Protein AF-A0A7Y5WY58-F1 (afdb_monomer_lite)

pLDDT: mean 87.69, std 14.24, range [29.06, 98.75]

Radius of gyration: 40.43 Å; chains: 1; bounding box: 124×54×124 Å

Sequence (877 aa):
MIVIRSALRHGVVRAALVIGVVLAYGVGLWMTLLRHFEGGHHHGGPSLLVHWLGAATIALPFVILSVGSALALARSLTGREHHSLFARRAVAAAAAAPAASLAFAAAYPARVWLFGASEVDALPPPVRIARDTLLSLAIALPVAALGASLALREGRARHVARVRLVALAGAACLAAALGGSVHAADPGPGAPCPVGAPVKSFDVQAINVDITLNRFGDHDPTGKMYVLSNRVGDVRAEEHAPLPNRVSTGLREDPIQALVIRANEGDCVQINFTNNASGGPFGVHIDGLSFESGSSGDEVGQNFPSDVALGASRMYRYFVPNDPTLEGAHYMRPGPGNRQAVAHGLFGVLAVEPPGSSYLNVTTGAPLESGWEASIVPGNGRPAFREFVQIYHEVGDEDFLISTKDGDFVPQVDPFTTSYRPDARAMNYRSEAFMNRLAQAPEQESQGYGSYTFGDPATPMMRGYLKDPTKIRLVHGGGEMFHVFHLHGGGDRWRFNPLADPTNDYGKTGLNKQAIETSQSTRLDSQAIGPGESYNLEIEGGAGAVQQAAGDFLYHCHIAEHYISGMWSFWRVYNTKQPDLAPLPDRVPPPDAVDSSQLIGKTFNGTTISAGYLDCWIRQQLPPQGVPHSDQDSSVWNWTTAPSNPQIYLGEPEDKGPWPDLPNLSAAHPGSLITDLAPGQIVSTPSGDRPKIMFDPTNGRPAWPLMRPHIGDRPPFSGNGHTGAPWLGETGNVPIPNGPSVNPYAGRNDGLCPNSAPLRKFNVVAITLPIKNTKTLTDPTGMIYTLAQDKDGVYAGTKPAQPLAIRSNIGDCDAVTLTSEETDATQASGFAKVNMHIHHVQFDPNASDGVITGMSYEQSVRPYKAEDPTLTAAAAV

Secondary structure (DSSP, 8-state):
-----S---HHHHHHHHHHHHHHHHHHHHHHHHHHHHTT---TTPPPHHHHHHHHHHHHHHHHHHHHHHHHHHHHHHSTT----HHHHHHHHHHHHHHHHHHHHHHTHHHHHHHH-PPP-----HHHHHHHHHHHHHHHHHHHHHHHHHHHSPPSS--------SSTTHHHHHHHHHS----PPP--TT---SPTTPPEEEEEEEEEE--EE-STT--EETT-EEEEEGGGHHHHHHHHTSPTTTTS-TTS-S-SSS-EEEEEETT-EEEEEEEEE-SSS-B--EETTSEE-GGGSSS--TTSPP--B-TT-EEEEEEE--S-GGG-EEEEEES-TT-HHHHHTT--EEEEEESTT-EEE-TTT-SBPSS-SEEEEE-TTSPPPEEEEEEEEEESS-TT--PBPTTSSB--SB-TTT--BSTT-EEETTB---HHHHHTT-TT-GGGTTBHHHH---SS--EEEETT--EEEEEEE--SS--EEEEE-SSS--EESSGGG-TT--TT-BS--TT-----SSPEESEEEE-TT-EEEEE-TBSTTTTTT--EEEEEEESSHHHHHTT-EEEEEEESS--TTSPPPTTSPPPPPPEEGGGGTT-EETTEE--TTTHHHHHHTTSPPB---SSTT--S-B--EEETTEEEEEE-PPPP----TTS--S-SSSTT--TTTTSTTSEEEETTEEEEBPEE-TTT-PBPSP-----TTPPPPPPHHHH-S-TTT-SEETPPPPSSS---TTTT-TT-SEETTSPEEEEEEEEEE--EESSSS-EETT-EEEEETTTHHHHHTTSS----------TT-EEEEEEEE---GGGSTTS---B----SSS---HHHHSSS--BTPPP--B-BTTTS--S-SS----

Foldseek 3Di:
DDDDDDDPPVLLLLLLLLLLLLLLLQLLLQVLVVCVVVVVDDDPDDDSVCSSVLLSVLLSVLLSVQLSVLLVVLDVVVDPDPDDLLVNLLSSLVSSLLSNLLSSLVSVVVSCVPPVRDDPDPDDSVVSSVLSSLSSSLRSNLSSSVSSPVSRDDDDDDDDDDDDDDPPVSVVSNVVSVPPPPPDPLCAFDPQADPPQAEDEFEKEKAAAFFQAWLQRWTDNRAIAIAGPVLVVQRVVLRPDDGSSNFAFQRAPRSQFHWEAEDEARHKYKYWYAYQYDDFFFFKDWPPWDTDLLQHLADDDPGDGNTGGHGGIGMHITGRHLDPVQQAWIKMARHPPVQQNLLRPYIHTYGYAHPPKFWARFQPRHGDGTDQWTFIDHPVPAAIAIEGEKEKAFRGDPVDFIAGPVRHTDDQAQPQPRFGQFSRTAIRSHFDALSVQCVQASQVPLCSQACQARNGISHNAAEEAFFGQYKYKYFHSHADDKFKKAKFQLLWKFFQCQVQWPVDGSNQAEADPDDDDDTPTDIDRMGIDHHSDMDMGGTANHASHNLRFFDWIKIFGPPVSSVNSGGIHTYGYWQADDNRGDHRPPDDHHHHWDFQLVQAQAAALNDHDHPLQSCLAVQQLAAFDDDAPDLERQRHFPKAAAPVDNSWIWGHAQDLDPPSSQPAPDNQRRFDDPVQPPPPQWDQDPRHITGTFIARSHQGHTIPPRDTHDHNHAHHATHDVNDQASGQAQEAQADADPDDHGYSRHNHNSHQAYPPAAEDEFEKEKDFAWDDPDPPDIDRGDIEIDGPVCVVCCVVVVDPPDHDDDDDDVRHRYHYHYAYQHALVSDPSSHDKFFDADHNGRTHCQAHRRGNHYSHRDGIYGHCVVDVPDDPDRRDD

Structure (mmCIF, N/CA/C/O backbone):
data_AF-A0A7Y5WY58-F1
#
_entry.id   AF-A0A7Y5WY58-F1
#
loop_
_atom_site.group_PDB
_atom_site.id
_atom_site.type_symbol
_atom_site.label_atom_id
_atom_site.label_alt_id
_atom_site.label_comp_id
_atom_site.label_asym_id
_atom_site.label_entity_id
_atom_site.label_seq_id
_atom_site.pdbx_PDB_ins_code
_atom_site.Cartn_x
_atom_site.Cartn_y
_atom_site.Cartn_z
_atom_site.occupancy
_atom_site.B_iso_or_equiv
_atom_site.auth_seq_id
_atom_site.auth_comp_id
_atom_site.auth_asym_id
_atom_site.auth_atom_id
_atom_site.pdbx_PDB_model_num
ATOM 1 N N . MET A 1 1 ? 63.934 -8.585 -78.581 1.00 41.47 1 MET A N 1
ATOM 2 C CA . MET A 1 1 ? 65.381 -8.288 -78.729 1.00 41.47 1 MET A CA 1
ATOM 3 C C . MET A 1 1 ? 65.473 -6.904 -79.362 1.00 41.47 1 MET A C 1
ATOM 5 O O . MET A 1 1 ? 64.742 -6.743 -80.325 1.00 41.47 1 MET A O 1
ATOM 9 N N . ILE A 1 2 ? 66.295 -5.968 -78.834 1.00 29.06 2 ILE A N 1
ATOM 10 C CA . ILE A 1 2 ? 66.285 -4.477 -79.021 1.00 29.06 2 ILE A CA 1
ATOM 11 C C . ILE A 1 2 ? 65.463 -3.810 -77.885 1.00 29.06 2 ILE A C 1
ATOM 13 O O . ILE A 1 2 ? 64.274 -4.069 -77.809 1.00 29.06 2 ILE A O 1
ATOM 17 N N . VAL A 1 3 ? 65.943 -3.025 -76.903 1.00 30.14 3 VAL A N 1
ATOM 18 C CA . VAL A 1 3 ? 67.246 -2.451 -76.506 1.00 30.14 3 VAL A CA 1
ATOM 19 C C . VAL A 1 3 ? 67.375 -2.585 -74.975 1.00 30.14 3 VAL A C 1
ATOM 21 O O . VAL A 1 3 ? 66.652 -1.937 -74.225 1.00 30.14 3 VAL A O 1
ATOM 24 N N . ILE A 1 4 ? 68.320 -3.396 -74.496 1.00 40.69 4 ILE A N 1
ATOM 25 C CA . ILE A 1 4 ? 68.842 -3.328 -73.124 1.00 40.69 4 ILE A CA 1
ATOM 26 C C . ILE A 1 4 ? 70.214 -2.673 -73.237 1.00 40.69 4 ILE A C 1
ATOM 28 O O . ILE A 1 4 ? 71.140 -3.319 -73.723 1.00 40.69 4 ILE A O 1
ATOM 32 N N . ARG A 1 5 ? 70.345 -1.412 -72.803 1.00 33.75 5 ARG A N 1
ATOM 33 C CA . ARG A 1 5 ? 71.536 -0.881 -72.110 1.00 33.75 5 ARG A CA 1
ATOM 34 C C . ARG A 1 5 ? 71.372 0.594 -71.732 1.00 33.75 5 ARG A C 1
ATOM 36 O O . ARG A 1 5 ? 70.981 1.417 -72.545 1.00 33.75 5 ARG A O 1
ATOM 43 N N . SER A 1 6 ? 71.843 0.880 -70.514 1.00 37.34 6 SER A N 1
ATOM 44 C CA . SER A 1 6 ? 72.195 2.189 -69.941 1.00 37.34 6 SER A CA 1
ATOM 45 C C . SER A 1 6 ? 71.098 2.950 -69.182 1.00 37.34 6 SER A C 1
ATOM 47 O O . SER A 1 6 ? 70.424 3.807 -69.737 1.00 37.34 6 SER A O 1
ATOM 49 N N . ALA A 1 7 ? 70.991 2.680 -67.869 1.00 36.56 7 ALA A N 1
ATOM 50 C CA . ALA A 1 7 ? 71.217 3.685 -66.806 1.00 36.56 7 ALA A CA 1
ATOM 51 C C . ALA A 1 7 ? 70.665 3.287 -65.411 1.00 36.56 7 ALA A C 1
ATOM 53 O O . ALA A 1 7 ? 70.232 4.155 -64.652 1.00 36.56 7 ALA A O 1
ATOM 54 N N . LEU A 1 8 ? 70.772 2.025 -64.972 1.00 42.84 8 LEU A N 1
ATOM 55 C CA . LEU A 1 8 ? 70.823 1.747 -63.525 1.00 42.84 8 LEU A CA 1
ATOM 56 C C . LEU A 1 8 ? 72.197 2.189 -63.009 1.00 42.84 8 LEU A C 1
ATOM 58 O O . LEU A 1 8 ? 73.127 1.405 -62.850 1.00 42.84 8 LEU A O 1
ATOM 62 N N . ARG A 1 9 ? 72.348 3.503 -62.813 1.00 55.53 9 ARG A N 1
ATOM 63 C CA . ARG A 1 9 ? 73.514 4.092 -62.145 1.00 55.53 9 ARG A CA 1
ATOM 64 C C . ARG A 1 9 ? 73.680 3.379 -60.802 1.00 55.53 9 ARG A C 1
ATOM 66 O O . ARG A 1 9 ? 72.731 3.381 -60.018 1.00 55.53 9 ARG A O 1
ATOM 73 N N . HIS A 1 10 ? 74.872 2.844 -60.523 1.00 57.66 10 HIS A N 1
ATOM 74 C CA . HIS A 1 10 ? 75.218 2.081 -59.309 1.00 57.66 10 HIS A CA 1
ATOM 75 C C . HIS A 1 10 ? 74.683 2.670 -57.983 1.00 57.66 10 HIS A C 1
ATOM 77 O O . HIS A 1 10 ? 74.457 1.933 -57.029 1.00 57.66 10 HIS A O 1
ATOM 83 N N . GLY A 1 11 ? 74.417 3.980 -57.919 1.00 63.69 11 GLY A N 1
ATOM 84 C CA . GLY A 1 11 ? 73.803 4.639 -56.764 1.00 63.69 11 GLY A CA 1
ATOM 85 C C . GLY A 1 11 ? 72.327 4.305 -56.483 1.00 63.69 11 GLY A C 1
ATOM 86 O O . GLY A 1 11 ? 71.967 4.256 -55.315 1.00 63.69 11 GLY A O 1
ATOM 87 N N . VAL A 1 12 ? 71.469 4.057 -57.488 1.00 69.88 12 VAL A N 1
ATOM 88 C CA . VAL A 1 12 ? 70.032 3.755 -57.241 1.00 69.88 12 VAL A CA 1
ATOM 89 C C . VAL A 1 12 ? 69.863 2.340 -56.711 1.00 69.88 12 VAL A C 1
ATOM 91 O O . VAL A 1 12 ? 69.159 2.143 -55.733 1.00 69.88 12 VAL A O 1
ATOM 94 N N . VAL A 1 13 ? 70.573 1.374 -57.300 1.00 76.44 13 VAL A N 1
ATOM 95 C CA . VAL A 1 13 ? 70.562 -0.025 -56.846 1.00 76.44 13 VAL A CA 1
ATOM 96 C C . VAL A 1 13 ? 71.084 -0.125 -55.414 1.00 76.44 13 VAL A C 1
ATOM 98 O O . VAL A 1 13 ? 70.468 -0.764 -54.569 1.00 76.44 13 VAL A O 1
ATOM 101 N N . ARG A 1 14 ? 72.183 0.576 -55.109 1.00 79.19 14 ARG A N 1
ATOM 102 C CA . ARG A 1 14 ? 72.738 0.617 -53.753 1.00 79.19 14 ARG A CA 1
ATOM 103 C C . ARG A 1 14 ? 71.782 1.275 -52.757 1.00 79.19 14 ARG A C 1
ATOM 105 O O . ARG A 1 14 ? 71.640 0.773 -51.647 1.00 79.19 14 ARG A O 1
ATOM 112 N N . ALA A 1 15 ? 71.120 2.367 -53.142 1.00 79.38 15 ALA A N 1
ATOM 113 C CA . ALA A 1 15 ? 70.135 3.019 -52.286 1.00 79.38 15 ALA A CA 1
ATOM 114 C C . ALA A 1 15 ? 68.891 2.148 -52.067 1.00 79.38 15 ALA A C 1
ATOM 116 O O . ALA A 1 15 ? 68.442 2.032 -50.934 1.00 79.38 15 ALA A O 1
ATOM 117 N N . ALA A 1 16 ? 68.394 1.479 -53.107 1.00 84.31 16 ALA A N 1
ATOM 118 C CA . ALA A 1 16 ? 67.262 0.562 -53.021 1.00 84.31 16 ALA A CA 1
ATOM 119 C C . ALA A 1 16 ? 67.558 -0.646 -52.122 1.00 84.31 16 ALA A C 1
ATOM 121 O O . ALA A 1 16 ? 66.707 -1.030 -51.330 1.00 84.31 16 ALA A O 1
ATOM 122 N N . LEU A 1 17 ? 68.775 -1.198 -52.180 1.00 84.00 17 LEU A N 1
ATOM 123 C CA . LEU A 1 17 ? 69.202 -2.282 -51.292 1.00 84.00 17 LEU A CA 1
ATOM 124 C C . LEU A 1 17 ? 69.269 -1.827 -49.830 1.00 84.00 17 LEU A C 1
ATOM 126 O O . LEU A 1 17 ? 68.696 -2.472 -48.960 1.00 84.00 17 LEU A O 1
ATOM 130 N N . VAL A 1 18 ? 69.933 -0.702 -49.551 1.00 84.38 18 VAL A N 1
ATOM 131 C CA . VAL A 1 18 ? 70.093 -0.204 -48.173 1.00 84.38 18 VAL A CA 1
ATOM 132 C C . VAL A 1 18 ? 68.750 0.220 -47.577 1.00 84.38 18 VAL A C 1
ATOM 134 O O . VAL A 1 18 ? 68.418 -0.183 -46.466 1.00 84.38 18 VAL A O 1
ATOM 137 N N . ILE A 1 19 ? 67.962 1.005 -48.314 1.00 88.69 19 ILE A N 1
ATOM 138 C CA . ILE A 1 19 ? 66.654 1.492 -47.860 1.00 88.69 19 ILE A CA 1
ATOM 139 C C . ILE A 1 19 ? 65.656 0.329 -47.775 1.00 88.69 19 ILE A C 1
ATOM 141 O O . ILE A 1 19 ? 64.934 0.225 -46.790 1.00 88.69 19 ILE A O 1
ATOM 145 N N . GLY A 1 20 ? 65.652 -0.575 -48.759 1.00 88.62 20 GLY A N 1
ATOM 146 C CA . GLY A 1 20 ? 64.754 -1.728 -48.806 1.00 88.62 20 GLY A CA 1
ATOM 147 C C . GLY A 1 20 ? 64.994 -2.737 -47.681 1.00 88.62 20 GLY A C 1
ATOM 148 O O . GLY A 1 20 ? 64.029 -3.190 -47.076 1.00 88.62 20 GLY A O 1
ATOM 149 N N . VAL A 1 21 ? 66.254 -3.039 -47.335 1.00 89.56 21 VAL A N 1
ATOM 150 C CA . VAL A 1 21 ? 66.579 -3.911 -46.187 1.00 89.56 21 VAL A CA 1
ATOM 151 C C . VAL A 1 21 ? 66.125 -3.271 -44.877 1.00 89.56 21 VAL A C 1
ATOM 153 O O . VAL A 1 21 ? 65.437 -3.907 -44.083 1.00 89.56 21 VAL A O 1
ATOM 156 N N . VAL A 1 22 ? 66.467 -1.999 -44.663 1.00 89.19 22 VAL A N 1
ATOM 157 C CA . VAL A 1 22 ? 66.101 -1.275 -43.439 1.00 89.19 22 VAL A CA 1
ATOM 158 C C . VAL A 1 22 ? 64.578 -1.195 -43.283 1.00 89.19 22 VAL A C 1
ATOM 160 O O . VAL A 1 22 ? 64.066 -1.425 -42.190 1.00 89.19 22 VAL A O 1
ATOM 163 N N . LEU A 1 23 ? 63.844 -0.966 -44.377 1.00 91.69 23 LEU A N 1
ATOM 164 C CA . LEU A 1 23 ? 62.383 -0.938 -44.360 1.00 91.69 23 LEU A CA 1
ATOM 165 C C . LEU A 1 23 ? 61.756 -2.313 -44.148 1.00 91.69 23 LEU A C 1
ATOM 167 O O . LEU A 1 23 ? 60.859 -2.420 -43.322 1.00 91.69 23 LEU A O 1
ATOM 171 N N . ALA A 1 24 ? 62.224 -3.363 -44.823 1.00 91.19 24 ALA A N 1
ATOM 172 C CA . ALA A 1 24 ? 61.651 -4.702 -44.675 1.00 91.19 24 ALA A CA 1
ATOM 173 C C . ALA A 1 24 ? 61.750 -5.216 -43.229 1.00 91.19 24 ALA A C 1
ATOM 175 O O . ALA A 1 24 ? 60.780 -5.753 -42.694 1.00 91.19 24 ALA A O 1
ATOM 176 N N . TYR A 1 25 ? 62.896 -5.007 -42.577 1.00 90.81 25 TYR A N 1
ATOM 177 C CA . TYR A 1 25 ? 63.100 -5.437 -41.194 1.00 90.81 25 TYR A CA 1
ATOM 178 C C . TYR A 1 25 ? 62.496 -4.472 -40.171 1.00 90.81 25 TYR A C 1
ATOM 180 O O . TYR A 1 25 ? 61.948 -4.940 -39.177 1.00 90.81 25 TYR A O 1
ATOM 188 N N . GLY A 1 26 ? 62.531 -3.156 -40.411 1.00 90.56 26 GLY A N 1
ATOM 189 C CA . GLY A 1 26 ? 61.913 -2.167 -39.522 1.00 90.56 26 GLY A CA 1
ATOM 190 C C . GLY A 1 26 ? 60.386 -2.260 -39.505 1.00 90.56 26 GLY A C 1
ATOM 191 O O . GLY A 1 26 ? 59.786 -2.358 -38.437 1.00 90.56 26 GLY A O 1
ATOM 192 N N . VAL A 1 27 ? 59.761 -2.320 -40.686 1.00 92.00 27 VAL A N 1
ATOM 193 C CA . VAL A 1 27 ? 58.317 -2.570 -40.824 1.00 92.00 27 VAL A CA 1
ATOM 194 C C . VAL A 1 27 ? 57.964 -3.955 -40.295 1.00 92.00 27 VAL A C 1
ATOM 196 O O . VAL A 1 27 ? 56.966 -4.107 -39.597 1.00 92.00 27 VAL A O 1
ATOM 199 N N . GLY A 1 28 ? 58.793 -4.967 -40.567 1.00 89.75 28 GLY A N 1
ATOM 200 C CA . GLY A 1 28 ? 58.540 -6.312 -40.065 1.00 89.75 28 GLY A CA 1
ATOM 201 C C . GLY A 1 28 ? 58.557 -6.422 -38.552 1.00 89.75 28 GLY A C 1
ATOM 202 O O . GLY A 1 28 ? 57.709 -7.121 -38.002 1.00 89.75 28 GLY A O 1
ATOM 203 N N . LEU A 1 29 ? 59.462 -5.715 -37.875 1.00 90.94 29 LEU A N 1
ATOM 204 C CA . LEU A 1 29 ? 59.516 -5.710 -36.415 1.00 90.94 29 LEU A CA 1
ATOM 205 C C . LEU A 1 29 ? 58.255 -5.064 -35.848 1.00 90.94 29 LEU A C 1
ATOM 207 O O . LEU A 1 29 ? 57.592 -5.646 -34.998 1.00 90.94 29 LEU A O 1
ATOM 211 N N . TRP A 1 30 ? 57.904 -3.894 -36.380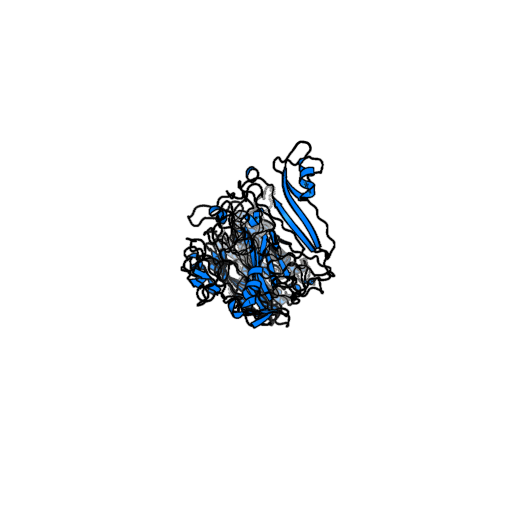 1.00 91.44 30 TRP A N 1
ATOM 212 C CA . TRP A 1 30 ? 56.723 -3.136 -35.985 1.00 91.44 30 TRP A CA 1
ATOM 213 C C . TRP A 1 30 ? 55.430 -3.934 -36.143 1.00 91.44 30 TRP A C 1
ATOM 215 O O . TRP A 1 30 ? 54.675 -4.068 -35.189 1.00 91.44 30 TRP A O 1
ATOM 225 N N . MET A 1 31 ? 55.210 -4.534 -37.315 1.00 88.81 31 MET A N 1
ATOM 226 C CA . MET A 1 31 ? 54.004 -5.326 -37.572 1.00 88.81 31 MET A CA 1
ATOM 227 C C . MET A 1 31 ? 53.952 -6.601 -36.722 1.00 88.81 31 MET A C 1
ATOM 229 O O . MET A 1 31 ? 52.868 -7.054 -36.373 1.00 88.81 31 MET A O 1
ATOM 233 N N . THR A 1 32 ? 55.105 -7.181 -36.374 1.00 85.94 32 THR A N 1
ATOM 234 C CA . THR A 1 32 ? 55.159 -8.348 -35.476 1.00 85.94 32 THR A CA 1
ATOM 235 C C . THR A 1 32 ? 54.841 -7.949 -34.034 1.00 85.94 32 THR A C 1
ATOM 237 O O . THR A 1 32 ? 54.128 -8.673 -33.349 1.00 85.94 32 THR A O 1
ATOM 240 N N . LEU A 1 33 ? 55.324 -6.788 -33.581 1.00 84.12 33 LEU A N 1
ATOM 241 C CA . LEU A 1 33 ? 55.022 -6.247 -32.254 1.00 84.12 33 LEU A CA 1
ATOM 242 C C . LEU A 1 33 ? 53.559 -5.814 -32.124 1.00 84.12 33 LEU A C 1
ATOM 244 O O . LEU A 1 33 ? 52.940 -6.135 -31.120 1.00 84.12 33 LEU A O 1
ATOM 248 N N . LEU A 1 34 ? 52.994 -5.141 -33.132 1.00 82.75 34 LEU A N 1
ATOM 249 C CA . LEU A 1 34 ? 51.573 -4.770 -33.146 1.00 82.75 34 LEU A CA 1
ATOM 250 C C . LEU A 1 34 ? 50.684 -5.999 -32.948 1.00 82.75 34 LEU A C 1
ATOM 252 O O . LEU A 1 34 ? 49.898 -6.043 -32.009 1.00 82.75 34 LEU A O 1
ATOM 256 N N . ARG A 1 35 ? 50.917 -7.049 -33.741 1.00 78.19 35 ARG A N 1
ATOM 257 C CA . ARG A 1 35 ? 50.179 -8.314 -33.618 1.00 78.19 35 ARG A CA 1
ATOM 258 C C . ARG A 1 35 ? 50.407 -9.011 -32.273 1.00 78.19 35 ARG A C 1
ATOM 260 O O . ARG A 1 35 ? 49.513 -9.700 -31.793 1.00 78.19 35 ARG A O 1
ATOM 267 N N . HIS A 1 36 ? 51.582 -8.832 -31.659 1.00 76.94 36 HIS A N 1
ATOM 268 C CA . HIS A 1 36 ? 51.858 -9.334 -30.310 1.00 76.94 36 HIS A CA 1
ATOM 269 C C . HIS A 1 36 ? 50.996 -8.649 -29.255 1.00 76.94 36 HIS A C 1
ATOM 271 O O . HIS A 1 36 ? 50.407 -9.326 -28.417 1.00 76.94 36 HIS A O 1
ATOM 277 N N . PHE A 1 37 ? 50.891 -7.322 -29.320 1.00 75.31 37 PHE A N 1
ATOM 278 C CA . PHE A 1 37 ? 50.065 -6.540 -28.402 1.00 75.31 37 PHE A CA 1
ATOM 279 C C . PHE A 1 37 ? 48.559 -6.714 -28.647 1.00 75.31 37 PHE A C 1
ATOM 281 O O . PHE A 1 37 ? 47.786 -6.614 -27.704 1.00 75.31 37 PHE A O 1
ATOM 288 N N . GLU A 1 38 ? 48.150 -7.049 -29.872 1.00 70.94 38 GLU A N 1
ATOM 289 C CA . GLU A 1 38 ? 46.762 -7.381 -30.241 1.00 70.94 38 GLU A CA 1
ATOM 290 C C . GLU A 1 38 ? 46.336 -8.808 -29.821 1.00 70.94 38 GLU A C 1
ATOM 292 O O . GLU A 1 38 ? 45.240 -9.249 -30.152 1.00 70.94 38 GLU A O 1
ATOM 297 N N . GLY A 1 39 ? 47.181 -9.557 -29.098 1.00 63.19 39 GLY A N 1
ATOM 298 C CA . GLY A 1 39 ? 46.848 -10.898 -28.598 1.00 63.19 39 GLY A CA 1
ATOM 299 C C . GLY A 1 39 ? 47.013 -12.030 -29.622 1.00 63.19 39 GLY A C 1
ATOM 300 O O . GLY A 1 39 ? 46.609 -13.160 -29.362 1.00 63.19 39 GLY A O 1
ATOM 301 N N . GLY A 1 40 ? 47.655 -11.775 -30.767 1.00 60.44 40 GLY A N 1
ATOM 302 C CA . GLY A 1 40 ? 47.831 -12.728 -31.871 1.00 60.44 40 GLY A CA 1
ATOM 303 C C . GLY A 1 40 ? 48.848 -13.859 -31.640 1.00 60.44 40 GLY A C 1
ATOM 304 O O . GLY A 1 40 ? 49.476 -14.309 -32.601 1.00 60.44 40 GLY A O 1
ATOM 305 N N . HIS A 1 41 ? 49.060 -14.320 -30.401 1.00 60.53 41 HIS A N 1
ATOM 306 C CA . HIS A 1 41 ? 49.984 -15.418 -30.094 1.00 60.53 41 HIS A CA 1
ATOM 307 C C . HIS A 1 41 ? 49.272 -16.700 -29.677 1.00 60.53 41 HIS A C 1
ATOM 309 O O . HIS A 1 41 ? 48.589 -16.754 -28.662 1.00 60.53 41 HIS A O 1
ATOM 315 N N . HIS A 1 42 ? 49.527 -17.775 -30.422 1.00 55.56 42 HIS A N 1
ATOM 316 C CA . HIS A 1 42 ? 49.127 -19.126 -30.041 1.00 55.56 42 HIS A CA 1
ATOM 317 C C . HIS A 1 42 ? 50.126 -19.729 -29.040 1.00 55.56 42 HIS A C 1
ATOM 319 O O . HIS A 1 42 ? 51.344 -19.662 -29.246 1.00 55.56 42 HIS A O 1
ATOM 325 N N . HIS A 1 43 ? 49.624 -20.372 -27.983 1.00 50.25 43 HIS A N 1
ATOM 326 C CA . HIS A 1 43 ? 50.446 -21.198 -27.098 1.00 50.25 43 HIS A CA 1
ATOM 327 C C . HIS A 1 43 ? 51.125 -22.314 -27.919 1.00 50.25 43 HIS A C 1
ATOM 329 O O . HIS A 1 43 ? 50.448 -23.141 -28.520 1.00 50.25 43 HIS A O 1
ATOM 335 N N . GLY A 1 44 ? 52.465 -22.309 -27.979 1.00 60.06 44 GLY A N 1
ATOM 336 C CA . GLY A 1 44 ? 53.266 -23.272 -28.757 1.00 60.06 44 GLY A CA 1
ATOM 337 C C . GLY A 1 44 ? 53.826 -22.769 -30.100 1.00 60.06 44 GLY A C 1
ATOM 338 O O . GLY A 1 44 ? 54.477 -23.541 -30.800 1.00 60.06 44 GLY A O 1
ATOM 339 N N . GLY A 1 45 ? 53.613 -21.498 -30.471 1.00 64.00 45 GLY A N 1
ATOM 340 C CA . GLY A 1 45 ? 54.172 -20.903 -31.697 1.00 64.00 45 GLY A CA 1
ATOM 341 C C . GLY A 1 45 ? 55.669 -20.529 -31.620 1.00 64.00 45 GLY A C 1
ATOM 342 O O . GLY A 1 45 ? 56.244 -20.468 -30.530 1.00 64.00 45 GLY A O 1
ATOM 343 N N . PRO A 1 46 ? 56.328 -20.244 -32.766 1.00 67.56 46 PRO A N 1
ATOM 344 C CA . PRO A 1 46 ? 57.727 -19.820 -32.788 1.00 67.56 46 PRO A CA 1
ATOM 345 C C . PRO A 1 46 ? 57.936 -18.486 -32.057 1.00 67.56 46 PRO A C 1
ATOM 347 O O . PRO A 1 46 ? 57.047 -17.631 -32.016 1.00 67.56 46 PRO A O 1
ATOM 350 N N . SER A 1 47 ? 59.134 -18.294 -31.491 1.00 80.69 47 SER A N 1
ATOM 351 C CA . SER A 1 47 ? 59.459 -17.093 -30.710 1.00 80.69 47 SER A CA 1
ATOM 352 C C . SER A 1 47 ? 59.263 -15.805 -31.519 1.00 80.69 47 SER A C 1
ATOM 354 O O . SER A 1 47 ? 59.359 -15.799 -32.749 1.00 80.69 47 SER A O 1
ATOM 356 N N . LEU A 1 48 ? 59.031 -14.687 -30.823 1.00 80.69 48 LEU A N 1
ATOM 357 C CA . LEU A 1 48 ? 58.838 -13.363 -31.431 1.00 80.69 48 LEU A CA 1
ATOM 358 C C . LEU A 1 48 ? 59.947 -13.012 -32.442 1.00 80.69 48 LEU A C 1
ATOM 360 O O . LEU A 1 48 ? 59.678 -12.461 -33.508 1.00 80.69 48 LEU A O 1
ATOM 364 N N . LEU A 1 49 ? 61.191 -13.395 -32.133 1.00 82.19 49 LEU A N 1
ATOM 365 C CA . LEU A 1 49 ? 62.351 -13.203 -33.003 1.00 82.19 49 LEU A CA 1
ATOM 366 C C . LEU A 1 49 ? 62.228 -13.990 -34.316 1.00 82.19 49 LEU A C 1
ATOM 368 O O . LEU A 1 49 ? 62.518 -13.455 -35.383 1.00 82.19 49 LEU A O 1
ATOM 372 N N . VAL A 1 50 ? 61.779 -15.245 -34.251 1.00 80.75 50 VAL A N 1
ATOM 373 C CA . VAL A 1 50 ? 61.597 -16.103 -35.431 1.00 80.75 50 VAL A CA 1
ATOM 374 C C . VAL A 1 50 ? 60.442 -15.593 -36.294 1.00 80.75 50 VAL A C 1
ATOM 376 O O . VAL A 1 50 ? 60.582 -15.524 -37.515 1.00 80.75 50 VAL A O 1
ATOM 379 N N . HIS A 1 51 ? 59.344 -15.151 -35.675 1.00 80.56 51 HIS A N 1
ATOM 380 C CA . HIS A 1 51 ? 58.222 -14.528 -36.382 1.00 80.56 51 HIS A CA 1
ATOM 381 C C . HIS A 1 51 ? 58.632 -13.248 -37.118 1.00 80.56 51 HIS A C 1
ATOM 383 O O . HIS A 1 51 ? 58.340 -13.095 -38.307 1.00 80.56 51 HIS A O 1
ATOM 389 N N . TRP A 1 52 ? 59.359 -12.357 -36.441 1.00 88.25 52 TRP A N 1
ATOM 390 C CA . TRP A 1 52 ? 59.845 -11.121 -37.043 1.00 88.25 52 TRP A CA 1
ATOM 391 C C . TRP A 1 52 ? 60.783 -11.390 -38.223 1.00 88.25 52 TRP A C 1
ATOM 393 O O . TRP A 1 52 ? 60.556 -10.881 -39.326 1.00 88.25 52 TRP A O 1
ATOM 403 N N . LEU A 1 53 ? 61.827 -12.199 -38.009 1.00 86.94 53 LEU A N 1
ATOM 404 C CA . LEU A 1 53 ? 62.821 -12.483 -39.042 1.00 86.94 53 LEU A CA 1
ATOM 405 C C . LEU A 1 53 ? 62.194 -13.215 -40.232 1.00 86.94 53 LEU A C 1
ATOM 407 O O . LEU A 1 53 ? 62.500 -12.876 -41.376 1.00 86.94 53 LEU A O 1
ATOM 411 N N . GLY A 1 54 ? 61.273 -14.152 -39.990 1.00 82.62 54 GLY A N 1
ATOM 412 C CA . GLY A 1 54 ? 60.531 -14.843 -41.044 1.00 82.62 54 GLY A CA 1
ATOM 413 C C . GLY A 1 54 ? 59.695 -13.878 -41.884 1.00 82.62 54 GLY A C 1
ATOM 414 O O . GLY A 1 54 ? 59.861 -13.804 -43.104 1.00 82.62 54 GLY A O 1
ATOM 415 N N . ALA A 1 55 ? 58.855 -13.063 -41.239 1.00 82.81 55 ALA A N 1
ATOM 416 C CA . ALA A 1 55 ? 58.006 -12.092 -41.923 1.00 82.81 55 ALA A CA 1
ATOM 417 C C . ALA A 1 55 ? 58.826 -11.081 -42.748 1.00 82.81 55 ALA A C 1
ATOM 419 O O . ALA A 1 55 ? 58.530 -10.845 -43.928 1.00 82.81 55 ALA A O 1
ATOM 420 N N . ALA A 1 56 ? 59.881 -10.514 -42.158 1.00 88.50 56 ALA A N 1
ATOM 421 C CA . ALA A 1 56 ? 60.757 -9.554 -42.823 1.00 88.50 56 ALA A CA 1
ATOM 422 C C . ALA A 1 56 ? 61.488 -10.164 -44.028 1.00 88.50 56 ALA A C 1
ATOM 424 O O . ALA A 1 56 ? 61.513 -9.557 -45.100 1.00 88.50 56 ALA A O 1
ATOM 425 N N . THR A 1 57 ? 62.023 -11.381 -43.887 1.00 88.38 57 THR A N 1
ATOM 426 C CA . THR A 1 57 ? 62.800 -12.051 -44.943 1.00 88.38 57 THR A CA 1
ATOM 427 C C . THR A 1 57 ? 61.946 -12.382 -46.165 1.00 88.38 57 THR A C 1
ATOM 429 O O . THR A 1 57 ? 62.394 -12.191 -47.293 1.00 88.38 57 THR A O 1
ATOM 432 N N . ILE A 1 58 ? 60.692 -12.802 -45.969 1.00 87.12 58 ILE A N 1
ATOM 433 C CA . ILE A 1 58 ? 59.778 -13.136 -47.076 1.00 87.12 58 ILE A CA 1
ATOM 434 C C . ILE A 1 58 ? 59.366 -11.886 -47.862 1.00 87.12 58 ILE A C 1
ATOM 436 O O . ILE A 1 58 ? 59.271 -11.925 -49.086 1.00 87.12 58 ILE A O 1
ATOM 440 N N . ALA A 1 59 ? 59.132 -10.761 -47.177 1.00 89.06 59 ALA A N 1
ATOM 441 C CA . ALA A 1 59 ? 58.764 -9.511 -47.847 1.00 89.06 59 ALA A CA 1
ATOM 442 C C . ALA A 1 59 ? 59.957 -8.786 -48.480 1.00 89.06 59 ALA A C 1
ATOM 444 O O . ALA A 1 59 ? 59.764 -7.963 -49.373 1.00 89.06 59 ALA A O 1
ATOM 445 N N . LEU A 1 60 ? 61.183 -9.087 -48.048 1.00 90.62 60 LEU A N 1
ATOM 446 C CA . LEU A 1 60 ? 62.406 -8.421 -48.486 1.00 90.62 60 LEU A CA 1
ATOM 447 C C . LEU A 1 60 ? 62.548 -8.263 -50.016 1.00 90.62 60 LEU A C 1
ATOM 449 O O . LEU A 1 60 ? 62.789 -7.133 -50.449 1.00 90.62 60 LEU A O 1
ATOM 453 N N . PRO A 1 61 ? 62.388 -9.305 -50.863 1.00 89.81 61 PRO A N 1
ATOM 454 C CA . PRO A 1 61 ? 62.518 -9.143 -52.313 1.00 89.81 61 PRO A CA 1
ATOM 455 C C . PRO A 1 61 ? 61.454 -8.204 -52.898 1.00 89.81 61 PRO A C 1
ATOM 457 O O . PRO A 1 61 ? 61.778 -7.350 -53.725 1.00 89.81 61 PRO A O 1
ATOM 460 N N . PHE A 1 62 ? 60.208 -8.299 -52.428 1.00 90.50 62 PHE A N 1
ATOM 461 C CA . PHE A 1 62 ? 59.102 -7.445 -52.873 1.00 90.50 62 PHE A CA 1
ATOM 462 C C . PHE A 1 62 ? 59.309 -5.987 -52.456 1.00 90.50 62 PHE A C 1
ATOM 464 O O . PHE A 1 62 ? 59.087 -5.071 -53.252 1.00 90.50 62 PHE A O 1
ATOM 471 N N . VAL A 1 63 ? 59.794 -5.767 -51.231 1.00 92.19 63 VAL A N 1
ATOM 472 C CA . VAL A 1 63 ? 60.108 -4.438 -50.698 1.00 92.19 63 VAL A CA 1
ATOM 473 C C . VAL A 1 63 ? 61.269 -3.808 -51.467 1.00 92.19 63 VAL A C 1
ATOM 475 O O . VAL A 1 63 ? 61.149 -2.665 -51.898 1.00 92.19 63 VAL A O 1
ATOM 478 N N . ILE A 1 64 ? 62.365 -4.534 -51.716 1.00 90.44 64 ILE A N 1
ATOM 479 C CA . ILE A 1 64 ? 63.515 -4.007 -52.474 1.00 90.44 64 ILE A CA 1
ATOM 480 C C . ILE A 1 64 ? 63.108 -3.626 -53.904 1.00 90.44 64 ILE A C 1
ATOM 482 O O . ILE A 1 64 ? 63.491 -2.554 -54.379 1.00 90.44 64 ILE A O 1
ATOM 486 N N . LEU A 1 65 ? 62.324 -4.467 -54.586 1.00 90.56 65 LEU A N 1
ATOM 487 C CA . LEU A 1 65 ? 61.853 -4.194 -55.948 1.00 90.56 65 LEU A CA 1
ATOM 488 C C . LEU A 1 65 ? 60.928 -2.973 -56.001 1.00 90.56 65 LEU A C 1
ATOM 490 O O . LEU A 1 65 ? 61.098 -2.101 -56.859 1.00 90.56 65 LEU A O 1
ATOM 494 N N . SER A 1 66 ? 59.987 -2.879 -55.061 1.00 90.06 66 SER A N 1
ATOM 495 C CA . SER A 1 66 ? 59.017 -1.781 -55.001 1.00 90.06 66 SER A CA 1
ATOM 496 C C . SER A 1 66 ? 59.691 -0.460 -54.638 1.00 90.06 66 SER A C 1
ATOM 498 O O . SER A 1 66 ? 59.478 0.550 -55.307 1.00 90.06 66 SER A O 1
ATOM 500 N N . VAL A 1 67 ? 60.595 -0.472 -53.654 1.00 90.69 67 VAL A N 1
ATOM 501 C CA . VAL A 1 67 ? 61.415 0.691 -53.282 1.00 90.69 67 VAL A CA 1
ATOM 502 C C . VAL A 1 67 ? 62.329 1.104 -54.435 1.00 90.69 67 VAL A C 1
ATOM 504 O O . VAL A 1 67 ? 62.434 2.288 -54.737 1.00 90.69 67 VAL A O 1
ATOM 507 N N . GLY A 1 68 ? 62.969 0.155 -55.121 1.00 87.69 68 GLY A N 1
ATOM 508 C CA . GLY A 1 68 ? 63.812 0.446 -56.281 1.00 87.69 68 GLY A CA 1
ATOM 509 C C . GLY A 1 68 ? 63.041 1.121 -57.415 1.00 87.69 68 GLY A C 1
ATOM 510 O O . GLY A 1 68 ? 63.518 2.109 -57.978 1.00 87.69 68 GLY A O 1
ATOM 511 N N . SER A 1 69 ? 61.830 0.636 -57.692 1.00 86.69 69 SER A N 1
ATOM 512 C CA . SER A 1 69 ? 60.926 1.206 -58.696 1.00 86.69 69 SER A CA 1
ATOM 513 C C . SER A 1 69 ? 60.457 2.607 -58.298 1.00 86.69 69 SER A C 1
ATOM 515 O O . SER A 1 69 ? 60.538 3.534 -59.103 1.00 86.69 69 SER A O 1
ATOM 517 N N . ALA A 1 70 ? 60.069 2.799 -57.034 1.00 86.69 70 ALA A N 1
ATOM 518 C CA . ALA A 1 70 ? 59.649 4.095 -56.508 1.00 86.69 70 ALA A CA 1
ATOM 519 C C . ALA A 1 70 ? 60.787 5.129 -56.512 1.00 86.69 70 ALA A C 1
ATOM 521 O O . ALA A 1 70 ? 60.579 6.276 -56.896 1.00 86.69 70 ALA A O 1
ATOM 522 N N . LEU A 1 71 ? 62.014 4.731 -56.161 1.00 85.94 71 LEU A N 1
ATOM 523 C CA . LEU A 1 71 ? 63.187 5.609 -56.211 1.00 85.94 71 LEU A CA 1
ATOM 524 C C . LEU A 1 71 ? 63.591 5.960 -57.648 1.00 85.94 71 LEU A C 1
ATOM 526 O O . LEU A 1 71 ? 64.041 7.080 -57.903 1.00 85.94 71 LEU A O 1
ATOM 530 N N . ALA A 1 72 ? 63.448 5.024 -58.591 1.00 83.69 72 ALA A N 1
ATOM 531 C CA . ALA A 1 72 ? 63.681 5.287 -60.008 1.00 83.69 72 ALA A CA 1
ATOM 532 C C . ALA A 1 72 ? 62.648 6.277 -60.567 1.00 83.69 72 ALA A C 1
ATOM 534 O O . ALA A 1 72 ? 63.036 7.237 -61.235 1.00 83.69 72 ALA A O 1
ATOM 535 N N . LEU A 1 73 ? 61.370 6.090 -60.222 1.00 80.12 73 LEU A N 1
ATOM 536 C CA . LEU A 1 73 ? 60.271 6.973 -60.608 1.00 80.12 73 LEU A CA 1
ATOM 537 C C . LEU A 1 73 ? 60.424 8.372 -59.999 1.00 80.12 73 LEU A C 1
ATOM 539 O O . LEU A 1 73 ? 60.381 9.369 -60.719 1.00 80.12 73 LEU A O 1
ATOM 543 N N . ALA A 1 74 ? 60.698 8.460 -58.696 1.00 79.69 74 ALA A N 1
ATOM 544 C CA . ALA A 1 74 ? 60.953 9.729 -58.020 1.00 79.69 74 ALA A CA 1
ATOM 545 C C . ALA A 1 74 ? 62.107 10.485 -58.691 1.00 79.69 74 ALA A C 1
ATOM 547 O O . ALA A 1 74 ? 61.999 11.674 -58.969 1.00 79.69 74 ALA A O 1
ATOM 548 N N . ARG A 1 75 ? 63.180 9.775 -59.060 1.00 77.69 75 ARG A N 1
ATOM 549 C CA . ARG A 1 75 ? 64.316 10.365 -59.774 1.00 77.69 75 ARG A CA 1
ATOM 550 C C . ARG A 1 75 ? 63.973 10.832 -61.191 1.00 77.69 75 ARG A C 1
ATOM 552 O O . ARG A 1 75 ? 64.570 11.808 -61.640 1.00 77.69 75 ARG A O 1
ATOM 559 N N . SER A 1 76 ? 63.083 10.143 -61.909 1.00 76.69 76 SER A N 1
ATOM 560 C CA . SER A 1 76 ? 62.625 10.608 -63.226 1.00 76.69 76 SER A CA 1
ATOM 561 C C . SER A 1 76 ? 61.733 11.843 -63.126 1.00 76.69 76 SER A C 1
ATOM 563 O O . SER A 1 76 ? 61.828 12.712 -63.985 1.00 76.69 76 SER A O 1
ATOM 565 N N . LEU A 1 77 ? 60.928 11.946 -62.063 1.00 73.69 77 LEU A N 1
ATOM 566 C CA . LEU A 1 77 ? 59.994 13.053 -61.850 1.00 73.69 77 LEU A CA 1
ATOM 567 C C . LEU A 1 77 ? 60.685 14.326 -61.342 1.00 73.69 77 LEU A C 1
ATOM 569 O O . LEU A 1 77 ? 60.285 15.420 -61.717 1.00 73.69 77 LEU A O 1
ATOM 573 N N . THR A 1 78 ? 61.744 14.209 -60.534 1.00 69.56 78 THR A N 1
ATOM 574 C CA . THR A 1 78 ? 62.454 15.379 -59.979 1.00 69.56 78 THR A CA 1
ATOM 575 C C . THR A 1 78 ? 63.567 15.937 -60.878 1.00 69.56 78 THR A C 1
ATOM 577 O O . THR A 1 78 ? 64.240 16.887 -60.498 1.00 69.56 78 THR A O 1
ATOM 580 N N . GLY A 1 79 ? 63.830 15.349 -62.050 1.00 62.38 79 GLY A N 1
ATOM 581 C CA . GLY A 1 79 ? 64.876 15.829 -62.966 1.00 62.38 79 GLY A CA 1
ATOM 582 C C . GLY A 1 79 ? 66.317 15.768 -62.412 1.00 62.38 79 GLY A C 1
ATOM 583 O O . GLY A 1 79 ? 66.603 15.180 -61.366 1.00 62.38 79 GLY A O 1
ATOM 584 N N . ARG A 1 80 ? 67.282 16.333 -63.159 1.00 57.03 80 ARG A N 1
ATOM 585 C CA . ARG A 1 80 ? 68.721 16.409 -62.798 1.00 57.03 80 ARG A CA 1
ATOM 586 C C . ARG A 1 80 ? 69.091 17.710 -62.064 1.00 57.03 80 ARG A C 1
ATOM 588 O O . ARG A 1 80 ? 70.241 18.132 -62.141 1.00 57.03 80 ARG A O 1
ATOM 595 N N . GLU A 1 81 ? 68.160 18.344 -61.362 1.00 56.59 81 GLU A N 1
ATOM 596 C CA . GLU A 1 81 ? 68.459 19.594 -60.661 1.00 56.59 81 GLU A CA 1
ATOM 597 C C . GLU A 1 81 ? 69.308 19.391 -59.394 1.00 56.59 81 GLU A C 1
ATOM 599 O O . GLU A 1 81 ? 69.308 18.327 -58.760 1.00 56.59 81 GLU A O 1
ATOM 604 N N . HIS A 1 82 ? 70.070 20.432 -59.038 1.00 54.69 82 HIS A N 1
ATOM 605 C CA . HIS A 1 82 ? 70.942 20.500 -57.863 1.00 54.69 82 HIS A CA 1
ATOM 606 C C . HIS A 1 82 ? 70.123 20.613 -56.564 1.00 54.69 82 HIS A C 1
ATOM 608 O O . HIS A 1 82 ? 70.151 21.620 -55.865 1.00 54.69 82 HIS A O 1
ATOM 614 N N . HIS A 1 83 ? 69.389 19.558 -56.214 1.00 64.06 83 HIS A N 1
ATOM 615 C CA . HIS A 1 83 ? 68.712 19.473 -54.925 1.00 64.06 83 HIS A CA 1
ATOM 616 C C . HIS A 1 83 ? 69.720 19.280 -53.785 1.00 64.06 83 HIS A C 1
ATOM 618 O O . HIS A 1 83 ? 70.646 18.466 -53.888 1.00 64.06 83 HIS A O 1
ATOM 624 N N . SER A 1 84 ? 69.494 19.981 -52.669 1.00 76.44 84 SER A N 1
ATOM 625 C CA . SER A 1 84 ? 70.243 19.780 -51.425 1.00 76.44 84 SER A CA 1
ATOM 626 C C . SER A 1 84 ? 70.186 18.311 -50.980 1.00 76.44 84 SER A C 1
ATOM 628 O O . SER A 1 84 ? 69.220 17.592 -51.259 1.00 76.44 84 SER A O 1
ATOM 630 N N . LEU A 1 85 ? 71.212 17.832 -50.264 1.00 77.25 85 LEU A N 1
ATOM 631 C CA . LEU A 1 85 ? 71.238 16.453 -49.752 1.00 77.25 85 LEU A CA 1
ATOM 632 C C . LEU A 1 85 ? 69.997 16.135 -48.902 1.00 77.25 85 LEU A C 1
ATOM 634 O O . LEU A 1 85 ? 69.473 15.022 -48.961 1.00 77.25 85 LEU A O 1
ATOM 638 N N . PHE A 1 86 ? 69.499 17.132 -48.169 1.00 76.94 86 PHE A N 1
ATOM 639 C CA . PHE A 1 86 ? 68.255 17.047 -47.413 1.00 76.94 86 PHE A CA 1
ATOM 640 C C . PHE A 1 86 ? 67.049 16.769 -48.319 1.00 76.94 86 PHE A C 1
ATOM 642 O O . PHE A 1 86 ? 66.339 15.792 -48.092 1.00 76.94 86 PHE A O 1
ATOM 649 N N . ALA A 1 87 ? 66.868 17.546 -49.391 1.00 77.19 87 ALA A N 1
ATOM 650 C CA . ALA A 1 87 ? 65.770 17.349 -50.336 1.00 77.19 87 ALA A CA 1
ATOM 651 C C . ALA A 1 87 ? 65.835 15.966 -51.009 1.00 77.19 87 ALA A C 1
ATOM 653 O O . ALA A 1 87 ? 64.821 15.288 -51.140 1.00 77.19 87 ALA A O 1
ATOM 654 N N . ARG A 1 88 ? 67.035 15.476 -51.345 1.00 79.06 88 ARG A N 1
ATOM 655 C CA . ARG A 1 88 ? 67.208 14.133 -51.933 1.00 79.06 88 ARG A CA 1
ATOM 656 C C . ARG A 1 88 ? 66.849 13.013 -50.957 1.00 79.06 88 ARG A C 1
ATOM 658 O O . ARG A 1 88 ? 66.284 12.006 -51.376 1.00 79.06 88 ARG A O 1
ATOM 665 N N . ARG A 1 89 ? 67.165 13.177 -49.668 1.00 84.62 89 ARG A N 1
ATOM 666 C CA . ARG A 1 89 ? 66.790 12.223 -48.612 1.00 84.62 89 ARG A CA 1
ATOM 667 C C . ARG A 1 89 ? 65.291 12.247 -48.333 1.00 84.62 89 ARG A C 1
ATOM 669 O O . ARG A 1 89 ? 64.701 11.180 -48.222 1.00 84.62 89 ARG A O 1
ATOM 676 N N . ALA A 1 90 ? 64.686 13.432 -48.280 1.00 82.00 90 ALA A N 1
ATOM 677 C CA . ALA A 1 90 ? 63.246 13.599 -48.108 1.00 82.00 90 ALA A CA 1
ATOM 678 C C . ALA A 1 90 ? 62.460 12.966 -49.266 1.00 82.00 90 ALA A C 1
ATOM 680 O O . ALA A 1 90 ? 61.572 12.156 -49.022 1.00 82.00 90 ALA A O 1
ATOM 681 N N . VAL A 1 91 ? 62.847 13.240 -50.518 1.00 81.56 91 VAL A N 1
ATOM 682 C CA . VAL A 1 91 ? 62.225 12.631 -51.708 1.00 81.56 91 VAL A CA 1
ATOM 683 C C . VAL A 1 91 ? 62.398 11.110 -51.709 1.00 81.56 91 VAL A C 1
ATOM 685 O O . VAL A 1 91 ? 61.448 10.381 -51.981 1.00 81.56 91 VAL A O 1
ATOM 688 N N . ALA A 1 92 ? 63.589 10.607 -51.360 1.00 83.88 92 ALA A N 1
ATOM 689 C CA . ALA A 1 92 ? 63.827 9.169 -51.274 1.00 83.88 92 ALA A CA 1
ATOM 690 C C . ALA A 1 92 ? 62.974 8.499 -50.184 1.00 83.88 92 ALA A C 1
ATOM 692 O O . ALA A 1 92 ? 62.433 7.423 -50.421 1.00 83.88 92 ALA A O 1
ATOM 693 N N . ALA A 1 93 ? 62.824 9.131 -49.018 1.00 85.06 93 ALA A N 1
ATOM 694 C CA . ALA A 1 93 ? 62.003 8.612 -47.929 1.00 85.06 93 ALA A CA 1
ATOM 695 C C . ALA A 1 93 ? 60.504 8.633 -48.271 1.00 85.06 93 ALA A C 1
ATOM 697 O O . ALA A 1 93 ? 59.824 7.627 -48.075 1.00 85.06 93 ALA A O 1
ATOM 698 N N . ALA A 1 94 ? 60.016 9.737 -48.847 1.00 82.81 94 ALA A N 1
ATOM 699 C CA . ALA A 1 94 ? 58.622 9.903 -49.256 1.00 82.81 94 ALA A CA 1
ATOM 700 C C . ALA A 1 94 ? 58.208 8.926 -50.371 1.00 82.81 94 ALA A C 1
ATOM 702 O O . ALA A 1 94 ? 57.068 8.480 -50.396 1.00 82.81 94 ALA A O 1
ATOM 703 N N . ALA A 1 95 ? 59.134 8.551 -51.261 1.00 84.44 95 ALA A N 1
ATOM 704 C CA . ALA A 1 95 ? 58.884 7.540 -52.286 1.00 84.44 95 ALA A CA 1
ATOM 705 C C . ALA A 1 95 ? 59.015 6.102 -51.749 1.00 84.44 95 ALA A C 1
ATOM 707 O O . ALA A 1 95 ? 58.223 5.229 -52.100 1.00 84.44 95 ALA A O 1
ATOM 708 N N . ALA A 1 96 ? 60.015 5.834 -50.903 1.00 88.88 96 ALA A N 1
ATOM 709 C CA . ALA A 1 96 ? 60.313 4.481 -50.437 1.00 88.88 96 ALA A CA 1
ATOM 710 C C . ALA A 1 96 ? 59.338 3.971 -49.366 1.00 88.88 96 ALA A C 1
ATOM 712 O O . ALA A 1 96 ? 59.021 2.784 -49.371 1.00 88.88 96 ALA A O 1
ATOM 713 N N . ALA A 1 97 ? 58.861 4.830 -48.459 1.00 88.81 97 ALA A N 1
ATOM 714 C CA . ALA A 1 97 ? 58.011 4.401 -47.347 1.00 88.81 97 ALA A CA 1
ATOM 715 C C . ALA A 1 97 ? 56.644 3.840 -47.798 1.00 88.81 97 ALA A C 1
ATOM 717 O O . ALA A 1 97 ? 56.338 2.712 -47.411 1.00 88.81 97 ALA A O 1
ATOM 718 N N . PRO A 1 98 ? 55.855 4.514 -48.664 1.00 86.50 98 PRO A N 1
ATOM 719 C CA . PRO A 1 98 ? 54.590 3.960 -49.156 1.00 86.50 98 PRO A CA 1
ATOM 720 C C . PRO A 1 98 ? 54.788 2.687 -49.983 1.00 86.50 98 PRO A C 1
ATOM 722 O O . PRO A 1 98 ? 54.039 1.724 -49.831 1.00 86.50 98 PRO A O 1
ATOM 725 N N . ALA A 1 99 ? 55.836 2.653 -50.815 1.00 86.50 99 ALA A N 1
ATOM 726 C CA . ALA A 1 99 ? 56.158 1.493 -51.640 1.00 86.50 99 ALA A CA 1
ATOM 727 C C . ALA A 1 99 ? 56.538 0.267 -50.795 1.00 86.50 99 ALA A C 1
ATOM 729 O O . ALA A 1 99 ? 56.115 -0.845 -51.101 1.00 86.50 99 ALA A O 1
ATOM 730 N N . ALA A 1 100 ? 57.309 0.461 -49.721 1.00 91.44 100 ALA A N 1
ATOM 731 C CA . ALA A 1 100 ? 57.664 -0.610 -48.799 1.00 91.44 100 ALA A CA 1
ATOM 732 C C . ALA A 1 100 ? 56.464 -1.090 -47.977 1.00 91.44 100 ALA A C 1
ATOM 734 O O . ALA A 1 100 ? 56.287 -2.296 -47.845 1.00 91.44 100 ALA A O 1
ATOM 735 N N . SER A 1 101 ? 55.635 -0.172 -47.470 1.00 91.00 101 SER A N 1
ATOM 736 C CA . SER A 1 101 ? 54.413 -0.500 -46.728 1.00 91.00 101 SER A CA 1
ATOM 737 C C . SER A 1 101 ? 53.457 -1.362 -47.545 1.00 91.00 101 SER A C 1
ATOM 739 O O . SER A 1 101 ? 53.069 -2.444 -47.108 1.00 91.00 101 SER A O 1
ATOM 741 N N . LEU A 1 102 ? 53.152 -0.929 -48.772 1.00 90.38 102 LEU A N 1
ATOM 742 C CA . LEU A 1 102 ? 52.257 -1.662 -49.662 1.00 90.38 102 LEU A CA 1
ATOM 743 C C . LEU A 1 102 ? 52.838 -3.027 -50.045 1.00 90.38 102 LEU A C 1
ATOM 745 O O . LEU A 1 102 ? 52.136 -4.033 -49.994 1.00 90.38 102 LEU A O 1
ATOM 749 N N . ALA A 1 103 ? 54.129 -3.085 -50.387 1.00 89.75 103 ALA A N 1
ATOM 750 C CA . ALA A 1 103 ? 54.789 -4.339 -50.743 1.00 89.75 103 ALA A CA 1
ATOM 751 C C . ALA A 1 103 ? 54.846 -5.325 -49.569 1.00 89.75 103 ALA A C 1
ATOM 753 O O . ALA A 1 103 ? 54.690 -6.529 -49.763 1.00 89.75 103 ALA A O 1
ATOM 754 N N . PHE A 1 104 ? 55.052 -4.828 -48.348 1.00 91.88 104 PHE A N 1
ATOM 755 C CA . PHE A 1 104 ? 55.080 -5.652 -47.147 1.00 91.88 104 PHE A CA 1
ATOM 756 C C . PHE A 1 104 ? 53.692 -6.215 -46.813 1.00 91.88 104 PHE A C 1
ATOM 758 O O . PHE A 1 104 ? 53.585 -7.403 -46.507 1.00 91.88 104 PHE A O 1
ATOM 765 N N . ALA A 1 105 ? 52.637 -5.398 -46.923 1.00 88.38 105 ALA A N 1
ATOM 766 C CA . ALA A 1 105 ? 51.251 -5.827 -46.733 1.00 88.38 105 ALA A CA 1
ATOM 767 C C . ALA A 1 105 ? 50.805 -6.823 -47.822 1.00 88.38 105 ALA A C 1
ATOM 769 O O . ALA A 1 105 ? 50.230 -7.871 -47.525 1.00 88.38 105 ALA A O 1
ATOM 770 N N . ALA A 1 106 ? 51.147 -6.554 -49.084 1.00 86.94 106 ALA A N 1
ATOM 771 C CA . ALA A 1 106 ? 50.827 -7.421 -50.217 1.00 86.94 106 ALA A CA 1
ATOM 772 C C . ALA A 1 106 ? 51.613 -8.745 -50.224 1.00 86.94 106 ALA A C 1
ATOM 774 O O . ALA A 1 106 ? 51.174 -9.706 -50.849 1.00 86.94 106 ALA A O 1
ATOM 775 N N . ALA A 1 107 ? 52.744 -8.834 -49.514 1.00 85.81 107 ALA A N 1
ATOM 776 C CA . ALA A 1 107 ? 53.512 -10.073 -49.367 1.00 85.81 107 ALA A CA 1
ATOM 777 C C . ALA A 1 107 ? 52.876 -11.073 -48.380 1.00 85.81 107 ALA A C 1
ATOM 779 O O . ALA A 1 107 ? 53.340 -12.209 -48.274 1.00 85.81 107 ALA A O 1
ATOM 780 N N . TYR A 1 108 ? 51.819 -10.683 -47.660 1.00 80.06 108 TYR A N 1
ATOM 781 C CA . TYR A 1 108 ? 51.163 -11.526 -46.659 1.00 80.06 108 TYR A CA 1
ATOM 782 C C . TYR A 1 108 ? 50.664 -12.887 -47.193 1.00 80.06 108 TYR A C 1
ATOM 784 O O . TYR A 1 108 ? 50.980 -13.894 -46.559 1.00 80.06 108 TYR A O 1
ATOM 792 N N . PRO A 1 109 ? 49.991 -12.994 -48.361 1.00 77.19 109 PRO A N 1
ATOM 793 C CA . PRO A 1 109 ? 49.550 -14.287 -48.895 1.00 77.19 109 PRO A CA 1
ATOM 794 C C . PRO A 1 109 ? 50.708 -15.264 -49.141 1.00 77.19 109 PRO A C 1
ATOM 796 O O . PRO A 1 109 ? 50.571 -16.458 -48.894 1.00 77.19 109 PRO A O 1
ATOM 799 N N . ALA A 1 110 ? 51.879 -14.761 -49.552 1.00 76.69 110 ALA A N 1
ATOM 800 C CA . ALA A 1 110 ? 53.073 -15.587 -49.723 1.00 76.69 110 ALA A CA 1
ATOM 801 C C . ALA A 1 110 ? 53.597 -16.132 -48.383 1.00 76.69 110 ALA A C 1
ATOM 803 O O . ALA A 1 110 ? 54.131 -17.237 -48.338 1.00 76.69 110 ALA A O 1
ATOM 804 N N . ARG A 1 111 ? 53.415 -15.396 -47.277 1.00 73.94 111 ARG A N 1
ATOM 805 C CA . ARG A 1 111 ? 53.764 -15.867 -45.925 1.00 73.94 111 ARG A CA 1
ATOM 806 C C . ARG A 1 111 ? 52.830 -16.966 -45.444 1.00 73.94 111 ARG A C 1
ATOM 808 O O . ARG A 1 111 ? 53.307 -17.953 -44.895 1.00 73.94 111 ARG A O 1
ATOM 815 N N . VAL A 1 112 ? 51.526 -16.790 -45.668 1.00 70.94 112 VAL A N 1
ATOM 816 C CA . VAL A 1 112 ? 50.508 -17.797 -45.335 1.00 70.94 112 VAL A CA 1
ATOM 817 C C . VAL A 1 112 ? 50.790 -19.088 -46.100 1.00 70.94 112 VAL A C 1
ATOM 819 O O . VAL A 1 112 ? 50.852 -20.152 -45.495 1.00 70.94 112 VAL A O 1
ATOM 822 N N . TRP A 1 113 ? 51.066 -18.987 -47.404 1.00 71.81 113 TRP A N 1
ATOM 823 C CA . TRP A 1 113 ? 51.376 -20.143 -48.245 1.00 71.81 113 TRP A CA 1
ATOM 824 C C . TRP A 1 113 ? 52.672 -20.871 -47.840 1.00 71.81 113 TRP A C 1
ATOM 826 O O . TRP A 1 113 ? 52.703 -22.096 -47.842 1.00 71.81 113 TRP A O 1
ATOM 836 N N . LEU A 1 114 ? 53.733 -20.143 -47.467 1.00 69.19 114 LEU A N 1
ATOM 837 C CA . LEU A 1 114 ? 55.031 -20.742 -47.117 1.00 69.19 114 LEU A CA 1
ATOM 838 C C . LEU A 1 114 ? 55.100 -21.324 -45.695 1.00 69.19 114 LEU A C 1
ATOM 840 O O . LEU A 1 114 ? 55.870 -22.255 -45.474 1.00 69.19 114 LEU A O 1
ATOM 844 N N . PHE A 1 115 ? 54.361 -20.763 -44.732 1.00 66.00 115 PHE A N 1
ATOM 845 C CA . PHE A 1 115 ? 54.548 -21.068 -43.303 1.00 66.00 115 PHE A CA 1
ATOM 846 C C . PHE A 1 115 ? 53.258 -21.382 -42.537 1.00 66.00 115 PHE A C 1
ATOM 848 O O . PHE A 1 115 ? 53.318 -21.564 -41.324 1.00 66.00 115 PHE A O 1
ATOM 855 N N . GLY A 1 116 ? 52.104 -21.458 -43.209 1.00 59.53 116 GLY A N 1
ATOM 856 C CA . GLY A 1 116 ? 50.849 -21.894 -42.590 1.00 59.53 116 GLY A CA 1
ATOM 857 C C . GLY A 1 116 ? 50.386 -21.011 -41.430 1.00 59.53 116 GLY A C 1
ATOM 858 O O . GLY A 1 116 ? 49.901 -21.530 -40.430 1.00 59.53 116 GLY A O 1
ATOM 859 N N . ALA A 1 117 ? 50.569 -19.689 -41.527 1.00 56.53 117 ALA A N 1
ATOM 860 C CA . ALA A 1 117 ? 50.097 -18.759 -40.501 1.00 56.53 117 ALA A CA 1
ATOM 861 C C . ALA A 1 117 ? 48.567 -18.875 -40.337 1.00 56.53 117 ALA A C 1
ATOM 863 O O . ALA A 1 117 ? 47.833 -18.635 -41.296 1.00 56.53 117 ALA A O 1
ATOM 864 N N . SER A 1 118 ? 48.112 -19.255 -39.141 1.00 52.06 118 SER A N 1
ATOM 865 C CA . SER A 1 118 ? 46.701 -19.415 -38.775 1.00 52.06 118 SER A CA 1
ATOM 866 C C . SER A 1 118 ? 45.959 -18.073 -38.745 1.00 52.06 118 SER A C 1
ATOM 868 O O . SER A 1 118 ? 46.490 -17.057 -38.293 1.00 52.06 118 SER A O 1
ATOM 870 N N . GLU A 1 119 ? 44.734 -18.071 -39.273 1.00 50.50 119 GLU A N 1
ATOM 871 C CA . GLU A 1 119 ? 43.857 -16.902 -39.386 1.00 50.50 119 GLU A CA 1
ATOM 872 C C . GLU A 1 119 ? 43.183 -16.553 -38.050 1.00 50.50 119 GLU A C 1
ATOM 874 O O . GLU A 1 119 ? 42.636 -17.427 -37.383 1.00 50.50 119 GLU A O 1
ATOM 879 N N . VAL A 1 120 ? 43.156 -15.258 -37.711 1.00 51.97 120 VAL A N 1
ATOM 880 C CA . VAL A 1 120 ? 42.170 -14.668 -36.776 1.00 51.97 120 VAL A CA 1
ATOM 881 C C . VAL A 1 120 ? 41.514 -13.400 -37.373 1.00 51.97 120 VAL A C 1
ATOM 883 O O . VAL A 1 120 ? 40.611 -12.823 -36.786 1.00 51.97 120 VAL A O 1
ATOM 886 N N . ASP A 1 121 ? 41.900 -12.963 -38.580 1.00 55.09 121 ASP A N 1
ATOM 887 C CA . ASP A 1 121 ? 41.396 -11.717 -39.183 1.00 55.09 121 ASP A CA 1
ATOM 888 C C . ASP A 1 121 ? 40.320 -11.987 -40.255 1.00 55.09 121 ASP A C 1
ATOM 890 O O . ASP A 1 121 ? 40.640 -12.377 -41.379 1.00 55.09 121 ASP A O 1
ATOM 894 N N . ALA A 1 122 ? 39.054 -11.687 -39.946 1.00 56.53 122 ALA A N 1
ATOM 895 C CA . ALA A 1 122 ? 37.881 -11.838 -40.825 1.00 56.53 122 ALA A CA 1
ATOM 896 C C . ALA A 1 122 ? 37.793 -10.822 -41.997 1.00 56.53 122 ALA A C 1
ATOM 898 O O . ALA A 1 122 ? 36.734 -10.646 -42.601 1.00 56.53 122 ALA A O 1
ATOM 899 N N . LEU A 1 123 ? 38.881 -10.114 -42.328 1.00 71.94 123 LEU A N 1
ATOM 900 C CA . LEU A 1 123 ? 38.863 -9.040 -43.329 1.00 71.94 123 LEU A CA 1
ATOM 901 C C . LEU A 1 123 ? 39.134 -9.551 -44.758 1.00 71.94 123 LEU A C 1
ATOM 903 O O . LEU A 1 123 ? 40.124 -10.259 -44.981 1.00 71.94 123 LEU A O 1
ATOM 907 N N . PRO A 1 124 ? 38.355 -9.104 -45.770 1.00 75.75 124 PRO A N 1
ATOM 908 C CA . PRO A 1 124 ? 38.655 -9.361 -47.176 1.00 75.75 124 PRO A CA 1
ATOM 909 C C . PRO A 1 124 ? 40.073 -8.890 -47.560 1.00 75.75 124 PRO A C 1
ATOM 911 O O . PRO A 1 124 ? 40.513 -7.834 -47.087 1.00 75.75 124 PRO A O 1
ATOM 914 N N . PRO A 1 125 ? 40.790 -9.593 -48.465 1.00 78.25 125 PRO A N 1
ATOM 915 C CA . PRO A 1 125 ? 42.179 -9.273 -48.809 1.00 78.25 125 PRO A CA 1
ATOM 916 C C . PRO A 1 125 ? 42.464 -7.800 -49.165 1.00 78.25 125 PRO A C 1
ATOM 918 O O . PRO A 1 125 ? 43.482 -7.290 -48.696 1.00 78.25 125 PRO A O 1
ATOM 921 N N . PRO A 1 126 ? 41.603 -7.075 -49.914 1.00 75.81 126 PRO A N 1
ATOM 922 C CA . PRO A 1 126 ? 41.837 -5.660 -50.216 1.00 75.81 126 PRO A CA 1
ATOM 923 C C . PRO A 1 126 ? 41.801 -4.764 -48.970 1.00 75.81 126 PRO A C 1
ATOM 925 O O . PRO A 1 126 ? 42.642 -3.879 -48.823 1.00 75.81 126 PRO A O 1
ATOM 928 N N . VAL A 1 127 ? 40.865 -5.025 -48.051 1.00 74.38 127 VAL A N 1
ATOM 929 C CA . VAL A 1 127 ? 40.678 -4.247 -46.816 1.00 74.38 127 VAL A CA 1
ATOM 930 C C . VAL A 1 127 ? 41.842 -4.487 -45.859 1.00 74.38 127 VAL A C 1
ATOM 932 O O . VAL A 1 127 ? 42.400 -3.542 -45.307 1.00 74.38 127 VAL A O 1
ATOM 935 N N . ARG A 1 128 ? 42.284 -5.743 -45.738 1.00 81.69 128 ARG A N 1
ATOM 936 C CA . ARG A 1 128 ? 43.459 -6.102 -44.936 1.00 81.69 128 ARG A CA 1
ATOM 937 C C . ARG A 1 128 ? 44.741 -5.473 -45.477 1.00 81.69 128 ARG A C 1
ATOM 939 O O . ARG A 1 128 ? 45.525 -4.941 -44.701 1.00 81.69 128 ARG A O 1
ATOM 946 N N . ILE A 1 129 ? 44.955 -5.500 -46.796 1.00 83.50 129 ILE A N 1
ATOM 947 C CA . ILE A 1 129 ? 46.128 -4.859 -47.410 1.00 83.50 129 ILE A CA 1
ATOM 948 C C . ILE A 1 129 ? 46.096 -3.348 -47.155 1.00 83.50 129 ILE A C 1
ATOM 950 O O . ILE A 1 129 ? 47.132 -2.784 -46.812 1.00 83.50 129 ILE A O 1
ATOM 954 N N . ALA A 1 130 ? 44.933 -2.700 -47.268 1.00 78.38 130 ALA A N 1
ATOM 955 C CA . ALA A 1 130 ? 44.791 -1.273 -46.982 1.00 78.38 130 ALA A CA 1
ATOM 956 C C . ALA A 1 130 ? 45.106 -0.943 -45.512 1.00 78.38 130 ALA A C 1
ATOM 958 O O . ALA A 1 130 ? 45.940 -0.073 -45.253 1.00 78.38 130 ALA A O 1
ATOM 959 N N . ARG A 1 131 ? 44.518 -1.685 -44.562 1.00 84.38 131 ARG A N 1
ATOM 960 C CA . ARG A 1 131 ? 44.788 -1.560 -43.120 1.00 84.38 131 ARG A CA 1
ATOM 961 C C . ARG A 1 131 ? 46.276 -1.729 -42.815 1.00 84.38 131 ARG A C 1
ATOM 963 O O . ARG A 1 131 ? 46.900 -0.824 -42.267 1.00 84.38 131 ARG A O 1
ATOM 970 N N . ASP A 1 132 ? 46.859 -2.856 -43.219 1.00 86.44 132 ASP A N 1
ATOM 971 C CA . ASP A 1 132 ? 48.253 -3.187 -42.915 1.00 86.44 132 ASP A CA 1
ATOM 972 C C . ASP A 1 132 ? 49.224 -2.197 -43.590 1.00 86.44 132 ASP A C 1
ATOM 974 O O . ASP A 1 132 ? 50.251 -1.869 -43.002 1.00 86.44 132 ASP A O 1
ATOM 978 N N . THR A 1 133 ? 48.881 -1.656 -44.770 1.00 87.06 133 THR A N 1
ATOM 979 C CA . THR A 1 133 ? 49.659 -0.596 -45.444 1.00 87.06 133 THR A CA 1
ATOM 980 C C . THR A 1 133 ? 49.660 0.706 -44.643 1.00 87.06 133 THR A C 1
ATOM 982 O O . THR A 1 133 ? 50.710 1.343 -44.522 1.00 87.06 133 THR A O 1
ATOM 985 N N . LEU A 1 134 ? 48.510 1.116 -44.097 1.00 85.06 134 LEU A N 1
ATOM 986 C CA . LEU A 1 134 ? 48.394 2.328 -43.278 1.00 85.06 134 LEU A CA 1
ATOM 987 C C . LEU A 1 134 ? 49.144 2.173 -41.949 1.00 85.06 134 LEU A C 1
ATOM 989 O O . LEU A 1 134 ? 49.945 3.039 -41.594 1.00 85.06 134 LEU A O 1
ATOM 993 N N . LEU A 1 135 ? 48.965 1.037 -41.269 1.00 85.25 135 LEU A N 1
ATOM 994 C CA . LEU A 1 135 ? 49.650 0.731 -40.010 1.00 85.25 135 LEU A CA 1
ATOM 995 C C . LEU A 1 135 ? 51.172 0.657 -40.181 1.00 85.25 135 LEU A C 1
ATOM 997 O O . LEU A 1 135 ? 51.922 1.168 -39.345 1.00 85.25 135 LEU A O 1
ATOM 1001 N N . SER A 1 136 ? 51.657 0.074 -41.282 1.00 88.69 136 SER A N 1
ATOM 1002 C CA . SER A 1 136 ? 53.093 0.020 -41.557 1.00 88.69 136 SER A CA 1
ATOM 1003 C C . SER A 1 136 ? 53.668 1.360 -42.013 1.00 88.69 136 SER A C 1
ATOM 1005 O O . SER A 1 136 ? 54.853 1.618 -41.800 1.00 88.69 136 SER A O 1
ATOM 1007 N N . LEU A 1 137 ? 52.869 2.236 -42.634 1.00 87.12 137 LEU A N 1
ATOM 1008 C CA . LEU A 1 137 ? 53.338 3.541 -43.112 1.00 87.12 137 LEU A CA 1
ATOM 1009 C C . LEU A 1 137 ? 53.823 4.439 -41.970 1.00 87.12 137 LEU A C 1
ATOM 1011 O O . LEU A 1 137 ? 54.822 5.145 -42.143 1.00 87.12 137 LEU A O 1
ATOM 1015 N N . ALA A 1 138 ? 53.184 4.344 -40.801 1.00 82.50 138 ALA A N 1
ATOM 1016 C CA . ALA A 1 138 ? 53.553 5.103 -39.610 1.00 82.50 138 ALA A CA 1
ATOM 1017 C C . ALA A 1 138 ? 55.017 4.872 -39.188 1.00 82.50 138 ALA A C 1
ATOM 1019 O O . ALA A 1 138 ? 55.719 5.825 -38.847 1.00 82.50 138 ALA A O 1
ATOM 1020 N N . ILE A 1 139 ? 55.516 3.631 -39.291 1.00 88.44 139 ILE A N 1
ATOM 1021 C CA . ILE A 1 139 ?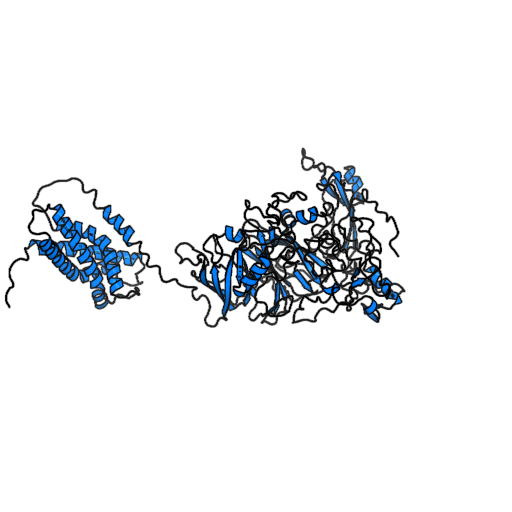 56.924 3.311 -39.012 1.00 88.44 139 ILE A CA 1
ATOM 1022 C C . ILE A 1 139 ? 57.815 3.403 -40.259 1.00 88.44 139 ILE A C 1
ATOM 1024 O O . ILE A 1 139 ? 59.003 3.715 -40.158 1.00 88.44 139 ILE A O 1
ATOM 1028 N N . ALA A 1 140 ? 57.267 3.163 -41.454 1.00 89.88 140 ALA A N 1
ATOM 1029 C CA . ALA A 1 140 ? 58.042 3.165 -42.689 1.00 89.88 140 ALA A CA 1
ATOM 1030 C C . ALA A 1 140 ? 58.627 4.550 -42.996 1.00 89.88 140 ALA A C 1
ATOM 1032 O O . ALA A 1 140 ? 59.755 4.635 -43.471 1.00 89.88 140 ALA A O 1
ATOM 1033 N N . LEU A 1 141 ? 57.919 5.641 -42.690 1.00 85.62 141 LEU A N 1
ATOM 1034 C CA . LEU A 1 141 ? 58.408 7.009 -42.912 1.00 85.62 141 LEU A CA 1
ATOM 1035 C C . LEU A 1 141 ? 59.700 7.340 -42.131 1.00 85.62 141 LEU A C 1
ATOM 1037 O O . LEU A 1 141 ? 60.698 7.698 -42.772 1.00 85.62 141 LEU A O 1
ATOM 1041 N N . PRO A 1 142 ? 59.760 7.199 -40.789 1.00 85.31 142 PRO A N 1
ATOM 1042 C CA . PRO A 1 142 ? 60.991 7.457 -40.040 1.00 85.31 142 PRO A CA 1
ATOM 1043 C C . PRO A 1 142 ? 62.112 6.463 -40.387 1.00 85.31 142 PRO A C 1
ATOM 1045 O O . PRO A 1 142 ? 63.278 6.856 -40.495 1.00 85.31 142 PRO A O 1
ATOM 1048 N N . VAL A 1 143 ? 61.777 5.194 -40.646 1.00 88.62 143 VAL A N 1
ATOM 1049 C CA . VAL A 1 143 ? 62.747 4.163 -41.054 1.00 88.62 143 VAL A CA 1
ATOM 1050 C C . VAL A 1 143 ? 63.322 4.452 -42.449 1.00 88.62 143 VAL A C 1
ATOM 1052 O O . VAL A 1 143 ? 64.525 4.294 -42.668 1.00 88.62 143 VAL A O 1
ATOM 1055 N N . ALA A 1 144 ? 62.514 4.959 -43.384 1.00 87.50 144 ALA A N 1
ATOM 1056 C CA . ALA A 1 144 ? 62.964 5.352 -44.718 1.00 87.50 144 ALA A CA 1
ATOM 1057 C C . ALA A 1 144 ? 63.853 6.599 -44.669 1.00 87.50 144 ALA A C 1
ATOM 1059 O O . ALA A 1 144 ? 64.840 6.668 -45.399 1.00 87.50 144 ALA A O 1
ATOM 1060 N N . ALA A 1 145 ? 63.565 7.559 -43.783 1.00 84.75 145 ALA A N 1
ATOM 1061 C CA . ALA A 1 145 ? 64.423 8.724 -43.561 1.00 84.75 145 ALA A CA 1
ATOM 1062 C C . ALA A 1 145 ? 65.809 8.323 -43.017 1.00 84.75 145 ALA A C 1
ATOM 1064 O O . ALA A 1 145 ? 66.840 8.839 -43.476 1.00 84.75 145 ALA A O 1
ATOM 1065 N N . LEU A 1 146 ? 65.855 7.352 -42.098 1.00 84.56 146 LEU A N 1
ATOM 1066 C CA . LEU A 1 146 ? 67.098 6.749 -41.610 1.00 84.56 146 LEU A CA 1
ATOM 1067 C C . LEU A 1 146 ? 67.841 6.020 -42.743 1.00 84.56 146 LEU A C 1
ATOM 1069 O O . LEU A 1 146 ? 69.022 6.282 -42.987 1.00 84.56 146 LEU A O 1
ATOM 1073 N N . GLY A 1 147 ? 67.142 5.156 -43.484 1.00 84.00 147 GLY A N 1
ATOM 1074 C CA . GLY A 1 147 ? 67.694 4.412 -44.616 1.00 84.00 147 GLY A CA 1
ATOM 1075 C C . GLY A 1 147 ? 68.258 5.330 -45.703 1.00 84.00 147 GLY A C 1
ATOM 1076 O O . GLY A 1 147 ? 69.370 5.114 -46.183 1.00 84.00 147 GLY A O 1
ATOM 1077 N N . ALA A 1 148 ? 67.545 6.405 -46.048 1.00 84.56 148 ALA A N 1
ATOM 1078 C CA . ALA A 1 148 ? 67.990 7.404 -47.016 1.00 84.56 148 ALA A CA 1
ATOM 1079 C C . ALA A 1 148 ? 69.237 8.152 -46.527 1.00 84.56 148 ALA A C 1
ATOM 1081 O O . ALA A 1 148 ? 70.138 8.443 -47.317 1.00 84.56 148 ALA A O 1
ATOM 1082 N N . SER A 1 149 ? 69.338 8.403 -45.220 1.00 81.12 149 SER A N 1
ATOM 1083 C CA . SER A 1 149 ? 70.518 9.017 -44.603 1.00 81.12 149 SER A CA 1
ATOM 1084 C C . SER A 1 149 ? 71.755 8.115 -44.650 1.00 81.12 149 SER A C 1
ATOM 1086 O O . SER A 1 149 ? 72.875 8.609 -44.799 1.00 81.12 149 SER A O 1
ATOM 1088 N N . LEU A 1 150 ? 71.561 6.795 -44.580 1.00 79.81 150 LEU A N 1
ATOM 1089 C CA . LEU A 1 150 ? 72.620 5.790 -44.707 1.00 79.81 150 LEU A CA 1
ATOM 1090 C C . LEU A 1 150 ? 73.027 5.545 -46.167 1.00 79.81 150 LEU A C 1
ATOM 1092 O O . LEU A 1 150 ? 74.215 5.392 -46.457 1.00 79.81 150 LEU A O 1
ATOM 1096 N N . ALA A 1 151 ? 72.052 5.529 -47.075 1.00 79.56 151 ALA A N 1
ATOM 1097 C CA . ALA A 1 151 ? 72.235 5.265 -48.499 1.00 79.56 151 ALA A CA 1
ATOM 1098 C C . ALA A 1 151 ? 72.851 6.445 -49.269 1.00 79.56 151 ALA A C 1
ATOM 1100 O O . ALA A 1 151 ? 73.628 6.239 -50.203 1.00 79.56 151 ALA A O 1
ATOM 1101 N N . LEU A 1 152 ? 72.506 7.678 -48.888 1.00 76.81 152 LEU A N 1
ATOM 1102 C CA . LEU A 1 152 ? 72.910 8.910 -49.566 1.00 76.81 152 LEU A CA 1
ATOM 1103 C C . LEU A 1 152 ? 73.902 9.674 -48.669 1.00 76.81 152 LEU A C 1
ATOM 1105 O O . LEU A 1 152 ? 73.509 10.530 -47.871 1.00 76.81 152 LEU A O 1
ATOM 1109 N N . ARG A 1 153 ? 75.194 9.325 -48.760 1.00 65.62 153 ARG A N 1
ATOM 1110 C CA . ARG A 1 153 ? 76.301 9.966 -48.017 1.00 65.62 153 ARG A CA 1
ATOM 1111 C C . ARG A 1 153 ? 77.051 10.994 -48.874 1.00 65.62 153 ARG A C 1
ATOM 1113 O O . ARG A 1 153 ? 77.281 10.751 -50.056 1.00 65.62 153 ARG A O 1
ATOM 1120 N N . GLU A 1 154 ? 77.485 12.088 -48.250 1.00 50.16 154 GLU A N 1
ATOM 1121 C CA . GLU A 1 154 ? 78.509 13.006 -48.774 1.00 50.16 154 GLU A CA 1
ATOM 1122 C C . GLU A 1 154 ? 79.926 12.509 -48.433 1.00 50.16 154 GLU A C 1
ATOM 1124 O O . GLU A 1 154 ? 80.128 11.774 -47.460 1.00 50.16 154 GLU A O 1
ATOM 1129 N N . GLY A 1 155 ? 80.911 12.895 -49.252 1.00 47.97 155 GLY A N 1
ATOM 1130 C CA . GLY A 1 155 ? 82.331 12.706 -48.947 1.00 47.97 155 GLY A CA 1
ATOM 1131 C C . GLY A 1 155 ? 82.712 13.395 -47.631 1.00 47.97 155 GLY A C 1
ATOM 1132 O O . GLY A 1 155 ? 82.147 14.425 -47.284 1.00 47.97 155 GLY A O 1
ATOM 1133 N N . ARG A 1 156 ? 83.642 12.783 -46.884 1.00 43.97 156 ARG A N 1
ATOM 1134 C CA . ARG A 1 156 ? 84.066 13.153 -45.518 1.00 43.97 156 ARG A CA 1
ATOM 1135 C C . ARG A 1 156 ? 84.124 14.671 -45.263 1.00 43.97 156 ARG A C 1
ATOM 1137 O O . ARG A 1 156 ? 85.060 15.326 -45.703 1.00 43.97 156 ARG A O 1
ATOM 1144 N N . ALA A 1 157 ? 83.251 15.156 -44.383 1.00 34.09 157 ALA A N 1
ATOM 1145 C CA . ALA A 1 157 ? 83.536 16.271 -43.485 1.00 34.09 157 ALA A CA 1
ATOM 1146 C C . ALA A 1 157 ? 82.825 16.030 -42.144 1.00 34.09 157 ALA A C 1
ATOM 1148 O O . ALA A 1 157 ? 81.652 15.661 -42.094 1.00 34.09 157 ALA A O 1
ATOM 1149 N N . ARG A 1 158 ? 83.578 16.165 -41.049 1.00 46.41 158 ARG A N 1
ATOM 1150 C CA . ARG A 1 158 ? 83.084 16.087 -39.672 1.00 46.41 158 ARG A CA 1
ATOM 1151 C C . ARG A 1 158 ? 82.253 17.335 -39.384 1.00 46.41 158 ARG A C 1
ATOM 1153 O O . ARG A 1 158 ? 82.817 18.417 -39.407 1.00 46.41 158 ARG A O 1
ATOM 1160 N N . HIS A 1 159 ? 80.988 17.175 -39.006 1.00 36.09 159 HIS A N 1
ATOM 1161 C CA . HIS A 1 159 ? 80.322 18.134 -38.127 1.00 36.09 159 HIS A CA 1
ATOM 1162 C C . HIS A 1 159 ? 79.354 17.418 -37.184 1.00 36.09 159 HIS A C 1
ATOM 1164 O O . HIS A 1 159 ? 78.358 16.822 -37.584 1.00 36.09 159 HIS A O 1
ATOM 1170 N N . VAL A 1 160 ? 79.710 17.482 -35.903 1.00 44.91 160 VAL A N 1
ATOM 1171 C CA . VAL A 1 160 ? 78.826 17.292 -34.758 1.00 44.91 160 VAL A CA 1
ATOM 1172 C C . VAL A 1 160 ? 78.010 18.574 -34.623 1.00 44.91 160 VAL A C 1
ATOM 1174 O O . VAL A 1 160 ? 78.608 19.623 -34.415 1.00 44.91 160 VAL A O 1
ATOM 1177 N N . ALA A 1 161 ? 76.683 18.491 -34.748 1.00 38.09 161 ALA A N 1
ATOM 1178 C CA . ALA A 1 161 ? 75.712 19.241 -33.942 1.00 38.09 161 ALA A CA 1
ATOM 1179 C C . ALA A 1 161 ? 74.276 19.046 -34.466 1.00 38.09 161 ALA A C 1
ATOM 1181 O O . ALA A 1 161 ? 73.973 19.334 -35.617 1.00 38.09 161 ALA A O 1
ATOM 1182 N N . ARG A 1 162 ? 73.395 18.652 -33.535 1.00 41.34 162 ARG A N 1
ATOM 1183 C CA . ARG A 1 162 ? 71.940 18.902 -33.495 1.00 41.34 162 ARG A CA 1
ATOM 1184 C C . ARG A 1 162 ? 71.073 18.272 -34.597 1.00 41.34 162 ARG A C 1
ATOM 1186 O O . ARG A 1 162 ? 70.641 18.931 -35.530 1.00 41.34 162 ARG A O 1
ATOM 1193 N N . VAL A 1 163 ? 70.645 17.031 -34.348 1.00 35.06 163 VAL A N 1
ATOM 1194 C CA . VAL A 1 163 ? 69.353 16.514 -34.836 1.00 35.06 163 VAL A CA 1
ATOM 1195 C C . VAL A 1 163 ? 68.417 16.384 -33.633 1.00 35.06 163 VAL A C 1
ATOM 1197 O O . VAL A 1 163 ? 68.285 15.328 -33.027 1.00 35.06 163 VAL A O 1
ATOM 1200 N N . ARG A 1 164 ? 67.792 17.497 -33.250 1.00 41.28 164 ARG A N 1
ATOM 1201 C CA . ARG A 1 164 ? 66.570 17.511 -32.437 1.00 41.28 164 ARG A CA 1
ATOM 1202 C C . ARG A 1 164 ? 65.476 18.091 -33.328 1.00 41.28 164 ARG A C 1
ATOM 1204 O O . ARG A 1 164 ? 65.292 19.294 -33.270 1.00 41.28 164 ARG A O 1
ATOM 1211 N N . LEU A 1 165 ? 64.852 17.282 -34.198 1.00 38.47 165 LEU A N 1
ATOM 1212 C CA . LEU A 1 165 ? 63.506 17.572 -34.746 1.00 38.47 165 LEU A CA 1
ATOM 1213 C C . LEU A 1 165 ? 62.869 16.480 -35.646 1.00 38.47 165 LEU A C 1
ATOM 1215 O O . LEU A 1 165 ? 61.962 16.793 -36.405 1.00 38.47 165 LEU A O 1
ATOM 1219 N N . VAL A 1 166 ? 63.291 15.208 -35.606 1.00 37.97 166 VAL A N 1
ATOM 1220 C CA . VAL A 1 166 ? 62.655 14.152 -36.446 1.00 37.97 166 VAL A CA 1
ATOM 1221 C C . VAL A 1 166 ? 61.915 13.084 -35.625 1.00 37.97 166 VAL A C 1
ATOM 1223 O O . VAL A 1 166 ? 61.134 12.316 -36.171 1.00 37.97 166 VAL A O 1
ATOM 1226 N N . ALA A 1 167 ? 62.049 13.086 -34.296 1.00 35.03 167 ALA A N 1
ATOM 1227 C CA . ALA A 1 167 ? 61.343 12.139 -33.426 1.00 35.03 167 ALA A CA 1
ATOM 1228 C C . ALA A 1 167 ? 59.903 12.563 -33.054 1.00 35.03 167 ALA A C 1
ATOM 1230 O O . ALA A 1 167 ? 59.137 11.732 -32.585 1.00 35.03 167 ALA A O 1
ATOM 1231 N N . LEU A 1 168 ? 59.508 13.824 -33.282 1.00 36.97 168 LEU A N 1
ATOM 1232 C CA . LEU A 1 168 ? 58.201 14.352 -32.845 1.00 36.97 168 LEU A CA 1
ATOM 1233 C C . LEU A 1 168 ? 57.125 14.393 -33.945 1.00 36.97 168 LEU A C 1
ATOM 1235 O O . LEU A 1 168 ? 55.943 14.408 -33.627 1.00 36.97 168 LEU A O 1
ATOM 1239 N N . ALA A 1 169 ? 57.497 14.322 -35.227 1.00 34.16 169 ALA A N 1
ATOM 1240 C CA . ALA A 1 169 ? 56.520 14.238 -36.322 1.00 34.16 169 ALA A CA 1
ATOM 1241 C C . ALA A 1 169 ? 56.021 12.798 -36.576 1.00 34.16 169 ALA A C 1
ATOM 1243 O O . ALA A 1 169 ? 54.910 12.607 -37.061 1.00 34.16 169 ALA A O 1
ATOM 1244 N N . GLY A 1 170 ? 56.813 11.782 -36.205 1.00 32.88 170 GLY A N 1
ATOM 1245 C CA . GLY A 1 170 ? 56.408 10.372 -36.294 1.00 32.88 170 GLY A CA 1
ATOM 1246 C C . GLY A 1 170 ? 55.394 9.958 -35.222 1.00 32.88 170 GLY A C 1
ATOM 1247 O O . GLY A 1 170 ? 54.532 9.130 -35.490 1.00 32.88 170 GLY A O 1
ATOM 1248 N N . ALA A 1 171 ? 55.440 10.580 -34.038 1.00 38.38 171 ALA A N 1
ATOM 1249 C CA . ALA A 1 171 ? 54.485 10.320 -32.958 1.00 38.38 171 ALA A CA 1
ATOM 1250 C C . ALA A 1 171 ? 53.093 10.926 -33.232 1.00 38.38 171 ALA A C 1
ATOM 1252 O O . ALA A 1 171 ? 52.085 10.312 -32.898 1.00 38.38 171 ALA A O 1
ATOM 1253 N N . ALA A 1 172 ? 53.016 12.079 -33.908 1.00 37.69 172 ALA A N 1
ATOM 1254 C CA . ALA A 1 172 ? 51.737 12.729 -34.215 1.00 37.69 172 ALA A CA 1
ATOM 1255 C C . ALA A 1 172 ? 50.923 11.997 -35.304 1.00 37.69 172 ALA A C 1
ATOM 1257 O O . ALA A 1 172 ? 49.697 11.978 -35.246 1.00 37.69 172 ALA A O 1
ATOM 1258 N N . CYS A 1 173 ? 51.580 11.329 -36.261 1.00 32.19 173 CYS A N 1
ATOM 1259 C CA . CYS A 1 173 ? 50.883 10.488 -37.248 1.00 32.19 173 CYS A CA 1
ATOM 1260 C C . CYS A 1 173 ? 50.501 9.101 -36.700 1.00 32.19 173 CYS A C 1
ATOM 1262 O O . CYS A 1 173 ? 49.594 8.471 -37.237 1.00 32.19 173 CYS A O 1
ATOM 1264 N N . LEU A 1 174 ? 51.150 8.637 -35.624 1.00 36.47 174 LEU A N 1
ATOM 1265 C CA . LEU A 1 174 ? 50.792 7.391 -34.942 1.00 36.47 174 LEU A CA 1
ATOM 1266 C C . LEU A 1 174 ? 49.461 7.529 -34.181 1.00 36.47 174 LEU A C 1
ATOM 1268 O O . LEU A 1 174 ? 48.665 6.600 -34.178 1.00 36.47 174 LEU A O 1
ATOM 1272 N N . ALA A 1 175 ? 49.179 8.708 -33.617 1.00 38.16 175 ALA A N 1
ATOM 1273 C CA . ALA A 1 175 ? 47.912 8.986 -32.939 1.00 38.16 175 ALA A CA 1
ATOM 1274 C C . ALA A 1 175 ? 46.726 9.151 -33.913 1.00 38.16 175 ALA A C 1
ATOM 1276 O O . ALA A 1 175 ? 45.616 8.735 -33.603 1.00 38.16 175 ALA A O 1
ATOM 1277 N N . ALA A 1 176 ? 46.952 9.701 -35.113 1.00 37.12 176 ALA A N 1
ATOM 1278 C CA . ALA A 1 176 ? 45.880 9.931 -36.088 1.00 37.12 176 ALA A CA 1
ATOM 1279 C C . ALA A 1 176 ? 45.462 8.668 -36.872 1.00 37.12 176 ALA A C 1
ATOM 1281 O O . ALA A 1 176 ? 44.319 8.575 -37.306 1.00 37.12 176 ALA A O 1
ATOM 1282 N N . ALA A 1 177 ? 46.355 7.683 -37.040 1.00 37.50 177 ALA A N 1
ATOM 1283 C CA . ALA A 1 177 ? 46.036 6.419 -37.719 1.00 37.50 177 ALA A CA 1
ATOM 1284 C C . ALA A 1 177 ? 45.465 5.334 -36.781 1.00 37.50 177 ALA A C 1
ATOM 1286 O O . ALA A 1 177 ? 44.867 4.377 -37.264 1.00 37.50 177 ALA A O 1
ATOM 1287 N N . LEU A 1 178 ? 45.616 5.491 -35.459 1.00 39.44 178 LEU A N 1
ATOM 1288 C CA . LEU A 1 178 ? 45.018 4.613 -34.441 1.00 39.44 178 LEU A CA 1
ATOM 1289 C C . LEU A 1 178 ? 43.608 5.059 -34.003 1.00 39.44 178 LEU A C 1
ATOM 1291 O O . LEU A 1 178 ? 42.945 4.326 -33.281 1.00 39.44 178 LEU A O 1
ATOM 1295 N N . GLY A 1 179 ? 43.131 6.230 -34.446 1.00 33.19 179 GLY A N 1
ATOM 1296 C CA . GLY A 1 179 ? 41.786 6.740 -34.134 1.00 33.19 179 GLY A CA 1
ATOM 1297 C C . GLY A 1 179 ? 40.673 6.229 -35.056 1.00 33.19 179 GLY A C 1
ATOM 1298 O O . GLY A 1 179 ? 39.508 6.561 -34.861 1.00 33.19 179 GLY A O 1
ATOM 1299 N N . GLY A 1 180 ? 41.010 5.430 -36.071 1.00 35.88 180 GLY A N 1
ATOM 1300 C CA . GLY A 1 180 ? 40.026 4.707 -36.868 1.00 35.88 180 GLY A CA 1
ATOM 1301 C C . GLY A 1 180 ? 39.588 3.450 -36.133 1.00 35.88 180 GLY A C 1
ATOM 1302 O O . GLY A 1 180 ? 39.955 2.354 -36.550 1.00 35.88 180 GLY A O 1
ATOM 1303 N N . SER A 1 181 ? 38.843 3.602 -35.038 1.00 40.56 181 SER A N 1
ATOM 1304 C CA . SER A 1 181 ? 38.123 2.496 -34.416 1.00 40.56 181 SER A CA 1
ATOM 1305 C C . SER A 1 181 ? 37.188 1.923 -35.475 1.00 40.56 181 SER A C 1
ATOM 1307 O O . SER A 1 181 ? 36.114 2.471 -35.736 1.00 40.56 181 SER A O 1
ATOM 1309 N N . VAL A 1 182 ? 37.597 0.828 -36.116 1.00 37.59 182 VAL A N 1
ATOM 1310 C CA . VAL A 1 182 ? 36.639 -0.112 -36.684 1.00 37.59 182 VAL A CA 1
ATOM 1311 C C . VAL A 1 182 ? 35.851 -0.570 -35.465 1.00 37.59 182 VAL A C 1
ATOM 1313 O O . VAL A 1 182 ? 36.324 -1.421 -34.718 1.00 37.59 182 VAL A O 1
ATOM 1316 N N . HIS A 1 183 ? 34.731 0.096 -35.173 1.00 42.28 183 HIS A N 1
ATOM 1317 C CA . HIS A 1 183 ? 33.816 -0.392 -34.157 1.00 42.28 183 HIS A CA 1
ATOM 1318 C C . HIS A 1 183 ? 33.488 -1.814 -34.596 1.00 42.28 183 HIS A C 1
ATOM 1320 O O . HIS A 1 183 ? 33.059 -2.029 -35.736 1.00 42.28 183 HIS A O 1
ATOM 1326 N N . ALA A 1 184 ? 33.794 -2.786 -33.736 1.00 50.88 184 ALA A N 1
ATOM 1327 C CA . ALA A 1 184 ? 33.250 -4.119 -33.898 1.00 50.88 184 ALA A CA 1
ATOM 1328 C C . ALA A 1 184 ? 31.745 -3.962 -34.151 1.00 50.88 184 ALA A C 1
ATOM 1330 O O . ALA A 1 184 ? 31.120 -3.058 -33.586 1.00 50.88 184 ALA A O 1
ATOM 1331 N N . ALA A 1 185 ? 31.190 -4.772 -35.055 1.00 60.84 185 ALA A N 1
ATOM 1332 C CA . ALA A 1 185 ? 29.748 -4.782 -35.262 1.00 60.84 185 ALA A CA 1
ATOM 1333 C C . ALA A 1 185 ? 29.072 -4.896 -33.892 1.00 60.84 185 ALA A C 1
ATOM 1335 O O . ALA A 1 185 ? 29.548 -5.679 -33.066 1.00 60.84 185 ALA A O 1
ATOM 1336 N N . ASP A 1 186 ? 28.034 -4.084 -33.662 1.00 71.56 186 ASP A N 1
ATOM 1337 C CA . ASP A 1 186 ? 27.255 -4.124 -32.426 1.00 71.56 186 ASP A CA 1
ATOM 1338 C C . ASP A 1 186 ? 27.000 -5.598 -32.068 1.00 71.56 186 ASP A C 1
ATOM 1340 O O . ASP A 1 186 ? 26.422 -6.315 -32.897 1.00 71.56 186 ASP A O 1
ATOM 1344 N N . PRO A 1 187 ? 27.467 -6.085 -30.899 1.00 76.62 187 PRO A N 1
ATOM 1345 C CA . PRO A 1 187 ? 27.307 -7.486 -30.520 1.00 76.62 187 PRO A CA 1
ATOM 1346 C C . PRO A 1 187 ? 25.828 -7.881 -30.377 1.00 76.62 187 PRO A C 1
ATOM 1348 O O . PRO A 1 187 ? 25.512 -9.061 -30.215 1.00 76.62 187 PRO A O 1
ATOM 1351 N N . GLY A 1 188 ? 24.913 -6.909 -30.453 1.00 86.25 188 GLY A N 1
ATOM 1352 C CA . GLY A 1 188 ? 23.500 -7.099 -30.221 1.00 86.25 188 GLY A CA 1
ATOM 1353 C C . GLY A 1 188 ? 23.261 -7.476 -28.758 1.00 86.25 188 GLY A C 1
ATOM 1354 O O . GLY A 1 188 ? 24.048 -7.112 -27.886 1.00 86.25 188 GLY A O 1
ATOM 1355 N N . PRO A 1 189 ? 22.181 -8.200 -28.456 1.00 88.81 189 PRO A N 1
ATOM 1356 C CA . PRO A 1 189 ? 21.824 -8.582 -27.087 1.00 88.81 189 PRO A CA 1
ATOM 1357 C C . PRO A 1 189 ? 22.651 -9.751 -26.523 1.00 88.81 189 PRO A C 1
ATOM 1359 O O . PRO A 1 189 ? 22.519 -10.067 -25.340 1.00 88.81 189 PRO A O 1
ATOM 1362 N N . GLY A 1 190 ? 23.431 -10.442 -27.362 1.00 87.75 190 GLY A N 1
ATOM 1363 C CA . GLY A 1 190 ? 24.045 -11.724 -27.017 1.00 87.75 190 GLY A CA 1
ATOM 1364 C C . GLY A 1 190 ? 23.071 -12.915 -26.998 1.00 87.75 190 GLY A C 1
ATOM 1365 O O . GLY A 1 190 ? 21.902 -12.829 -27.407 1.00 87.75 190 GLY A O 1
ATOM 1366 N N . ALA A 1 191 ? 23.557 -14.061 -26.522 1.00 90.06 191 ALA A N 1
ATOM 1367 C CA . ALA A 1 191 ? 22.801 -15.301 -26.360 1.00 90.06 191 ALA A CA 1
ATOM 1368 C C . ALA A 1 191 ? 22.958 -15.897 -24.941 1.00 90.06 191 ALA A C 1
ATOM 1370 O O . ALA A 1 191 ? 23.355 -17.057 -24.810 1.00 90.06 191 ALA A O 1
ATOM 1371 N N . PRO A 1 192 ? 22.582 -15.157 -23.872 1.00 92.25 192 PRO A N 1
ATOM 1372 C CA . PRO A 1 192 ? 22.681 -15.654 -22.496 1.00 92.25 192 PRO A CA 1
ATOM 1373 C C . PRO A 1 192 ? 21.707 -16.806 -22.196 1.00 92.25 192 PRO A C 1
ATOM 1375 O O . PRO A 1 192 ? 21.880 -17.532 -21.221 1.00 92.25 192 PRO A O 1
ATOM 1378 N N . CYS A 1 193 ? 20.670 -16.975 -23.020 1.00 94.69 193 CYS A N 1
ATOM 1379 C CA . CYS A 1 193 ? 19.625 -17.970 -22.813 1.00 94.69 193 CYS A CA 1
ATOM 1380 C C . CYS A 1 193 ? 20.010 -19.345 -23.390 1.00 94.69 193 CYS A C 1
ATOM 1382 O O . CYS A 1 193 ? 20.427 -19.423 -24.551 1.00 94.69 193 CYS A O 1
ATOM 1384 N N . PRO A 1 194 ? 19.793 -20.448 -22.649 1.00 93.44 194 PRO A N 1
ATOM 1385 C CA . PRO A 1 194 ? 19.946 -21.801 -23.171 1.00 93.44 194 PRO A CA 1
ATOM 1386 C C . PRO A 1 194 ? 19.029 -22.089 -24.366 1.00 93.44 194 PRO A C 1
ATOM 1388 O O . PRO A 1 194 ? 17.922 -21.558 -24.483 1.00 93.44 194 PRO A O 1
ATOM 1391 N N . VAL A 1 195 ? 19.462 -23.002 -25.237 1.00 92.56 195 VAL A N 1
ATOM 1392 C CA . VAL A 1 195 ? 18.650 -23.474 -26.367 1.00 92.56 195 VAL A CA 1
ATOM 1393 C C . VAL A 1 195 ? 17.357 -24.111 -25.849 1.00 92.56 195 VAL A C 1
ATOM 1395 O O . VAL A 1 195 ? 17.401 -25.050 -25.059 1.00 92.56 195 VAL A O 1
ATOM 1398 N N . GLY A 1 196 ? 16.210 -23.627 -26.334 1.00 91.00 196 GLY A N 1
ATOM 1399 C CA . GLY A 1 196 ? 14.888 -24.152 -25.978 1.00 91.00 196 GLY A CA 1
ATOM 1400 C C . GLY A 1 196 ? 14.239 -23.512 -24.746 1.00 91.00 196 GLY A C 1
ATOM 1401 O O . GLY A 1 196 ? 13.116 -23.891 -24.423 1.00 91.00 196 GLY A O 1
ATOM 1402 N N . ALA A 1 197 ? 14.895 -22.545 -24.090 1.00 94.56 197 ALA A N 1
ATOM 1403 C CA . ALA A 1 197 ? 14.257 -21.739 -23.049 1.00 94.56 197 ALA A CA 1
ATOM 1404 C C . ALA A 1 197 ? 13.026 -20.998 -23.624 1.00 94.56 197 ALA A C 1
ATOM 1406 O O . ALA A 1 197 ? 13.141 -20.405 -24.707 1.00 94.56 197 ALA A O 1
ATOM 1407 N N . PRO A 1 198 ? 11.857 -21.018 -22.952 1.00 96.50 198 PRO A N 1
ATOM 1408 C CA . PRO A 1 198 ? 10.693 -20.251 -23.386 1.00 96.50 198 PRO A CA 1
ATOM 1409 C C . PRO A 1 198 ? 11.028 -18.761 -23.459 1.00 96.50 198 PRO A C 1
ATOM 1411 O O . PRO A 1 198 ? 11.647 -18.221 -22.550 1.00 96.50 198 PRO A O 1
ATOM 1414 N N . VAL A 1 199 ? 10.642 -18.087 -24.543 1.00 97.31 199 VAL A N 1
ATOM 1415 C CA . VAL A 1 199 ? 10.936 -16.659 -24.723 1.00 97.31 199 VAL A CA 1
ATOM 1416 C C . VAL A 1 199 ? 9.721 -15.828 -24.332 1.00 97.31 199 VAL A C 1
ATOM 1418 O O . VAL A 1 199 ? 8.651 -15.991 -24.920 1.00 97.31 199 VAL A O 1
ATOM 1421 N N . LYS A 1 200 ? 9.904 -14.889 -23.403 1.00 97.25 200 LYS A N 1
ATOM 1422 C CA . LYS A 1 200 ? 8.935 -13.831 -23.100 1.00 97.25 200 LYS A CA 1
ATOM 1423 C C . LYS A 1 200 ? 9.421 -12.507 -23.656 1.00 97.25 200 LYS A C 1
ATOM 1425 O O . LYS A 1 200 ? 10.508 -12.062 -23.313 1.00 97.25 200 LYS A O 1
ATOM 1430 N N . SER A 1 201 ? 8.626 -11.905 -24.535 1.00 97.94 201 SER A N 1
ATOM 1431 C CA . SER A 1 201 ? 8.969 -10.649 -25.204 1.00 97.94 201 SER A CA 1
ATOM 1432 C C . SER A 1 201 ? 8.099 -9.507 -24.698 1.00 97.94 201 SER A C 1
ATOM 1434 O O . SER A 1 201 ? 6.883 -9.663 -24.623 1.00 97.94 201 SER A O 1
ATOM 1436 N N . PHE A 1 202 ? 8.723 -8.369 -24.407 1.00 98.56 202 PHE A N 1
ATOM 1437 C CA . PHE A 1 202 ? 8.063 -7.135 -23.992 1.00 98.56 202 PHE A CA 1
ATOM 1438 C C . PHE A 1 202 ? 8.535 -5.980 -24.877 1.00 98.56 202 PHE A C 1
ATOM 1440 O O . PHE A 1 202 ? 9.738 -5.781 -25.049 1.00 98.56 202 PHE A O 1
ATOM 1447 N N . ASP A 1 203 ? 7.600 -5.203 -25.418 1.00 98.69 203 ASP A N 1
ATOM 1448 C CA . ASP A 1 203 ? 7.909 -3.977 -26.157 1.00 98.69 203 ASP A CA 1
ATOM 1449 C C . ASP A 1 203 ? 7.810 -2.789 -25.197 1.00 98.69 203 ASP A C 1
ATOM 1451 O O . ASP A 1 203 ? 6.712 -2.332 -24.884 1.00 98.69 203 ASP A O 1
ATOM 1455 N N . VAL A 1 204 ? 8.943 -2.278 -24.721 1.00 98.75 204 VAL A N 1
ATOM 1456 C CA . VAL A 1 204 ? 9.006 -1.266 -23.653 1.00 98.75 204 VAL A CA 1
ATOM 1457 C C . VAL A 1 204 ? 9.490 0.070 -24.206 1.00 98.75 204 VAL A C 1
ATOM 1459 O O . VAL A 1 204 ? 10.385 0.122 -25.048 1.00 98.75 204 VAL A O 1
ATOM 1462 N N . GLN A 1 205 ? 8.934 1.171 -23.712 1.00 98.62 205 GLN A N 1
ATOM 1463 C CA . GLN A 1 205 ? 9.430 2.516 -23.983 1.00 98.62 205 GLN A CA 1
ATOM 1464 C C . GLN A 1 205 ? 9.786 3.228 -22.687 1.00 98.62 205 GLN A C 1
ATOM 1466 O O . GLN A 1 205 ? 9.081 3.078 -21.693 1.00 98.62 205 GLN A O 1
ATOM 1471 N N . ALA A 1 206 ? 10.843 4.035 -22.714 1.00 98.75 206 ALA A N 1
ATOM 1472 C CA . ALA A 1 206 ? 11.002 5.118 -21.750 1.00 98.75 206 ALA A CA 1
ATOM 1473 C C . ALA A 1 206 ? 10.326 6.365 -22.320 1.00 98.75 206 ALA A C 1
ATOM 1475 O O . ALA A 1 206 ? 10.562 6.705 -23.478 1.00 98.75 206 ALA A O 1
ATOM 1476 N N . ILE A 1 207 ? 9.503 7.052 -21.533 1.00 98.75 207 ILE A N 1
ATOM 1477 C CA . ILE A 1 207 ? 8.828 8.291 -21.942 1.00 98.75 207 ILE A CA 1
ATOM 1478 C C . ILE A 1 207 ? 8.955 9.358 -20.853 1.00 98.75 207 ILE A C 1
ATOM 1480 O O . ILE A 1 207 ? 9.060 9.022 -19.677 1.00 98.75 207 ILE A O 1
ATOM 1484 N N . ASN A 1 208 ? 8.920 10.639 -21.236 1.00 98.69 208 ASN A N 1
ATOM 1485 C CA . ASN A 1 208 ? 8.610 11.706 -20.276 1.00 98.69 208 ASN A CA 1
ATOM 1486 C C . ASN A 1 208 ? 7.114 11.639 -19.933 1.00 98.69 208 ASN A C 1
ATOM 1488 O O . ASN A 1 208 ? 6.300 11.357 -20.823 1.00 98.69 208 ASN A O 1
ATOM 1492 N N . VAL A 1 209 ? 6.758 11.906 -18.685 1.00 98.19 209 VAL A N 1
ATOM 1493 C CA . VAL A 1 209 ? 5.376 11.924 -18.203 1.00 98.19 209 VAL A CA 1
ATOM 1494 C C . VAL A 1 209 ? 5.256 12.898 -17.033 1.00 98.19 209 VAL A C 1
ATOM 1496 O O . VAL A 1 209 ? 6.140 12.952 -16.186 1.00 98.19 209 VAL A O 1
ATOM 1499 N N . ASP A 1 210 ? 4.178 13.668 -17.004 1.00 97.56 210 ASP A N 1
ATOM 1500 C CA . ASP A 1 210 ? 3.773 14.447 -15.842 1.00 97.56 210 ASP A CA 1
ATOM 1501 C C . ASP A 1 210 ? 3.112 13.513 -14.812 1.00 97.56 210 ASP A C 1
ATOM 1503 O O . ASP A 1 210 ? 1.978 13.057 -14.992 1.00 97.56 210 ASP A O 1
ATOM 1507 N N . ILE A 1 211 ? 3.859 13.152 -13.766 1.00 98.06 211 ILE A N 1
ATOM 1508 C CA . ILE A 1 211 ? 3.441 12.146 -12.785 1.00 98.06 211 ILE A CA 1
ATOM 1509 C C . ILE A 1 211 ? 2.643 12.829 -11.680 1.00 98.06 211 ILE A C 1
ATOM 1511 O O . ILE A 1 211 ? 3.213 13.505 -10.828 1.00 98.06 211 ILE A O 1
ATOM 1515 N N . THR A 1 212 ? 1.331 12.599 -11.645 1.00 97.06 212 THR A N 1
ATOM 1516 C CA . THR A 1 212 ? 0.497 13.020 -10.509 1.00 97.06 212 THR A CA 1
ATOM 1517 C C . THR A 1 212 ? 0.738 12.094 -9.308 1.00 97.06 212 THR A C 1
ATOM 1519 O O . THR A 1 212 ? 0.650 10.871 -9.431 1.00 97.06 212 THR A O 1
ATOM 1522 N N . LEU A 1 213 ? 1.064 12.673 -8.150 1.00 96.94 213 LEU A N 1
ATOM 1523 C CA . LEU A 1 213 ? 1.477 11.962 -6.934 1.00 96.94 213 LEU A CA 1
ATOM 1524 C C . LEU A 1 213 ? 0.297 11.626 -6.015 1.00 96.94 213 LEU A C 1
ATOM 1526 O O . LEU A 1 213 ? 0.295 10.569 -5.382 1.00 96.94 213 LEU A O 1
ATOM 1530 N N . ASN A 1 214 ? -0.704 12.507 -5.942 1.00 95.50 214 ASN A N 1
ATOM 1531 C CA . ASN A 1 214 ? -1.844 12.373 -5.035 1.00 95.50 214 ASN A CA 1
ATOM 1532 C C . ASN A 1 214 ? -3.152 12.904 -5.617 1.00 95.50 214 ASN A C 1
ATOM 1534 O O . ASN A 1 214 ? -3.199 13.519 -6.684 1.00 95.50 214 ASN A O 1
ATOM 1538 N N . ARG A 1 215 ? -4.238 12.670 -4.876 1.00 91.88 215 ARG A N 1
ATOM 1539 C CA . ARG A 1 215 ? -5.588 13.105 -5.253 1.00 91.88 215 ARG A CA 1
ATOM 1540 C C . ARG A 1 215 ? -5.806 14.626 -5.187 1.00 91.88 215 ARG A C 1
ATOM 1542 O O . ARG A 1 215 ? -6.783 15.116 -5.746 1.00 91.88 215 ARG A O 1
ATOM 1549 N N . PHE A 1 216 ? -4.895 15.361 -4.545 1.00 92.94 216 PHE A N 1
ATOM 1550 C CA . PHE A 1 216 ? -4.890 16.829 -4.466 1.00 92.94 216 PHE A CA 1
ATOM 1551 C C . PHE A 1 216 ? -4.214 17.481 -5.684 1.00 92.94 216 PHE A C 1
ATOM 1553 O O . PHE A 1 216 ? -4.349 18.684 -5.907 1.00 92.94 216 PHE A O 1
ATOM 1560 N N . GLY A 1 217 ? -3.555 16.671 -6.520 1.00 93.88 217 GLY A N 1
ATOM 1561 C CA . GLY A 1 217 ? -2.973 17.079 -7.790 1.00 93.88 217 GLY A CA 1
ATOM 1562 C C . GLY A 1 217 ? -1.535 17.578 -7.710 1.00 93.88 217 GLY A C 1
ATOM 1563 O O . GLY A 1 217 ? -1.078 18.193 -8.673 1.00 93.88 217 GLY A O 1
ATOM 1564 N N . ASP A 1 218 ? -0.827 17.314 -6.611 1.00 96.62 218 ASP A N 1
ATOM 1565 C CA . ASP A 1 218 ? 0.620 17.529 -6.565 1.00 96.62 218 ASP A CA 1
ATOM 1566 C C . ASP A 1 218 ? 1.312 16.556 -7.522 1.00 96.62 218 ASP A C 1
ATOM 1568 O O . ASP A 1 218 ? 0.873 15.412 -7.695 1.00 96.62 218 ASP A O 1
ATOM 1572 N N . HIS A 1 219 ? 2.353 17.020 -8.207 1.00 97.50 219 HIS A N 1
ATOM 1573 C CA . HIS A 1 219 ? 2.894 16.312 -9.360 1.00 97.50 219 HIS A CA 1
ATOM 1574 C C . HIS A 1 219 ? 4.375 16.607 -9.640 1.00 97.50 219 HIS A C 1
ATOM 1576 O O . HIS A 1 219 ? 4.910 17.666 -9.294 1.00 97.50 219 HIS A O 1
ATOM 1582 N N . ASP A 1 220 ? 5.040 15.645 -10.287 1.00 97.88 220 ASP A N 1
ATOM 1583 C CA . ASP A 1 220 ? 6.370 15.796 -10.880 1.00 97.88 220 ASP A CA 1
ATOM 1584 C C . ASP A 1 220 ? 6.245 16.014 -12.403 1.00 97.88 220 ASP A C 1
ATOM 1586 O O . ASP A 1 220 ? 6.127 15.042 -13.160 1.00 97.88 220 ASP A O 1
ATOM 1590 N N . PRO A 1 221 ? 6.346 17.270 -12.887 1.00 96.56 221 PRO A N 1
ATOM 1591 C CA . PRO A 1 221 ? 6.242 17.583 -14.314 1.00 96.56 221 PRO A CA 1
ATOM 1592 C C . PRO A 1 221 ? 7.472 17.150 -15.129 1.00 96.56 221 PRO A C 1
ATOM 1594 O O . PRO A 1 221 ? 7.494 17.277 -16.355 1.00 96.56 221 PRO A O 1
ATOM 1597 N N . THR A 1 222 ? 8.530 16.679 -14.466 1.00 96.19 222 THR A N 1
ATOM 1598 C CA . THR A 1 222 ? 9.775 16.204 -15.087 1.00 96.19 222 THR A CA 1
ATOM 1599 C C . THR A 1 222 ? 9.917 14.682 -15.055 1.00 96.19 222 THR A C 1
ATOM 1601 O O . THR A 1 222 ? 10.970 14.144 -15.446 1.00 96.19 222 THR A O 1
ATOM 1604 N N . GLY A 1 223 ? 8.838 14.009 -14.650 1.00 97.50 223 GLY A N 1
ATOM 1605 C CA . GLY A 1 223 ? 8.732 12.574 -14.498 1.00 97.50 223 GLY A CA 1
ATOM 1606 C C . GLY A 1 223 ? 9.074 11.790 -15.764 1.00 97.50 223 GLY A C 1
ATOM 1607 O O . GLY A 1 223 ? 8.992 12.255 -16.910 1.00 97.50 223 GLY A O 1
ATOM 1608 N N . LYS A 1 224 ? 9.527 10.562 -15.547 1.00 97.94 224 LYS A N 1
ATOM 1609 C CA . LYS A 1 224 ? 9.898 9.590 -16.570 1.00 97.94 224 LYS A CA 1
ATOM 1610 C C . LYS A 1 224 ? 9.412 8.227 -16.123 1.00 97.94 224 LYS A C 1
ATOM 1612 O O . LYS A 1 224 ? 9.507 7.890 -14.951 1.00 97.94 224 LYS A O 1
ATOM 1617 N N . MET A 1 225 ? 8.947 7.418 -17.063 1.00 98.12 225 MET A N 1
ATOM 1618 C CA . MET A 1 225 ? 8.502 6.061 -16.753 1.00 98.12 225 MET A CA 1
ATOM 1619 C C . MET A 1 225 ? 8.899 5.079 -17.847 1.00 98.12 225 MET A C 1
ATOM 1621 O O . MET A 1 225 ? 8.994 5.446 -19.024 1.00 98.12 225 MET A O 1
ATOM 1625 N N . TYR A 1 226 ? 9.082 3.821 -17.450 1.00 98.75 226 TYR A N 1
ATOM 1626 C CA . TYR A 1 226 ? 8.974 2.703 -18.379 1.00 98.75 226 TYR A CA 1
ATOM 1627 C C . TYR A 1 226 ? 7.501 2.370 -18.595 1.00 98.75 226 TYR A C 1
ATOM 1629 O O . TYR A 1 226 ? 6.719 2.361 -17.651 1.00 98.75 226 TYR A O 1
ATOM 1637 N N . VAL A 1 227 ? 7.123 2.066 -19.832 1.00 98.75 227 VAL A N 1
ATOM 1638 C CA . VAL A 1 227 ? 5.748 1.711 -20.198 1.00 98.75 227 VAL A CA 1
ATOM 1639 C C . VAL A 1 227 ? 5.751 0.683 -21.324 1.00 98.75 227 VAL A C 1
ATOM 1641 O O . VAL A 1 227 ? 6.643 0.688 -22.174 1.00 98.75 227 VAL A O 1
ATOM 1644 N N . LEU A 1 228 ? 4.750 -0.195 -21.366 1.00 98.75 228 LEU A N 1
ATOM 1645 C CA . LEU A 1 228 ? 4.534 -1.049 -22.533 1.00 98.75 228 LEU A CA 1
ATOM 1646 C C . LEU A 1 228 ? 4.086 -0.207 -23.735 1.00 98.75 228 LEU A C 1
ATOM 1648 O O . LEU A 1 228 ? 3.261 0.698 -23.618 1.00 98.75 228 LEU A O 1
ATOM 1652 N N . SER A 1 229 ? 4.617 -0.505 -24.918 1.00 98.56 229 SER A N 1
ATOM 1653 C CA . SER A 1 229 ? 4.412 0.300 -26.130 1.00 98.56 229 SER A CA 1
ATOM 1654 C C . SER A 1 229 ? 2.938 0.441 -26.521 1.00 98.56 229 SER A C 1
ATOM 1656 O O . SER A 1 229 ? 2.528 1.488 -27.016 1.00 98.56 229 SER A O 1
ATOM 1658 N N . ASN A 1 230 ? 2.134 -0.593 -26.275 1.00 98.38 230 ASN A N 1
ATOM 1659 C CA . ASN A 1 230 ? 0.686 -0.605 -26.496 1.00 98.38 230 ASN A CA 1
ATOM 1660 C C . ASN A 1 230 ? -0.110 0.216 -25.460 1.00 98.38 230 ASN A C 1
ATOM 1662 O O . ASN A 1 230 ? -1.276 0.500 -25.714 1.00 98.38 230 ASN A O 1
ATOM 1666 N N . ARG A 1 231 ? 0.498 0.622 -24.336 1.00 98.31 231 ARG A N 1
ATOM 1667 C CA . ARG A 1 231 ? -0.143 1.366 -23.233 1.00 98.31 231 ARG A CA 1
ATOM 1668 C C . ARG A 1 231 ? 0.219 2.852 -23.189 1.00 98.31 231 ARG A C 1
ATOM 1670 O O . ARG A 1 231 ? -0.349 3.592 -22.393 1.00 98.31 231 ARG A O 1
ATOM 1677 N N . VAL A 1 232 ? 1.100 3.331 -24.075 1.00 98.62 232 VAL A N 1
ATOM 1678 C CA . VAL A 1 232 ? 1.470 4.763 -24.155 1.00 98.62 232 VAL A CA 1
ATOM 1679 C C . VAL A 1 232 ? 0.237 5.658 -24.340 1.00 98.62 232 VAL A C 1
ATOM 1681 O O . VAL A 1 232 ? 0.172 6.736 -23.759 1.00 98.62 232 VAL A O 1
ATOM 1684 N N . GLY A 1 233 ? -0.752 5.220 -25.127 1.00 98.50 233 GLY A N 1
ATOM 1685 C CA . GLY A 1 233 ? -1.996 5.971 -25.326 1.00 98.50 233 GLY A CA 1
ATOM 1686 C C . GLY A 1 233 ? -2.805 6.147 -24.039 1.00 98.50 233 GLY A C 1
ATOM 1687 O O . GLY A 1 233 ? -3.315 7.238 -23.793 1.00 98.50 233 GLY A O 1
ATOM 1688 N N . ASP A 1 234 ? -2.862 5.109 -23.203 1.00 98.00 234 ASP A N 1
ATOM 1689 C CA . ASP A 1 234 ? -3.585 5.133 -21.929 1.00 98.00 234 ASP A CA 1
ATOM 1690 C C . ASP A 1 234 ? -2.890 6.064 -20.924 1.00 98.00 234 ASP A C 1
ATOM 1692 O O . ASP A 1 234 ? -3.552 6.859 -20.263 1.00 98.00 234 ASP A O 1
ATOM 1696 N N . VAL A 1 235 ? -1.550 6.055 -20.894 1.00 98.38 235 VAL A N 1
ATOM 1697 C CA . VAL A 1 235 ? -0.743 6.995 -20.093 1.00 98.38 235 VAL A CA 1
ATOM 1698 C C . VAL A 1 235 ? -1.044 8.448 -20.459 1.00 98.38 235 VAL A C 1
ATOM 1700 O O . VAL A 1 235 ? -1.280 9.270 -19.580 1.00 98.38 235 VAL A O 1
ATOM 1703 N N . ARG A 1 236 ? -1.088 8.778 -21.757 1.00 98.06 236 ARG A N 1
ATOM 1704 C CA . ARG A 1 236 ? -1.424 10.144 -22.202 1.00 98.06 236 ARG A CA 1
ATOM 1705 C C . ARG A 1 236 ? -2.864 10.532 -21.889 1.00 98.06 236 ARG A C 1
ATOM 1707 O O . ARG A 1 236 ? -3.142 11.710 -21.683 1.00 98.06 236 ARG A O 1
ATOM 1714 N N . ALA A 1 237 ? -3.782 9.568 -21.876 1.00 97.38 237 ALA A N 1
ATOM 1715 C CA . ALA A 1 237 ? -5.167 9.824 -21.507 1.00 97.38 237 ALA A CA 1
ATOM 1716 C C . ALA A 1 237 ? -5.295 10.195 -20.019 1.00 97.38 237 ALA A C 1
ATOM 1718 O O . ALA A 1 237 ? -5.997 11.155 -19.711 1.00 97.38 237 ALA A O 1
ATOM 1719 N N . GLU A 1 238 ? -4.593 9.490 -19.125 1.00 96.00 238 GLU A N 1
ATOM 1720 C CA . GLU A 1 238 ? -4.536 9.819 -17.690 1.00 96.00 238 GLU A CA 1
ATOM 1721 C C . GLU A 1 238 ? -3.828 11.158 -17.439 1.00 96.00 238 GLU A C 1
ATOM 1723 O O . GLU A 1 238 ? -4.379 12.022 -16.762 1.00 96.00 238 GLU A O 1
ATOM 1728 N N . GLU A 1 239 ? -2.665 11.384 -18.061 1.00 95.75 239 GLU A N 1
ATOM 1729 C CA . GLU A 1 239 ? -1.877 12.625 -17.944 1.00 95.75 239 GLU A CA 1
ATOM 1730 C C . GLU A 1 239 ? -2.703 13.882 -18.288 1.00 95.75 239 GLU A C 1
ATOM 1732 O O . GLU A 1 239 ? -2.554 14.946 -17.684 1.00 95.75 239 GLU A O 1
ATOM 1737 N N . HIS A 1 240 ? -3.618 13.765 -19.256 1.00 94.38 240 HIS A N 1
ATOM 1738 C CA . HIS A 1 240 ? -4.498 14.852 -19.688 1.00 94.38 240 HIS A CA 1
ATOM 1739 C C . HIS A 1 240 ? -5.884 14.848 -19.026 1.00 94.38 240 HIS A C 1
ATOM 1741 O O . HIS A 1 240 ? -6.693 15.736 -19.317 1.00 94.38 240 HIS A O 1
ATOM 1747 N N . ALA A 1 241 ? -6.181 13.893 -18.141 1.00 92.31 241 ALA A N 1
ATOM 1748 C CA . ALA A 1 241 ? -7.451 13.854 -17.431 1.00 92.31 241 ALA A CA 1
ATOM 1749 C C . ALA A 1 241 ? -7.595 15.071 -16.490 1.00 92.31 241 ALA A C 1
ATOM 1751 O O . ALA A 1 241 ? -6.603 15.605 -15.982 1.00 92.31 241 ALA A O 1
ATOM 1752 N N . PRO A 1 242 ? -8.821 15.561 -16.242 1.00 88.25 242 PRO A N 1
ATOM 1753 C CA . PRO A 1 242 ? -9.048 16.567 -15.212 1.00 88.25 242 PRO A CA 1
ATOM 1754 C C . PRO A 1 242 ? -8.904 15.942 -13.819 1.00 88.25 242 PRO A C 1
ATOM 1756 O O . PRO A 1 242 ? -9.357 14.818 -13.595 1.00 88.25 242 PRO A O 1
ATOM 1759 N N . LEU A 1 243 ? -8.344 16.687 -12.863 1.00 81.69 243 LEU A N 1
ATOM 1760 C CA . LEU A 1 243 ? -8.422 16.317 -11.447 1.00 81.69 243 LEU A CA 1
ATOM 1761 C C . LEU A 1 243 ? -9.897 16.226 -10.994 1.00 81.69 243 LEU A C 1
ATOM 1763 O O . LEU A 1 243 ? -10.735 16.968 -11.520 1.00 81.69 243 LEU A O 1
ATOM 1767 N N . PRO A 1 244 ? -10.237 15.316 -10.062 1.00 78.00 244 PRO A N 1
ATOM 1768 C CA . PRO A 1 244 ? -9.350 14.372 -9.365 1.00 78.00 244 PRO A CA 1
ATOM 1769 C C . PRO A 1 244 ? -9.070 13.075 -10.151 1.00 78.00 244 PRO A C 1
ATOM 1771 O O . PRO A 1 244 ? -8.392 12.188 -9.652 1.00 78.00 244 PRO A O 1
ATOM 1774 N N . ASN A 1 245 ? -9.549 12.940 -11.393 1.00 81.56 245 ASN A N 1
ATOM 1775 C CA . ASN A 1 245 ? -9.496 11.688 -12.165 1.00 81.56 245 ASN A CA 1
ATOM 1776 C C . ASN A 1 245 ? -8.128 11.385 -12.811 1.00 81.56 245 ASN A C 1
ATOM 1778 O O . ASN A 1 245 ? -8.057 10.528 -13.690 1.00 81.56 245 ASN A O 1
ATOM 1782 N N . ARG A 1 246 ? -7.062 12.095 -12.419 1.00 89.44 246 ARG A N 1
ATOM 1783 C CA . ARG A 1 246 ? -5.684 11.774 -12.834 1.00 89.44 246 ARG A CA 1
ATOM 1784 C C . ARG A 1 246 ? -5.071 10.640 -12.026 1.00 89.44 246 ARG A C 1
ATOM 1786 O O . ARG A 1 246 ? -4.076 10.090 -12.457 1.00 89.44 246 ARG A O 1
ATOM 1793 N N . VAL A 1 247 ? -5.630 10.324 -10.862 1.00 92.12 247 VAL A N 1
ATOM 1794 C CA . VAL A 1 247 ? -5.195 9.201 -10.030 1.00 92.12 247 VAL A CA 1
ATOM 1795 C C . VAL A 1 247 ? -6.420 8.463 -9.517 1.00 92.12 247 VAL A C 1
ATOM 1797 O O . VAL A 1 247 ? -7.454 9.076 -9.237 1.00 92.12 247 VAL A O 1
ATOM 1800 N N . SER A 1 248 ? -6.321 7.147 -9.366 1.00 92.38 248 SER A N 1
ATOM 1801 C CA . SER A 1 248 ? -7.316 6.392 -8.613 1.00 92.38 248 SER A CA 1
ATOM 1802 C C . SER A 1 248 ? -6.924 6.260 -7.147 1.00 92.38 248 SER A C 1
ATOM 1804 O O . SER A 1 248 ? -5.756 6.243 -6.762 1.00 92.38 248 SER A O 1
ATOM 1806 N N . THR A 1 249 ? -7.939 6.105 -6.303 1.00 91.50 249 THR A N 1
ATOM 1807 C CA . THR A 1 249 ? -7.761 5.627 -4.934 1.00 91.50 249 THR A CA 1
ATOM 1808 C C . THR A 1 249 ? -7.099 4.250 -4.932 1.00 91.50 249 THR A C 1
ATOM 1810 O O . THR A 1 249 ? -7.581 3.336 -5.615 1.00 91.50 249 THR A O 1
ATOM 1813 N N . GLY A 1 250 ? -6.061 4.088 -4.110 1.00 94.19 250 GLY A N 1
ATOM 1814 C CA . GLY A 1 250 ? -5.373 2.817 -3.911 1.00 94.19 250 GLY A CA 1
ATOM 1815 C C . GLY A 1 250 ? -4.395 2.416 -5.021 1.00 94.19 250 GLY A C 1
ATOM 1816 O O . GLY A 1 250 ? -4.080 1.229 -5.084 1.00 94.19 250 GLY A O 1
ATOM 1817 N N . LEU A 1 251 ? -3.998 3.352 -5.906 1.00 84.94 251 LEU A N 1
ATOM 1818 C CA . LEU A 1 251 ? -3.299 3.156 -7.192 1.00 84.94 251 LEU A CA 1
ATOM 1819 C C . LEU A 1 251 ? -3.723 1.871 -7.899 1.00 84.94 251 LEU A C 1
ATOM 1821 O O . LEU A 1 251 ? -2.940 0.949 -8.058 1.00 84.94 251 LEU A O 1
ATOM 1825 N N . ARG A 1 252 ? -4.979 1.752 -8.301 1.00 86.69 252 ARG A N 1
ATOM 1826 C CA . ARG A 1 252 ? -5.443 0.521 -8.949 1.00 86.69 252 ARG A CA 1
ATOM 1827 C C . ARG A 1 252 ? -4.930 0.478 -10.395 1.00 86.69 252 ARG A C 1
ATOM 1829 O O . ARG A 1 252 ? -3.732 0.578 -10.643 1.00 86.69 252 ARG A O 1
ATOM 1836 N N . GLU A 1 253 ? -5.779 0.322 -11.397 1.00 91.06 253 GLU A N 1
ATOM 1837 C CA . GLU A 1 253 ? -5.295 0.101 -12.772 1.00 91.06 253 GLU A CA 1
ATOM 1838 C C . GLU A 1 253 ? -4.878 1.389 -13.511 1.00 91.06 253 GLU A C 1
ATOM 1840 O O . GLU A 1 253 ? -5.054 1.476 -14.725 1.00 91.06 253 GLU A O 1
ATOM 1845 N N . ASP A 1 254 ? -4.315 2.367 -12.790 1.00 94.94 254 ASP A N 1
ATOM 1846 C CA . ASP A 1 254 ? -3.804 3.639 -13.319 1.00 94.94 254 ASP A CA 1
ATOM 1847 C C . ASP A 1 254 ? -2.701 3.376 -14.357 1.00 94.94 254 ASP A C 1
ATOM 1849 O O . ASP A 1 254 ? -1.689 2.751 -14.027 1.00 94.94 254 ASP A O 1
ATOM 1853 N N . PRO A 1 255 ? -2.846 3.821 -15.614 1.00 96.75 255 PRO A N 1
ATOM 1854 C CA . PRO A 1 255 ? -1.750 3.816 -16.581 1.00 96.75 255 PRO A CA 1
ATOM 1855 C C . PRO A 1 255 ? -0.414 4.416 -16.090 1.00 96.75 255 PRO A C 1
ATOM 1857 O O . PRO A 1 255 ? 0.634 3.855 -16.417 1.00 96.75 255 PRO A O 1
ATOM 1860 N N . ILE A 1 256 ? -0.410 5.513 -15.319 1.00 97.81 256 ILE A N 1
ATOM 1861 C CA . ILE A 1 256 ? 0.800 6.138 -14.750 1.00 97.81 256 ILE A CA 1
ATOM 1862 C C . ILE A 1 256 ? 1.176 5.435 -13.441 1.00 97.81 256 ILE A C 1
ATOM 1864 O O . ILE A 1 256 ? 0.955 5.937 -12.339 1.00 97.81 256 ILE A O 1
ATOM 1868 N N . GLN A 1 257 ? 1.803 4.270 -13.575 1.00 96.31 257 GLN A N 1
ATOM 1869 C CA . GLN A 1 257 ? 2.408 3.499 -12.487 1.00 96.31 257 GLN A CA 1
ATOM 1870 C C . GLN A 1 257 ? 3.748 2.902 -12.938 1.00 96.31 257 GLN A C 1
ATOM 1872 O O . GLN A 1 257 ? 4.003 2.763 -14.136 1.00 96.31 257 GLN A O 1
ATOM 1877 N N . ALA A 1 258 ? 4.611 2.530 -11.993 1.00 97.06 258 ALA A N 1
ATOM 1878 C CA . ALA A 1 258 ? 5.888 1.900 -12.320 1.00 97.06 258 ALA A CA 1
ATOM 1879 C C . ALA A 1 258 ? 5.679 0.568 -13.068 1.00 97.06 258 ALA A C 1
ATOM 1881 O O . ALA A 1 258 ? 4.808 -0.231 -12.715 1.00 97.06 258 ALA A O 1
ATOM 1882 N N . LEU A 1 259 ? 6.493 0.306 -14.099 1.00 98.56 259 LEU A N 1
ATOM 1883 C CA . LEU A 1 259 ? 6.340 -0.900 -14.914 1.00 98.56 259 LEU A CA 1
ATOM 1884 C C . LEU A 1 259 ? 6.708 -2.149 -14.111 1.00 98.56 259 LEU A C 1
ATOM 1886 O O . LEU A 1 259 ? 7.870 -2.336 -13.758 1.00 98.56 259 LEU A O 1
ATOM 1890 N N . VAL A 1 260 ? 5.737 -3.036 -13.904 1.00 98.62 260 VAL A N 1
ATOM 1891 C CA . VAL A 1 260 ? 5.948 -4.357 -13.300 1.00 98.62 260 VAL A CA 1
ATOM 1892 C C . VAL A 1 260 ? 5.544 -5.433 -14.301 1.00 98.62 260 VAL A C 1
ATOM 1894 O O . VAL A 1 260 ? 4.357 -5.648 -14.547 1.00 98.62 260 VAL A O 1
ATOM 1897 N N . ILE A 1 261 ? 6.534 -6.104 -14.887 1.00 98.62 261 ILE A N 1
ATOM 1898 C CA . ILE A 1 261 ? 6.357 -7.226 -15.824 1.00 98.62 261 ILE A CA 1
ATOM 1899 C C . ILE A 1 261 ? 6.769 -8.540 -15.162 1.00 98.62 261 ILE A C 1
ATOM 1901 O O . ILE A 1 261 ? 7.497 -8.531 -14.173 1.00 98.62 261 ILE A O 1
ATOM 1905 N N . ARG A 1 262 ? 6.296 -9.679 -15.684 1.00 98.50 262 ARG A N 1
ATOM 1906 C CA . ARG A 1 262 ? 6.492 -10.986 -15.035 1.00 98.50 262 ARG A CA 1
ATOM 1907 C C . ARG A 1 262 ? 7.059 -12.065 -15.950 1.00 98.50 262 ARG A C 1
ATOM 1909 O O . ARG A 1 262 ? 6.577 -12.279 -17.069 1.00 98.50 262 ARG A O 1
ATOM 1916 N N . ALA A 1 263 ? 8.035 -12.804 -15.439 1.00 98.19 263 ALA A N 1
ATOM 1917 C CA . ALA A 1 263 ? 8.622 -13.977 -16.080 1.00 98.19 263 ALA A CA 1
ATOM 1918 C C . ALA A 1 263 ? 8.656 -15.163 -15.116 1.00 98.19 263 ALA A C 1
ATOM 1920 O O . ALA A 1 263 ? 8.540 -14.990 -13.910 1.00 98.19 263 ALA A O 1
ATOM 1921 N N . ASN A 1 264 ? 8.764 -16.374 -15.649 1.00 98.06 264 ASN A N 1
ATOM 1922 C CA . ASN A 1 264 ? 8.954 -17.563 -14.833 1.00 98.06 264 ASN A CA 1
ATOM 1923 C C . ASN A 1 264 ? 10.437 -17.939 -14.778 1.00 98.06 264 ASN A C 1
ATOM 1925 O O . ASN A 1 264 ? 11.192 -17.696 -15.721 1.00 98.06 264 ASN A O 1
ATOM 1929 N N . GLU A 1 265 ? 10.839 -18.601 -13.702 1.00 97.19 265 GLU A N 1
ATOM 1930 C CA . GLU A 1 265 ? 12.093 -19.346 -13.641 1.00 97.19 265 GLU A CA 1
ATOM 1931 C C . GLU A 1 265 ? 12.241 -20.262 -14.871 1.00 97.19 265 GLU A C 1
ATOM 1933 O O . GLU A 1 265 ? 11.345 -21.040 -15.216 1.00 97.19 265 GLU A O 1
ATOM 1938 N N . GLY A 1 266 ? 13.382 -20.156 -15.554 1.00 96.25 266 GLY A N 1
ATOM 1939 C CA . GLY A 1 266 ? 13.669 -20.839 -16.816 1.00 96.25 266 GLY A CA 1
ATOM 1940 C C . GLY A 1 266 ? 13.325 -20.048 -18.085 1.00 96.25 266 GLY A C 1
ATOM 1941 O O . GLY A 1 266 ? 13.725 -20.482 -19.171 1.00 96.25 266 GLY A O 1
ATOM 1942 N N . ASP A 1 267 ? 12.635 -18.908 -17.989 1.00 97.88 267 ASP A N 1
ATOM 1943 C CA . ASP A 1 267 ? 12.316 -18.073 -19.149 1.00 97.88 267 ASP A CA 1
ATOM 1944 C C . ASP A 1 267 ? 13.538 -17.272 -19.643 1.00 97.88 267 ASP A C 1
ATOM 1946 O O . ASP A 1 267 ? 14.405 -16.812 -18.894 1.00 97.88 267 ASP A O 1
ATOM 1950 N N . CYS A 1 268 ? 13.576 -17.054 -20.954 1.00 97.75 268 CYS A N 1
ATOM 1951 C CA . CYS A 1 268 ? 14.410 -16.065 -21.616 1.00 97.75 268 CYS A CA 1
ATOM 1952 C C . CYS A 1 268 ? 13.593 -14.786 -21.822 1.00 97.75 268 CYS A C 1
ATOM 1954 O O . CYS A 1 268 ? 12.653 -14.759 -22.618 1.00 97.75 268 CYS A O 1
ATOM 1956 N N . VAL A 1 269 ? 13.950 -13.716 -21.121 1.00 98.31 269 VAL A N 1
ATOM 1957 C CA . VAL A 1 269 ? 13.276 -12.420 -21.212 1.00 98.31 269 VAL A CA 1
ATOM 1958 C C . VAL A 1 269 ? 13.928 -11.584 -22.304 1.00 98.31 269 VAL A C 1
ATOM 1960 O O . VAL A 1 269 ? 15.137 -11.356 -22.297 1.00 98.31 269 VAL A O 1
ATOM 1963 N N . GLN A 1 270 ? 13.117 -11.112 -23.243 1.00 98.19 270 GLN A N 1
ATOM 1964 C CA . GLN A 1 270 ? 13.500 -10.212 -24.317 1.00 98.19 270 GLN A CA 1
ATOM 1965 C C . GLN A 1 270 ? 12.747 -8.889 -24.163 1.00 98.19 270 GLN A C 1
ATOM 1967 O O . GLN A 1 270 ? 11.519 -8.873 -24.133 1.00 98.19 270 GLN A O 1
ATOM 1972 N N . ILE A 1 271 ? 13.472 -7.775 -24.112 1.00 98.44 271 ILE A N 1
ATOM 1973 C CA . ILE A 1 271 ? 12.883 -6.435 -24.032 1.00 98.44 271 ILE A CA 1
ATOM 1974 C C . ILE A 1 271 ? 13.274 -5.665 -25.287 1.00 98.44 271 ILE A C 1
ATOM 1976 O O . ILE A 1 271 ? 14.436 -5.306 -25.457 1.00 98.44 271 ILE A O 1
ATOM 1980 N N . ASN A 1 272 ? 12.312 -5.409 -26.171 1.00 98.44 272 ASN A N 1
ATOM 1981 C CA . ASN A 1 272 ? 12.494 -4.499 -27.295 1.00 98.44 272 ASN A CA 1
ATOM 1982 C C . ASN A 1 272 ? 12.258 -3.079 -26.775 1.00 98.44 272 ASN A C 1
ATOM 1984 O O . ASN A 1 272 ? 11.121 -2.639 -26.615 1.00 98.44 272 ASN A O 1
ATOM 1988 N N . PHE A 1 273 ? 13.340 -2.386 -26.452 1.00 98.62 273 PHE A N 1
ATOM 1989 C CA . PHE A 1 273 ? 13.304 -1.090 -25.804 1.00 98.62 273 PHE A CA 1
ATOM 1990 C C . PHE A 1 273 ? 13.411 0.054 -26.814 1.00 98.62 273 PHE A C 1
ATOM 1992 O O . PHE A 1 273 ? 14.244 0.012 -27.719 1.00 98.62 273 PHE A O 1
ATOM 1999 N N . THR A 1 274 ? 12.607 1.099 -26.628 1.00 98.69 274 THR A N 1
ATOM 2000 C CA . THR A 1 274 ? 12.715 2.373 -27.354 1.00 98.69 274 THR A CA 1
ATOM 2001 C C . THR A 1 274 ? 12.852 3.524 -26.367 1.00 98.69 274 THR A C 1
ATOM 2003 O O . THR A 1 274 ? 12.008 3.693 -25.487 1.00 98.69 274 THR A O 1
ATOM 2006 N N . ASN A 1 275 ? 13.886 4.350 -26.517 1.00 98.38 275 ASN A N 1
ATOM 2007 C CA . ASN A 1 275 ? 14.036 5.525 -25.667 1.00 98.38 275 ASN A CA 1
ATOM 2008 C C . ASN A 1 275 ? 13.318 6.729 -26.286 1.00 98.38 275 ASN A C 1
ATOM 2010 O O . ASN A 1 275 ? 13.823 7.329 -27.227 1.00 98.38 275 ASN A O 1
ATOM 2014 N N . ASN A 1 276 ? 12.175 7.119 -25.731 1.00 98.44 276 ASN A N 1
ATOM 2015 C CA . ASN A 1 276 ? 11.445 8.342 -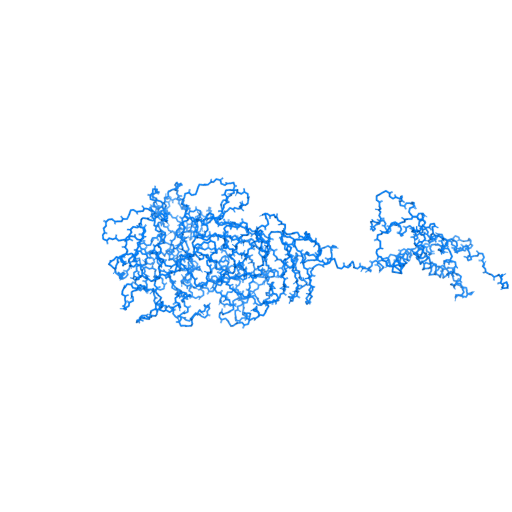26.075 1.00 98.44 276 ASN A CA 1
ATOM 2016 C C . ASN A 1 276 ? 11.461 9.372 -24.925 1.00 98.44 276 ASN A C 1
ATOM 2018 O O . ASN A 1 276 ? 10.713 10.352 -24.959 1.00 98.44 276 ASN A O 1
ATOM 2022 N N . ALA A 1 277 ? 12.302 9.169 -23.906 1.00 97.81 277 ALA A N 1
ATOM 2023 C CA . ALA A 1 277 ? 12.460 10.074 -22.775 1.00 97.81 277 ALA A CA 1
ATOM 2024 C C . ALA A 1 277 ? 13.661 11.005 -22.975 1.00 97.81 277 ALA A C 1
ATOM 2026 O O . ALA A 1 277 ? 14.698 10.640 -23.526 1.00 97.81 277 ALA A O 1
ATOM 2027 N N . SER A 1 278 ? 13.518 12.240 -22.504 1.00 95.94 278 SER A N 1
ATOM 2028 C CA . SER A 1 278 ? 14.586 13.239 -22.551 1.00 95.94 278 SER A CA 1
ATOM 2029 C C . SER A 1 278 ? 15.526 13.117 -21.347 1.00 95.94 278 SER A C 1
ATOM 2031 O O . SER A 1 278 ? 15.165 12.536 -20.328 1.00 95.94 278 SER A O 1
ATOM 2033 N N . GLY A 1 279 ? 16.724 13.698 -21.442 1.00 91.31 279 GLY A N 1
ATOM 2034 C CA . GLY A 1 279 ? 17.696 13.740 -20.338 1.00 91.31 279 GLY A CA 1
ATOM 2035 C C . GLY A 1 279 ? 18.952 12.893 -20.553 1.00 91.31 279 GLY A C 1
ATOM 2036 O O . GLY A 1 279 ? 19.916 13.067 -19.818 1.00 91.31 279 GLY A O 1
ATOM 2037 N N . GLY A 1 280 ? 18.985 12.048 -21.584 1.00 90.50 280 GLY A N 1
ATOM 2038 C CA . GLY A 1 280 ? 20.176 11.288 -21.958 1.00 90.50 280 GLY A CA 1
ATOM 2039 C C . GLY A 1 280 ? 19.842 10.021 -22.740 1.00 90.50 280 GLY A C 1
ATOM 2040 O O . GLY A 1 280 ? 18.665 9.732 -22.981 1.00 90.50 280 GLY A O 1
ATOM 2041 N N . PRO A 1 281 ? 20.866 9.271 -23.176 1.00 94.56 281 PRO A N 1
ATOM 2042 C CA . PRO A 1 281 ? 20.663 7.889 -23.555 1.00 94.56 281 PRO A CA 1
ATOM 2043 C C . PRO A 1 281 ? 20.281 7.076 -22.309 1.00 94.56 281 PRO A C 1
ATOM 2045 O O . PRO A 1 281 ? 20.898 7.190 -21.251 1.00 94.56 281 PRO A O 1
ATOM 2048 N N . PHE A 1 282 ? 19.239 6.266 -22.437 1.00 96.56 282 PHE A N 1
ATOM 2049 C CA . PHE A 1 282 ? 18.757 5.385 -21.378 1.00 96.56 282 PHE A CA 1
ATOM 2050 C C . PHE A 1 282 ? 18.748 3.965 -21.909 1.00 96.56 282 PHE A C 1
ATOM 2052 O O . PHE A 1 282 ? 18.516 3.766 -23.100 1.00 96.56 282 PHE A O 1
ATOM 2059 N N . GLY A 1 283 ? 19.013 2.986 -21.057 1.00 95.75 283 GLY A N 1
ATOM 2060 C CA . GLY A 1 283 ? 18.845 1.582 -21.410 1.00 95.75 283 GLY A CA 1
ATOM 2061 C C . GLY A 1 283 ? 17.880 0.868 -20.485 1.00 95.75 283 GLY A C 1
ATOM 2062 O O . GLY A 1 283 ? 17.067 1.501 -19.826 1.00 95.75 283 GLY A O 1
ATOM 2063 N N . VAL A 1 284 ? 17.981 -0.455 -20.432 1.00 95.88 284 VAL A N 1
ATOM 2064 C CA . VAL A 1 284 ? 17.307 -1.285 -19.433 1.00 95.88 284 VAL A CA 1
ATOM 2065 C C . VAL A 1 284 ? 18.375 -2.149 -18.780 1.00 95.88 284 VAL A C 1
ATOM 2067 O O . VAL A 1 284 ? 19.148 -2.809 -19.465 1.00 95.88 284 VAL A O 1
ATOM 2070 N N . HIS A 1 285 ? 18.441 -2.114 -17.459 1.00 95.00 285 HIS A N 1
ATOM 2071 C CA . HIS A 1 285 ? 19.287 -2.963 -16.634 1.00 95.00 285 HIS A CA 1
ATOM 2072 C C . HIS A 1 285 ? 18.391 -3.651 -15.612 1.00 95.00 285 HIS A C 1
ATOM 2074 O O . HIS A 1 285 ? 17.578 -2.965 -14.996 1.00 95.00 285 HIS A O 1
ATOM 2080 N N . ILE A 1 286 ? 18.531 -4.967 -15.437 1.00 95.44 286 ILE A N 1
ATOM 2081 C CA . ILE A 1 286 ? 17.766 -5.740 -14.451 1.00 95.44 286 ILE A CA 1
ATOM 2082 C C . ILE A 1 286 ? 18.745 -6.400 -13.485 1.00 95.44 286 ILE A C 1
ATOM 2084 O O . ILE A 1 286 ? 19.559 -7.234 -13.892 1.00 95.44 286 ILE A O 1
ATOM 2088 N N . ASP A 1 287 ? 18.665 -6.017 -12.214 1.00 92.75 287 ASP A N 1
ATOM 2089 C CA . ASP A 1 287 ? 19.591 -6.487 -11.188 1.00 92.75 287 ASP A CA 1
ATOM 2090 C C . ASP A 1 287 ? 19.369 -7.987 -10.879 1.00 92.75 287 ASP A C 1
ATOM 2092 O O . ASP A 1 287 ? 18.247 -8.494 -10.836 1.00 92.75 287 ASP A O 1
ATOM 2096 N N . GLY A 1 288 ? 20.462 -8.724 -10.659 1.00 91.38 288 GLY A N 1
ATOM 2097 C CA . GLY A 1 288 ? 20.428 -10.128 -10.218 1.00 91.38 288 GLY A CA 1
ATOM 2098 C C . GLY A 1 288 ? 20.199 -11.189 -11.306 1.00 91.38 288 GLY A C 1
ATOM 2099 O O . GLY A 1 288 ? 20.160 -12.372 -10.976 1.00 91.38 288 GLY A O 1
ATOM 2100 N N . LEU A 1 289 ? 20.089 -10.814 -12.586 1.00 93.44 289 LEU A N 1
ATOM 2101 C CA . LEU A 1 289 ? 19.885 -11.761 -13.695 1.00 93.44 289 LEU A CA 1
ATOM 2102 C C . LEU A 1 289 ? 21.121 -11.941 -14.580 1.00 93.44 289 LEU A C 1
ATOM 2104 O O . LEU A 1 289 ? 22.027 -11.112 -14.616 1.00 93.44 289 LEU A O 1
ATOM 2108 N N . SER A 1 290 ? 21.146 -13.045 -15.333 1.00 92.06 290 SER A N 1
ATOM 2109 C CA . SER A 1 290 ? 22.227 -13.342 -16.279 1.00 92.06 290 SER A CA 1
ATOM 2110 C C . SER A 1 290 ? 22.014 -12.614 -17.610 1.00 92.06 290 SER A C 1
ATOM 2112 O O . SER A 1 290 ? 20.980 -12.794 -18.256 1.00 92.06 290 SER A O 1
ATOM 2114 N N . PHE A 1 291 ? 23.011 -11.848 -18.059 1.00 93.12 291 PHE A N 1
ATOM 2115 C CA . PHE A 1 291 ? 23.013 -11.150 -19.349 1.00 93.12 291 PHE A CA 1
ATOM 2116 C C . PHE A 1 291 ? 24.428 -11.061 -19.947 1.00 93.12 291 PHE A C 1
ATOM 2118 O O . PHE A 1 291 ? 25.427 -11.252 -19.254 1.00 93.12 291 PHE A O 1
ATOM 2125 N N . GLU A 1 292 ? 24.520 -10.775 -21.248 1.00 91.56 292 GLU A N 1
ATOM 2126 C CA . GLU A 1 292 ? 25.782 -10.427 -21.920 1.00 91.56 292 GLU A CA 1
ATOM 2127 C C . GLU A 1 292 ? 25.948 -8.907 -22.012 1.00 91.56 292 GLU A C 1
ATOM 2129 O O . GLU A 1 292 ? 24.960 -8.181 -22.004 1.00 91.56 292 GLU A O 1
ATOM 2134 N N . SER A 1 293 ? 27.178 -8.403 -22.160 1.00 89.38 293 SER A N 1
ATOM 2135 C CA . SER A 1 293 ? 27.483 -6.960 -22.088 1.00 89.38 293 SER A CA 1
ATOM 2136 C C . SER A 1 293 ? 26.657 -6.073 -23.028 1.00 89.38 293 SER A C 1
ATOM 2138 O O . SER A 1 293 ? 26.353 -4.940 -22.675 1.00 89.38 293 SER A O 1
ATOM 2140 N N . GLY A 1 294 ? 26.224 -6.586 -24.184 1.00 90.06 294 GLY A N 1
ATOM 2141 C CA . GLY A 1 294 ? 25.331 -5.869 -25.100 1.00 90.06 294 GLY A CA 1
ATOM 2142 C C . GLY A 1 294 ? 23.885 -5.697 -24.605 1.00 90.06 294 GLY A C 1
ATOM 2143 O O . GLY A 1 294 ? 23.101 -5.013 -25.266 1.00 90.06 294 GLY A O 1
ATOM 2144 N N . SER A 1 295 ? 23.545 -6.290 -23.457 1.00 93.25 295 SER A N 1
ATOM 2145 C CA . SER A 1 295 ? 22.267 -6.164 -22.752 1.00 93.25 295 SER A CA 1
ATOM 2146 C C . SER A 1 295 ? 22.393 -5.486 -21.372 1.00 93.25 295 SER A C 1
ATOM 2148 O O . SER A 1 295 ? 21.484 -5.591 -20.552 1.00 93.25 295 SER A O 1
ATOM 2150 N N . SER A 1 296 ? 23.512 -4.809 -21.097 1.00 91.38 296 SER A N 1
ATOM 2151 C CA . SER A 1 296 ? 23.768 -4.174 -19.795 1.00 91.38 296 SER A CA 1
ATOM 2152 C C . SER A 1 296 ? 22.898 -2.933 -19.540 1.00 91.38 296 SER A C 1
ATOM 2154 O O . SER A 1 296 ? 22.582 -2.632 -18.393 1.00 91.38 296 SER A O 1
ATOM 2156 N N . GLY A 1 297 ? 22.464 -2.237 -20.594 1.00 91.81 297 GLY A N 1
ATOM 2157 C CA . GLY A 1 297 ? 21.640 -1.026 -20.501 1.00 91.81 297 GLY A CA 1
ATOM 2158 C C . GLY A 1 297 ? 22.425 0.263 -20.260 1.00 91.81 297 GLY A C 1
ATOM 2159 O O . GLY A 1 297 ? 21.820 1.288 -19.966 1.00 91.81 297 GLY A O 1
ATOM 2160 N N . ASP A 1 298 ? 23.751 0.213 -20.360 1.00 89.06 298 ASP A N 1
ATOM 2161 C CA . ASP A 1 298 ? 24.674 1.295 -20.024 1.00 89.06 298 ASP A CA 1
ATOM 2162 C C . ASP A 1 298 ? 25.926 1.324 -20.924 1.00 89.06 298 ASP A C 1
ATOM 2164 O O . ASP A 1 298 ? 26.147 0.447 -21.773 1.00 89.06 298 ASP A O 1
ATOM 2168 N N . GLU A 1 299 ? 26.747 2.359 -20.727 1.00 88.38 299 GLU A N 1
ATOM 2169 C CA . GLU A 1 299 ? 28.088 2.511 -21.296 1.00 88.38 299 GLU A CA 1
ATOM 2170 C C . GLU A 1 299 ? 29.144 2.318 -20.189 1.00 88.38 299 GLU A C 1
ATOM 2172 O O . GLU A 1 299 ? 29.449 3.231 -19.420 1.00 88.38 299 GLU A O 1
ATOM 2177 N N . VAL A 1 300 ? 29.719 1.111 -20.090 1.00 83.75 300 VAL A N 1
ATOM 2178 C CA . VAL A 1 300 ? 30.698 0.762 -19.041 1.00 83.75 300 VAL A CA 1
ATOM 2179 C C . VAL A 1 300 ? 32.084 0.504 -19.623 1.00 83.75 300 VAL A C 1
ATOM 2181 O O . VAL A 1 300 ? 32.352 -0.529 -20.241 1.00 83.75 300 VAL A O 1
ATOM 2184 N N . GLY A 1 301 ? 33.019 1.408 -19.333 1.00 85.06 301 GLY A N 1
ATOM 2185 C CA . GLY A 1 301 ? 34.438 1.221 -19.632 1.00 85.06 301 GLY A CA 1
ATOM 2186 C C . GLY A 1 301 ? 34.718 1.068 -21.130 1.00 85.06 301 GLY A C 1
ATOM 2187 O O . GLY A 1 301 ? 34.549 2.012 -21.888 1.00 85.06 301 GLY A O 1
ATOM 2188 N N . GLN A 1 302 ? 35.219 -0.102 -21.539 1.00 84.50 302 GLN A N 1
ATOM 2189 C CA . GLN A 1 302 ? 35.511 -0.432 -22.946 1.00 84.50 302 GLN A CA 1
ATOM 2190 C C . GLN A 1 302 ? 34.495 -1.414 -23.555 1.00 84.50 302 GLN A C 1
ATOM 2192 O O . GLN A 1 302 ? 34.714 -1.909 -24.662 1.00 84.50 302 GLN A O 1
ATOM 2197 N N . ASN A 1 303 ? 33.413 -1.730 -22.836 1.00 86.00 303 ASN A N 1
ATOM 2198 C CA . ASN A 1 303 ? 32.324 -2.526 -23.393 1.00 86.00 303 ASN A CA 1
ATOM 2199 C C . ASN A 1 303 ? 31.614 -1.734 -24.498 1.00 86.00 303 ASN A C 1
ATOM 2201 O O . ASN A 1 303 ? 31.664 -0.505 -24.530 1.00 86.00 303 ASN A O 1
ATOM 2205 N N . PHE A 1 304 ? 30.940 -2.440 -25.407 1.00 86.00 304 PHE A N 1
ATOM 2206 C CA . PHE A 1 304 ? 30.090 -1.774 -26.388 1.00 86.00 304 PHE A CA 1
ATOM 2207 C C . PHE A 1 304 ? 28.936 -1.052 -25.660 1.00 86.00 304 PHE A C 1
ATOM 2209 O O . PHE A 1 304 ? 28.305 -1.695 -24.816 1.00 86.00 304 PHE A O 1
ATOM 2216 N N . PRO A 1 305 ? 28.647 0.229 -25.966 1.00 89.88 305 PRO A N 1
ATOM 2217 C CA . PRO A 1 305 ? 27.536 0.950 -25.352 1.00 89.88 305 PRO A CA 1
ATOM 2218 C C . PRO A 1 305 ? 26.210 0.242 -25.623 1.00 89.88 305 PRO A C 1
ATOM 2220 O O . PRO A 1 305 ? 25.885 -0.095 -26.763 1.00 89.88 305 PRO A O 1
ATOM 2223 N N . SER A 1 306 ? 25.457 -0.016 -24.563 1.00 92.56 306 SER A N 1
ATOM 2224 C CA . SER A 1 306 ? 24.161 -0.689 -24.644 1.00 92.56 306 SER A CA 1
ATOM 2225 C C . SER A 1 306 ? 23.011 0.192 -24.170 1.00 92.56 306 SER A C 1
ATOM 2227 O O . SER A 1 306 ? 21.875 -0.269 -24.146 1.00 92.56 306 SER A O 1
ATOM 2229 N N . ASP A 1 307 ? 23.280 1.450 -23.834 1.00 93.69 307 ASP A N 1
ATOM 2230 C CA . ASP A 1 307 ? 22.294 2.513 -23.689 1.00 93.69 307 ASP A CA 1
ATOM 2231 C C . ASP A 1 307 ? 21.735 2.944 -25.060 1.00 93.69 307 ASP A C 1
ATOM 2233 O O . ASP A 1 307 ? 22.288 2.653 -26.124 1.00 93.69 307 ASP A O 1
ATOM 2237 N N . VAL A 1 308 ? 20.570 3.593 -25.058 1.00 95.56 308 VAL A N 1
ATOM 2238 C CA . VAL A 1 308 ? 19.825 3.917 -26.279 1.00 95.56 308 VAL A CA 1
ATOM 2239 C C . VAL A 1 308 ? 19.560 5.410 -26.343 1.00 95.56 308 VAL A C 1
ATOM 2241 O O . VAL A 1 308 ? 18.919 5.987 -25.466 1.00 95.56 308 VAL A O 1
ATOM 2244 N N . ALA A 1 309 ? 20.042 6.046 -27.410 1.00 95.94 309 ALA A N 1
ATOM 2245 C CA . ALA A 1 309 ? 19.802 7.459 -27.676 1.00 95.94 309 ALA A CA 1
ATOM 2246 C C . ALA A 1 309 ? 18.306 7.767 -27.875 1.00 95.94 309 ALA A C 1
ATOM 2248 O O . ALA A 1 309 ? 17.527 6.906 -28.283 1.00 95.94 309 ALA A O 1
ATOM 2249 N N . LEU A 1 310 ? 17.915 9.021 -27.637 1.00 97.12 310 LEU A N 1
ATOM 2250 C CA . LEU A 1 310 ? 16.546 9.491 -27.853 1.00 97.12 310 LEU A CA 1
ATOM 2251 C C . LEU A 1 310 ? 16.066 9.204 -29.291 1.00 97.12 310 LEU A C 1
ATOM 2253 O O . LEU A 1 310 ? 16.724 9.575 -30.265 1.00 97.12 310 LEU A O 1
ATOM 2257 N N . GLY A 1 311 ? 14.900 8.573 -29.408 1.00 97.06 311 GLY A N 1
ATOM 2258 C CA . GLY A 1 311 ? 14.258 8.146 -30.651 1.00 97.06 311 GLY A CA 1
ATOM 2259 C C . GLY A 1 311 ? 14.807 6.845 -31.247 1.00 97.06 311 GLY A C 1
ATOM 2260 O O . GLY A 1 311 ? 14.323 6.421 -32.296 1.00 97.06 311 GLY A O 1
ATOM 2261 N N . ALA A 1 312 ? 15.810 6.219 -30.626 1.00 97.81 312 ALA A N 1
ATOM 2262 C CA . ALA A 1 312 ? 16.368 4.946 -31.072 1.00 97.81 312 ALA A CA 1
ATOM 2263 C C . ALA A 1 312 ? 15.772 3.758 -30.298 1.00 97.81 312 ALA A C 1
ATOM 2265 O O . ALA A 1 312 ? 15.127 3.919 -29.258 1.00 97.81 312 ALA A O 1
ATOM 2266 N N . SER A 1 313 ? 16.029 2.552 -30.810 1.00 97.44 313 SER A N 1
ATOM 2267 C CA . SER A 1 313 ? 15.582 1.296 -30.208 1.00 97.44 313 SER A CA 1
ATOM 2268 C C . SER A 1 313 ? 16.707 0.264 -30.173 1.00 97.44 313 SER A C 1
ATOM 2270 O O . SER A 1 313 ? 17.554 0.224 -31.068 1.00 97.44 313 SER A O 1
ATOM 2272 N N . ARG A 1 314 ? 16.679 -0.610 -29.167 1.00 95.44 314 ARG A N 1
ATOM 2273 C CA . ARG A 1 314 ? 17.573 -1.767 -29.014 1.00 95.44 314 ARG A CA 1
ATOM 2274 C C . ARG A 1 314 ? 16.803 -2.908 -28.361 1.00 95.44 314 ARG A C 1
ATOM 2276 O O . ARG A 1 314 ? 15.842 -2.677 -27.637 1.00 95.44 314 ARG A O 1
ATOM 2283 N N . MET A 1 315 ? 17.231 -4.141 -28.600 1.00 97.06 315 MET A N 1
ATOM 2284 C CA . MET A 1 315 ? 16.734 -5.286 -27.847 1.00 97.06 315 MET A CA 1
ATOM 2285 C C . MET A 1 315 ? 17.719 -5.685 -26.745 1.00 97.06 315 MET A C 1
ATOM 2287 O O . MET A 1 315 ? 18.916 -5.797 -27.006 1.00 97.06 315 MET A O 1
ATOM 2291 N N . TYR A 1 316 ? 17.192 -5.926 -25.548 1.00 97.38 316 TYR A N 1
ATOM 2292 C CA . TYR A 1 316 ? 17.886 -6.509 -24.404 1.00 97.38 316 TYR A CA 1
ATOM 2293 C C . TYR A 1 316 ? 17.444 -7.952 -24.191 1.00 97.38 316 TYR A C 1
ATOM 2295 O O . TYR A 1 316 ? 16.287 -8.298 -24.448 1.00 97.38 316 TYR A O 1
ATOM 2303 N N . ARG A 1 317 ? 18.351 -8.790 -23.685 1.00 97.19 317 ARG A N 1
ATOM 2304 C CA . ARG A 1 317 ? 18.070 -10.189 -23.364 1.00 97.19 317 ARG A CA 1
ATOM 2305 C C . ARG A 1 317 ? 18.645 -10.586 -22.009 1.00 97.19 317 ARG A C 1
ATOM 2307 O O . ARG A 1 317 ? 19.848 -10.467 -21.788 1.00 97.19 317 ARG A O 1
ATOM 2314 N N . TYR A 1 318 ? 17.784 -11.145 -21.166 1.00 97.62 318 TYR A N 1
ATOM 2315 C CA . TYR A 1 318 ? 18.112 -11.663 -19.839 1.00 97.62 318 TYR A CA 1
ATOM 2316 C C . TYR A 1 318 ? 17.651 -13.111 -19.741 1.00 97.62 318 TYR A C 1
ATOM 2318 O O . TYR A 1 318 ? 16.568 -13.459 -20.211 1.00 97.62 318 TYR A O 1
ATOM 2326 N N . PHE A 1 319 ? 18.459 -13.965 -19.130 1.00 97.69 319 PHE A N 1
ATOM 2327 C CA . PHE A 1 319 ? 18.034 -15.311 -18.771 1.00 97.69 319 PHE A CA 1
ATOM 2328 C C . PHE A 1 319 ? 17.655 -15.338 -17.293 1.00 97.69 319 PHE A C 1
ATOM 2330 O O . PHE A 1 319 ? 18.408 -14.827 -16.461 1.00 97.69 319 PHE A O 1
ATOM 2337 N N . VAL A 1 320 ? 16.511 -15.949 -16.984 1.00 97.81 320 VAL A N 1
ATOM 2338 C CA . VAL A 1 320 ? 16.107 -16.296 -15.621 1.00 97.81 320 VAL A CA 1
ATOM 2339 C C . VAL A 1 320 ? 16.444 -17.775 -15.417 1.00 97.81 320 VAL A C 1
ATOM 2341 O O . VAL A 1 320 ? 15.709 -18.635 -15.904 1.00 97.81 320 VAL A O 1
ATOM 2344 N N . PRO A 1 321 ? 17.568 -18.121 -14.763 1.00 95.69 321 PRO A N 1
ATOM 2345 C CA . PRO A 1 321 ? 17.864 -19.502 -14.410 1.00 95.69 321 PRO A CA 1
ATOM 2346 C C . PRO A 1 321 ? 16.702 -20.190 -13.691 1.00 95.69 321 PRO A C 1
ATOM 2348 O O . PRO A 1 321 ? 15.930 -19.560 -12.975 1.00 95.69 321 PRO A O 1
ATOM 2351 N N . ASN A 1 322 ? 16.605 -21.508 -13.857 1.00 93.31 322 ASN A N 1
ATOM 2352 C CA . ASN A 1 322 ? 15.691 -22.329 -13.067 1.00 93.31 322 ASN A CA 1
ATOM 2353 C C . ASN A 1 322 ? 16.281 -22.551 -11.663 1.00 93.31 322 ASN A C 1
ATOM 2355 O O . ASN A 1 322 ? 16.762 -23.641 -11.346 1.00 93.31 322 ASN A O 1
ATOM 2359 N N . ASP A 1 323 ? 16.336 -21.470 -10.889 1.00 92.75 323 ASP A N 1
ATOM 2360 C CA . ASP A 1 323 ? 16.876 -21.395 -9.538 1.00 92.75 323 ASP A CA 1
ATOM 2361 C C . ASP A 1 323 ? 15.819 -20.757 -8.619 1.00 92.75 323 ASP A C 1
ATOM 2363 O O . ASP A 1 323 ? 15.539 -19.568 -8.778 1.00 92.75 323 ASP A O 1
ATOM 2367 N N . PRO A 1 324 ? 15.270 -21.502 -7.638 1.00 89.19 324 PRO A N 1
ATOM 2368 C CA . PRO A 1 324 ? 14.266 -20.990 -6.702 1.00 89.19 324 PRO A CA 1
ATOM 2369 C C . PRO A 1 324 ? 14.697 -19.763 -5.890 1.00 89.19 324 PRO A C 1
ATOM 2371 O O . PRO A 1 324 ? 13.862 -19.116 -5.264 1.00 89.19 324 PRO A O 1
ATOM 2374 N N . THR A 1 325 ? 15.998 -19.455 -5.838 1.00 89.81 325 THR A N 1
ATOM 2375 C CA . THR A 1 325 ? 16.507 -18.242 -5.180 1.00 89.81 325 THR A CA 1
ATOM 2376 C C . THR A 1 325 ? 16.246 -16.965 -5.974 1.00 89.81 325 THR A C 1
ATOM 2378 O O . THR A 1 325 ? 16.406 -15.878 -5.422 1.00 89.81 325 THR A O 1
ATOM 2381 N N . LEU A 1 326 ? 15.824 -17.092 -7.235 1.00 93.25 326 LEU A N 1
ATOM 2382 C CA . LEU A 1 326 ? 15.451 -15.978 -8.099 1.00 93.25 326 LEU A CA 1
ATOM 2383 C C . LEU A 1 326 ? 13.955 -15.655 -8.055 1.00 93.25 326 LEU A C 1
ATOM 2385 O O . LEU A 1 326 ? 13.565 -14.648 -8.627 1.00 93.25 326 LEU A O 1
ATOM 2389 N N . GLU A 1 327 ? 13.106 -16.452 -7.393 1.00 94.56 327 GLU A N 1
ATOM 2390 C CA . GLU A 1 327 ? 11.705 -16.063 -7.188 1.00 94.56 327 GLU A CA 1
ATOM 2391 C C . GLU A 1 327 ? 11.656 -14.706 -6.469 1.00 94.56 327 GLU A C 1
ATOM 2393 O O . GLU A 1 327 ? 12.212 -14.567 -5.378 1.00 94.56 327 GLU A O 1
ATOM 2398 N N . GLY A 1 328 ? 10.983 -13.703 -7.035 1.00 95.56 328 GLY A N 1
ATOM 2399 C CA . GLY A 1 328 ? 10.884 -12.375 -6.433 1.00 95.56 328 GLY A CA 1
ATOM 2400 C C . GLY A 1 328 ? 10.994 -11.199 -7.385 1.00 95.56 328 GLY A C 1
ATOM 2401 O O . GLY A 1 328 ? 10.983 -11.344 -8.602 1.00 95.56 328 GLY A O 1
ATOM 2402 N N . ALA A 1 329 ? 11.074 -10.001 -6.812 1.00 96.44 329 ALA A N 1
ATOM 2403 C CA . ALA A 1 329 ? 11.228 -8.776 -7.585 1.00 96.44 329 ALA A CA 1
ATOM 2404 C C . ALA A 1 329 ? 12.698 -8.492 -7.916 1.00 96.44 329 ALA A C 1
ATOM 2406 O O . ALA A 1 329 ? 13.540 -8.438 -7.023 1.00 96.44 329 ALA A O 1
ATOM 2407 N N . HIS A 1 330 ? 12.967 -8.232 -9.194 1.00 97.31 330 HIS A N 1
ATOM 2408 C CA . HIS A 1 330 ? 14.250 -7.765 -9.705 1.00 97.31 330 HIS A CA 1
ATOM 2409 C C . HIS A 1 330 ? 14.132 -6.317 -10.177 1.00 97.31 330 HIS A C 1
ATOM 2411 O O . HIS A 1 330 ? 13.317 -6.004 -11.050 1.00 97.31 330 HIS A O 1
ATOM 2417 N N . TYR A 1 331 ? 14.945 -5.434 -9.599 1.00 96.19 331 TYR A N 1
ATOM 2418 C CA . TYR A 1 331 ? 14.918 -4.002 -9.879 1.00 96.19 331 TYR A CA 1
ATOM 2419 C C . TYR A 1 331 ? 15.359 -3.699 -11.318 1.00 96.19 331 TYR A C 1
ATOM 2421 O O . TYR A 1 331 ? 16.401 -4.172 -11.775 1.00 96.19 331 TYR A O 1
ATOM 2429 N N . MET A 1 332 ? 14.553 -2.910 -12.032 1.00 96.19 332 MET A N 1
ATOM 2430 C CA . MET A 1 332 ? 14.792 -2.487 -13.410 1.00 96.19 332 MET A CA 1
ATOM 2431 C C . MET A 1 332 ? 15.077 -0.980 -13.476 1.00 96.19 332 MET A C 1
ATOM 2433 O O . MET A 1 332 ? 14.286 -0.180 -12.979 1.00 96.19 332 MET A O 1
ATOM 2437 N N . ARG A 1 333 ? 16.172 -0.573 -14.135 1.00 95.06 333 ARG A N 1
ATOM 2438 C CA . ARG A 1 333 ? 16.655 0.827 -14.165 1.00 95.06 333 ARG A CA 1
ATOM 2439 C C . ARG A 1 333 ? 17.430 1.187 -15.446 1.00 95.06 333 ARG A C 1
ATOM 2441 O O . ARG A 1 333 ? 17.935 0.287 -16.108 1.00 95.06 333 ARG A O 1
ATOM 2448 N N . PRO A 1 334 ? 17.592 2.482 -15.794 1.00 93.44 334 PRO A N 1
ATOM 2449 C CA . PRO A 1 334 ? 18.247 2.960 -17.026 1.00 93.44 334 PRO A CA 1
ATOM 2450 C C . PRO A 1 334 ? 19.777 2.805 -17.077 1.00 93.44 334 PRO A C 1
ATOM 2452 O O . PRO A 1 334 ? 20.436 3.528 -17.817 1.00 93.44 334 PRO A O 1
ATOM 2455 N N . GLY A 1 335 ? 20.353 1.895 -16.287 1.00 83.56 335 GLY A N 1
ATOM 2456 C CA . GLY A 1 335 ? 21.798 1.729 -16.125 1.00 83.56 335 GLY A CA 1
ATOM 2457 C C . GLY A 1 335 ? 22.416 2.591 -15.002 1.00 83.56 335 GLY A C 1
ATOM 2458 O O . GLY A 1 335 ? 21.831 3.589 -14.567 1.00 83.56 335 GLY A O 1
ATOM 2459 N N . PRO A 1 336 ? 23.587 2.199 -14.462 1.00 73.69 336 PRO A N 1
ATOM 2460 C CA . PRO A 1 336 ? 24.334 2.957 -13.461 1.00 73.69 336 PRO A CA 1
ATOM 2461 C C . PRO A 1 336 ? 24.838 4.284 -14.050 1.00 73.69 336 PRO A C 1
ATOM 2463 O O . PRO A 1 336 ? 25.566 4.304 -15.032 1.00 73.69 336 PRO A O 1
ATOM 2466 N N . GLY A 1 337 ? 24.452 5.407 -13.441 1.00 79.88 337 GLY A N 1
ATOM 2467 C CA . GLY A 1 337 ? 24.826 6.760 -13.890 1.00 79.88 337 GLY A CA 1
ATOM 2468 C C . GLY A 1 337 ? 23.631 7.653 -14.225 1.00 79.88 337 GLY A C 1
ATOM 2469 O O . GLY A 1 337 ? 23.729 8.872 -14.130 1.00 79.88 337 GLY A O 1
ATOM 2470 N N . ASN A 1 338 ? 22.465 7.063 -14.482 1.00 89.88 338 ASN A N 1
ATOM 2471 C CA . ASN A 1 338 ? 21.228 7.782 -14.787 1.00 89.88 338 ASN A CA 1
ATOM 2472 C C . ASN A 1 338 ? 20.411 8.132 -13.524 1.00 89.88 338 ASN A C 1
ATOM 2474 O O . ASN A 1 338 ? 19.184 8.044 -13.524 1.00 89.88 338 ASN A O 1
ATOM 2478 N N . ARG A 1 339 ? 21.087 8.551 -12.436 1.00 89.56 339 ARG A N 1
ATOM 2479 C CA . ARG A 1 339 ? 20.456 8.839 -11.126 1.00 89.56 339 ARG A CA 1
ATOM 2480 C C . ARG A 1 339 ? 19.333 9.868 -11.237 1.00 89.56 339 ARG A C 1
ATOM 2482 O O . ARG A 1 339 ? 18.289 9.677 -10.637 1.00 89.56 339 ARG A O 1
ATOM 2489 N N . GLN A 1 340 ? 19.533 10.920 -12.028 1.00 91.94 340 GLN A N 1
ATOM 2490 C CA . GLN A 1 340 ? 18.517 11.955 -12.237 1.00 91.94 340 GLN A CA 1
ATOM 2491 C C . GLN A 1 340 ? 17.254 11.395 -12.907 1.00 91.94 340 GLN A C 1
ATOM 2493 O O . GLN A 1 340 ? 16.144 11.737 -12.525 1.00 91.94 340 GLN A O 1
ATOM 2498 N N . ALA A 1 341 ? 17.387 10.473 -13.865 1.00 94.81 341 ALA A N 1
ATOM 2499 C CA . ALA A 1 341 ? 16.216 9.838 -14.466 1.00 94.81 341 ALA A CA 1
ATOM 2500 C C . ALA A 1 341 ? 15.474 8.937 -13.463 1.00 94.81 341 ALA A C 1
ATOM 2502 O O . ALA A 1 341 ? 14.248 8.945 -13.449 1.00 94.81 341 ALA A O 1
ATOM 2503 N N . VAL A 1 342 ? 16.211 8.212 -12.613 1.00 95.50 342 VAL A N 1
ATOM 2504 C CA . VAL A 1 342 ? 15.652 7.372 -11.537 1.00 95.50 342 VAL A CA 1
ATOM 2505 C C . VAL A 1 342 ? 14.939 8.211 -10.473 1.00 95.50 342 VAL A C 1
ATOM 2507 O O . VAL A 1 342 ? 13.830 7.860 -10.087 1.00 95.50 342 VAL A O 1
ATOM 2510 N N . ALA A 1 343 ? 15.526 9.336 -10.050 1.00 94.81 343 ALA A N 1
ATOM 2511 C CA . ALA A 1 343 ? 14.915 10.266 -9.093 1.00 94.81 343 ALA A CA 1
ATOM 2512 C C . ALA A 1 343 ? 13.568 10.815 -9.596 1.00 94.81 343 ALA A C 1
ATOM 2514 O O . ALA A 1 343 ? 12.673 11.086 -8.808 1.00 94.81 343 ALA A O 1
ATOM 2515 N N . HIS A 1 344 ? 13.409 10.909 -10.916 1.00 96.69 344 HIS A N 1
ATOM 2516 C CA . HIS A 1 344 ? 12.166 11.302 -11.580 1.00 96.69 344 HIS A CA 1
ATOM 2517 C C . HIS A 1 344 ? 11.343 10.109 -12.084 1.00 96.69 344 HIS A C 1
ATOM 2519 O O . HIS A 1 344 ? 10.545 10.247 -13.005 1.00 96.69 344 HIS A O 1
ATOM 2525 N N . GLY A 1 345 ? 11.544 8.917 -11.522 1.00 96.56 345 GLY A N 1
ATOM 2526 C CA . GLY A 1 345 ? 10.651 7.782 -11.728 1.00 96.56 345 GLY A CA 1
ATOM 2527 C C . GLY A 1 345 ? 11.089 6.745 -12.760 1.00 96.56 345 GLY A C 1
ATOM 2528 O O . GLY A 1 345 ? 10.413 5.729 -12.879 1.00 96.56 345 GLY A O 1
ATOM 2529 N N . LEU A 1 346 ? 12.194 6.909 -13.503 1.00 97.69 346 LEU A N 1
ATOM 2530 C CA . LEU A 1 346 ? 12.577 5.939 -14.543 1.00 97.69 346 LEU A CA 1
ATOM 2531 C C . LEU A 1 346 ? 13.119 4.634 -13.933 1.00 97.69 346 LEU A C 1
ATOM 2533 O O . LEU A 1 346 ? 14.322 4.386 -13.912 1.00 97.69 346 LEU A O 1
ATOM 2537 N N . PHE A 1 347 ? 12.216 3.793 -13.447 1.00 97.75 347 PHE A N 1
ATOM 2538 C CA . PHE A 1 347 ? 12.469 2.485 -12.869 1.00 97.75 347 PHE A CA 1
ATOM 2539 C C . PHE A 1 347 ? 11.256 1.558 -13.031 1.00 97.75 347 PHE A C 1
ATOM 2541 O O . PHE A 1 347 ? 10.164 1.981 -13.407 1.00 97.75 347 PHE A O 1
ATOM 2548 N N . GLY A 1 348 ? 11.454 0.273 -12.761 1.00 97.94 348 GLY A N 1
ATOM 2549 C CA . GLY A 1 348 ? 10.395 -0.727 -12.718 1.00 97.94 348 GLY A CA 1
ATOM 2550 C C . GLY A 1 348 ? 10.886 -2.029 -12.099 1.00 97.94 348 GLY A C 1
ATOM 2551 O O . GLY A 1 348 ? 11.923 -2.058 -11.436 1.00 97.94 348 GLY A O 1
ATOM 2552 N N . VAL A 1 349 ? 10.151 -3.113 -12.326 1.00 98.56 349 VAL A N 1
ATOM 2553 C CA . VAL A 1 349 ? 10.432 -4.433 -11.756 1.00 98.56 349 VAL A CA 1
ATOM 2554 C C . VAL A 1 349 ? 10.159 -5.532 -12.780 1.00 98.56 349 VAL A C 1
ATOM 2556 O O . VAL A 1 349 ? 9.133 -5.524 -13.464 1.00 98.56 349 VAL A O 1
ATOM 2559 N N . LEU A 1 350 ? 11.053 -6.519 -12.840 1.00 98.56 350 LEU A N 1
ATOM 2560 C CA . LEU A 1 350 ? 10.718 -7.851 -13.334 1.00 98.56 350 LEU A CA 1
ATOM 2561 C C . LEU A 1 350 ? 10.411 -8.747 -12.129 1.00 98.56 350 LEU A C 1
ATOM 2563 O O . LEU A 1 350 ? 11.317 -9.070 -11.365 1.00 98.56 350 LEU A O 1
ATOM 2567 N N . ALA A 1 351 ? 9.154 -9.151 -11.956 1.00 98.38 351 ALA A N 1
ATOM 2568 C CA . ALA A 1 351 ? 8.790 -10.157 -10.962 1.00 98.38 351 ALA A CA 1
ATOM 2569 C C . ALA A 1 351 ? 8.993 -11.558 -11.560 1.00 98.38 351 ALA A C 1
ATOM 2571 O O . ALA A 1 351 ? 8.451 -11.889 -12.620 1.00 98.38 351 ALA A O 1
ATOM 2572 N N . VAL A 1 352 ? 9.818 -12.362 -10.903 1.00 98.19 352 VAL A N 1
ATOM 2573 C CA . VAL A 1 352 ? 10.125 -13.738 -11.276 1.00 98.19 352 VAL A CA 1
ATOM 2574 C C . VAL A 1 352 ? 9.293 -14.681 -10.423 1.00 98.19 352 VAL A C 1
ATOM 2576 O O . VAL A 1 352 ? 9.294 -14.602 -9.197 1.00 98.19 352 VAL A O 1
ATOM 2579 N N . GLU A 1 353 ? 8.599 -15.589 -11.095 1.00 97.75 353 GLU A N 1
ATOM 2580 C CA . GLU A 1 353 ? 7.677 -16.541 -10.487 1.00 97.75 353 GLU A CA 1
ATOM 2581 C C . GLU A 1 353 ? 8.087 -17.995 -10.757 1.00 97.75 353 GLU A C 1
ATOM 2583 O O . GLU A 1 353 ? 8.862 -18.259 -11.682 1.00 97.75 353 GLU A O 1
ATOM 2588 N N . PRO A 1 354 ? 7.554 -18.979 -10.005 1.00 96.44 354 PRO A N 1
ATOM 2589 C CA . PRO A 1 354 ? 7.893 -20.381 -10.215 1.00 96.44 354 PRO A CA 1
ATOM 2590 C C . PRO A 1 354 ? 7.629 -20.861 -11.655 1.00 96.44 354 PRO A C 1
ATOM 2592 O O . PRO A 1 354 ? 6.758 -20.315 -12.348 1.00 96.44 354 PRO A O 1
ATOM 2595 N N . PRO A 1 355 ? 8.286 -21.943 -12.109 1.00 96.25 355 PRO A N 1
ATOM 2596 C CA . PRO A 1 355 ? 8.106 -22.463 -13.458 1.00 96.25 355 PRO A CA 1
ATOM 2597 C C . PRO A 1 355 ? 6.638 -22.758 -13.785 1.00 96.25 355 PRO A C 1
ATOM 2599 O O . PRO A 1 355 ? 5.923 -23.409 -13.019 1.00 96.25 355 PRO A O 1
ATOM 2602 N N . GLY A 1 356 ? 6.192 -22.292 -14.953 1.00 95.56 356 GLY A N 1
ATOM 2603 C CA . GLY A 1 356 ? 4.836 -22.527 -15.454 1.00 95.56 356 GLY A CA 1
ATOM 2604 C C . GLY A 1 356 ? 3.732 -21.726 -14.758 1.00 95.56 356 GLY A C 1
ATOM 2605 O O . GLY A 1 356 ? 2.561 -22.035 -14.971 1.00 95.56 356 GLY A O 1
ATOM 2606 N N . SER A 1 357 ? 4.069 -20.722 -13.944 1.00 98.00 357 SER A N 1
ATOM 2607 C CA . SER A 1 357 ? 3.064 -19.879 -13.291 1.00 98.00 357 SER A CA 1
ATOM 2608 C C . SER A 1 357 ? 2.267 -19.044 -14.295 1.00 98.00 357 SER A C 1
ATOM 2610 O O . SER A 1 357 ? 2.803 -18.587 -15.312 1.00 98.00 357 SER A O 1
ATOM 2612 N N . SER A 1 358 ? 0.987 -18.822 -13.985 1.00 97.81 358 SER A N 1
ATOM 2613 C CA . SER A 1 358 ? 0.127 -17.850 -14.671 1.00 97.81 358 SER A CA 1
ATOM 2614 C C . SER A 1 358 ? -0.160 -16.650 -13.774 1.00 97.81 358 SER A C 1
ATOM 2616 O O . SER A 1 358 ? -0.338 -16.817 -12.566 1.00 97.81 358 SER A O 1
ATOM 2618 N N . TYR A 1 359 ? -0.260 -15.463 -14.371 1.00 98.38 359 TYR A N 1
ATOM 2619 C CA . TYR A 1 359 ? -0.481 -14.204 -13.659 1.00 98.38 359 TYR A CA 1
ATOM 2620 C C . TYR A 1 359 ? -1.846 -13.653 -14.026 1.00 98.38 359 TYR A C 1
ATOM 2622 O O . TYR A 1 359 ? -2.144 -13.457 -15.207 1.00 98.38 359 TYR A O 1
ATOM 2630 N N . LEU A 1 360 ? -2.672 -13.422 -13.016 1.00 98.62 360 LEU A N 1
ATOM 2631 C CA . LEU A 1 360 ? -4.036 -12.960 -13.192 1.00 98.62 360 LEU A CA 1
ATOM 2632 C C . LEU A 1 360 ? -4.193 -11.572 -12.582 1.00 98.62 360 LEU A C 1
ATOM 2634 O O . LEU A 1 360 ? -3.664 -11.274 -11.513 1.00 98.62 360 LEU A O 1
ATOM 2638 N N . ASN A 1 361 ? -4.944 -10.730 -13.269 1.00 97.94 361 ASN A N 1
ATOM 2639 C CA . ASN A 1 361 ? -5.347 -9.422 -12.805 1.00 97.94 361 ASN A CA 1
ATOM 2640 C C . ASN A 1 361 ? -6.257 -9.586 -11.576 1.00 97.94 361 ASN A C 1
ATOM 2642 O O . ASN A 1 361 ? -7.193 -10.390 -11.600 1.00 97.94 361 ASN A O 1
ATOM 2646 N N . VAL A 1 362 ? -5.981 -8.855 -10.491 1.00 97.00 362 VAL A N 1
ATOM 2647 C CA . VAL A 1 362 ? -6.705 -9.051 -9.223 1.00 97.00 362 VAL A CA 1
ATOM 2648 C C . VAL A 1 362 ? -8.158 -8.588 -9.288 1.00 97.00 362 VAL A C 1
ATOM 2650 O O . VAL A 1 362 ? -8.985 -9.134 -8.565 1.00 97.00 362 VAL A O 1
ATOM 2653 N N . THR A 1 363 ? -8.483 -7.629 -10.157 1.00 95.75 363 THR A N 1
ATOM 2654 C CA . THR A 1 363 ? -9.833 -7.078 -10.324 1.00 95.75 363 THR A CA 1
ATOM 2655 C C . THR A 1 363 ? -10.723 -8.050 -11.096 1.00 95.75 363 THR A C 1
ATOM 2657 O O . THR A 1 363 ? -11.833 -8.373 -10.679 1.00 95.75 363 THR A O 1
ATOM 2660 N N . THR A 1 364 ? -10.225 -8.544 -12.231 1.00 96.19 364 THR A N 1
ATOM 2661 C CA . THR A 1 364 ? -11.018 -9.266 -13.238 1.00 96.19 364 THR A CA 1
ATOM 2662 C C . THR A 1 364 ? -10.797 -10.778 -13.238 1.00 96.19 364 THR A C 1
ATOM 2664 O O . THR A 1 364 ? -11.632 -11.516 -13.760 1.00 96.19 364 THR A O 1
ATOM 2667 N N . GLY A 1 365 ? -9.674 -11.260 -12.699 1.00 96.56 365 GLY A N 1
ATOM 2668 C CA . GLY A 1 365 ? -9.243 -12.657 -12.809 1.00 96.56 365 GLY A CA 1
ATOM 2669 C C . GLY A 1 365 ? -8.764 -13.063 -14.211 1.00 96.56 365 GLY A C 1
ATOM 2670 O O . GLY A 1 365 ? -8.468 -14.236 -14.437 1.00 96.56 365 GLY A O 1
ATOM 2671 N N . ALA A 1 366 ? -8.690 -12.123 -15.159 1.00 97.50 366 ALA A N 1
ATOM 2672 C CA . ALA A 1 366 ? -8.168 -12.350 -16.506 1.00 97.50 366 ALA A CA 1
ATOM 2673 C C . ALA A 1 366 ? -6.624 -12.343 -16.519 1.00 97.50 366 ALA A C 1
ATOM 2675 O O . ALA A 1 366 ? -6.019 -11.876 -15.556 1.00 97.50 366 ALA A O 1
ATOM 2676 N N . PRO A 1 367 ? -5.957 -12.831 -17.583 1.00 98.00 367 PRO A N 1
ATOM 2677 C CA . PRO A 1 367 ? -4.502 -12.732 -17.703 1.00 98.00 367 PRO A CA 1
ATOM 2678 C C . PRO A 1 367 ? -3.996 -11.290 -17.548 1.00 98.00 367 PRO A C 1
ATOM 2680 O O . PRO A 1 367 ? -4.552 -10.372 -18.147 1.00 98.00 367 PRO A O 1
ATOM 2683 N N . LEU A 1 368 ? -2.936 -11.106 -16.759 1.00 97.62 368 LEU A N 1
ATOM 2684 C CA . LEU A 1 368 ? -2.306 -9.808 -16.515 1.00 97.62 368 LEU A CA 1
ATOM 2685 C C . LEU A 1 368 ? -1.085 -9.610 -17.418 1.00 97.62 368 LEU A C 1
ATOM 2687 O O . LEU A 1 368 ? -0.208 -10.472 -17.476 1.00 97.62 368 LEU A O 1
ATOM 2691 N N . GLU A 1 369 ? -1.010 -8.455 -18.078 1.00 95.75 369 GLU A N 1
ATOM 2692 C CA . GLU A 1 369 ? 0.143 -8.061 -18.899 1.00 95.75 369 GLU A CA 1
ATOM 2693 C C . GLU A 1 369 ? 1.249 -7.408 -18.050 1.00 95.75 369 GLU A C 1
ATOM 2695 O O . GLU A 1 369 ? 2.403 -7.838 -18.083 1.00 95.75 369 GLU A O 1
ATOM 2700 N N . SER A 1 370 ? 0.881 -6.409 -17.241 1.00 97.12 370 SER A N 1
ATOM 2701 C CA . SER A 1 370 ? 1.751 -5.707 -16.291 1.00 97.12 370 SER A CA 1
ATOM 2702 C C . SER A 1 370 ? 0.938 -5.102 -15.146 1.00 97.12 370 SER A C 1
ATOM 2704 O O . SER A 1 370 ? -0.243 -4.820 -15.330 1.00 97.12 370 SER A O 1
ATOM 2706 N N . GLY A 1 371 ? 1.572 -4.841 -14.004 1.00 97.12 371 GLY A N 1
ATOM 2707 C CA . GLY A 1 371 ? 0.953 -4.132 -12.876 1.00 97.12 371 GLY A CA 1
ATOM 2708 C C . GLY A 1 371 ? 1.525 -4.558 -11.527 1.00 97.12 371 GLY A C 1
ATOM 2709 O O . GLY A 1 371 ? 2.039 -5.674 -11.395 1.00 97.12 371 GLY A O 1
ATOM 2710 N N . TRP A 1 372 ? 1.461 -3.672 -10.534 1.00 97.94 372 TRP A N 1
ATOM 2711 C CA . TRP A 1 372 ? 2.040 -3.917 -9.207 1.00 97.94 372 TRP A CA 1
ATOM 2712 C C . TRP A 1 372 ? 1.309 -5.003 -8.403 1.00 97.94 372 TRP A C 1
ATOM 2714 O O . TRP A 1 372 ? 1.941 -5.695 -7.609 1.00 97.94 372 TRP A O 1
ATOM 2724 N N . GLU A 1 373 ? 0.013 -5.204 -8.649 1.00 97.44 373 GLU A N 1
ATOM 2725 C CA . GLU A 1 373 ? -0.804 -6.240 -8.013 1.00 97.44 373 GLU A CA 1
ATOM 2726 C C . GLU A 1 373 ? -1.129 -7.394 -8.975 1.00 97.44 373 GLU A C 1
ATOM 2728 O O . GLU A 1 373 ? -1.470 -7.185 -10.142 1.00 97.44 373 GLU A O 1
ATOM 2733 N N . ALA A 1 374 ? -1.038 -8.635 -8.490 1.00 98.44 374 ALA A N 1
ATOM 2734 C CA . ALA A 1 374 ? -1.406 -9.826 -9.255 1.00 98.44 374 ALA A CA 1
ATOM 2735 C C . ALA A 1 374 ? -1.928 -10.958 -8.365 1.00 98.44 374 ALA A C 1
ATOM 2737 O O . ALA A 1 374 ? -1.645 -11.044 -7.175 1.00 98.44 374 ALA A O 1
ATOM 2738 N N . SER A 1 375 ? -2.689 -11.871 -8.964 1.00 98.62 375 SER A N 1
ATOM 2739 C CA . SER A 1 375 ? -2.936 -13.201 -8.406 1.00 98.62 375 SER A CA 1
ATOM 2740 C C . SER A 1 375 ? -2.077 -14.204 -9.165 1.00 98.62 375 SER A C 1
ATOM 2742 O O . SER A 1 375 ? -2.263 -14.402 -10.367 1.00 98.62 375 SER A O 1
ATOM 2744 N N . ILE A 1 376 ? -1.124 -14.819 -8.473 1.00 98.75 376 ILE A N 1
ATOM 2745 C CA . ILE A 1 376 ? -0.189 -15.775 -9.061 1.00 98.75 376 ILE A CA 1
ATOM 2746 C C . ILE A 1 376 ? -0.728 -17.181 -8.840 1.00 98.75 376 ILE A C 1
ATOM 2748 O O . ILE A 1 376 ? -1.090 -17.545 -7.721 1.00 98.75 376 ILE A O 1
ATOM 2752 N N . VAL A 1 377 ? -0.772 -17.980 -9.906 1.00 98.44 377 VAL A N 1
ATOM 2753 C CA . VAL A 1 377 ? -1.118 -19.405 -9.849 1.00 98.44 377 VAL A CA 1
ATOM 2754 C C . VAL A 1 377 ? 0.126 -20.209 -10.222 1.00 98.44 377 VAL A C 1
ATOM 2756 O O . VAL A 1 377 ? 0.446 -20.296 -11.412 1.00 98.44 377 VAL A O 1
ATOM 2759 N N . PRO A 1 378 ? 0.850 -20.770 -9.237 1.00 97.38 378 PRO A N 1
ATOM 2760 C CA . PRO A 1 378 ? 2.075 -21.515 -9.493 1.00 97.38 378 PRO A CA 1
ATOM 2761 C C . PRO A 1 378 ? 1.862 -22.771 -10.345 1.00 97.38 378 PRO A C 1
ATOM 2763 O O . PRO A 1 378 ? 0.989 -23.594 -10.066 1.00 97.38 378 PRO A O 1
ATOM 2766 N N . GLY A 1 379 ? 2.725 -22.986 -11.344 1.00 94.81 379 GLY A N 1
ATOM 2767 C CA . GLY A 1 379 ? 2.679 -24.179 -12.206 1.00 94.81 379 GLY A CA 1
ATOM 2768 C C . GLY A 1 379 ? 3.123 -25.480 -11.520 1.00 94.81 379 GLY A C 1
ATOM 2769 O O . GLY A 1 379 ? 2.935 -26.571 -12.057 1.00 94.81 379 GLY A O 1
ATOM 2770 N N . ASN A 1 380 ? 3.695 -25.384 -10.318 1.00 90.81 380 ASN A N 1
ATOM 2771 C CA . ASN A 1 380 ? 4.242 -26.502 -9.544 1.00 90.81 380 ASN A CA 1
ATOM 2772 C C . ASN A 1 380 ? 3.252 -27.103 -8.523 1.00 90.81 380 ASN A C 1
ATOM 2774 O O . ASN A 1 380 ? 3.643 -27.953 -7.722 1.00 90.81 380 ASN A O 1
ATOM 2778 N N . GLY A 1 381 ? 1.988 -26.665 -8.531 1.00 89.25 381 GLY A N 1
ATOM 2779 C CA . GLY A 1 381 ? 0.943 -27.155 -7.628 1.00 89.25 381 GLY A CA 1
ATOM 2780 C C . GLY A 1 381 ? 0.974 -26.561 -6.217 1.00 89.25 381 GLY A C 1
ATOM 2781 O O . GLY A 1 381 ? 0.211 -27.014 -5.363 1.00 89.25 381 GLY A O 1
ATOM 2782 N N . ARG A 1 382 ? 1.831 -25.564 -5.950 1.00 94.19 382 ARG A N 1
ATOM 2783 C CA . ARG A 1 382 ? 1.729 -24.753 -4.727 1.00 94.19 382 ARG A CA 1
ATOM 2784 C C . ARG A 1 382 ? 0.477 -23.857 -4.765 1.00 94.19 382 ARG A C 1
ATOM 2786 O O . ARG A 1 382 ? -0.007 -23.561 -5.858 1.00 94.19 382 ARG A O 1
ATOM 2793 N N . PRO A 1 383 ? -0.048 -23.426 -3.600 1.00 96.50 383 PRO A N 1
ATOM 2794 C CA . PRO A 1 383 ? -1.236 -22.577 -3.545 1.00 96.50 383 PRO A CA 1
ATOM 2795 C C . PRO A 1 383 ? -1.072 -21.276 -4.330 1.00 96.50 383 PRO A C 1
ATOM 2797 O O . PRO A 1 383 ? 0.001 -20.671 -4.326 1.00 96.50 383 PRO A O 1
ATOM 2800 N N . ALA A 1 384 ? -2.155 -20.829 -4.961 1.00 98.19 384 ALA A N 1
ATOM 2801 C CA . ALA A 1 384 ? -2.227 -19.494 -5.528 1.00 98.19 384 ALA A CA 1
ATOM 2802 C C . ALA A 1 384 ? -2.114 -18.444 -4.414 1.00 98.19 384 ALA A C 1
ATOM 2804 O O . ALA A 1 384 ? -2.555 -18.672 -3.281 1.00 98.19 384 ALA A O 1
ATOM 2805 N N . PHE A 1 385 ? -1.532 -17.293 -4.737 1.00 98.38 385 PHE A N 1
ATOM 2806 C CA . PHE A 1 385 ? -1.296 -16.220 -3.774 1.00 98.38 385 PHE A CA 1
ATOM 2807 C C . PHE A 1 385 ? -1.518 -14.835 -4.386 1.00 98.38 385 PHE A C 1
ATOM 2809 O O . PHE A 1 385 ? -1.462 -14.656 -5.605 1.00 98.38 385 PHE A O 1
ATOM 2816 N N . ARG A 1 386 ? -1.789 -13.854 -3.523 1.00 98.50 386 ARG A N 1
ATOM 2817 C CA . ARG A 1 386 ? -1.798 -12.425 -3.850 1.00 98.50 386 ARG A CA 1
ATOM 2818 C C . ARG A 1 386 ? -0.372 -11.904 -3.849 1.00 98.50 386 ARG A C 1
ATOM 2820 O O . ARG A 1 386 ? 0.350 -12.106 -2.875 1.00 98.50 386 ARG A O 1
ATOM 2827 N N . GLU A 1 387 ? 0.016 -11.237 -4.920 1.00 98.62 387 GLU A N 1
ATOM 2828 C CA . GLU A 1 387 ? 1.289 -10.544 -5.034 1.00 98.62 387 GLU A CA 1
ATOM 2829 C C . GLU A 1 387 ? 1.066 -9.034 -5.016 1.00 98.62 387 GLU A C 1
ATOM 2831 O O . GLU A 1 387 ? 0.230 -8.526 -5.767 1.00 98.62 387 GLU A O 1
ATOM 2836 N N . PHE A 1 388 ? 1.865 -8.335 -4.209 1.00 98.62 388 PHE A N 1
ATOM 2837 C CA . PHE A 1 388 ? 1.947 -6.876 -4.197 1.00 98.62 388 PHE A CA 1
ATOM 2838 C C . PHE A 1 388 ? 3.404 -6.432 -4.334 1.00 98.62 388 PHE A C 1
ATOM 2840 O O . PHE A 1 388 ? 4.226 -6.743 -3.472 1.00 98.62 388 PHE A O 1
ATOM 2847 N N . VAL A 1 389 ? 3.735 -5.717 -5.410 1.00 98.62 389 VAL A N 1
ATOM 2848 C CA . VAL A 1 389 ? 5.074 -5.167 -5.661 1.00 98.62 389 VAL A CA 1
ATOM 2849 C C . VAL A 1 389 ? 5.136 -3.717 -5.184 1.00 98.62 389 VAL A C 1
ATOM 2851 O O . VAL A 1 389 ? 4.618 -2.815 -5.841 1.00 98.62 389 VAL A O 1
ATOM 2854 N N . GLN A 1 390 ? 5.798 -3.503 -4.048 1.00 98.06 390 GLN A N 1
ATOM 2855 C CA . GLN A 1 390 ? 5.908 -2.213 -3.373 1.00 98.06 390 GLN A CA 1
ATOM 2856 C C . GLN A 1 390 ? 7.273 -1.591 -3.647 1.00 98.06 390 GLN A C 1
ATOM 2858 O O . GLN A 1 390 ? 8.300 -2.077 -3.168 1.00 98.06 390 GLN A O 1
ATOM 2863 N N . ILE A 1 391 ? 7.272 -0.506 -4.415 1.00 98.19 391 ILE A N 1
ATOM 2864 C CA . ILE A 1 391 ? 8.474 0.199 -4.844 1.00 98.19 391 ILE A CA 1
ATOM 2865 C C . ILE A 1 391 ? 8.584 1.492 -4.046 1.00 98.19 391 ILE A C 1
ATOM 2867 O O . ILE A 1 391 ? 7.865 2.452 -4.311 1.00 98.19 391 ILE A O 1
ATOM 2871 N N . TYR A 1 392 ? 9.491 1.507 -3.078 1.00 98.06 392 TYR A N 1
ATOM 2872 C CA . TYR A 1 392 ? 9.803 2.660 -2.241 1.00 98.06 392 TYR A CA 1
ATOM 2873 C C . TYR A 1 392 ? 10.813 3.557 -2.953 1.00 98.06 392 TYR A C 1
ATOM 2875 O O . TYR A 1 392 ? 11.829 3.058 -3.436 1.00 98.06 392 TYR A O 1
ATOM 2883 N N . HIS A 1 393 ? 10.548 4.860 -3.040 1.00 96.88 393 HIS A N 1
ATOM 2884 C CA . HIS A 1 393 ? 11.462 5.797 -3.689 1.00 96.88 393 HIS A CA 1
ATOM 2885 C C . HIS A 1 393 ? 11.251 7.247 -3.240 1.00 96.88 393 HIS A C 1
ATOM 2887 O O . HIS A 1 393 ? 10.240 7.611 -2.634 1.00 96.88 393 HIS A O 1
ATOM 2893 N N . GLU A 1 394 ? 12.209 8.093 -3.594 1.00 94.50 394 GLU A N 1
ATOM 2894 C CA . GLU A 1 394 ? 12.101 9.544 -3.511 1.00 94.50 394 GLU A CA 1
ATOM 2895 C C . GLU A 1 394 ? 11.610 10.154 -4.834 1.00 94.50 394 GLU A C 1
ATOM 2897 O O . GLU A 1 394 ? 11.743 9.539 -5.897 1.00 94.50 394 GLU A O 1
ATOM 2902 N N . VAL A 1 395 ? 11.034 11.359 -4.768 1.00 96.06 395 VAL A N 1
ATOM 2903 C CA . VAL A 1 395 ? 10.646 12.155 -5.946 1.00 96.06 395 VAL A CA 1
ATOM 2904 C C . VAL A 1 395 ? 11.597 13.345 -6.080 1.00 96.06 395 VAL A C 1
ATOM 2906 O O . VAL A 1 395 ? 11.587 14.261 -5.256 1.00 96.06 395 VAL A O 1
ATOM 2909 N N . GLY A 1 396 ? 12.420 13.322 -7.126 1.00 93.56 396 GLY A N 1
ATOM 2910 C CA . GLY A 1 396 ? 13.506 14.274 -7.352 1.00 93.56 396 GLY A CA 1
ATOM 2911 C C . GLY A 1 396 ? 14.665 14.145 -6.354 1.00 93.56 396 GLY A C 1
ATOM 2912 O O . GLY A 1 396 ? 14.642 13.325 -5.439 1.00 93.56 396 GLY A O 1
ATOM 2913 N N . ASP A 1 397 ? 15.710 14.950 -6.548 1.00 90.19 397 ASP A N 1
ATOM 2914 C CA . ASP A 1 397 ? 16.803 15.121 -5.577 1.00 90.19 397 ASP A CA 1
ATOM 2915 C C . ASP A 1 397 ? 16.476 16.226 -4.556 1.00 90.19 397 ASP A C 1
ATOM 2917 O O . ASP A 1 397 ? 15.390 16.797 -4.604 1.00 90.19 397 ASP A O 1
ATOM 2921 N N . GLU A 1 398 ? 17.373 16.531 -3.613 1.00 87.56 398 GLU A N 1
ATOM 2922 C CA . GLU A 1 398 ? 17.122 17.534 -2.556 1.00 87.56 398 GLU A CA 1
ATOM 2923 C C . GLU A 1 398 ? 16.842 18.962 -3.044 1.00 87.56 398 GLU A C 1
ATOM 2925 O O . GLU A 1 398 ? 16.209 19.734 -2.321 1.00 87.56 398 GLU A O 1
ATOM 2930 N N . ASP A 1 399 ? 17.248 19.311 -4.267 1.00 87.94 399 ASP A N 1
ATOM 2931 C CA . ASP A 1 399 ? 16.987 20.632 -4.844 1.00 87.94 399 ASP A CA 1
ATOM 2932 C C . ASP A 1 399 ? 15.646 20.680 -5.604 1.00 87.94 399 ASP A C 1
ATOM 2934 O O . ASP A 1 399 ? 15.154 21.766 -5.932 1.00 87.94 399 ASP A O 1
ATOM 2938 N N . PHE A 1 400 ? 15.031 19.525 -5.883 1.00 94.12 400 PHE A N 1
ATOM 2939 C CA . PHE A 1 400 ? 13.771 19.442 -6.612 1.00 94.12 400 PHE A CA 1
ATOM 2940 C C . PHE A 1 400 ? 12.569 19.880 -5.765 1.00 94.12 400 PHE A C 1
ATOM 2942 O O . PHE A 1 400 ? 12.359 19.415 -4.637 1.00 94.12 400 PHE A O 1
ATOM 2949 N N . LEU A 1 401 ? 11.734 20.738 -6.356 1.00 94.62 401 LEU A N 1
ATOM 2950 C CA . LEU A 1 401 ? 10.473 21.203 -5.788 1.00 94.62 401 LEU A CA 1
ATOM 2951 C C . LEU A 1 401 ? 9.301 20.585 -6.551 1.00 94.62 401 LEU A C 1
ATOM 2953 O O . LEU A 1 401 ? 9.165 20.783 -7.760 1.00 94.62 401 LEU A O 1
ATOM 2957 N N . ILE A 1 402 ? 8.445 19.875 -5.824 1.00 97.50 402 ILE A N 1
ATOM 2958 C CA . ILE A 1 402 ? 7.214 19.287 -6.357 1.00 97.50 402 ILE A CA 1
ATOM 2959 C C . ILE A 1 402 ? 6.232 20.407 -6.691 1.00 97.50 402 ILE A C 1
ATOM 2961 O O . ILE A 1 402 ? 6.129 21.392 -5.956 1.00 97.50 402 ILE A O 1
ATOM 2965 N N . SER A 1 403 ? 5.542 20.274 -7.821 1.00 97.56 403 SER A N 1
ATOM 2966 C CA . SER A 1 403 ? 4.560 21.260 -8.271 1.00 97.56 403 SER A CA 1
ATOM 2967 C C . SER A 1 403 ? 3.189 20.947 -7.684 1.00 97.56 403 SER A C 1
ATOM 2969 O O . SER A 1 403 ? 2.829 19.780 -7.549 1.00 97.56 403 SER A O 1
ATOM 2971 N N . THR A 1 404 ? 2.418 21.979 -7.354 1.00 95.94 404 THR A N 1
ATOM 2972 C CA . THR A 1 404 ? 1.000 21.838 -7.004 1.00 95.94 404 THR A CA 1
ATOM 2973 C C . THR A 1 404 ? 0.143 21.894 -8.265 1.00 95.94 404 THR A C 1
ATOM 2975 O O . THR A 1 404 ? 0.570 22.413 -9.300 1.00 95.94 404 THR A O 1
ATOM 2978 N N . LYS A 1 405 ? -1.122 21.471 -8.170 1.00 91.81 405 LYS A N 1
ATOM 2979 C CA . LYS A 1 405 ? -2.087 21.550 -9.285 1.00 91.81 405 LYS A CA 1
ATOM 2980 C C . LYS A 1 405 ? -2.267 22.948 -9.899 1.00 91.81 405 LYS A C 1
ATOM 2982 O O . LYS A 1 405 ? -2.739 23.061 -11.030 1.00 91.81 405 LYS A O 1
ATOM 2987 N N . ASP A 1 406 ? -1.942 24.004 -9.152 1.00 91.88 406 ASP A N 1
ATOM 2988 C CA . ASP A 1 406 ? -2.113 25.400 -9.568 1.00 91.88 406 ASP A CA 1
ATOM 2989 C C . ASP A 1 406 ? -0.834 25.985 -10.208 1.00 91.88 406 ASP A C 1
ATOM 2991 O O . ASP A 1 406 ? -0.836 27.131 -10.661 1.00 91.88 406 ASP A O 1
ATOM 2995 N N . GLY A 1 407 ? 0.242 25.191 -10.302 1.00 91.19 407 GLY A N 1
ATOM 2996 C CA . GLY A 1 407 ? 1.532 25.584 -10.879 1.00 91.19 407 GLY A CA 1
ATOM 2997 C C . GLY A 1 407 ? 2.488 26.278 -9.902 1.00 91.19 407 GLY A C 1
ATOM 2998 O O . GLY A 1 407 ? 3.539 26.759 -10.328 1.00 91.19 407 GLY A O 1
ATOM 2999 N N . ASP A 1 408 ? 2.128 26.330 -8.617 1.00 95.81 408 ASP A N 1
ATOM 3000 C CA . ASP A 1 408 ? 3.022 26.716 -7.524 1.00 95.81 408 ASP A CA 1
ATOM 3001 C C . ASP A 1 408 ? 3.863 25.508 -7.068 1.00 95.81 408 ASP A C 1
ATOM 3003 O O . ASP A 1 408 ? 3.828 24.439 -7.678 1.00 95.81 408 ASP A O 1
ATOM 3007 N N . PHE A 1 409 ? 4.628 25.664 -5.986 1.00 97.00 409 PHE A N 1
ATOM 3008 C CA . PHE A 1 409 ? 5.421 24.586 -5.398 1.00 97.00 409 PHE A CA 1
ATOM 3009 C C . PHE A 1 409 ? 4.871 24.150 -4.045 1.00 97.00 409 PHE A C 1
ATOM 3011 O O . PHE A 1 409 ? 4.475 24.982 -3.224 1.00 97.00 409 PHE A O 1
ATOM 3018 N N . VAL A 1 410 ? 4.929 22.844 -3.800 1.00 97.06 410 VAL A N 1
ATOM 3019 C CA . VAL A 1 410 ? 4.759 22.253 -2.474 1.00 97.06 410 VAL A CA 1
ATOM 3020 C C . VAL A 1 410 ? 5.807 22.864 -1.525 1.00 97.06 410 VAL A C 1
ATOM 3022 O O . VAL A 1 410 ? 6.983 22.979 -1.898 1.00 97.06 410 VAL A O 1
ATOM 3025 N N . PRO A 1 411 ? 5.427 23.312 -0.311 1.00 95.06 411 PRO A N 1
ATOM 3026 C CA . PRO A 1 411 ? 6.373 23.906 0.628 1.00 95.06 411 PRO A CA 1
ATOM 3027 C C . PRO A 1 411 ? 7.446 22.894 1.053 1.00 95.06 411 PRO A C 1
ATOM 3029 O O . PRO A 1 411 ? 7.163 21.724 1.271 1.00 95.06 411 PRO A O 1
ATOM 3032 N N . GLN A 1 412 ? 8.688 23.352 1.241 1.00 93.69 412 GLN A N 1
ATOM 3033 C CA . GLN A 1 412 ? 9.788 22.475 1.678 1.00 93.69 412 GLN A CA 1
ATOM 3034 C C . GLN A 1 412 ? 9.622 21.933 3.104 1.00 93.69 412 GLN A C 1
ATOM 3036 O O . GLN A 1 412 ? 10.238 20.927 3.446 1.00 93.69 412 GLN A O 1
ATOM 3041 N N . VAL A 1 413 ? 8.848 22.616 3.945 1.00 94.81 413 VAL A N 1
ATOM 3042 C CA . VAL A 1 413 ? 8.533 22.188 5.309 1.00 94.81 413 VAL A CA 1
ATOM 3043 C C . VAL A 1 413 ? 7.023 22.246 5.464 1.00 94.81 413 VAL A C 1
ATOM 3045 O O . VAL A 1 413 ? 6.422 23.292 5.213 1.00 94.81 413 VAL A O 1
ATOM 3048 N N . ASP A 1 414 ? 6.433 21.128 5.870 1.00 92.88 414 ASP A N 1
ATOM 3049 C CA . ASP A 1 414 ? 5.005 21.002 6.133 1.00 92.88 414 ASP A CA 1
ATOM 3050 C C . ASP A 1 414 ? 4.587 22.004 7.234 1.00 92.88 414 ASP A C 1
ATOM 3052 O O . ASP A 1 414 ? 5.143 21.973 8.339 1.00 92.88 414 ASP A O 1
ATOM 3056 N N . PRO A 1 415 ? 3.624 22.907 6.965 1.00 91.69 415 PRO A N 1
ATOM 3057 C CA . PRO A 1 415 ? 3.200 23.923 7.925 1.00 91.69 415 PRO A CA 1
ATOM 3058 C C . PRO A 1 415 ? 2.401 23.373 9.119 1.00 91.69 415 PRO A C 1
ATOM 3060 O O . PRO A 1 415 ? 2.231 24.099 10.098 1.00 91.69 415 PRO A O 1
ATOM 3063 N N . PHE A 1 416 ? 1.912 22.132 9.054 1.00 90.19 416 PHE A N 1
ATOM 3064 C CA . PHE A 1 416 ? 1.138 21.476 10.111 1.00 90.19 416 PHE A CA 1
ATOM 3065 C C . PHE A 1 416 ? 1.998 20.522 10.939 1.00 90.19 416 PHE A C 1
ATOM 3067 O O . PHE A 1 416 ? 1.928 20.541 12.164 1.00 90.19 416 PHE A O 1
ATOM 3074 N N . THR A 1 417 ? 2.823 19.710 10.277 1.00 89.56 417 THR A N 1
ATOM 3075 C CA . THR A 1 417 ? 3.567 18.618 10.932 1.00 89.56 417 THR A CA 1
ATOM 3076 C C . THR A 1 417 ? 5.057 18.897 11.094 1.00 89.56 417 THR A C 1
ATOM 3078 O O . THR A 1 417 ? 5.754 18.157 11.783 1.00 89.56 417 THR A O 1
ATOM 3081 N N . THR A 1 418 ? 5.570 19.962 10.467 1.00 90.00 418 THR A N 1
ATOM 3082 C CA . THR A 1 418 ? 7.002 20.300 10.363 1.00 90.00 418 THR A CA 1
ATOM 3083 C C . THR A 1 418 ? 7.854 19.302 9.577 1.00 90.00 418 THR A C 1
ATOM 3085 O O . THR A 1 418 ? 9.080 19.442 9.543 1.00 90.00 418 THR A O 1
ATOM 3088 N N . SER A 1 419 ? 7.219 18.344 8.893 1.00 92.62 419 SER A N 1
ATOM 3089 C CA . SER A 1 419 ? 7.920 17.356 8.083 1.00 92.62 419 SER A CA 1
ATOM 3090 C C . SER A 1 419 ? 8.649 17.969 6.892 1.00 92.62 419 SER A C 1
ATOM 3092 O O . SER A 1 419 ? 8.198 18.949 6.294 1.00 92.62 419 SER A O 1
ATOM 3094 N N . TYR A 1 420 ? 9.811 17.409 6.559 1.00 93.25 420 TYR A N 1
ATOM 3095 C CA . TYR A 1 420 ? 10.673 17.916 5.495 1.00 93.25 420 TYR A CA 1
ATOM 3096 C C . TYR A 1 420 ? 10.339 17.279 4.144 1.00 93.25 420 TYR A C 1
ATOM 3098 O O . TYR A 1 420 ? 10.400 16.060 4.000 1.00 93.25 420 TYR A O 1
ATOM 3106 N N . ARG A 1 421 ? 10.095 18.132 3.143 1.00 94.38 421 ARG A N 1
ATOM 3107 C CA . ARG A 1 421 ? 9.748 17.785 1.754 1.00 94.38 421 ARG A CA 1
ATOM 3108 C C . ARG A 1 421 ? 8.519 16.869 1.656 1.00 94.38 421 ARG A C 1
ATOM 3110 O O . ARG A 1 421 ? 8.648 15.725 1.209 1.00 94.38 421 ARG A O 1
ATOM 3117 N N . PRO A 1 422 ? 7.329 17.377 2.032 1.00 96.06 422 PRO A N 1
ATOM 3118 C CA . PRO A 1 422 ? 6.077 16.678 1.767 1.00 96.06 422 PRO A CA 1
ATOM 3119 C C . PRO A 1 422 ? 5.962 16.281 0.287 1.00 96.06 422 PRO A C 1
ATOM 3121 O O . PRO A 1 422 ? 6.486 16.956 -0.599 1.00 96.06 422 PRO A O 1
ATOM 3124 N N . ASP A 1 423 ? 5.343 15.126 0.052 1.00 96.88 423 ASP A N 1
ATOM 3125 C CA . ASP A 1 423 ? 5.157 14.436 -1.230 1.00 96.88 423 ASP A CA 1
ATOM 3126 C C . ASP A 1 423 ? 6.439 13.899 -1.903 1.00 96.88 423 ASP A C 1
ATOM 3128 O O . ASP A 1 423 ? 6.374 13.156 -2.885 1.00 96.88 423 ASP A O 1
ATOM 3132 N N . ALA A 1 424 ? 7.630 14.171 -1.351 1.00 95.94 424 ALA A N 1
ATOM 3133 C CA . ALA A 1 424 ? 8.901 13.676 -1.895 1.00 95.94 424 ALA A CA 1
ATOM 3134 C C . ALA A 1 424 ? 9.256 12.245 -1.458 1.00 95.94 424 ALA A C 1
ATOM 3136 O O . ALA A 1 424 ? 10.364 11.765 -1.726 1.00 95.94 424 ALA A O 1
ATOM 3137 N N . ARG A 1 425 ? 8.357 11.566 -0.738 1.00 95.88 425 ARG A N 1
ATOM 3138 C CA . ARG A 1 425 ? 8.532 10.207 -0.205 1.00 95.88 425 ARG A CA 1
ATOM 3139 C C . ARG A 1 425 ? 7.390 9.347 -0.727 1.00 95.88 425 ARG A C 1
ATOM 3141 O O . ARG A 1 425 ? 6.267 9.454 -0.246 1.00 95.88 425 ARG A O 1
ATOM 3148 N N . ALA A 1 426 ? 7.663 8.520 -1.729 1.00 97.19 426 ALA A N 1
ATOM 3149 C CA . ALA A 1 426 ? 6.631 7.901 -2.547 1.00 97.19 426 ALA A CA 1
ATOM 3150 C C . ALA A 1 426 ? 6.713 6.369 -2.592 1.00 97.19 426 ALA A C 1
ATOM 3152 O O . ALA A 1 426 ? 7.761 5.747 -2.401 1.00 97.19 426 ALA A O 1
ATOM 3153 N N . MET A 1 427 ? 5.562 5.762 -2.869 1.00 97.81 427 MET A N 1
ATOM 3154 C CA . MET A 1 427 ? 5.407 4.347 -3.179 1.00 97.81 427 MET A CA 1
ATOM 3155 C C . MET A 1 427 ? 4.733 4.219 -4.539 1.00 97.81 427 MET A C 1
ATOM 3157 O O . MET A 1 427 ? 3.636 4.738 -4.736 1.00 97.81 427 MET A O 1
ATOM 3161 N N . ASN A 1 428 ? 5.376 3.527 -5.478 1.00 97.75 428 ASN A N 1
ATOM 3162 C CA . ASN A 1 428 ? 4.867 3.310 -6.838 1.00 97.75 428 ASN A CA 1
ATOM 3163 C C . ASN A 1 428 ? 4.400 4.620 -7.515 1.00 97.75 428 ASN A C 1
ATOM 3165 O O . ASN A 1 428 ? 3.328 4.662 -8.111 1.00 97.75 428 ASN A O 1
ATOM 3169 N N . TYR A 1 429 ? 5.201 5.684 -7.410 1.00 98.00 429 TYR A N 1
ATOM 3170 C CA . TYR A 1 429 ? 4.919 7.054 -7.868 1.00 98.00 429 TYR A CA 1
ATOM 3171 C C . TYR A 1 429 ? 3.865 7.840 -7.088 1.00 98.00 429 TYR A C 1
ATOM 3173 O O . TYR A 1 429 ? 3.603 8.987 -7.439 1.00 98.00 429 TYR A O 1
ATOM 3181 N N . ARG A 1 430 ? 3.249 7.274 -6.051 1.00 98.12 430 ARG A N 1
ATOM 3182 C CA . ARG A 1 430 ? 2.226 7.966 -5.264 1.00 98.12 430 ARG A CA 1
ATOM 3183 C C . ARG A 1 430 ? 2.756 8.365 -3.897 1.00 98.12 430 ARG A C 1
ATOM 3185 O O . ARG A 1 430 ? 3.506 7.614 -3.277 1.00 98.12 430 ARG A O 1
ATOM 3192 N N . SER A 1 431 ? 2.349 9.531 -3.420 1.00 97.69 431 SER A N 1
ATOM 3193 C CA . SER A 1 431 ? 2.725 10.055 -2.108 1.00 97.69 431 SER A CA 1
ATOM 3194 C C . SER A 1 431 ? 1.598 10.919 -1.573 1.00 97.69 431 SER A C 1
ATOM 3196 O O . SER A 1 431 ? 1.152 11.796 -2.289 1.00 97.69 431 SER A O 1
ATOM 3198 N N . GLU A 1 432 ? 1.111 10.661 -0.362 1.00 96.12 432 GLU A N 1
ATOM 3199 C CA . GLU A 1 432 ? -0.030 11.374 0.234 1.00 96.12 432 GLU A CA 1
ATOM 3200 C C . GLU A 1 432 ? 0.381 12.055 1.543 1.00 96.12 432 GLU A C 1
ATOM 3202 O O . GLU A 1 432 ? 0.120 11.534 2.634 1.00 96.12 432 GLU A O 1
ATOM 3207 N N . ALA A 1 433 ? 1.074 13.195 1.448 1.00 96.56 433 ALA A N 1
ATOM 3208 C CA . ALA A 1 433 ? 1.520 13.926 2.629 1.00 96.56 433 ALA A CA 1
ATOM 3209 C C . ALA A 1 433 ? 0.351 14.368 3.524 1.00 96.56 433 ALA A C 1
ATOM 3211 O O . ALA A 1 433 ? -0.716 14.782 3.056 1.00 96.56 433 ALA A O 1
ATOM 3212 N N . PHE A 1 434 ? 0.569 14.332 4.842 1.00 95.56 434 PHE A N 1
ATOM 3213 C CA . PHE A 1 434 ? -0.455 14.705 5.822 1.00 95.56 434 PHE A CA 1
ATOM 3214 C C . PHE A 1 434 ? -0.902 16.161 5.674 1.00 95.56 434 PHE A C 1
ATOM 3216 O O . PHE A 1 434 ? -2.074 16.444 5.916 1.00 95.56 434 PHE A O 1
ATOM 3223 N N . MET A 1 435 ? -0.026 17.065 5.217 1.00 94.25 435 MET A N 1
ATOM 3224 C CA . MET A 1 435 ? -0.345 18.486 5.042 1.00 94.25 435 MET A CA 1
ATOM 3225 C C . MET A 1 435 ? -1.645 18.724 4.267 1.00 94.25 435 MET A C 1
ATOM 3227 O O . MET A 1 435 ? -2.443 19.573 4.654 1.00 94.25 435 MET A O 1
ATOM 3231 N N . ASN A 1 436 ? -1.888 17.956 3.200 1.00 93.50 436 ASN A N 1
ATOM 3232 C CA . ASN A 1 436 ? -3.038 18.165 2.323 1.00 93.50 436 ASN A CA 1
ATOM 3233 C C . ASN A 1 436 ? -4.347 17.777 3.022 1.00 93.50 436 ASN A C 1
ATOM 3235 O O . ASN A 1 436 ? -5.374 18.437 2.867 1.00 93.50 436 ASN A O 1
ATOM 3239 N N . ARG A 1 437 ? -4.287 16.739 3.861 1.00 93.69 437 ARG A N 1
ATOM 3240 C CA . ARG A 1 437 ? -5.388 16.311 4.730 1.00 93.69 437 ARG A CA 1
ATOM 3241 C C . ARG A 1 437 ? -5.617 17.328 5.852 1.00 93.69 437 ARG A C 1
ATOM 3243 O O . ARG A 1 437 ? -6.733 17.804 6.045 1.00 93.69 437 ARG A O 1
ATOM 3250 N N . LEU A 1 438 ? -4.553 17.743 6.536 1.00 93.50 438 LEU A N 1
ATOM 3251 C CA . LEU A 1 438 ? -4.626 18.671 7.669 1.00 93.50 438 LEU A CA 1
ATOM 3252 C C . LEU A 1 438 ? -4.985 20.101 7.267 1.00 93.50 438 LEU A C 1
ATOM 3254 O O . LEU A 1 438 ? -5.581 20.814 8.067 1.00 93.50 438 LEU A O 1
ATOM 3258 N N . ALA A 1 439 ? -4.744 20.500 6.019 1.00 92.12 439 ALA A N 1
ATOM 3259 C CA . ALA A 1 439 ? -5.271 21.749 5.479 1.00 92.12 439 ALA A CA 1
ATOM 3260 C C . ALA A 1 439 ? -6.809 21.801 5.499 1.00 92.12 439 ALA A C 1
ATOM 3262 O O . ALA A 1 439 ? -7.377 22.890 5.592 1.00 92.12 439 ALA A O 1
ATOM 3263 N N . GLN A 1 440 ? -7.481 20.644 5.436 1.00 89.44 440 GLN A N 1
ATOM 3264 C CA . GLN A 1 440 ? -8.941 20.540 5.522 1.00 89.44 440 GLN A CA 1
ATOM 3265 C C . GLN A 1 440 ? -9.427 20.412 6.972 1.00 89.44 440 GLN A C 1
ATOM 3267 O O . GLN A 1 440 ? -10.430 21.029 7.324 1.00 89.44 440 GLN A O 1
ATOM 3272 N N . ALA A 1 441 ? -8.716 19.655 7.816 1.00 91.19 441 ALA A N 1
ATOM 3273 C CA . ALA A 1 441 ? -9.063 19.472 9.229 1.00 91.19 441 ALA A CA 1
ATOM 3274 C C . ALA A 1 441 ? -7.813 19.469 10.143 1.00 91.19 441 ALA A C 1
ATOM 3276 O O . ALA A 1 441 ? -7.299 18.399 10.484 1.00 91.19 441 ALA A O 1
ATOM 3277 N N . PRO A 1 442 ? -7.324 20.651 10.575 1.00 89.88 442 PRO A N 1
ATOM 3278 C CA . PRO A 1 442 ? -6.066 20.779 11.324 1.00 89.88 442 PRO A CA 1
ATOM 3279 C C . PRO A 1 442 ? -6.049 20.081 12.694 1.00 89.88 442 PRO A C 1
ATOM 3281 O O . PRO A 1 442 ? -4.992 19.694 13.179 1.00 89.88 442 PRO A O 1
ATOM 3284 N N . GLU A 1 443 ? -7.214 19.902 13.322 1.00 87.44 443 GLU A N 1
ATOM 3285 C CA . GLU A 1 443 ? -7.362 19.263 14.643 1.00 87.44 443 GLU A CA 1
ATOM 3286 C C . GLU A 1 443 ? -7.392 17.720 14.570 1.00 87.44 443 GLU A C 1
ATOM 3288 O O . GLU A 1 443 ? -7.456 17.020 15.589 1.00 87.44 443 GLU A O 1
ATOM 3293 N N . GLN A 1 444 ? -7.333 17.164 13.357 1.00 90.31 444 GLN A N 1
ATOM 3294 C CA . GLN A 1 444 ? -7.444 15.730 13.092 1.00 90.31 444 GLN A CA 1
ATOM 3295 C C . GLN A 1 444 ? -6.095 15.081 12.747 1.00 90.31 444 GLN A C 1
ATOM 3297 O O . GLN A 1 444 ? -6.041 14.105 12.005 1.00 90.31 444 GLN A O 1
ATOM 3302 N N . GLU A 1 445 ? -4.994 15.570 13.324 1.00 89.81 445 GLU A N 1
ATOM 3303 C CA . GLU A 1 445 ? -3.649 14.992 13.145 1.00 89.81 445 GLU A CA 1
ATOM 3304 C C . GLU A 1 445 ? -3.596 13.489 13.471 1.00 89.81 445 GLU A C 1
ATOM 3306 O O . GLU A 1 445 ? -3.022 12.701 12.719 1.00 89.81 445 GLU A O 1
ATOM 3311 N N . SER A 1 446 ? -4.289 13.054 14.530 1.00 90.44 446 SER A N 1
ATOM 3312 C CA . SER A 1 446 ? -4.393 11.633 14.900 1.00 90.44 446 SER A CA 1
ATOM 3313 C C . SER A 1 446 ? -5.086 10.769 13.839 1.00 90.44 446 SER A C 1
ATOM 3315 O O . SER A 1 446 ? -4.939 9.549 13.858 1.00 90.44 446 SER A O 1
ATOM 3317 N N . GLN A 1 447 ? -5.844 11.398 12.936 1.00 93.19 447 GLN A N 1
ATOM 3318 C CA . GLN A 1 447 ? -6.567 10.776 11.831 1.00 93.19 447 GLN A CA 1
ATOM 3319 C C . GLN A 1 447 ? -5.791 10.850 10.516 1.00 93.19 447 GLN A C 1
ATOM 3321 O O . GLN A 1 447 ? -6.380 10.586 9.476 1.00 93.19 447 GLN A O 1
ATOM 3326 N N . GLY A 1 448 ? -4.496 11.192 10.503 1.00 93.44 448 GLY A N 1
ATOM 3327 C CA . GLY A 1 448 ? -3.731 11.332 9.254 1.00 93.44 448 GLY A CA 1
ATOM 3328 C C . GLY A 1 448 ? -3.850 10.122 8.309 1.00 93.44 448 GLY A C 1
ATOM 3329 O O . GLY A 1 448 ? -3.956 10.297 7.094 1.00 93.44 448 GLY A O 1
ATOM 3330 N N . TYR A 1 449 ? -3.970 8.911 8.866 1.00 96.25 449 TYR A N 1
ATOM 3331 C CA . TYR A 1 449 ? -4.197 7.650 8.139 1.00 96.25 449 TYR A CA 1
ATOM 3332 C C . TYR A 1 449 ? -5.678 7.275 7.926 1.00 96.25 449 TYR A C 1
ATOM 3334 O O . TYR A 1 449 ? -5.984 6.304 7.228 1.00 96.25 449 TYR A O 1
ATOM 3342 N N . GLY A 1 450 ? -6.598 8.016 8.540 1.00 96.00 450 GLY A N 1
ATOM 3343 C CA . GLY A 1 450 ? -8.019 7.711 8.635 1.00 96.00 450 GLY A CA 1
ATOM 3344 C C . GLY A 1 450 ? -8.781 8.069 7.365 1.00 96.00 450 GLY A C 1
ATOM 3345 O O . GLY A 1 450 ? -8.747 9.199 6.878 1.00 96.00 450 GLY A O 1
ATOM 3346 N N . SER A 1 451 ? -9.514 7.099 6.834 1.00 96.00 451 SER A N 1
ATOM 3347 C CA . SER A 1 451 ? -10.355 7.251 5.645 1.00 96.00 451 SER A CA 1
ATOM 3348 C C . SER A 1 451 ? -11.784 7.658 5.965 1.00 96.00 451 SER A C 1
ATOM 3350 O O . SER A 1 451 ? -12.462 8.185 5.087 1.00 96.00 451 SER A O 1
ATOM 3352 N N . TYR A 1 452 ? -12.220 7.500 7.216 1.00 95.50 452 TYR A N 1
ATOM 3353 C CA . TYR A 1 452 ? -13.426 8.166 7.699 1.00 95.50 452 TYR A CA 1
ATOM 3354 C C . TYR A 1 452 ? -13.255 9.689 7.586 1.00 95.50 452 TYR A C 1
ATOM 3356 O O . TYR A 1 452 ? -13.992 10.340 6.860 1.00 95.50 452 TYR A O 1
ATOM 3364 N N . THR A 1 453 ? -12.198 10.239 8.184 1.00 95.00 453 THR A N 1
ATOM 3365 C CA . THR A 1 453 ? -11.955 11.688 8.239 1.00 95.00 453 THR A CA 1
ATOM 3366 C C . THR A 1 453 ? -11.429 12.291 6.934 1.00 95.00 453 THR A C 1
ATOM 3368 O O . THR A 1 453 ? -11.683 13.462 6.665 1.00 95.00 453 THR A O 1
ATOM 3371 N N . PHE A 1 454 ? -10.684 11.535 6.115 1.00 94.19 454 PHE A N 1
ATOM 3372 C CA . PHE A 1 454 ? -9.999 12.089 4.934 1.00 94.19 454 PHE A CA 1
ATOM 3373 C C . PHE A 1 454 ? -10.167 11.288 3.639 1.00 94.19 454 PHE A C 1
ATOM 3375 O O . PHE A 1 454 ? -9.541 11.623 2.632 1.00 94.19 454 PHE A O 1
ATOM 3382 N N . GLY A 1 455 ? -10.979 10.233 3.630 1.00 93.19 455 GLY A N 1
ATOM 3383 C CA . GLY A 1 455 ? -11.068 9.313 2.499 1.00 93.19 455 GLY A CA 1
ATOM 3384 C C . GLY A 1 455 ? -9.822 8.436 2.305 1.00 93.19 455 GLY A C 1
ATOM 3385 O O . GLY A 1 455 ? -8.754 8.623 2.901 1.00 93.19 455 GLY A O 1
ATOM 3386 N N . ASP A 1 456 ? -9.978 7.407 1.479 1.00 94.75 456 ASP A N 1
ATOM 3387 C CA . ASP A 1 456 ? -8.887 6.501 1.114 1.00 94.75 456 ASP A CA 1
ATOM 3388 C C . ASP A 1 456 ? -7.805 7.254 0.291 1.00 94.75 456 ASP A C 1
ATOM 3390 O O . ASP A 1 456 ? -8.147 8.110 -0.534 1.00 94.75 456 ASP A O 1
ATOM 3394 N N . PRO A 1 457 ? -6.503 6.969 0.499 1.00 95.19 457 PRO A N 1
ATOM 3395 C CA . PRO A 1 457 ? -5.407 7.643 -0.205 1.00 95.19 457 PRO A CA 1
ATOM 3396 C C . PRO A 1 457 ? -5.256 7.174 -1.663 1.00 95.19 457 PRO A C 1
ATOM 3398 O O . PRO A 1 457 ? -5.742 6.108 -2.052 1.00 95.19 457 PRO A O 1
ATOM 3401 N N . ALA A 1 458 ? -4.532 7.948 -2.479 1.00 95.06 458 ALA A N 1
ATOM 3402 C CA . ALA A 1 458 ? -4.104 7.520 -3.816 1.00 95.06 458 ALA A CA 1
ATOM 3403 C C . ALA A 1 458 ? -2.908 6.545 -3.801 1.00 95.06 458 ALA A C 1
ATOM 3405 O O . ALA A 1 458 ? -2.643 5.891 -4.809 1.00 95.06 458 ALA A O 1
ATOM 3406 N N . THR A 1 459 ? -2.184 6.429 -2.682 1.00 97.62 459 THR A N 1
ATOM 3407 C CA . THR A 1 459 ? -1.077 5.472 -2.528 1.00 97.62 459 THR A CA 1
ATOM 3408 C C . THR A 1 459 ? -1.560 4.027 -2.710 1.00 97.62 459 THR A C 1
ATOM 3410 O O . THR A 1 459 ? -2.736 3.754 -2.464 1.00 97.62 459 THR A O 1
ATOM 3413 N N . PRO A 1 460 ? -0.700 3.084 -3.161 1.00 97.69 460 PRO A N 1
ATOM 3414 C CA . PRO A 1 460 ? -1.116 1.706 -3.442 1.00 97.69 460 PRO A CA 1
ATOM 3415 C C . PRO A 1 460 ? -1.867 1.131 -2.247 1.00 97.69 460 PRO A C 1
ATOM 3417 O O . PRO A 1 460 ? -1.381 1.264 -1.141 1.00 97.69 460 PRO A O 1
ATOM 3420 N N . MET A 1 461 ? -3.051 0.552 -2.402 1.00 97.88 461 MET A N 1
ATOM 3421 C CA . MET A 1 461 ? -3.799 -0.034 -1.281 1.00 97.88 461 MET A CA 1
ATOM 3422 C C . MET A 1 461 ? -3.937 -1.524 -1.548 1.00 97.88 461 MET A C 1
ATOM 3424 O O . MET A 1 461 ? -4.702 -1.935 -2.421 1.00 97.88 461 MET A O 1
ATOM 3428 N N . MET A 1 462 ? -3.188 -2.345 -0.809 1.00 98.25 462 MET A N 1
ATOM 3429 C CA . MET A 1 462 ? -3.254 -3.799 -0.966 1.00 98.25 462 MET A CA 1
ATOM 3430 C C . MET A 1 462 ? -4.662 -4.292 -0.613 1.00 98.25 462 MET A C 1
ATOM 3432 O O . MET A 1 462 ? -5.289 -3.785 0.319 1.00 98.25 462 MET A O 1
ATOM 3436 N N . ARG A 1 463 ? -5.170 -5.300 -1.330 1.00 98.00 463 ARG A N 1
ATOM 3437 C CA . ARG A 1 463 ? -6.517 -5.855 -1.110 1.00 98.00 463 ARG A CA 1
ATOM 3438 C C . ARG A 1 463 ? -6.510 -7.375 -1.152 1.00 98.00 463 ARG A C 1
ATOM 3440 O O . ARG A 1 463 ? -5.999 -7.972 -2.092 1.00 98.00 463 ARG A O 1
ATOM 3447 N N . GLY A 1 464 ? -7.119 -8.021 -0.165 1.00 97.62 464 GLY A N 1
ATOM 3448 C CA . GLY A 1 464 ? -7.237 -9.481 -0.140 1.00 97.62 464 GLY A CA 1
ATOM 3449 C C . GLY A 1 464 ? -8.457 -9.953 0.634 1.00 97.62 464 GLY A C 1
ATOM 3450 O O . GLY A 1 464 ? -9.047 -9.194 1.399 1.00 97.62 464 GLY A O 1
ATOM 3451 N N . TYR A 1 465 ? -8.838 -11.211 0.445 1.00 98.38 465 TYR A N 1
ATOM 3452 C CA . TYR A 1 465 ? -9.828 -11.855 1.305 1.00 98.38 465 TYR A CA 1
ATOM 3453 C C . TYR A 1 465 ? -9.136 -12.557 2.462 1.00 98.38 465 TYR A C 1
ATOM 3455 O O . TYR A 1 465 ? -8.032 -13.062 2.281 1.00 98.38 465 TYR A O 1
ATOM 3463 N N . LEU A 1 466 ? -9.785 -12.630 3.628 1.00 96.88 466 LEU A N 1
ATOM 3464 C CA . LEU A 1 466 ? -9.306 -13.419 4.768 1.00 96.88 466 LEU A CA 1
ATOM 3465 C C . LEU A 1 466 ? -8.754 -14.779 4.310 1.00 96.88 466 LEU A C 1
ATOM 3467 O O . LEU A 1 466 ? -9.450 -15.524 3.618 1.00 96.88 466 LEU A O 1
ATOM 3471 N N . LYS A 1 467 ? -7.542 -15.126 4.770 1.00 95.56 467 LYS A N 1
ATOM 3472 C CA . LYS A 1 467 ? -6.798 -16.362 4.432 1.00 95.56 467 LYS A CA 1
ATOM 3473 C C . LYS A 1 467 ? -6.198 -16.423 3.036 1.00 95.56 467 LYS A C 1
ATOM 3475 O O . LYS A 1 467 ? -5.646 -17.467 2.702 1.00 95.56 467 LYS A O 1
ATOM 3480 N N . ASP A 1 468 ? -6.284 -15.392 2.207 1.00 98.00 468 ASP A N 1
ATOM 3481 C CA . ASP A 1 468 ? -5.507 -15.381 0.967 1.00 98.00 468 ASP A CA 1
ATOM 3482 C C . ASP A 1 468 ? -4.002 -15.445 1.324 1.00 98.00 468 ASP A C 1
ATOM 3484 O O . ASP A 1 468 ? -3.544 -14.624 2.122 1.00 98.00 468 ASP A O 1
ATOM 3488 N N . PRO A 1 469 ? -3.214 -16.415 0.807 1.00 97.94 469 PRO A N 1
ATOM 3489 C CA . PRO A 1 469 ? -1.772 -16.379 0.884 1.00 97.94 469 PRO A CA 1
ATOM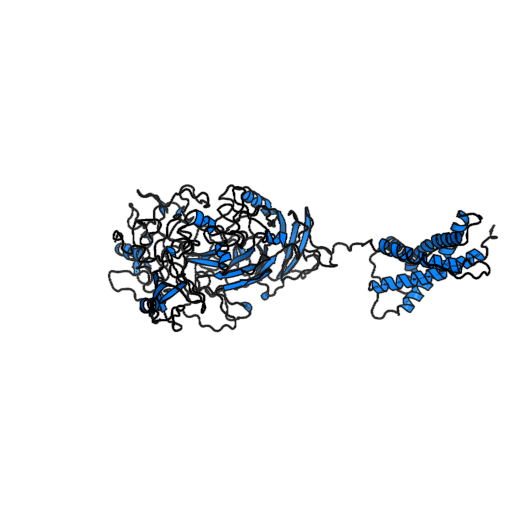 3490 C C . PRO A 1 469 ? -1.301 -15.122 0.189 1.00 97.94 469 PRO A C 1
ATOM 3492 O O . PRO A 1 469 ? -1.792 -14.792 -0.893 1.00 97.94 469 PRO A O 1
ATOM 3495 N N . THR A 1 470 ? -0.336 -14.455 0.798 1.00 97.75 470 THR A N 1
ATOM 3496 C CA . THR A 1 470 ? 0.139 -13.166 0.318 1.00 97.75 470 THR A CA 1
ATOM 3497 C C . THR A 1 470 ? 1.652 -13.165 0.300 1.00 97.75 470 THR A C 1
ATOM 3499 O O . THR A 1 470 ? 2.294 -13.548 1.283 1.00 97.75 470 THR A O 1
ATOM 3502 N N . LYS A 1 471 ? 2.210 -12.700 -0.816 1.00 97.75 471 LYS A N 1
ATOM 3503 C CA . LYS A 1 471 ? 3.610 -12.313 -0.923 1.00 97.75 471 LYS A CA 1
ATOM 3504 C C . LYS A 1 471 ? 3.694 -10.823 -1.227 1.00 97.75 471 LYS A C 1
ATOM 3506 O O . LYS A 1 471 ? 3.074 -10.347 -2.176 1.00 97.75 471 LYS A O 1
ATOM 3511 N N . ILE A 1 472 ? 4.474 -10.098 -0.435 1.00 98.12 472 ILE A N 1
ATOM 3512 C CA . ILE A 1 472 ? 4.808 -8.697 -0.708 1.00 98.12 472 ILE A CA 1
ATOM 3513 C C . ILE A 1 472 ? 6.239 -8.669 -1.245 1.00 98.12 472 ILE A C 1
ATOM 3515 O O . ILE A 1 472 ? 7.152 -9.218 -0.628 1.00 98.12 472 ILE A O 1
ATOM 3519 N N . ARG A 1 473 ? 6.440 -8.063 -2.412 1.00 97.50 473 ARG A N 1
ATOM 3520 C CA . ARG A 1 473 ? 7.753 -7.870 -3.025 1.00 97.50 473 ARG A CA 1
ATOM 3521 C C . ARG A 1 473 ? 8.187 -6.436 -2.742 1.00 97.50 473 ARG A C 1
ATOM 3523 O O . ARG A 1 473 ? 7.603 -5.508 -3.292 1.00 97.50 473 ARG A O 1
ATOM 3530 N N . LEU A 1 474 ? 9.170 -6.245 -1.871 1.00 97.44 474 LEU A N 1
ATOM 3531 C CA . LEU A 1 474 ? 9.722 -4.919 -1.604 1.00 97.44 474 LEU A CA 1
ATOM 3532 C C . LEU A 1 474 ? 10.851 -4.629 -2.578 1.00 97.44 474 LEU A C 1
ATOM 3534 O O . LEU A 1 474 ? 11.701 -5.489 -2.803 1.00 97.44 474 LEU A O 1
ATOM 3538 N N . VAL A 1 475 ? 10.880 -3.412 -3.105 1.00 97.69 475 VAL A N 1
ATOM 3539 C CA . VAL A 1 475 ? 11.966 -2.895 -3.937 1.00 97.69 475 VAL A CA 1
ATOM 3540 C C . VAL A 1 475 ? 12.236 -1.457 -3.530 1.00 97.69 475 VAL A C 1
ATOM 3542 O O . VAL A 1 475 ? 11.301 -0.679 -3.350 1.00 97.69 475 VAL A O 1
ATOM 3545 N N . HIS A 1 476 ? 13.503 -1.079 -3.409 1.00 96.94 476 HIS A N 1
ATOM 3546 C CA . HIS A 1 476 ? 13.868 0.333 -3.359 1.00 96.94 476 HIS A CA 1
ATOM 3547 C C . HIS A 1 476 ? 14.189 0.821 -4.769 1.00 96.94 476 HIS A C 1
ATOM 3549 O O . HIS A 1 476 ? 15.220 0.468 -5.345 1.00 96.94 476 HIS A O 1
ATOM 3555 N N . GLY A 1 477 ? 13.263 1.591 -5.336 1.00 94.31 477 GLY A N 1
ATOM 3556 C CA . GLY A 1 477 ? 13.376 2.147 -6.679 1.00 94.31 477 GLY A CA 1
ATOM 3557 C C . GLY A 1 477 ? 14.138 3.468 -6.754 1.00 94.31 477 GLY A C 1
ATOM 3558 O O . GLY A 1 477 ? 14.493 3.884 -7.857 1.00 94.31 477 GLY A O 1
ATOM 3559 N N . GLY A 1 478 ? 14.371 4.117 -5.612 1.00 89.75 478 GLY A N 1
ATOM 3560 C CA . GLY A 1 478 ? 15.077 5.387 -5.488 1.00 89.75 478 GLY A CA 1
ATOM 3561 C C . GLY A 1 478 ? 16.590 5.239 -5.313 1.00 89.75 478 GLY A C 1
ATOM 3562 O O . GLY A 1 478 ? 17.200 4.233 -5.676 1.00 89.75 478 GLY A O 1
ATOM 3563 N N . GLY A 1 479 ? 17.227 6.288 -4.790 1.00 84.12 479 GLY A N 1
ATOM 3564 C CA . GLY A 1 479 ? 18.691 6.394 -4.808 1.00 84.12 479 GLY A CA 1
ATOM 3565 C C . GLY A 1 479 ? 19.319 7.238 -3.707 1.00 84.12 479 GLY A C 1
ATOM 3566 O O . GLY A 1 479 ? 20.529 7.464 -3.764 1.00 84.12 479 GLY A O 1
ATOM 3567 N N . GLU A 1 480 ? 18.532 7.748 -2.758 1.00 82.38 480 GLU A N 1
ATOM 3568 C CA . GLU A 1 480 ? 19.002 8.734 -1.781 1.00 82.38 480 GLU A CA 1
ATOM 3569 C C . GLU A 1 480 ? 19.033 8.212 -0.343 1.00 82.38 480 GLU A C 1
ATOM 3571 O O . GLU A 1 480 ? 20.089 8.269 0.291 1.00 82.38 480 GLU A O 1
ATOM 3576 N N . MET A 1 481 ? 17.921 7.684 0.174 1.00 89.50 481 MET A N 1
ATOM 3577 C CA . MET A 1 481 ? 17.797 7.283 1.579 1.00 89.50 481 MET A CA 1
ATOM 3578 C C . MET A 1 481 ? 17.441 5.810 1.734 1.00 89.50 481 MET A C 1
ATOM 3580 O O . MET A 1 481 ? 17.008 5.146 0.805 1.00 89.50 481 MET A O 1
ATOM 3584 N N . PHE A 1 482 ? 17.612 5.283 2.946 1.00 94.12 482 PHE A N 1
ATOM 3585 C CA . PHE A 1 482 ? 16.976 4.026 3.330 1.00 94.12 482 PHE A CA 1
ATOM 3586 C C . PHE A 1 482 ? 15.510 4.277 3.685 1.00 94.12 482 PHE A C 1
ATOM 3588 O O . PHE A 1 482 ? 15.166 5.302 4.280 1.00 94.12 482 PHE A O 1
ATOM 3595 N N . HIS A 1 483 ? 14.666 3.291 3.407 1.00 97.19 483 HIS A N 1
ATOM 3596 C CA . HIS A 1 483 ? 13.300 3.229 3.915 1.00 97.19 483 HIS A CA 1
ATOM 3597 C C . HIS A 1 483 ? 13.136 1.995 4.798 1.00 97.19 483 HIS A C 1
ATOM 3599 O O . HIS A 1 483 ? 13.985 1.106 4.812 1.00 97.19 483 HIS A O 1
ATOM 3605 N N . VAL A 1 484 ? 12.059 1.942 5.575 1.00 97.44 484 VAL A N 1
ATOM 3606 C CA . VAL A 1 484 ? 11.773 0.804 6.454 1.00 97.44 484 VAL A CA 1
ATOM 3607 C C . VAL A 1 484 ? 10.333 0.389 6.238 1.00 97.44 484 VAL A C 1
ATOM 3609 O O . VAL A 1 484 ? 9.447 1.038 6.769 1.00 97.44 484 VAL A O 1
ATOM 3612 N N . PHE A 1 485 ? 10.076 -0.665 5.471 1.00 97.75 485 PHE A N 1
ATOM 3613 C CA . PHE A 1 485 ? 8.719 -1.198 5.368 1.00 97.75 485 PHE A CA 1
ATOM 3614 C C . PHE A 1 485 ? 8.281 -1.691 6.746 1.00 97.75 485 PHE A C 1
ATOM 3616 O O . PHE A 1 485 ? 9.004 -2.474 7.356 1.00 97.75 485 PHE A O 1
ATOM 3623 N N . HIS A 1 486 ? 7.123 -1.260 7.230 1.00 96.94 486 HIS A N 1
ATOM 3624 C CA . HIS A 1 486 ? 6.474 -1.822 8.410 1.00 96.94 486 HIS A CA 1
ATOM 3625 C C . HIS A 1 486 ? 5.015 -2.110 8.089 1.00 96.94 486 HIS A C 1
ATOM 3627 O O . HIS A 1 486 ? 4.371 -1.271 7.465 1.00 96.94 486 HIS A O 1
ATOM 3633 N N . LEU A 1 487 ? 4.519 -3.278 8.500 1.00 96.44 487 LEU A N 1
ATOM 3634 C CA . LEU A 1 487 ? 3.120 -3.682 8.377 1.00 96.44 487 LEU A CA 1
ATOM 3635 C C . LEU A 1 487 ? 2.555 -3.939 9.775 1.00 96.44 487 LEU A C 1
ATOM 3637 O O . LEU A 1 487 ? 3.060 -4.780 10.520 1.00 96.44 487 LEU A O 1
ATOM 3641 N N . HIS A 1 488 ? 1.495 -3.214 10.103 1.00 95.25 488 HIS A N 1
ATOM 3642 C CA . HIS A 1 488 ? 0.743 -3.340 11.341 1.00 95.25 488 HIS A CA 1
ATOM 3643 C C . HIS A 1 488 ? -0.116 -4.610 11.349 1.00 95.25 488 HIS A C 1
ATOM 3645 O O . HIS A 1 488 ? -0.339 -5.248 10.324 1.00 95.25 488 HIS A O 1
ATOM 3651 N N . GLY A 1 489 ? -0.632 -4.954 12.532 1.00 89.06 489 GLY A N 1
ATOM 3652 C CA . GLY A 1 489 ? -1.510 -6.105 12.771 1.00 89.06 489 GLY A CA 1
ATOM 3653 C C . GLY A 1 489 ? -0.953 -7.099 13.783 1.00 89.06 489 GLY A C 1
ATOM 3654 O O . GLY A 1 489 ? -1.696 -7.930 14.306 1.00 89.06 489 GLY A O 1
ATOM 3655 N N . GLY A 1 490 ? 0.351 -7.013 14.079 1.00 77.56 490 GLY A N 1
ATOM 3656 C CA . GLY A 1 490 ? 1.053 -7.681 15.180 1.00 77.56 490 GLY A CA 1
ATOM 3657 C C . GLY A 1 490 ? 1.140 -9.218 15.102 1.00 77.56 490 GLY A C 1
ATOM 3658 O O . GLY A 1 490 ? 2.103 -9.828 15.588 1.00 77.56 490 GLY A O 1
ATOM 3659 N N . GLY A 1 491 ? 0.184 -9.873 14.444 1.00 83.25 491 GLY A N 1
ATOM 3660 C CA . GLY A 1 491 ? 0.267 -11.226 13.904 1.00 83.25 491 GLY A CA 1
ATOM 3661 C C . GLY A 1 491 ? 0.751 -11.278 12.452 1.00 83.25 491 GLY A C 1
ATOM 3662 O O . GLY A 1 491 ? 1.185 -12.347 12.030 1.00 83.25 491 GLY A O 1
ATOM 3663 N N . ASP A 1 492 ? 0.730 -10.155 11.728 1.00 89.62 492 ASP A N 1
ATOM 3664 C CA . ASP A 1 492 ? 1.307 -10.018 10.387 1.00 89.62 492 ASP A CA 1
ATOM 3665 C C . ASP A 1 492 ? 2.830 -9.985 10.491 1.00 89.62 492 ASP A C 1
ATOM 3667 O O . ASP A 1 492 ? 3.423 -9.085 11.082 1.00 89.62 492 ASP A O 1
ATOM 3671 N N . ARG A 1 493 ? 3.464 -11.059 10.022 1.00 91.44 493 ARG A N 1
ATOM 3672 C CA . ARG A 1 493 ? 4.895 -11.321 10.206 1.00 91.44 493 ARG A CA 1
ATOM 3673 C C . ARG A 1 493 ? 5.436 -12.060 8.998 1.00 91.44 493 ARG A C 1
ATOM 3675 O O . ARG A 1 493 ? 4.693 -12.768 8.322 1.00 91.44 493 ARG A O 1
ATOM 3682 N N . TRP A 1 494 ? 6.739 -11.971 8.777 1.00 92.94 494 TRP A N 1
ATOM 3683 C CA . TRP A 1 494 ? 7.441 -12.765 7.769 1.00 92.94 494 TRP A CA 1
ATOM 3684 C C . TRP A 1 494 ? 8.825 -13.180 8.258 1.00 92.94 494 TRP A C 1
ATOM 3686 O O . TRP A 1 494 ? 9.352 -12.663 9.247 1.00 92.94 494 TRP A O 1
ATOM 3696 N N . ARG A 1 495 ? 9.436 -14.132 7.553 1.00 90.44 495 ARG A N 1
ATOM 3697 C CA . ARG A 1 495 ? 10.838 -14.510 7.762 1.00 90.44 495 ARG A CA 1
ATOM 3698 C C . ARG A 1 495 ? 11.744 -13.553 7.022 1.00 90.44 495 ARG A C 1
ATOM 3700 O O . ARG A 1 495 ? 11.497 -13.275 5.855 1.00 90.44 495 ARG A O 1
ATOM 3707 N N . PHE A 1 496 ? 12.838 -13.139 7.654 1.00 91.00 496 PHE A N 1
ATOM 3708 C CA . PHE A 1 496 ? 13.862 -12.356 6.959 1.00 91.00 496 PHE A CA 1
ATOM 3709 C C . PHE A 1 496 ? 14.465 -13.118 5.764 1.00 91.00 496 PHE A C 1
ATOM 3711 O O . PHE A 1 496 ? 14.715 -12.537 4.718 1.00 91.00 496 PHE A O 1
ATOM 3718 N N . ASN A 1 497 ? 14.659 -14.434 5.914 1.00 86.25 497 ASN A N 1
ATOM 3719 C CA . ASN A 1 497 ? 15.185 -15.322 4.874 1.00 86.25 497 ASN A CA 1
ATOM 3720 C C . ASN A 1 497 ? 14.260 -16.543 4.721 1.00 86.25 497 ASN A C 1
ATOM 3722 O O . ASN A 1 497 ? 14.568 -17.597 5.287 1.00 86.25 497 ASN A O 1
ATOM 3726 N N . PRO A 1 498 ? 13.133 -16.434 3.992 1.00 82.81 498 PRO A N 1
ATOM 3727 C CA . PRO A 1 498 ? 12.140 -17.509 3.912 1.00 82.81 498 PRO A CA 1
ATOM 3728 C C . PRO A 1 498 ? 12.711 -18.796 3.301 1.00 82.81 498 PRO A C 1
ATOM 3730 O O . PRO A 1 498 ? 12.449 -19.880 3.807 1.00 82.81 498 PRO A O 1
ATOM 3733 N N . LEU A 1 499 ? 13.582 -18.696 2.289 1.00 82.00 499 LEU A N 1
ATOM 3734 C CA . LEU A 1 499 ? 14.208 -19.865 1.652 1.00 82.00 499 LEU A CA 1
ATOM 3735 C C . LEU A 1 499 ? 15.216 -20.600 2.550 1.00 82.00 499 LEU A C 1
ATOM 3737 O O . LEU A 1 499 ? 15.488 -21.780 2.332 1.00 82.00 499 LEU A O 1
ATOM 3741 N N . ALA A 1 500 ? 15.777 -19.920 3.554 1.00 80.94 500 ALA A N 1
ATOM 3742 C CA . ALA A 1 500 ? 16.684 -20.541 4.519 1.00 80.94 500 ALA A CA 1
ATOM 3743 C C . ALA A 1 500 ? 15.931 -21.316 5.615 1.00 80.94 500 ALA A C 1
ATOM 3745 O O . ALA A 1 500 ? 16.552 -22.063 6.374 1.00 80.94 500 ALA A O 1
ATOM 3746 N N . ASP A 1 501 ? 14.609 -21.145 5.705 1.00 82.12 501 ASP A N 1
ATOM 3747 C CA . ASP A 1 501 ? 13.758 -21.798 6.687 1.00 82.12 501 ASP A CA 1
ATOM 3748 C C . ASP A 1 501 ? 12.829 -22.831 6.026 1.00 82.12 501 ASP A C 1
ATOM 3750 O O . ASP A 1 501 ? 11.753 -22.485 5.537 1.00 82.12 501 ASP A O 1
ATOM 3754 N N . PRO A 1 502 ? 13.173 -24.131 6.068 1.00 79.94 502 PRO A N 1
ATOM 3755 C CA . PRO A 1 502 ? 12.348 -25.177 5.468 1.00 79.94 502 PRO A CA 1
ATOM 3756 C C . PRO A 1 502 ? 11.018 -25.405 6.204 1.00 79.94 502 PRO A C 1
ATOM 3758 O O . PRO A 1 502 ? 10.198 -26.196 5.738 1.00 79.94 502 PRO A O 1
ATOM 3761 N N . THR A 1 503 ? 10.807 -24.781 7.370 1.00 80.62 503 THR A N 1
ATOM 3762 C CA . THR A 1 503 ? 9.538 -24.870 8.106 1.00 80.62 503 THR A CA 1
ATOM 3763 C C . THR A 1 503 ? 8.516 -23.831 7.649 1.00 80.62 503 THR A C 1
ATOM 3765 O O . THR A 1 503 ? 7.319 -24.022 7.900 1.00 80.62 503 THR A O 1
ATOM 3768 N N . ASN A 1 504 ? 8.964 -22.782 6.945 1.00 84.31 504 ASN A N 1
ATOM 3769 C CA . ASN A 1 504 ? 8.089 -21.761 6.394 1.00 84.31 504 ASN A CA 1
ATOM 3770 C C . ASN A 1 504 ? 7.291 -22.307 5.206 1.00 84.31 504 ASN A C 1
ATOM 3772 O O . ASN A 1 504 ? 7.822 -22.979 4.324 1.00 84.31 504 ASN A O 1
ATOM 3776 N N . ASP A 1 505 ? 5.997 -22.009 5.189 1.00 89.44 505 ASP A N 1
ATOM 3777 C CA . ASP A 1 505 ? 5.097 -22.379 4.103 1.00 89.44 505 ASP A CA 1
ATOM 3778 C C . ASP A 1 505 ? 4.021 -21.301 3.989 1.00 89.44 505 ASP A C 1
ATOM 3780 O O . ASP A 1 505 ? 3.082 -21.268 4.788 1.00 89.44 505 ASP A O 1
ATOM 3784 N N . TYR A 1 506 ? 4.164 -20.420 2.995 1.00 92.00 506 TYR A N 1
ATOM 3785 C CA . TYR A 1 506 ? 3.213 -19.335 2.734 1.00 92.00 506 TYR A CA 1
ATOM 3786 C C . TYR A 1 506 ? 1.788 -19.845 2.465 1.00 92.00 506 TYR A C 1
ATOM 3788 O O . TYR A 1 506 ? 0.820 -19.108 2.637 1.00 92.00 506 TYR A O 1
ATOM 3796 N N . GLY A 1 507 ? 1.639 -21.108 2.051 1.00 93.75 507 GLY A N 1
ATOM 3797 C CA . GLY A 1 507 ? 0.349 -21.744 1.820 1.00 93.75 507 GLY A CA 1
ATOM 3798 C C . GLY A 1 507 ? -0.416 -22.070 3.104 1.00 93.75 507 GLY A C 1
ATOM 3799 O O . GLY A 1 507 ? -1.628 -22.295 3.054 1.00 93.75 507 GLY A O 1
ATOM 3800 N N . LYS A 1 508 ? 0.253 -22.087 4.266 1.00 92.12 508 LYS A N 1
ATOM 3801 C CA . LYS A 1 508 ? -0.377 -22.334 5.573 1.00 92.12 508 LYS A CA 1
ATOM 3802 C C . LYS A 1 508 ? -1.025 -21.064 6.111 1.00 92.12 508 LYS A C 1
ATOM 3804 O O . LYS A 1 508 ? -0.523 -20.408 7.022 1.00 92.12 508 LYS A O 1
ATOM 3809 N N . THR A 1 509 ? -2.185 -20.756 5.555 1.00 94.06 509 THR A N 1
ATOM 3810 C CA . THR A 1 509 ? -3.016 -19.619 5.958 1.00 94.06 509 THR A CA 1
ATOM 3811 C C . THR A 1 509 ? -4.113 -20.021 6.936 1.00 94.06 509 THR A C 1
ATOM 3813 O O . THR A 1 509 ? -4.571 -21.166 6.924 1.00 94.06 509 THR A O 1
ATOM 3816 N N . GLY A 1 510 ? -4.608 -19.069 7.726 1.00 90.69 510 GLY A N 1
ATOM 3817 C CA . GLY A 1 510 ? -5.731 -19.293 8.636 1.00 90.69 510 GLY A CA 1
ATOM 3818 C C . GLY A 1 510 ? -5.401 -19.120 10.113 1.00 90.69 510 GLY A C 1
ATOM 3819 O O . GLY A 1 510 ? -4.315 -18.693 10.499 1.00 90.69 510 GLY A O 1
ATOM 3820 N N . LEU A 1 511 ? -6.388 -19.453 10.949 1.00 90.88 511 LEU A N 1
ATOM 3821 C CA . LEU A 1 511 ? -6.329 -19.262 12.395 1.00 90.88 511 LEU A CA 1
ATOM 3822 C C . LEU A 1 511 ? -5.209 -20.106 13.019 1.00 90.88 511 LEU A C 1
ATOM 3824 O O . LEU A 1 511 ? -5.265 -21.336 12.986 1.00 90.88 511 LEU A O 1
ATOM 3828 N N . ASN A 1 512 ? -4.239 -19.447 13.655 1.00 87.69 512 ASN A N 1
ATOM 3829 C CA . ASN A 1 512 ? -3.184 -20.102 14.426 1.00 87.69 512 ASN A CA 1
ATOM 3830 C C . ASN A 1 512 ? -2.739 -19.248 15.627 1.00 87.69 512 ASN A C 1
ATOM 3832 O O . ASN A 1 512 ? -1.736 -18.539 15.600 1.00 87.69 512 ASN A O 1
ATOM 3836 N N . LYS A 1 513 ? -3.479 -19.351 16.732 1.00 81.06 513 LYS A N 1
ATOM 3837 C CA . LYS A 1 513 ? -3.226 -18.569 17.954 1.00 81.06 513 LYS A CA 1
ATOM 3838 C C . LYS A 1 513 ? -2.019 -19.040 18.779 1.00 81.06 513 LYS A C 1
ATOM 3840 O O . LYS A 1 513 ? -1.612 -18.339 19.696 1.00 81.06 513 LYS A O 1
ATOM 3845 N N . GLN A 1 514 ? -1.464 -20.218 18.487 1.00 76.12 514 GLN A N 1
ATOM 3846 C CA . GLN A 1 514 ? -0.421 -20.868 19.294 1.00 76.12 514 GLN A CA 1
ATOM 3847 C C . GLN A 1 514 ? 0.762 -21.343 18.440 1.00 76.12 514 GLN A C 1
ATOM 3849 O O . GLN A 1 514 ? 1.344 -22.391 18.713 1.00 76.12 514 GLN A O 1
ATOM 3854 N N . ALA A 1 515 ? 1.110 -20.601 17.387 1.00 69.69 515 ALA A N 1
ATOM 3855 C CA . ALA A 1 515 ? 2.215 -20.965 16.508 1.00 69.69 515 ALA A CA 1
ATOM 3856 C C . ALA A 1 515 ? 3.522 -21.130 17.312 1.00 69.69 515 ALA A C 1
ATOM 3858 O O . ALA A 1 515 ? 4.032 -20.161 17.882 1.00 69.69 515 ALA A O 1
ATOM 3859 N N . ILE A 1 516 ? 4.055 -22.358 17.376 1.00 69.19 516 ILE A N 1
ATOM 3860 C CA . ILE A 1 516 ? 5.320 -22.637 18.062 1.00 69.19 516 ILE A CA 1
ATOM 3861 C C . ILE A 1 516 ? 6.493 -22.311 17.138 1.00 69.19 516 ILE A C 1
ATOM 3863 O O . ILE A 1 516 ? 6.628 -22.839 16.040 1.00 69.19 516 ILE A O 1
ATOM 3867 N N . GLU A 1 517 ? 7.335 -21.447 17.689 1.00 68.19 517 GLU A N 1
ATOM 3868 C CA . GLU A 1 517 ? 8.567 -20.852 17.193 1.00 68.19 517 GLU A CA 1
ATOM 3869 C C . GLU A 1 517 ? 9.799 -21.744 16.910 1.00 68.19 517 GLU A C 1
ATOM 3871 O O . GLU A 1 517 ? 10.610 -21.797 17.830 1.00 68.19 517 GLU A O 1
ATOM 3876 N N . THR A 1 518 ? 10.018 -22.440 15.780 1.00 69.62 518 THR A N 1
ATOM 3877 C CA . THR A 1 518 ? 11.253 -23.275 15.615 1.00 69.62 518 THR A CA 1
ATOM 3878 C C . THR A 1 518 ? 12.219 -22.889 14.487 1.00 69.62 518 THR A C 1
ATOM 3880 O O . THR A 1 518 ? 13.197 -23.600 14.245 1.00 69.62 518 THR A O 1
ATOM 3883 N N . SER A 1 519 ? 11.987 -21.771 13.812 1.00 73.69 519 SER A N 1
ATOM 3884 C CA . SER A 1 519 ? 12.802 -21.286 12.699 1.00 73.69 519 SER A CA 1
ATOM 3885 C C . SER A 1 519 ? 14.185 -20.796 13.111 1.00 73.69 519 SER A C 1
ATOM 3887 O O . SER A 1 519 ? 14.395 -20.242 14.190 1.00 73.69 519 SER A O 1
ATOM 3889 N N . GLN A 1 520 ? 15.123 -20.959 12.179 1.00 79.00 520 GLN A N 1
ATOM 3890 C CA . GLN A 1 520 ? 16.456 -20.354 12.207 1.00 79.00 520 GLN A CA 1
ATOM 3891 C C . GLN A 1 520 ? 16.468 -18.924 11.631 1.00 79.00 520 GLN A C 1
ATOM 3893 O O . GLN A 1 520 ? 17.479 -18.233 11.727 1.00 79.00 520 GLN A O 1
ATOM 3898 N N . SER A 1 521 ? 15.368 -18.480 11.014 1.00 86.06 521 SER A N 1
ATOM 3899 C CA . SER A 1 521 ? 15.187 -17.127 10.495 1.00 86.06 521 SER A CA 1
ATOM 3900 C C . SER A 1 521 ? 14.374 -16.280 11.471 1.00 86.06 521 SER A C 1
ATOM 3902 O O . SER A 1 521 ? 13.314 -16.689 11.955 1.00 86.06 521 SER A O 1
ATOM 3904 N N . THR A 1 522 ? 14.864 -15.072 11.744 1.00 87.50 522 THR A N 1
ATOM 3905 C CA . THR A 1 522 ? 14.156 -14.091 12.566 1.00 87.50 522 THR A CA 1
ATOM 3906 C C . THR A 1 522 ? 12.820 -13.720 11.922 1.00 87.50 522 THR A C 1
ATOM 3908 O O . THR A 1 522 ? 12.746 -13.497 10.711 1.00 87.50 522 THR A O 1
ATOM 3911 N N . ARG A 1 523 ? 11.773 -13.636 12.750 1.00 88.50 523 ARG A N 1
ATOM 3912 C CA . ARG A 1 523 ? 10.483 -13.060 12.366 1.00 88.50 523 ARG A CA 1
ATOM 3913 C C . ARG A 1 523 ? 10.543 -11.549 12.432 1.00 88.50 523 ARG A C 1
ATOM 3915 O O . ARG A 1 523 ? 10.953 -11.008 13.456 1.00 88.50 523 ARG A O 1
ATOM 3922 N N . LEU A 1 524 ? 10.076 -10.909 11.378 1.00 93.38 524 LEU A N 1
ATOM 3923 C CA . LEU A 1 524 ? 10.015 -9.466 11.246 1.00 93.38 524 LEU A CA 1
ATOM 3924 C C . LEU A 1 524 ? 8.567 -9.023 11.053 1.00 93.38 524 LEU A C 1
ATOM 3926 O O . LEU A 1 524 ? 7.760 -9.758 10.486 1.00 93.38 524 LEU A O 1
ATOM 3930 N N . ASP A 1 525 ? 8.275 -7.824 11.531 1.00 93.81 525 ASP A N 1
ATOM 3931 C CA . ASP A 1 525 ? 7.122 -7.002 11.150 1.00 93.81 525 ASP A CA 1
ATOM 3932 C C . ASP A 1 525 ? 7.570 -5.696 10.464 1.00 93.81 525 ASP A C 1
ATOM 3934 O O . ASP A 1 525 ? 6.756 -4.897 10.003 1.00 93.81 525 ASP A O 1
ATOM 3938 N N . SER A 1 526 ? 8.884 -5.465 10.413 1.00 95.25 526 SER A N 1
ATOM 3939 C CA . SER A 1 526 ? 9.528 -4.298 9.837 1.00 95.25 526 SER A CA 1
ATOM 3940 C C . SER A 1 526 ? 10.871 -4.677 9.216 1.00 95.25 526 SER A C 1
ATOM 3942 O O . SER A 1 526 ? 11.593 -5.539 9.724 1.00 95.25 526 SER A O 1
ATOM 3944 N N . GLN A 1 527 ? 11.213 -4.051 8.091 1.00 95.75 527 GLN A N 1
ATOM 3945 C CA . GLN A 1 527 ? 12.428 -4.357 7.344 1.00 95.75 527 GLN A CA 1
ATOM 3946 C C . GLN A 1 527 ? 12.980 -3.116 6.645 1.00 95.75 527 GLN A C 1
ATOM 3948 O O . GLN A 1 527 ? 12.304 -2.490 5.829 1.00 95.75 527 GLN A O 1
ATOM 3953 N N . ALA A 1 528 ? 14.227 -2.770 6.972 1.00 96.19 528 ALA A N 1
ATOM 3954 C CA . ALA A 1 528 ? 14.969 -1.736 6.263 1.00 96.19 528 ALA A CA 1
ATOM 3955 C C . ALA A 1 528 ? 15.282 -2.188 4.830 1.00 96.19 528 ALA A C 1
ATOM 3957 O O . ALA A 1 528 ? 15.591 -3.358 4.605 1.00 96.19 528 ALA A O 1
ATOM 3958 N N . ILE A 1 529 ? 15.210 -1.251 3.891 1.00 95.62 529 ILE A N 1
ATOM 3959 C CA . ILE A 1 529 ? 15.526 -1.453 2.482 1.00 95.62 529 ILE A CA 1
ATOM 3960 C C . ILE A 1 529 ? 16.314 -0.246 1.966 1.00 95.62 529 ILE A C 1
ATOM 3962 O O . ILE A 1 529 ? 15.917 0.906 2.166 1.00 95.62 529 ILE A O 1
ATOM 3966 N N . GLY A 1 530 ? 17.473 -0.511 1.375 1.00 95.00 530 GLY A N 1
ATOM 3967 C CA . GLY A 1 530 ? 18.356 0.476 0.763 1.00 95.00 530 GLY A CA 1
ATOM 3968 C C . GLY A 1 530 ? 18.237 0.505 -0.761 1.00 95.00 530 GLY A C 1
ATOM 3969 O O . GLY A 1 530 ? 17.673 -0.421 -1.341 1.00 95.00 530 GLY A O 1
ATOM 3970 N N . PRO A 1 531 ? 18.781 1.541 -1.426 1.00 92.06 531 PRO A N 1
ATOM 3971 C CA . PRO A 1 531 ? 18.714 1.687 -2.879 1.00 92.06 531 PRO A CA 1
ATOM 3972 C C . PRO A 1 531 ? 19.137 0.436 -3.655 1.00 92.06 531 PRO A C 1
ATOM 3974 O O . PRO A 1 531 ? 20.236 -0.084 -3.455 1.00 92.06 531 PRO A O 1
ATOM 3977 N N . GLY A 1 532 ? 18.272 -0.023 -4.563 1.00 90.56 532 GLY A N 1
ATOM 3978 C CA . GLY A 1 532 ? 18.497 -1.214 -5.386 1.00 90.56 532 GLY A CA 1
ATOM 3979 C C . GLY A 1 532 ? 18.369 -2.554 -4.654 1.00 90.56 532 GLY A C 1
ATOM 3980 O O . GLY A 1 532 ? 18.555 -3.598 -5.276 1.00 90.56 532 GLY A O 1
ATOM 3981 N N . GLU A 1 533 ? 18.045 -2.562 -3.358 1.00 94.19 533 GLU A N 1
ATOM 3982 C CA . GLU A 1 533 ? 17.714 -3.792 -2.642 1.00 94.19 533 GLU A CA 1
ATOM 3983 C C . GLU A 1 533 ? 16.277 -4.231 -2.945 1.00 94.19 533 GLU A C 1
ATOM 3985 O O . GLU A 1 533 ? 15.379 -3.419 -3.193 1.00 94.19 533 GLU A O 1
ATOM 3990 N N . SER A 1 534 ? 16.060 -5.542 -2.886 1.00 94.69 534 SER A N 1
ATOM 3991 C CA . SER A 1 534 ? 14.752 -6.161 -3.045 1.00 94.69 534 SER A CA 1
ATOM 3992 C C . SER A 1 534 ? 14.583 -7.336 -2.087 1.00 94.69 534 SER A C 1
ATOM 3994 O O . SER A 1 534 ? 15.517 -8.105 -1.850 1.00 94.69 534 SER A O 1
ATOM 3996 N N . TYR A 1 535 ? 13.377 -7.494 -1.544 1.00 94.69 535 TYR A N 1
ATOM 3997 C CA . TYR A 1 535 ? 13.046 -8.551 -0.590 1.00 94.69 535 TYR A CA 1
ATOM 3998 C C . TYR A 1 535 ? 11.694 -9.187 -0.892 1.00 94.69 535 TYR A C 1
ATOM 4000 O O . TYR A 1 535 ? 10.774 -8.539 -1.387 1.00 94.69 535 TYR A O 1
ATOM 4008 N N . ASN A 1 536 ? 11.564 -10.463 -0.531 1.00 92.88 536 ASN A N 1
ATOM 4009 C CA . ASN A 1 536 ? 10.325 -11.221 -0.648 1.00 92.88 536 ASN A CA 1
ATOM 4010 C C . ASN A 1 536 ? 9.769 -11.537 0.733 1.00 92.88 536 ASN A C 1
ATOM 4012 O O . ASN A 1 536 ? 10.393 -12.259 1.511 1.00 92.88 536 ASN A O 1
ATOM 4016 N N . LEU A 1 537 ? 8.582 -11.019 1.015 1.00 95.12 537 LEU A N 1
ATOM 4017 C CA . LEU A 1 537 ? 7.907 -11.176 2.291 1.00 95.12 537 LEU A CA 1
ATOM 4018 C C . LEU A 1 537 ? 6.799 -12.201 2.104 1.00 95.12 537 LEU A C 1
ATOM 4020 O O . LEU A 1 537 ? 5.769 -11.913 1.499 1.00 95.12 537 LEU A O 1
ATOM 4024 N N . GLU A 1 538 ? 7.018 -13.407 2.616 1.00 94.31 538 GLU A N 1
ATOM 4025 C CA . GLU A 1 538 ? 5.986 -14.438 2.701 1.00 94.31 538 GLU A CA 1
ATOM 4026 C C . GLU A 1 538 ? 5.210 -14.251 4.007 1.00 94.31 538 GLU A C 1
ATOM 4028 O O . GLU A 1 538 ? 5.731 -14.552 5.084 1.00 94.31 538 GLU A O 1
ATOM 4033 N N . ILE A 1 539 ? 3.989 -13.716 3.911 1.00 94.00 539 ILE A N 1
ATOM 4034 C CA . ILE A 1 539 ? 3.201 -13.319 5.082 1.00 94.00 539 ILE A CA 1
ATOM 4035 C C . ILE A 1 539 ? 2.660 -14.555 5.807 1.00 94.00 539 ILE A C 1
ATOM 4037 O O . ILE A 1 539 ? 1.888 -15.343 5.254 1.00 94.00 539 ILE A O 1
ATOM 4041 N N . GLU A 1 540 ? 3.043 -14.714 7.073 1.00 90.56 540 GLU A N 1
ATOM 4042 C CA . GLU A 1 540 ? 2.576 -15.796 7.936 1.00 90.56 540 GLU A CA 1
ATOM 4043 C C . GLU A 1 540 ? 1.060 -15.699 8.169 1.00 90.56 540 GLU A C 1
ATOM 4045 O O . GLU A 1 540 ? 0.536 -14.673 8.593 1.00 90.56 540 GLU A O 1
ATOM 4050 N N . GLY A 1 541 ? 0.331 -16.791 7.923 1.00 91.38 541 GLY A N 1
ATOM 4051 C CA . GLY A 1 541 ? -1.123 -16.835 8.114 1.00 91.38 541 GLY A CA 1
ATOM 4052 C C . GLY A 1 541 ? -1.944 -16.205 6.980 1.00 91.38 541 GLY A C 1
ATOM 4053 O O . GLY A 1 541 ? -3.155 -16.447 6.932 1.00 91.38 541 GLY A O 1
ATOM 4054 N N . GLY A 1 542 ? -1.302 -15.503 6.038 1.00 94.81 542 GLY A N 1
ATOM 4055 C CA . GLY A 1 542 ? -1.952 -14.810 4.923 1.00 94.81 542 GLY A CA 1
ATOM 4056 C C . GLY A 1 542 ? -2.756 -13.586 5.370 1.00 94.81 542 GLY A C 1
ATOM 4057 O O . GLY A 1 542 ? -2.526 -13.031 6.438 1.00 94.81 542 GLY A O 1
ATOM 4058 N N . ALA A 1 543 ? -3.723 -13.171 4.554 1.00 96.44 543 ALA A N 1
ATOM 4059 C CA . ALA A 1 543 ? -4.582 -12.024 4.836 1.00 96.44 543 ALA A CA 1
ATOM 4060 C C . ALA A 1 543 ? -5.358 -12.144 6.153 1.00 96.44 543 ALA A C 1
ATOM 4062 O O . ALA A 1 543 ? -6.051 -13.141 6.398 1.00 96.44 543 ALA A O 1
ATOM 4063 N N . GLY A 1 544 ? -5.255 -11.093 6.971 1.00 94.31 544 GLY A N 1
ATOM 4064 C CA . GLY A 1 544 ? -5.792 -11.031 8.331 1.00 94.31 544 GLY A CA 1
ATOM 4065 C C . GLY A 1 544 ? -4.915 -11.725 9.376 1.00 94.31 544 GLY A C 1
ATOM 4066 O O . GLY A 1 544 ? -5.358 -11.886 10.520 1.00 94.31 544 GLY A O 1
ATOM 4067 N N . ALA A 1 545 ? -3.720 -12.171 8.969 1.00 91.44 545 ALA A N 1
ATOM 4068 C CA . ALA A 1 545 ? -2.736 -12.909 9.747 1.00 91.44 545 ALA A CA 1
ATOM 4069 C C . ALA A 1 545 ? -3.305 -14.115 10.508 1.00 91.44 545 ALA A C 1
ATOM 4071 O O . ALA A 1 545 ? -4.418 -14.598 10.285 1.00 91.44 545 ALA A O 1
ATOM 4072 N N . VAL A 1 546 ? -2.518 -14.665 11.425 1.00 89.94 546 VAL A N 1
ATOM 4073 C CA . VAL A 1 546 ? -2.893 -15.834 12.226 1.00 89.94 546 VAL A CA 1
ATOM 4074 C C . VAL A 1 546 ? -4.084 -15.592 13.164 1.00 89.94 546 VAL A C 1
ATOM 4076 O O . VAL A 1 546 ? -4.683 -16.558 13.644 1.00 89.94 546 VAL A O 1
ATOM 4079 N N . GLN A 1 547 ? -4.443 -14.332 13.434 1.00 88.75 547 GLN A N 1
ATOM 4080 C CA . GLN A 1 547 ? -5.621 -13.936 14.209 1.00 88.75 547 GLN A CA 1
ATOM 4081 C C . GLN A 1 547 ? -6.910 -13.879 13.386 1.00 88.75 547 GLN A C 1
ATOM 4083 O O . GLN A 1 547 ? -7.977 -13.983 13.984 1.00 88.75 547 GLN A O 1
ATOM 4088 N N . GLN A 1 548 ? -6.815 -13.790 12.055 1.00 92.19 548 GLN A N 1
ATOM 4089 C CA . GLN A 1 548 ? -7.940 -13.795 11.116 1.00 92.19 548 GLN A CA 1
ATOM 4090 C C . GLN A 1 548 ? -8.890 -12.596 11.276 1.00 92.19 548 GLN A C 1
ATOM 4092 O O . GLN A 1 548 ? -10.116 -12.746 11.292 1.00 92.19 548 GLN A O 1
ATOM 4097 N N . ALA A 1 549 ? -8.317 -11.396 11.390 1.00 94.12 549 ALA A N 1
ATOM 4098 C CA . ALA A 1 549 ? -9.075 -10.148 11.451 1.00 94.12 549 ALA A CA 1
ATOM 4099 C C . ALA A 1 549 ? -9.341 -9.577 10.049 1.00 94.12 549 ALA A C 1
ATOM 4101 O O . ALA A 1 549 ? -8.436 -9.526 9.220 1.00 94.12 549 ALA A O 1
ATOM 4102 N N . ALA A 1 550 ? -10.584 -9.165 9.784 1.00 97.19 550 ALA A N 1
ATOM 4103 C CA . ALA A 1 550 ? -10.894 -8.296 8.651 1.00 97.19 550 ALA A CA 1
ATOM 4104 C C . ALA A 1 550 ? -10.808 -6.849 9.140 1.00 97.19 550 ALA A C 1
ATOM 4106 O O . ALA A 1 550 ? -11.269 -6.549 10.245 1.00 97.19 550 ALA A O 1
ATOM 4107 N N . GLY A 1 551 ? -10.193 -5.989 8.341 1.00 96.88 551 GLY A N 1
ATOM 4108 C CA . GLY A 1 551 ? -9.758 -4.672 8.786 1.00 96.88 551 GLY A CA 1
ATOM 4109 C C . GLY A 1 551 ? -8.839 -4.002 7.774 1.00 96.88 551 GLY A C 1
ATOM 4110 O O . GLY A 1 551 ? -8.501 -4.593 6.742 1.00 96.88 551 GLY A O 1
ATOM 4111 N N . ASP A 1 552 ? -8.422 -2.784 8.106 1.00 97.75 552 ASP A N 1
ATOM 4112 C CA . ASP A 1 552 ? -7.404 -2.031 7.376 1.00 97.75 552 ASP A CA 1
ATOM 4113 C C . ASP A 1 552 ? -6.096 -2.057 8.184 1.00 97.75 552 ASP A C 1
ATOM 4115 O O . ASP A 1 552 ? -6.024 -1.525 9.289 1.00 97.75 552 ASP A O 1
ATOM 4119 N N . PHE A 1 553 ? -5.066 -2.710 7.647 1.00 97.38 553 PHE A N 1
ATOM 4120 C CA . PHE A 1 553 ? -3.777 -2.916 8.312 1.00 97.38 553 PHE A CA 1
ATOM 4121 C C . PHE A 1 553 ? -2.764 -1.907 7.775 1.00 97.38 553 PHE A C 1
ATOM 4123 O O . PHE A 1 553 ? -2.419 -1.967 6.593 1.00 97.38 553 PHE A O 1
ATOM 4130 N N . LEU A 1 554 ? -2.297 -0.971 8.605 1.00 97.56 554 LEU A N 1
ATOM 4131 C CA . LEU A 1 554 ? -1.394 0.091 8.152 1.00 97.56 554 LEU A CA 1
ATOM 4132 C C . LEU A 1 554 ? -0.093 -0.506 7.630 1.00 97.56 554 LEU A C 1
ATOM 4134 O O . LEU A 1 554 ? 0.484 -1.393 8.253 1.00 97.56 554 LEU A O 1
ATOM 4138 N N . TYR A 1 555 ? 0.414 0.023 6.525 1.00 97.75 555 TYR A N 1
ATOM 4139 C CA . TYR A 1 555 ? 1.820 -0.133 6.211 1.00 97.75 555 TYR A CA 1
ATOM 4140 C C . TYR A 1 555 ? 2.423 1.184 5.746 1.00 97.75 555 TYR A C 1
ATOM 4142 O O . TYR A 1 555 ? 1.794 1.998 5.073 1.00 97.75 555 TYR A O 1
ATOM 4150 N N . HIS A 1 556 ? 3.672 1.416 6.117 1.00 97.75 556 HIS A N 1
ATOM 4151 C CA . HIS A 1 556 ? 4.323 2.692 5.863 1.00 97.75 556 HIS A CA 1
ATOM 4152 C C . HIS A 1 556 ? 5.841 2.553 5.912 1.00 97.75 556 HIS A C 1
ATOM 4154 O O . HIS A 1 556 ? 6.375 1.480 6.205 1.00 97.75 556 HIS A O 1
ATOM 4160 N N . CYS A 1 557 ? 6.553 3.642 5.618 1.00 97.38 557 CYS A N 1
ATOM 4161 C CA . CYS A 1 557 ? 7.958 3.729 5.992 1.00 97.38 557 CYS A CA 1
ATOM 4162 C C . CYS A 1 557 ? 8.095 4.061 7.479 1.00 97.38 557 CYS A C 1
ATOM 4164 O O . CYS A 1 557 ? 7.644 5.113 7.905 1.00 97.38 557 CYS A O 1
ATOM 4166 N N . HIS A 1 558 ? 8.771 3.232 8.269 1.00 95.62 558 HIS A N 1
ATOM 4167 C CA . HIS A 1 558 ? 8.912 3.366 9.726 1.00 95.62 558 HIS A CA 1
ATOM 4168 C C . HIS A 1 558 ? 9.901 4.458 10.190 1.00 95.62 558 HIS A C 1
ATOM 4170 O O . HIS A 1 558 ? 10.292 4.522 11.356 1.00 95.62 558 HIS A O 1
ATOM 4176 N N . ILE A 1 559 ? 10.326 5.328 9.276 1.00 95.31 559 ILE A N 1
ATOM 4177 C CA . ILE A 1 559 ? 10.999 6.590 9.596 1.00 95.31 559 ILE A CA 1
ATOM 4178 C C . ILE A 1 559 ? 9.909 7.656 9.627 1.00 95.31 559 ILE A C 1
ATOM 4180 O O . ILE A 1 559 ? 9.251 7.858 8.609 1.00 95.31 559 ILE A O 1
ATOM 4184 N N . ALA A 1 560 ? 9.733 8.320 10.773 1.00 90.75 560 ALA A N 1
ATOM 4185 C CA . ALA A 1 560 ? 8.568 9.168 11.031 1.00 90.75 560 ALA A CA 1
ATOM 4186 C C . ALA A 1 560 ? 8.295 10.198 9.933 1.00 90.75 560 ALA A C 1
ATOM 4188 O O . ALA A 1 560 ? 7.222 10.229 9.339 1.00 90.75 560 ALA A O 1
ATOM 4189 N N . GLU A 1 561 ? 9.328 10.952 9.577 1.00 93.19 561 GLU A N 1
ATOM 4190 C CA . GLU A 1 561 ? 9.241 11.985 8.548 1.00 93.19 561 GLU A CA 1
ATOM 4191 C C . GLU A 1 561 ? 8.846 11.447 7.169 1.00 93.19 561 GLU A C 1
ATOM 4193 O O . GLU A 1 561 ? 8.266 12.166 6.364 1.00 93.19 561 GLU A O 1
ATOM 4198 N N . HIS A 1 562 ? 9.116 10.173 6.876 1.00 96.00 562 HIS A N 1
ATOM 4199 C CA . HIS A 1 562 ? 8.781 9.603 5.575 1.00 96.00 562 HIS A CA 1
ATOM 4200 C C . HIS A 1 562 ? 7.289 9.311 5.442 1.00 96.00 562 HIS A C 1
ATOM 4202 O O . HIS A 1 562 ? 6.719 9.595 4.390 1.00 96.00 562 HIS A O 1
ATOM 4208 N N . TYR A 1 563 ? 6.650 8.759 6.481 1.00 94.94 563 TYR A N 1
ATOM 4209 C CA . TYR A 1 563 ? 5.210 8.506 6.419 1.00 94.94 563 TYR A CA 1
ATOM 4210 C C . TYR A 1 563 ? 4.411 9.811 6.467 1.00 94.94 563 TYR A C 1
ATOM 4212 O O . TYR A 1 563 ? 3.439 9.935 5.732 1.00 94.94 563 TYR A O 1
ATOM 4220 N N . ILE A 1 564 ? 4.856 10.814 7.235 1.00 95.31 564 ILE A N 1
ATOM 4221 C CA . ILE A 1 564 ? 4.183 12.123 7.292 1.00 95.31 564 ILE A CA 1
ATOM 4222 C C . ILE A 1 564 ? 4.284 12.832 5.937 1.00 95.31 564 ILE A C 1
ATOM 4224 O O . ILE A 1 564 ? 3.300 13.391 5.452 1.00 95.31 564 ILE A O 1
ATOM 4228 N N . SER A 1 565 ? 5.445 12.724 5.284 1.00 96.19 565 SER A N 1
ATOM 4229 C CA . SER A 1 565 ? 5.681 13.235 3.930 1.00 96.19 565 SER A CA 1
ATOM 4230 C C . SER A 1 565 ? 5.042 12.394 2.816 1.00 96.19 565 SER A C 1
ATOM 4232 O O . SER A 1 565 ? 5.260 12.702 1.650 1.00 96.19 565 SER A O 1
ATOM 4234 N N . GLY A 1 566 ? 4.258 11.360 3.148 1.00 96.56 566 GLY A N 1
ATOM 4235 C CA . GLY A 1 566 ? 3.348 10.694 2.211 1.00 96.56 566 GLY A CA 1
ATOM 4236 C C . GLY A 1 566 ? 3.637 9.230 1.875 1.00 96.56 566 GLY A C 1
ATOM 4237 O O . GLY A 1 566 ? 2.922 8.636 1.067 1.00 96.56 566 GLY A O 1
ATOM 4238 N N . MET A 1 567 ? 4.623 8.605 2.523 1.00 97.56 567 MET A N 1
ATOM 4239 C CA . MET A 1 567 ? 5.006 7.204 2.295 1.00 97.56 567 MET A CA 1
ATOM 4240 C C . MET A 1 567 ? 4.251 6.229 3.214 1.00 97.56 567 MET A C 1
ATOM 4242 O O . MET A 1 567 ? 4.836 5.587 4.095 1.00 97.56 567 MET A O 1
ATOM 4246 N N . TRP A 1 568 ? 2.938 6.127 3.016 1.00 98.12 568 TRP A N 1
ATOM 4247 C CA . TRP A 1 568 ? 2.050 5.253 3.787 1.00 98.12 568 TRP A CA 1
ATOM 4248 C C . TRP A 1 568 ? 0.831 4.804 2.971 1.00 98.12 568 TRP A C 1
ATOM 4250 O O . TRP A 1 568 ? 0.455 5.437 1.985 1.00 98.12 568 TRP A O 1
ATOM 4260 N N . SER A 1 569 ? 0.234 3.683 3.366 1.00 98.12 569 SER A N 1
ATOM 4261 C CA . SER A 1 569 ? -1.076 3.203 2.919 1.00 98.12 569 SER A CA 1
ATOM 4262 C C . SER A 1 569 ? -1.528 2.073 3.854 1.00 98.12 569 SER A C 1
ATOM 4264 O O . SER A 1 569 ? -1.006 1.926 4.954 1.00 98.12 569 SER A O 1
ATOM 4266 N N . PHE A 1 570 ? -2.493 1.252 3.457 1.00 98.12 570 PHE A N 1
ATOM 4267 C CA . PHE A 1 570 ? -2.927 0.102 4.238 1.00 98.12 570 PHE A CA 1
ATOM 4268 C C . PHE A 1 570 ? -3.318 -1.090 3.365 1.00 98.12 570 PHE A C 1
ATOM 4270 O O . PHE A 1 570 ? -3.614 -0.974 2.174 1.00 98.12 570 PHE A O 1
ATOM 4277 N N . TRP A 1 571 ? -3.295 -2.270 3.975 1.00 98.19 571 TRP A N 1
ATOM 4278 C CA . TRP A 1 571 ? -3.827 -3.502 3.420 1.00 98.19 571 TRP A CA 1
ATOM 4279 C C . TRP A 1 571 ? -5.260 -3.701 3.900 1.00 98.19 571 TRP A C 1
ATOM 4281 O O . TRP A 1 571 ? -5.498 -3.962 5.077 1.00 98.19 571 TRP A O 1
ATOM 4291 N N . ARG A 1 572 ? -6.223 -3.596 2.984 1.00 98.19 572 ARG A N 1
ATOM 4292 C CA . ARG A 1 572 ? -7.638 -3.831 3.270 1.00 98.19 572 ARG A CA 1
ATOM 4293 C C . ARG A 1 572 ? -7.984 -5.306 3.090 1.00 98.19 572 ARG A C 1
ATOM 4295 O O . ARG A 1 572 ? -7.954 -5.842 1.975 1.00 98.19 572 ARG A O 1
ATOM 4302 N N . VAL A 1 573 ? -8.328 -5.962 4.195 1.00 98.25 573 VAL A N 1
ATOM 4303 C CA . VAL A 1 573 ? -8.679 -7.385 4.234 1.00 98.25 573 VAL A CA 1
ATOM 4304 C C . VAL A 1 573 ? -10.186 -7.548 4.390 1.00 98.25 573 VAL A C 1
ATOM 4306 O O . VAL A 1 573 ? -10.771 -7.161 5.400 1.00 98.25 573 VAL A O 1
ATOM 4309 N N . TYR A 1 574 ? -10.816 -8.172 3.397 1.00 98.50 574 TYR A N 1
ATOM 4310 C CA . TYR A 1 574 ? -12.261 -8.367 3.333 1.00 98.50 574 TYR A CA 1
ATOM 4311 C C . TYR A 1 574 ? -12.687 -9.749 3.841 1.00 98.50 574 TYR A C 1
ATOM 4313 O O . TYR A 1 574 ? -12.036 -10.765 3.592 1.00 98.50 574 TYR A O 1
ATOM 4321 N N . ASN A 1 575 ? -13.850 -9.810 4.486 1.00 98.00 575 ASN A N 1
ATOM 4322 C CA . ASN A 1 575 ? -14.520 -11.056 4.875 1.00 98.00 575 ASN A CA 1
ATOM 4323 C C . ASN A 1 575 ? -15.644 -11.480 3.912 1.00 98.00 575 ASN A C 1
ATOM 4325 O O . ASN A 1 575 ? -16.082 -12.626 3.942 1.00 98.00 575 ASN A O 1
ATOM 4329 N N . THR A 1 576 ? -16.108 -10.574 3.053 1.00 98.38 576 THR A N 1
ATOM 4330 C CA . THR A 1 576 ? -17.157 -10.832 2.058 1.00 98.38 576 THR A CA 1
ATOM 4331 C C . THR A 1 576 ? -16.680 -10.441 0.670 1.00 98.38 576 THR A C 1
ATOM 4333 O O . THR A 1 576 ? -15.756 -9.639 0.522 1.00 98.38 576 THR A O 1
ATOM 4336 N N . LYS A 1 577 ? -17.296 -11.031 -0.352 1.00 97.75 577 LYS A N 1
ATOM 4337 C CA . LYS A 1 577 ? -16.940 -10.823 -1.753 1.00 97.75 577 LYS A CA 1
ATOM 4338 C C . LYS A 1 577 ? -17.114 -9.362 -2.175 1.00 97.75 577 LYS A C 1
ATOM 4340 O O . LYS A 1 577 ? -18.159 -8.769 -1.924 1.00 97.75 577 LYS A O 1
ATOM 4345 N N . GLN A 1 578 ? -16.117 -8.828 -2.876 1.00 97.12 578 GLN A N 1
ATOM 4346 C CA . GLN A 1 578 ? -16.157 -7.506 -3.497 1.00 97.12 578 GLN A CA 1
ATOM 4347 C C . GLN A 1 578 ? -16.373 -7.626 -5.019 1.00 97.12 578 GLN A C 1
ATOM 4349 O O . GLN A 1 578 ? -15.846 -8.558 -5.637 1.00 97.12 578 GLN A O 1
ATOM 4354 N N . PRO A 1 579 ? -17.135 -6.710 -5.647 1.00 94.75 579 PRO A N 1
ATOM 4355 C CA . PRO A 1 579 ? -17.358 -6.704 -7.095 1.00 94.75 579 PRO A CA 1
ATOM 4356 C C . PRO A 1 579 ? -16.089 -6.522 -7.939 1.00 94.75 579 PRO A C 1
ATOM 4358 O O . PRO A 1 579 ? -16.039 -7.024 -9.058 1.00 94.75 579 PRO A O 1
ATOM 4361 N N . ASP A 1 580 ? -15.083 -5.821 -7.413 1.00 94.88 580 ASP A N 1
ATOM 4362 C CA . ASP A 1 580 ? -13.839 -5.441 -8.096 1.00 94.88 580 ASP A CA 1
ATOM 4363 C C . ASP A 1 580 ? -12.594 -6.132 -7.501 1.00 94.88 580 ASP A C 1
ATOM 4365 O O . ASP A 1 580 ? -11.488 -5.593 -7.543 1.00 94.88 580 ASP A O 1
ATOM 4369 N N . LEU A 1 581 ? -12.772 -7.332 -6.936 1.00 97.81 581 LEU A N 1
ATOM 4370 C CA . LEU A 1 581 ? -11.686 -8.191 -6.456 1.00 97.81 581 LEU A CA 1
ATOM 4371 C C . LEU A 1 581 ? -12.012 -9.662 -6.743 1.00 97.81 581 LEU A C 1
ATOM 4373 O O . LEU A 1 581 ? -12.784 -10.312 -6.029 1.00 97.81 581 LEU A O 1
ATOM 4377 N N . ALA A 1 582 ? -11.396 -10.221 -7.777 1.00 97.88 582 ALA A N 1
ATOM 4378 C CA . ALA A 1 582 ? -11.526 -11.626 -8.127 1.00 97.88 582 ALA A CA 1
ATOM 4379 C C . ALA A 1 582 ? -10.983 -12.520 -6.992 1.00 97.88 582 ALA A C 1
ATOM 4381 O O . ALA A 1 582 ? -9.884 -12.267 -6.491 1.00 97.88 582 ALA A O 1
ATOM 4382 N N . PRO A 1 583 ? -11.708 -13.569 -6.558 1.00 97.94 583 PRO A N 1
ATOM 4383 C CA . PRO A 1 583 ? -11.177 -14.579 -5.640 1.00 97.94 583 PRO A CA 1
ATOM 4384 C C . PRO A 1 583 ? -9.987 -15.330 -6.251 1.00 97.94 583 PRO A C 1
ATOM 4386 O O . PRO A 1 583 ? -9.928 -15.507 -7.468 1.00 97.94 583 PRO A O 1
ATOM 4389 N N . LEU A 1 584 ? -9.071 -15.829 -5.415 1.00 97.94 584 LEU A N 1
ATOM 4390 C CA . LEU A 1 584 ? -8.031 -16.745 -5.890 1.00 97.94 584 LEU A CA 1
ATOM 4391 C C . LEU A 1 584 ? -8.673 -18.028 -6.468 1.00 97.94 584 LEU A C 1
ATOM 4393 O O . LEU A 1 584 ? -9.639 -18.540 -5.895 1.00 97.94 584 LEU A O 1
ATOM 4397 N N . PRO A 1 585 ? -8.161 -18.565 -7.590 1.00 95.94 585 PRO A N 1
ATOM 4398 C CA . PRO A 1 585 ? -8.844 -19.619 -8.348 1.00 95.94 585 PRO A CA 1
ATOM 4399 C C . PRO A 1 585 ? -8.778 -21.016 -7.710 1.00 95.94 585 PRO A C 1
ATOM 4401 O O . PRO A 1 585 ? -9.493 -21.918 -8.140 1.00 95.94 585 PRO A O 1
ATOM 4404 N N . ASP A 1 586 ? -7.924 -21.219 -6.707 1.00 95.50 586 ASP A N 1
ATOM 4405 C CA . ASP A 1 586 ? -7.635 -22.517 -6.086 1.00 95.50 586 ASP A CA 1
ATOM 4406 C C . ASP A 1 586 ? -8.428 -22.787 -4.795 1.00 95.50 586 ASP A C 1
ATOM 4408 O O . ASP A 1 586 ? -8.206 -23.798 -4.124 1.00 95.50 586 ASP A O 1
ATOM 4412 N N . ARG A 1 587 ? -9.351 -21.893 -4.426 1.00 93.62 587 ARG A N 1
ATOM 4413 C CA . ARG A 1 587 ? -10.073 -21.936 -3.148 1.00 93.62 587 ARG A CA 1
ATOM 4414 C C . ARG A 1 587 ? -11.530 -21.526 -3.275 1.00 93.62 587 ARG A C 1
ATOM 4416 O O . ARG A 1 587 ? -11.976 -20.999 -4.290 1.00 93.62 587 ARG A O 1
ATOM 4423 N N . VAL A 1 588 ? -12.280 -21.777 -2.205 1.00 94.50 588 VAL A N 1
ATOM 4424 C CA . VAL A 1 588 ? -13.682 -21.369 -2.107 1.00 94.50 588 VAL A CA 1
ATOM 4425 C C . VAL A 1 588 ? -13.753 -19.838 -2.071 1.00 94.50 588 VAL A C 1
ATOM 4427 O O . VAL A 1 588 ? -13.108 -19.238 -1.209 1.00 94.50 588 VAL A O 1
ATOM 4430 N N . PRO A 1 589 ? -14.529 -19.203 -2.969 1.00 95.81 589 PRO A N 1
ATOM 4431 C CA . PRO A 1 589 ? -14.757 -17.768 -2.920 1.00 95.81 589 PRO A CA 1
ATOM 4432 C C . PRO A 1 589 ? -15.355 -17.314 -1.580 1.00 95.81 589 PRO A C 1
ATOM 4434 O O . PRO A 1 589 ? -16.134 -18.060 -0.977 1.00 95.81 589 PRO A O 1
ATOM 4437 N N . PRO A 1 590 ? -15.060 -16.083 -1.134 1.00 96.81 590 PRO A N 1
ATOM 4438 C CA . PRO A 1 590 ? -15.756 -15.481 -0.001 1.00 96.81 590 PRO A CA 1
ATOM 4439 C C . PRO A 1 590 ? -17.269 -15.387 -0.276 1.00 96.81 590 PRO A C 1
ATOM 4441 O O . PRO A 1 590 ? -17.685 -15.297 -1.438 1.00 96.81 590 PRO A O 1
ATOM 4444 N N . PRO A 1 591 ? -18.107 -15.401 0.773 1.00 97.62 591 PRO A N 1
ATOM 4445 C CA . PRO A 1 591 ? -19.551 -15.300 0.620 1.00 97.62 591 PRO A CA 1
ATOM 4446 C C . PRO A 1 591 ? -19.969 -13.902 0.148 1.00 97.62 591 PRO A C 1
ATOM 4448 O O . PRO A 1 591 ? -19.323 -12.903 0.474 1.00 97.62 591 PRO A O 1
ATOM 4451 N N . ASP A 1 592 ? -21.090 -13.823 -0.569 1.00 97.44 592 ASP A N 1
ATOM 4452 C CA . ASP A 1 592 ? -21.763 -12.546 -0.817 1.00 97.44 592 ASP A CA 1
ATOM 4453 C C . ASP A 1 592 ? -22.304 -11.989 0.507 1.00 97.44 592 ASP A C 1
ATOM 4455 O O . ASP A 1 592 ? -22.900 -12.723 1.305 1.00 97.44 592 ASP A O 1
ATOM 4459 N N . ALA A 1 593 ? -22.099 -10.694 0.747 1.00 97.75 593 ALA A N 1
ATOM 4460 C CA . ALA A 1 593 ? -22.646 -10.033 1.922 1.00 97.75 593 ALA A CA 1
ATOM 4461 C C . ALA A 1 593 ? -24.182 -9.977 1.854 1.00 97.75 593 ALA A C 1
ATOM 4463 O O . ALA A 1 593 ? -24.772 -9.853 0.779 1.00 97.75 593 ALA A O 1
ATOM 4464 N N . VAL A 1 594 ? -24.837 -10.044 3.011 1.00 98.06 594 VAL A N 1
ATOM 4465 C CA . VAL A 1 594 ? -26.300 -9.992 3.137 1.00 98.06 594 VAL A CA 1
ATOM 4466 C C . VAL A 1 594 ? -26.724 -8.866 4.066 1.00 98.06 594 VAL A C 1
ATOM 4468 O O . VAL A 1 594 ? -25.968 -8.493 4.961 1.00 98.06 594 VAL A O 1
ATOM 4471 N N . ASP A 1 595 ? -27.931 -8.330 3.888 1.00 98.00 595 ASP A N 1
ATOM 4472 C CA . ASP A 1 595 ? -28.455 -7.376 4.864 1.00 98.00 595 ASP A CA 1
ATOM 4473 C C . ASP A 1 595 ? -28.888 -8.083 6.159 1.00 98.00 595 ASP A C 1
ATOM 4475 O O . ASP A 1 595 ? -29.029 -9.308 6.239 1.00 98.00 595 ASP A O 1
ATOM 4479 N N . SER A 1 596 ? -29.079 -7.294 7.210 1.00 98.25 596 SER A N 1
ATOM 4480 C CA . SER A 1 596 ? -29.395 -7.777 8.559 1.00 98.25 596 SER A CA 1
ATOM 4481 C C . SER A 1 596 ? -30.651 -8.651 8.623 1.00 98.25 596 SER A C 1
ATOM 4483 O O . SER A 1 596 ? -30.682 -9.620 9.384 1.00 98.25 596 SER A O 1
ATOM 4485 N N . SER A 1 597 ? -31.662 -8.397 7.787 1.00 97.81 597 SER A N 1
ATOM 4486 C CA . SER A 1 597 ? -32.895 -9.196 7.784 1.00 97.81 597 SER A CA 1
ATOM 4487 C C . SER A 1 597 ? -32.645 -10.642 7.340 1.00 97.81 597 SER A C 1
ATOM 4489 O O . SER A 1 597 ? -33.299 -11.575 7.809 1.00 97.81 597 SER A O 1
ATOM 4491 N N . GLN A 1 598 ? -31.638 -10.847 6.492 1.00 98.12 598 GLN A N 1
ATOM 4492 C CA . GLN A 1 598 ? -31.262 -12.150 5.954 1.00 98.12 598 GLN A CA 1
ATOM 4493 C C . GLN A 1 598 ? -30.415 -12.981 6.929 1.00 98.12 598 GLN A C 1
ATOM 4495 O O . GLN A 1 598 ? -30.117 -14.144 6.641 1.00 98.12 598 GLN A O 1
ATOM 4500 N N . LEU A 1 599 ? -30.035 -12.427 8.087 1.00 97.81 599 LEU A N 1
ATOM 4501 C CA . LEU A 1 599 ? -29.447 -13.206 9.178 1.00 97.81 599 LEU A CA 1
ATOM 4502 C C . LEU A 1 599 ? -30.490 -14.072 9.895 1.00 97.81 599 LEU A C 1
ATOM 4504 O O . LEU A 1 599 ? -30.135 -15.090 10.488 1.00 97.81 599 LEU A O 1
ATOM 4508 N N . ILE A 1 600 ? -31.774 -13.709 9.819 1.00 97.00 600 ILE A N 1
ATOM 4509 C CA . ILE A 1 600 ? -32.860 -14.447 10.466 1.00 97.00 600 ILE A CA 1
ATOM 4510 C C . ILE A 1 600 ? -32.936 -15.874 9.901 1.00 97.00 600 ILE A C 1
ATOM 4512 O O . ILE A 1 600 ? -32.994 -16.096 8.694 1.00 97.00 600 ILE A O 1
ATOM 4516 N N . GLY A 1 601 ? -32.947 -16.858 10.798 1.00 95.56 601 GLY A N 1
ATOM 4517 C CA . GLY A 1 601 ? -32.948 -18.284 10.483 1.00 95.56 601 GLY A CA 1
ATOM 4518 C C . GLY A 1 601 ? -31.557 -18.888 10.282 1.00 95.56 601 GLY A C 1
ATOM 4519 O O . GLY A 1 601 ? -31.451 -20.111 10.205 1.00 95.56 601 GLY A O 1
ATOM 4520 N N . LYS A 1 602 ? -30.489 -18.079 10.233 1.00 96.12 602 LYS A N 1
ATOM 4521 C CA . LYS A 1 602 ? -29.109 -18.583 10.204 1.00 96.12 602 LYS A CA 1
ATOM 4522 C C . LYS A 1 602 ? -28.635 -18.955 11.607 1.00 96.12 602 LYS A C 1
ATOM 4524 O O . LYS A 1 602 ? -29.067 -18.369 12.603 1.00 96.12 602 LYS A O 1
ATOM 4529 N N . THR A 1 603 ? -27.724 -19.921 11.670 1.00 93.25 603 THR A N 1
ATOM 4530 C CA . THR A 1 603 ? -27.112 -20.394 12.915 1.00 93.25 603 THR A CA 1
ATOM 4531 C C . THR A 1 603 ? -25.614 -20.114 12.905 1.00 93.25 603 THR A C 1
ATOM 4533 O O . THR A 1 603 ? -24.906 -20.592 12.023 1.00 93.25 603 THR A O 1
ATOM 4536 N N . PHE A 1 604 ? -25.128 -19.398 13.916 1.00 92.31 604 PHE A N 1
ATOM 4537 C CA . PHE A 1 604 ? -23.721 -19.052 14.106 1.00 92.31 604 PHE A CA 1
ATOM 4538 C C . PHE A 1 604 ? -23.252 -19.586 15.455 1.00 92.31 604 PHE A C 1
ATOM 4540 O O . PHE A 1 604 ? -23.827 -19.244 16.485 1.00 92.31 604 PHE A O 1
ATOM 4547 N N . ASN A 1 605 ? -22.240 -20.459 15.456 1.00 87.56 605 ASN A N 1
ATOM 4548 C CA . ASN A 1 605 ? -21.676 -21.062 16.672 1.00 87.56 605 ASN A CA 1
ATOM 4549 C C . ASN A 1 605 ? -22.758 -21.572 17.643 1.00 87.56 605 ASN A C 1
ATOM 4551 O O . ASN A 1 605 ? -22.757 -21.234 18.819 1.00 87.56 605 ASN A O 1
ATOM 4555 N N . GLY A 1 606 ? -23.741 -22.324 17.135 1.00 86.69 606 GLY A N 1
ATOM 4556 C CA . GLY A 1 606 ? -24.847 -22.878 17.931 1.00 86.69 606 GLY A CA 1
ATOM 4557 C C . GLY A 1 606 ? -25.998 -21.912 18.245 1.00 86.69 606 GLY A C 1
ATOM 4558 O O . GLY A 1 606 ? -27.043 -22.357 18.715 1.00 86.69 606 GLY A O 1
ATOM 4559 N N . THR A 1 607 ? -25.867 -20.623 17.932 1.00 87.56 607 THR A N 1
ATOM 4560 C CA . THR A 1 607 ? -26.921 -19.620 18.126 1.00 87.56 607 THR A CA 1
ATOM 4561 C C . THR A 1 607 ? -27.719 -19.424 16.844 1.00 87.56 607 THR A C 1
ATOM 4563 O O . THR A 1 607 ? -27.165 -18.999 15.836 1.00 87.56 607 THR A O 1
ATOM 4566 N N . THR A 1 608 ? -29.030 -19.680 16.874 1.00 91.50 608 THR A N 1
ATOM 4567 C CA . THR A 1 608 ? -29.924 -19.371 15.744 1.00 91.50 608 THR A CA 1
ATOM 4568 C C . THR A 1 608 ? -30.541 -17.989 15.903 1.00 91.50 608 THR A C 1
ATOM 4570 O O . THR A 1 608 ? -31.171 -17.701 16.922 1.00 91.50 608 THR A O 1
ATOM 4573 N N . ILE A 1 609 ? -30.394 -17.145 14.884 1.00 93.44 609 ILE A N 1
ATOM 4574 C CA . ILE A 1 609 ? -30.908 -15.776 14.910 1.00 93.44 609 ILE A CA 1
ATOM 4575 C C . ILE A 1 609 ? -32.397 -15.792 14.580 1.00 93.44 609 ILE A C 1
ATOM 4577 O O . ILE A 1 609 ? -32.807 -16.151 13.480 1.00 93.44 609 ILE A O 1
ATOM 4581 N N . SER A 1 610 ? -33.225 -15.404 15.545 1.00 92.94 610 SER A N 1
ATOM 4582 C CA . SER A 1 610 ? -34.650 -15.157 15.324 1.00 92.94 610 SER A CA 1
ATOM 4583 C C . SER A 1 610 ? -34.898 -13.663 15.113 1.00 92.94 610 SER A C 1
ATOM 4585 O O . SER A 1 610 ? -34.076 -12.835 15.503 1.00 92.94 610 SER A O 1
ATOM 4587 N N . ALA A 1 611 ? -36.063 -13.301 14.574 1.00 93.12 611 ALA A N 1
ATOM 4588 C CA . ALA A 1 611 ? -36.476 -11.901 14.464 1.00 93.12 611 ALA A CA 1
ATOM 4589 C C . ALA A 1 611 ? -36.414 -11.146 15.810 1.00 93.12 611 ALA A C 1
ATOM 4591 O O . ALA A 1 611 ? -36.051 -9.977 15.831 1.00 93.12 611 ALA A O 1
ATOM 4592 N N . GLY A 1 612 ? -36.727 -11.815 16.928 1.00 90.38 612 GLY A N 1
ATOM 4593 C CA . GLY A 1 612 ? -36.682 -11.219 18.269 1.00 90.38 612 GLY A CA 1
ATOM 4594 C C . GLY A 1 612 ? -35.278 -11.107 18.873 1.00 90.38 612 GLY A C 1
ATOM 4595 O O . GLY A 1 612 ? -35.112 -10.415 19.869 1.00 90.38 612 GLY A O 1
ATOM 4596 N N . TYR A 1 613 ? -34.276 -11.770 18.287 1.00 90.69 613 TYR A N 1
ATOM 4597 C CA . TYR A 1 613 ? -32.884 -11.746 18.757 1.00 90.69 613 TYR A CA 1
ATOM 4598 C C . TYR A 1 613 ? -31.927 -11.003 17.822 1.00 90.69 613 TYR A C 1
ATOM 4600 O O . TYR A 1 613 ? -30.766 -10.807 18.179 1.00 90.69 613 TYR A O 1
ATOM 4608 N N . LEU A 1 614 ? -32.400 -10.587 16.644 1.00 94.50 614 LEU A N 1
ATOM 4609 C CA . LEU A 1 614 ? -31.593 -9.876 15.658 1.00 94.50 614 LEU A CA 1
ATOM 4610 C C . LEU A 1 614 ? -30.980 -8.595 16.240 1.00 94.50 614 LEU A C 1
ATOM 4612 O O . LEU A 1 614 ? -29.790 -8.352 16.071 1.00 94.50 614 LEU A O 1
ATOM 4616 N N . ASP A 1 615 ? -31.772 -7.820 16.978 1.00 93.12 615 ASP A N 1
ATOM 4617 C CA . ASP A 1 615 ? -31.320 -6.559 17.566 1.00 93.12 615 ASP A CA 1
ATOM 4618 C C . ASP A 1 615 ? -30.201 -6.764 18.599 1.00 93.12 615 ASP A C 1
ATOM 4620 O O . ASP A 1 615 ? -29.154 -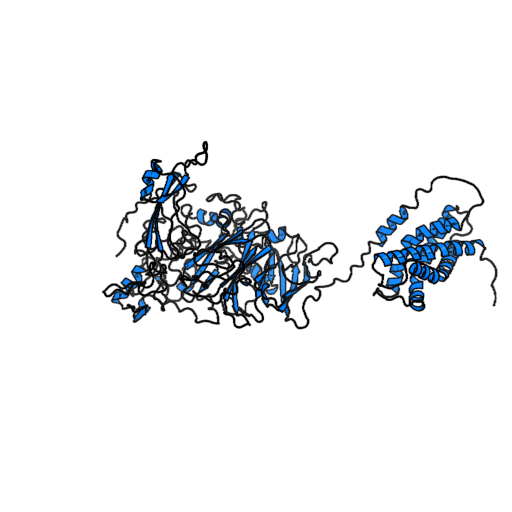6.124 18.513 1.00 93.12 615 ASP A O 1
ATOM 4624 N N . CYS A 1 616 ? -30.348 -7.750 19.491 1.00 90.38 616 CYS A N 1
ATOM 4625 C CA . CYS A 1 616 ? -29.306 -8.100 20.457 1.00 90.38 616 CYS A CA 1
ATOM 4626 C C . CYS A 1 616 ? -28.003 -8.566 19.788 1.00 90.38 616 CYS A C 1
ATOM 4628 O O . CYS A 1 616 ? -26.928 -8.320 20.332 1.00 90.38 616 CYS A O 1
ATOM 4630 N N . TRP A 1 617 ? -28.094 -9.239 18.633 1.00 92.25 617 TRP A N 1
ATOM 4631 C CA . TRP A 1 617 ? -26.931 -9.667 17.849 1.00 92.25 617 TRP A CA 1
ATOM 4632 C C . TRP A 1 617 ? -26.204 -8.483 17.210 1.00 92.25 617 TRP A C 1
ATOM 4634 O O . TRP A 1 617 ? -24.976 -8.409 17.253 1.00 92.25 617 TRP A O 1
ATOM 4644 N N . ILE A 1 618 ? -26.955 -7.562 16.603 1.00 94.25 618 ILE A N 1
ATOM 4645 C CA . ILE A 1 618 ? -26.384 -6.456 15.832 1.00 94.25 618 ILE A CA 1
ATOM 4646 C C . ILE A 1 618 ? -25.846 -5.361 16.751 1.00 94.25 618 ILE A C 1
ATOM 4648 O O . ILE A 1 618 ? -24.696 -4.966 16.586 1.00 94.25 618 ILE A O 1
ATOM 4652 N N . ARG A 1 619 ? -26.611 -4.911 17.757 1.00 91.62 619 ARG A N 1
ATOM 4653 C CA . ARG A 1 619 ? -26.206 -3.789 18.629 1.00 91.62 619 ARG A CA 1
ATOM 4654 C C . ARG A 1 619 ? -24.890 -4.026 19.372 1.00 91.62 619 ARG A C 1
ATOM 4656 O O . ARG A 1 619 ? -24.190 -3.073 19.675 1.00 91.62 619 ARG A O 1
ATOM 4663 N N . GLN A 1 620 ? -24.521 -5.278 19.645 1.00 90.19 620 GLN A N 1
ATOM 4664 C CA . GLN A 1 620 ? -23.239 -5.613 20.289 1.00 90.19 620 GLN A CA 1
ATOM 4665 C C . GLN A 1 620 ? -22.019 -5.467 19.367 1.00 90.19 620 GLN A C 1
ATOM 4667 O O . GLN A 1 620 ? -20.885 -5.522 19.841 1.00 90.19 620 GLN A O 1
ATOM 4672 N N . GLN A 1 621 ? -22.242 -5.322 18.062 1.00 93.44 621 GLN A N 1
ATOM 4673 C CA . GLN A 1 621 ? -21.199 -5.183 17.042 1.00 93.44 621 GLN A CA 1
ATOM 4674 C C . GLN A 1 621 ? -21.121 -3.758 16.484 1.00 93.44 621 GLN A C 1
ATOM 4676 O O . GLN A 1 621 ? -20.244 -3.483 15.672 1.00 93.44 621 GLN A O 1
ATOM 4681 N N . LEU A 1 622 ? -22.028 -2.866 16.898 1.00 94.94 622 LEU A N 1
ATOM 4682 C CA . LEU A 1 622 ? -22.068 -1.474 16.463 1.00 94.94 622 LEU A CA 1
ATOM 4683 C C . LEU A 1 622 ? -21.724 -0.535 17.632 1.00 94.94 622 LEU A C 1
ATOM 4685 O O . LEU A 1 622 ? -22.001 -0.869 18.790 1.00 94.94 622 LEU A O 1
ATOM 4689 N N . PRO A 1 623 ? -21.157 0.651 17.355 1.00 95.12 623 PRO A N 1
ATOM 4690 C CA . PRO A 1 623 ? -21.083 1.727 18.335 1.00 95.12 623 PRO A CA 1
ATOM 4691 C C . PRO A 1 623 ? -22.465 2.119 18.888 1.00 95.12 623 PRO A C 1
ATOM 4693 O O . PRO A 1 623 ? -23.491 1.853 18.245 1.00 95.12 623 PRO A O 1
ATOM 4696 N N . PRO A 1 624 ? -22.523 2.783 20.057 1.00 92.75 624 PRO A N 1
ATOM 4697 C CA . PRO A 1 624 ? -23.771 3.313 20.598 1.00 92.75 624 PRO A CA 1
ATOM 4698 C C . PRO A 1 624 ? -24.517 4.186 19.580 1.00 92.75 624 PRO A C 1
ATOM 4700 O O . PRO A 1 624 ? -23.911 4.991 18.877 1.00 92.75 624 PRO A O 1
ATOM 4703 N N . GLN A 1 625 ? -25.839 4.034 19.494 1.00 93.69 625 GLN A N 1
ATOM 4704 C CA . GLN A 1 625 ? -26.652 4.785 18.538 1.00 93.69 625 GLN A CA 1
ATOM 4705 C C . GLN A 1 625 ? -26.811 6.249 18.969 1.00 93.69 625 GLN A C 1
ATOM 4707 O O . GLN A 1 625 ? -27.320 6.525 20.057 1.00 93.69 625 GLN A O 1
ATOM 4712 N N . GLY A 1 626 ? -26.477 7.198 18.098 1.00 91.56 626 GLY A N 1
ATOM 4713 C CA . GLY A 1 626 ? -26.697 8.619 18.367 1.00 91.56 626 GLY A CA 1
ATOM 4714 C C . GLY A 1 626 ? -26.158 9.525 17.269 1.00 91.56 626 GLY A C 1
ATOM 4715 O O . GLY A 1 626 ? -25.407 9.086 16.410 1.00 91.56 626 GLY A O 1
ATOM 4716 N N . VAL A 1 627 ? -26.557 10.794 17.280 1.00 91.12 627 VAL A N 1
ATOM 4717 C CA . VAL A 1 627 ? -25.988 11.803 16.377 1.00 91.12 627 VAL A CA 1
ATOM 4718 C C . VAL A 1 627 ? -24.814 12.466 17.100 1.00 91.12 627 VAL A C 1
ATOM 4720 O O . VAL A 1 627 ? -25.053 12.982 18.196 1.00 91.12 627 VAL A O 1
ATOM 4723 N N . PRO A 1 628 ? -23.595 12.462 16.526 1.00 90.00 628 PRO A N 1
ATOM 4724 C CA . PRO A 1 628 ? -22.453 13.174 17.093 1.00 90.00 628 PRO A CA 1
ATOM 4725 C C . PRO A 1 628 ? -22.789 14.647 17.364 1.00 90.00 628 PRO A C 1
ATOM 4727 O O . PRO A 1 628 ? -23.435 15.304 16.543 1.00 90.00 628 PRO A O 1
ATOM 4730 N N . HIS A 1 629 ? -22.390 15.178 18.522 1.00 87.00 629 HIS A N 1
ATOM 4731 C CA . HIS A 1 629 ? -22.658 16.583 18.869 1.00 87.00 629 HIS A CA 1
ATOM 4732 C C . HIS A 1 629 ? -21.683 17.572 18.208 1.00 87.00 629 HIS A C 1
ATOM 4734 O O . HIS A 1 629 ? -21.967 18.771 18.156 1.00 87.00 629 HIS A O 1
ATOM 4740 N N . SER A 1 630 ? -20.532 17.078 17.752 1.00 88.88 630 SER A N 1
ATOM 4741 C CA . SER A 1 630 ? -19.479 17.813 17.048 1.00 88.88 630 SER A CA 1
ATOM 4742 C C . SER A 1 630 ? -18.669 16.855 16.170 1.00 88.88 630 SER A C 1
ATOM 4744 O O . SER A 1 630 ? -18.791 15.638 16.302 1.00 88.88 630 SER A O 1
ATOM 4746 N N . ASP A 1 631 ? -17.801 17.414 15.336 1.00 87.25 631 ASP A N 1
ATOM 4747 C CA . ASP A 1 631 ? -16.786 16.716 14.537 1.00 87.25 631 ASP A CA 1
ATOM 4748 C C . ASP A 1 631 ? -15.731 15.983 15.392 1.00 87.25 631 ASP A C 1
ATOM 4750 O O . ASP A 1 631 ? -14.987 15.145 14.887 1.00 87.25 631 ASP A O 1
ATOM 4754 N N . GLN A 1 632 ? -15.661 16.271 16.698 1.00 88.62 632 GLN A N 1
ATOM 4755 C CA . GLN A 1 632 ? -14.762 15.608 17.651 1.00 88.62 632 GLN A CA 1
ATOM 4756 C C . GLN A 1 632 ? -15.449 14.529 18.502 1.00 88.62 632 GLN A C 1
ATOM 4758 O O . GLN A 1 632 ? -14.765 13.812 19.245 1.00 88.62 632 GLN A O 1
ATOM 4763 N N . ASP A 1 633 ? -16.774 14.393 18.402 1.00 88.62 633 ASP A N 1
ATOM 4764 C CA . ASP A 1 633 ? -17.547 13.428 19.179 1.00 88.62 633 ASP A CA 1
ATOM 4765 C C . ASP A 1 633 ? -17.424 12.017 18.605 1.00 88.62 633 ASP A C 1
ATOM 4767 O O . ASP A 1 633 ? -18.003 11.683 17.577 1.00 88.62 633 ASP A O 1
ATOM 4771 N N . SER A 1 634 ? -16.712 11.164 19.332 1.00 90.94 634 SER A N 1
ATOM 4772 C CA . SER A 1 634 ? -16.519 9.749 18.996 1.00 90.94 634 SER A CA 1
ATOM 4773 C C . SER A 1 634 ? -17.383 8.816 19.853 1.00 90.94 634 SER A C 1
ATOM 4775 O O . SER A 1 634 ? -17.235 7.599 19.802 1.00 90.94 634 SER A O 1
ATOM 4777 N N . SER A 1 635 ? -18.282 9.342 20.685 1.00 87.94 635 SER A N 1
ATOM 4778 C CA . SER A 1 635 ? -19.011 8.529 21.667 1.00 87.94 635 SER A CA 1
ATOM 4779 C C . SER A 1 635 ? -20.208 7.758 21.090 1.00 87.94 635 SER A C 1
ATOM 4781 O O . SER A 1 635 ? -20.670 6.782 21.690 1.00 87.94 635 SER A O 1
ATOM 4783 N N . VAL A 1 636 ? -20.716 8.183 19.929 1.00 91.75 636 VAL A N 1
ATOM 4784 C CA . VAL A 1 636 ? -21.907 7.631 19.270 1.00 91.75 636 VAL A CA 1
ATOM 4785 C C . VAL A 1 636 ? -21.724 7.550 17.755 1.00 91.75 636 VAL A C 1
ATOM 4787 O O . VAL A 1 636 ? -20.904 8.256 17.181 1.00 91.75 636 VAL A O 1
ATOM 4790 N N . TRP A 1 637 ? -22.532 6.717 17.097 1.00 95.00 637 TRP A N 1
ATOM 4791 C CA . TRP A 1 637 ? -22.616 6.624 15.640 1.00 95.00 637 TRP A CA 1
ATOM 4792 C C . TRP A 1 637 ? -24.066 6.739 15.164 1.00 95.00 637 TRP A C 1
ATOM 4794 O O . TRP A 1 637 ? -24.973 6.122 15.738 1.00 95.00 637 TRP A O 1
ATOM 4804 N N . ASN A 1 638 ? -24.302 7.504 14.094 1.00 95.38 638 ASN A N 1
ATOM 4805 C CA . ASN A 1 638 ? -25.642 7.868 13.617 1.00 95.38 638 ASN A CA 1
ATOM 4806 C C . ASN A 1 638 ? -26.282 6.762 12.775 1.00 95.38 638 ASN A C 1
ATOM 4808 O O . ASN A 1 638 ? -26.851 7.031 11.727 1.00 95.38 638 ASN A O 1
ATOM 4812 N N . TRP A 1 639 ? -26.223 5.504 13.197 1.00 96.31 639 TRP A N 1
ATOM 4813 C CA . TRP A 1 639 ? -26.918 4.417 12.508 1.00 96.31 639 TRP A CA 1
ATOM 4814 C C . TRP A 1 639 ? -28.413 4.379 12.872 1.00 96.31 639 TRP A C 1
ATOM 4816 O O . TRP A 1 639 ? -28.862 4.947 13.870 1.00 96.31 639 TRP A O 1
ATOM 4826 N N . THR A 1 640 ? -29.232 3.727 12.047 1.00 96.62 640 THR A N 1
ATOM 4827 C CA . THR A 1 640 ? -30.675 3.565 12.305 1.00 96.62 640 THR A CA 1
ATOM 4828 C C . THR A 1 640 ? -31.224 2.283 11.676 1.00 96.62 640 THR A C 1
ATOM 4830 O O . THR A 1 640 ? -30.470 1.474 11.144 1.00 96.62 640 THR A O 1
ATOM 4833 N N . THR A 1 641 ? -32.537 2.067 11.735 1.00 96.75 641 THR A N 1
ATOM 4834 C CA . THR A 1 641 ? -33.216 0.985 11.006 1.00 96.75 641 THR A CA 1
ATOM 4835 C C . THR A 1 641 ? -34.105 1.548 9.900 1.00 96.75 641 THR A C 1
ATOM 4837 O O . THR A 1 641 ? -34.560 2.693 9.962 1.00 96.75 641 THR A O 1
ATOM 4840 N N . ALA A 1 642 ? -34.337 0.763 8.848 1.00 96.31 642 ALA A N 1
ATOM 4841 C CA . ALA A 1 642 ? -35.121 1.199 7.705 1.00 96.31 642 ALA A CA 1
ATOM 4842 C C . ALA A 1 642 ? -36.596 1.413 8.100 1.00 96.31 642 ALA A C 1
ATOM 4844 O O . ALA A 1 642 ? -37.216 0.505 8.659 1.00 96.31 642 ALA A O 1
ATOM 4845 N N . PRO A 1 643 ? -37.220 2.553 7.738 1.00 92.31 643 PRO A N 1
ATOM 4846 C CA . PRO A 1 643 ? -38.619 2.826 8.085 1.00 92.31 643 PRO A CA 1
ATOM 4847 C C . PRO A 1 643 ? -39.612 1.790 7.539 1.00 92.31 643 PRO A C 1
ATOM 4849 O O . PRO A 1 643 ? -40.664 1.559 8.129 1.00 92.31 643 PRO A O 1
ATOM 4852 N N . SER A 1 644 ? -39.288 1.172 6.400 1.00 92.81 644 SER A N 1
ATOM 4853 C CA . SER A 1 644 ? -40.110 0.144 5.754 1.00 92.81 644 SER A CA 1
ATOM 4854 C C . SER A 1 644 ? -39.931 -1.250 6.358 1.00 92.81 644 SER A C 1
ATOM 4856 O O . SER A 1 644 ? -40.821 -2.087 6.219 1.00 92.81 644 SER A O 1
ATOM 4858 N N . ASN A 1 645 ? -38.793 -1.513 7.006 1.00 95.00 645 ASN A N 1
ATOM 4859 C CA . ASN A 1 645 ? -38.490 -2.784 7.648 1.00 95.00 645 ASN A CA 1
ATOM 4860 C C . ASN A 1 645 ? -37.464 -2.579 8.783 1.00 95.00 645 ASN A C 1
ATOM 4862 O O . ASN A 1 645 ? -36.268 -2.480 8.498 1.00 95.00 645 ASN A O 1
ATOM 4866 N N . PRO A 1 646 ? -37.885 -2.603 10.061 1.00 94.19 646 PRO A N 1
ATOM 4867 C CA . PRO A 1 646 ? -36.988 -2.390 11.199 1.00 94.19 646 PRO A CA 1
ATOM 4868 C C . PRO A 1 646 ? -35.961 -3.519 11.410 1.00 94.19 646 PRO A C 1
ATOM 4870 O O . PRO A 1 646 ? -35.120 -3.420 12.294 1.00 94.19 646 PRO A O 1
ATOM 4873 N N . GLN A 1 647 ? -36.006 -4.595 10.615 1.00 97.06 647 GLN A N 1
ATOM 4874 C CA . GLN A 1 647 ? -34.977 -5.643 10.598 1.00 97.06 647 GLN A CA 1
ATOM 4875 C C . GLN A 1 647 ? -33.791 -5.309 9.682 1.00 97.06 647 GLN A C 1
ATOM 4877 O O . GLN A 1 647 ? -32.827 -6.068 9.652 1.00 97.06 647 GLN A O 1
ATOM 4882 N N . ILE A 1 648 ? -33.865 -4.215 8.917 1.00 97.88 648 ILE A N 1
ATOM 4883 C CA . ILE A 1 648 ? -32.775 -3.732 8.066 1.00 97.88 648 ILE A CA 1
ATOM 4884 C C . ILE A 1 648 ? -32.103 -2.556 8.771 1.00 97.88 648 ILE A C 1
ATOM 4886 O O . ILE A 1 648 ? -32.710 -1.502 8.943 1.00 97.88 648 ILE A O 1
ATOM 4890 N N . TYR A 1 649 ? -30.846 -2.736 9.153 1.00 98.12 649 TYR A N 1
ATOM 4891 C CA . TYR A 1 649 ? -29.992 -1.715 9.753 1.00 98.12 649 TYR A CA 1
ATOM 4892 C C . TYR A 1 649 ? -29.300 -0.903 8.663 1.00 98.12 649 TYR A C 1
ATOM 4894 O O . TYR A 1 649 ? -28.850 -1.441 7.649 1.00 98.12 649 TYR A O 1
ATOM 4902 N N . LEU A 1 650 ? -29.232 0.399 8.891 1.00 98.19 650 LEU A N 1
ATOM 4903 C CA . LEU A 1 650 ? -28.680 1.403 7.999 1.00 98.19 650 LEU A CA 1
ATOM 4904 C C . LEU A 1 650 ? -27.549 2.125 8.725 1.00 98.19 650 LEU A C 1
ATOM 4906 O O . LEU A 1 650 ? -27.684 2.424 9.914 1.00 98.19 650 LEU A O 1
ATOM 4910 N N . GLY A 1 651 ? -26.471 2.421 8.005 1.00 96.94 651 GLY A N 1
ATOM 4911 C CA . GLY A 1 651 ? -25.404 3.283 8.491 1.00 96.94 651 GLY A CA 1
ATOM 4912 C C . GLY A 1 651 ? -25.883 4.723 8.665 1.00 96.94 651 GLY A C 1
ATOM 4913 O O . GLY A 1 651 ? -27.080 5.036 8.593 1.00 96.94 651 GLY A O 1
ATOM 4914 N N . GLU A 1 652 ? -24.936 5.613 8.904 1.00 95.62 652 GLU A N 1
ATOM 4915 C CA . GLU A 1 652 ? -25.195 7.048 8.960 1.00 95.62 652 GLU A CA 1
ATOM 4916 C C . GLU A 1 652 ? -25.624 7.640 7.610 1.00 95.62 652 GLU A C 1
ATOM 4918 O O . GLU A 1 652 ? -25.459 6.987 6.573 1.00 95.62 652 GLU A O 1
ATOM 4923 N N . PRO A 1 653 ? -26.277 8.821 7.605 1.00 95.56 653 PRO A N 1
ATOM 4924 C CA . PRO A 1 653 ? -26.544 9.528 6.362 1.00 95.56 653 PRO A CA 1
ATOM 4925 C C . PRO A 1 653 ? -25.229 9.772 5.645 1.00 95.56 653 PRO A C 1
ATOM 4927 O O . PRO A 1 653 ? -24.285 10.230 6.270 1.00 95.56 653 PRO A O 1
ATOM 4930 N N . GLU A 1 654 ? -25.184 9.501 4.350 1.00 93.50 654 GLU A N 1
ATOM 4931 C CA . GLU A 1 654 ? -24.024 9.857 3.551 1.00 93.50 654 GLU A CA 1
ATOM 4932 C C . GLU A 1 654 ? -23.742 11.354 3.666 1.00 93.50 654 GLU A C 1
ATOM 4934 O O . GLU A 1 654 ? -24.622 12.185 3.403 1.00 93.50 654 GLU A O 1
ATOM 4939 N N . ASP A 1 655 ? -22.495 11.689 3.976 1.00 90.69 655 ASP A N 1
ATOM 4940 C CA . ASP A 1 655 ? -21.982 13.014 3.697 1.00 90.69 655 ASP A CA 1
ATOM 4941 C C . ASP A 1 655 ? -21.870 13.189 2.169 1.00 90.69 655 ASP A C 1
ATOM 4943 O O . ASP A 1 655 ? -21.339 12.351 1.437 1.00 90.69 655 ASP A O 1
ATOM 4947 N N . LYS A 1 656 ? -22.478 14.268 1.671 1.00 86.75 656 LYS A N 1
ATOM 4948 C CA . LYS A 1 656 ? -22.500 14.650 0.250 1.00 86.75 656 LYS A CA 1
ATOM 4949 C C . LYS A 1 656 ? -21.722 15.939 0.008 1.00 86.75 656 LYS A C 1
ATOM 4951 O O . LYS A 1 656 ? -22.002 16.650 -0.962 1.00 86.75 656 LYS A O 1
ATOM 4956 N N . GLY A 1 657 ? -20.822 16.281 0.929 1.00 78.75 657 GLY A N 1
ATOM 4957 C CA . GLY A 1 657 ? -19.998 17.474 0.878 1.00 78.75 657 GLY A CA 1
ATOM 4958 C C . GLY A 1 657 ? -19.250 17.626 -0.452 1.00 78.75 657 GLY A C 1
ATOM 4959 O O . GLY A 1 657 ? -19.069 16.666 -1.208 1.00 78.75 657 GLY A O 1
ATOM 4960 N N . PRO A 1 658 ? -18.823 18.853 -0.790 1.00 74.44 658 PRO A N 1
ATOM 4961 C CA . PRO A 1 658 ? -17.998 19.070 -1.963 1.00 74.44 658 PRO A CA 1
ATOM 4962 C C . PRO A 1 658 ? -16.606 18.505 -1.682 1.00 74.44 658 PRO A C 1
ATOM 4964 O O . PRO A 1 658 ? -15.785 19.158 -1.044 1.00 74.44 658 PRO A O 1
ATOM 4967 N N . TRP A 1 659 ? -16.339 17.298 -2.169 1.00 82.81 659 TRP A N 1
ATOM 4968 C CA . TRP A 1 659 ? -15.022 16.673 -2.072 1.00 82.81 659 TRP A CA 1
ATOM 4969 C C . TRP A 1 659 ? -14.356 16.668 -3.450 1.00 82.81 659 TRP A C 1
ATOM 4971 O O . TRP A 1 659 ? -14.362 15.649 -4.145 1.00 82.81 659 TRP A O 1
ATOM 4981 N N . PRO A 1 660 ? -13.832 17.823 -3.906 1.00 76.31 660 PRO A N 1
ATOM 4982 C CA . PRO A 1 660 ? -13.236 17.939 -5.235 1.00 76.31 660 PRO A CA 1
ATOM 4983 C C . PRO A 1 660 ? -12.023 17.023 -5.410 1.00 76.31 660 PRO A C 1
ATOM 4985 O O . PRO A 1 660 ? -11.731 16.619 -6.528 1.00 76.31 660 PRO A O 1
ATOM 4988 N N . ASP A 1 661 ? -11.368 16.673 -4.305 1.00 81.12 661 ASP A N 1
ATOM 4989 C CA . ASP A 1 661 ? -10.138 15.891 -4.285 1.00 81.12 661 ASP A CA 1
ATOM 4990 C C . ASP A 1 661 ? -10.400 14.397 -4.033 1.00 81.12 661 ASP A C 1
ATOM 4992 O O . ASP A 1 661 ? -9.454 13.637 -3.865 1.00 81.12 661 ASP A O 1
ATOM 4996 N N . LEU A 1 662 ? -11.657 13.949 -3.924 1.00 80.31 662 LEU A N 1
ATOM 4997 C CA . LEU A 1 662 ? -11.980 12.523 -3.830 1.00 80.31 662 LEU A CA 1
ATOM 4998 C C . LEU A 1 662 ? -12.441 12.000 -5.196 1.00 80.31 662 LEU A C 1
ATOM 5000 O O . LEU A 1 662 ? -13.387 12.544 -5.774 1.00 80.31 662 LEU A O 1
ATOM 5004 N N . PRO A 1 663 ? -11.812 10.937 -5.730 1.00 72.69 663 PRO A N 1
ATOM 5005 C CA . PRO A 1 663 ? -12.301 10.267 -6.927 1.00 72.69 663 PRO A CA 1
ATOM 5006 C C . PRO A 1 663 ? -13.715 9.710 -6.693 1.00 72.69 663 PRO A C 1
ATOM 5008 O O . PRO A 1 663 ? -13.906 8.711 -6.001 1.00 72.69 663 PRO A O 1
ATOM 5011 N N . ASN A 1 664 ? -14.725 10.361 -7.270 1.00 70.50 664 ASN A N 1
ATOM 5012 C CA . ASN A 1 664 ? -16.122 10.000 -7.035 1.00 70.50 664 ASN A CA 1
ATOM 5013 C C . ASN A 1 664 ? -16.548 8.826 -7.926 1.00 70.50 664 ASN A C 1
ATOM 5015 O O . ASN A 1 664 ? -16.635 8.965 -9.147 1.00 70.50 664 ASN A O 1
ATOM 5019 N N . LEU A 1 665 ? -16.915 7.693 -7.316 1.00 81.69 665 LEU A N 1
ATOM 5020 C CA . LEU A 1 665 ? -17.571 6.581 -8.027 1.00 81.69 665 LEU A CA 1
ATOM 5021 C C . LEU A 1 665 ? -18.981 6.960 -8.505 1.00 81.69 665 LEU A C 1
ATOM 5023 O O . LEU A 1 665 ? -19.472 6.452 -9.513 1.00 81.69 665 LEU A O 1
ATOM 5027 N N . SER A 1 666 ? -19.639 7.857 -7.770 1.00 86.69 666 SER A N 1
ATOM 5028 C CA . SER A 1 666 ? -20.972 8.365 -8.066 1.00 86.69 666 SER A CA 1
ATOM 5029 C C . SER A 1 666 ? -21.081 9.820 -7.637 1.00 86.69 666 SER A C 1
ATOM 5031 O O . SER A 1 666 ? -20.847 10.152 -6.481 1.00 86.69 666 SER A O 1
ATOM 5033 N N . ALA A 1 667 ? -21.529 10.692 -8.540 1.00 84.44 667 ALA A N 1
ATOM 5034 C CA . ALA A 1 667 ? -21.803 12.088 -8.198 1.00 84.44 667 ALA A CA 1
ATOM 5035 C C . ALA A 1 667 ? -22.965 12.244 -7.195 1.00 84.44 667 ALA A C 1
ATOM 5037 O O . ALA A 1 667 ? -23.059 13.261 -6.518 1.00 84.44 667 ALA A O 1
ATOM 5038 N N . ALA A 1 668 ? -23.868 11.259 -7.111 1.00 88.38 668 ALA A N 1
ATOM 5039 C CA . ALA A 1 668 ? -25.002 11.289 -6.183 1.00 88.38 668 ALA A CA 1
ATOM 5040 C C . ALA A 1 668 ? -24.651 10.761 -4.781 1.00 88.38 668 ALA A C 1
ATOM 5042 O O . ALA A 1 668 ? -25.346 11.101 -3.818 1.00 88.38 668 ALA A O 1
ATOM 5043 N N . HIS A 1 669 ? -23.603 9.934 -4.709 1.00 90.19 669 HIS A N 1
ATOM 5044 C CA . HIS A 1 669 ? -23.169 9.167 -3.542 1.00 90.19 669 HIS A CA 1
ATOM 5045 C C . HIS A 1 669 ? -21.628 9.147 -3.509 1.00 90.19 669 HIS A C 1
ATOM 5047 O O . HIS A 1 669 ? -21.019 8.114 -3.801 1.00 90.19 669 HIS A O 1
ATOM 5053 N N . PRO A 1 670 ? -20.982 10.299 -3.256 1.00 85.88 670 PRO A N 1
ATOM 5054 C CA . PRO A 1 670 ? -19.544 10.461 -3.470 1.00 85.88 670 PRO A CA 1
ATOM 5055 C C . PRO A 1 670 ? -18.682 9.601 -2.531 1.00 85.88 670 PRO A C 1
ATOM 5057 O O . PRO A 1 670 ? -17.575 9.224 -2.901 1.00 85.88 670 PRO A O 1
ATOM 5060 N N . GLY A 1 671 ? -19.195 9.238 -1.347 1.00 85.25 671 GLY A N 1
ATOM 5061 C CA . GLY A 1 671 ? -18.452 8.482 -0.318 1.00 85.25 671 GLY A CA 1
ATOM 5062 C C . GLY A 1 671 ? -18.807 7.006 -0.248 1.00 85.25 671 GLY A C 1
ATOM 5063 O O . GLY A 1 671 ? -18.293 6.274 0.596 1.00 85.25 671 GLY A O 1
ATOM 5064 N N . SER A 1 672 ? -19.719 6.575 -1.114 1.00 89.88 672 SER A N 1
ATOM 5065 C CA . SER A 1 672 ? -20.204 5.204 -1.141 1.00 89.88 672 SER A CA 1
ATOM 5066 C C . SER A 1 672 ? -19.153 4.261 -1.723 1.00 89.88 672 SER A C 1
ATOM 5068 O O . SER A 1 672 ? -18.459 4.581 -2.691 1.00 89.88 672 SER A O 1
ATOM 5070 N N . LEU A 1 673 ? -19.071 3.055 -1.166 1.00 91.69 673 LEU A N 1
ATOM 5071 C CA . LEU A 1 673 ? -18.319 1.960 -1.766 1.00 91.69 673 LEU A CA 1
ATOM 5072 C C . LEU A 1 673 ? -19.013 1.489 -3.044 1.00 91.69 673 LEU A C 1
ATOM 5074 O O . LEU A 1 673 ? -20.222 1.639 -3.224 1.00 91.69 673 LEU A O 1
ATOM 5078 N N . ILE A 1 674 ? -18.269 0.777 -3.890 1.00 92.19 674 ILE A N 1
ATOM 5079 C CA . ILE A 1 674 ? -18.834 0.114 -5.072 1.00 92.19 674 ILE A CA 1
ATOM 5080 C C . ILE A 1 674 ? -20.000 -0.832 -4.724 1.00 92.19 674 ILE A C 1
ATOM 5082 O O . ILE A 1 674 ? -20.926 -1.000 -5.516 1.00 92.19 674 ILE A O 1
ATOM 5086 N N . THR A 1 675 ? -19.981 -1.429 -3.529 1.00 93.69 675 THR A N 1
ATOM 5087 C CA . THR A 1 675 ? -21.037 -2.313 -3.022 1.00 93.69 675 THR A CA 1
ATOM 5088 C C . THR A 1 675 ? -22.312 -1.563 -2.637 1.00 93.69 675 THR A C 1
ATOM 5090 O O . THR A 1 675 ? -23.398 -2.104 -2.840 1.00 93.69 675 THR A O 1
ATOM 5093 N N . ASP A 1 676 ? -22.215 -0.320 -2.163 1.00 94.81 676 ASP A N 1
ATOM 5094 C CA . ASP A 1 676 ? -23.381 0.502 -1.805 1.00 94.81 676 ASP A CA 1
ATOM 5095 C C . ASP A 1 676 ? -24.133 0.994 -3.044 1.00 94.81 676 ASP A C 1
ATOM 5097 O O . ASP A 1 676 ? -25.345 1.200 -3.018 1.00 94.81 676 ASP A O 1
ATOM 5101 N N . LEU A 1 677 ? -23.431 1.134 -4.169 1.00 94.12 677 LEU A N 1
ATOM 5102 C CA . LEU A 1 677 ? -24.026 1.565 -5.434 1.00 94.12 677 LEU A CA 1
ATOM 5103 C C . LEU A 1 677 ? -24.873 0.470 -6.105 1.00 94.12 677 LEU A C 1
ATOM 5105 O O . LEU A 1 677 ? -25.544 0.729 -7.108 1.00 94.12 677 LEU A O 1
ATOM 5109 N N . ALA A 1 678 ? -24.871 -0.756 -5.571 1.00 94.31 678 ALA A N 1
ATOM 5110 C CA . ALA A 1 678 ? -25.738 -1.811 -6.070 1.00 94.31 678 ALA A CA 1
ATOM 5111 C C . ALA A 1 678 ? -27.228 -1.487 -5.801 1.00 94.31 678 ALA A C 1
ATOM 5113 O O . ALA A 1 678 ? -27.575 -0.914 -4.762 1.00 94.31 678 ALA A O 1
ATOM 5114 N N . PRO A 1 679 ? -28.155 -1.872 -6.704 1.00 94.19 679 PRO A N 1
ATOM 5115 C CA . PRO A 1 679 ? -29.568 -1.533 -6.562 1.00 94.19 679 PRO A CA 1
ATOM 5116 C C . PRO A 1 679 ? -30.162 -1.948 -5.209 1.00 94.19 679 PRO A C 1
ATOM 5118 O O . PRO A 1 679 ? -30.127 -3.118 -4.828 1.00 94.19 679 PRO A O 1
ATOM 5121 N N . GLY A 1 680 ? -30.755 -0.982 -4.503 1.00 92.69 680 GLY A N 1
ATOM 5122 C CA . GLY A 1 680 ? -31.433 -1.207 -3.224 1.00 92.69 680 GLY A CA 1
ATOM 5123 C C . GLY A 1 680 ? -30.514 -1.343 -2.006 1.00 92.69 680 GLY A C 1
ATOM 5124 O O . GLY A 1 680 ? -31.009 -1.741 -0.948 1.00 92.69 680 GLY A O 1
ATOM 5125 N N . GLN A 1 681 ? -29.216 -1.038 -2.133 1.00 96.12 681 GLN A N 1
ATOM 5126 C CA . GLN A 1 681 ? -28.288 -0.982 -0.996 1.00 96.12 681 GLN A CA 1
ATOM 5127 C C . GLN A 1 681 ? -28.286 0.376 -0.290 1.00 96.12 681 GLN A C 1
ATOM 5129 O O . GLN A 1 681 ? -28.091 0.425 0.919 1.00 96.12 681 GLN A O 1
ATOM 5134 N N . ILE A 1 682 ? -28.603 1.459 -1.000 1.00 96.50 682 ILE A N 1
ATOM 5135 C CA . ILE A 1 682 ? -28.839 2.777 -0.405 1.00 96.50 682 ILE A CA 1
ATOM 5136 C C . ILE A 1 682 ? -30.341 2.978 -0.180 1.00 96.50 682 ILE A C 1
ATOM 5138 O O . ILE A 1 682 ? -31.163 2.734 -1.067 1.00 96.50 682 ILE A O 1
ATOM 5142 N N . VAL A 1 683 ? -30.704 3.421 1.024 1.00 96.75 683 VAL A N 1
ATOM 5143 C CA . VAL A 1 683 ? -32.081 3.699 1.439 1.00 96.75 683 VAL A CA 1
ATOM 5144 C C . VAL A 1 683 ? -32.230 5.187 1.733 1.00 96.75 683 VAL A C 1
ATOM 5146 O O . VAL A 1 683 ? -31.611 5.710 2.658 1.00 96.75 683 VAL A O 1
ATOM 5149 N N . SER A 1 684 ? -33.100 5.866 0.987 1.00 95.00 684 SER A N 1
ATOM 5150 C CA . SER A 1 684 ? -33.441 7.264 1.253 1.00 95.00 684 SER A CA 1
ATOM 5151 C C . SER A 1 684 ? -34.305 7.389 2.505 1.00 95.00 684 SER A C 1
ATOM 5153 O O . SER A 1 684 ? -35.371 6.775 2.612 1.00 95.00 684 SER A O 1
ATOM 5155 N N . THR A 1 685 ? -33.867 8.215 3.452 1.00 93.06 685 THR A N 1
ATOM 5156 C CA . THR A 1 685 ? -34.598 8.528 4.688 1.00 93.06 685 THR A CA 1
ATOM 5157 C C . THR A 1 685 ? -34.830 10.035 4.812 1.00 93.06 685 THR A C 1
ATOM 5159 O O . THR A 1 685 ? -34.147 10.809 4.141 1.00 93.06 685 THR A O 1
ATOM 5162 N N . PRO A 1 686 ? -35.727 10.503 5.704 1.00 91.94 686 PRO A N 1
ATOM 5163 C CA . PRO A 1 686 ? -35.887 11.938 5.960 1.00 91.94 686 PRO A CA 1
ATOM 5164 C C . PRO A 1 686 ? -34.597 12.647 6.402 1.00 91.94 686 PRO A C 1
ATOM 5166 O O . PRO A 1 686 ? -34.495 13.860 6.263 1.00 91.94 686 PRO A O 1
ATOM 5169 N N . SER A 1 687 ? -33.632 11.895 6.939 1.00 90.44 687 SER A N 1
ATOM 5170 C CA . SER A 1 687 ? -32.333 12.400 7.401 1.00 90.44 687 SER A CA 1
ATOM 5171 C C . SER A 1 687 ? -31.215 12.324 6.356 1.00 90.44 687 SER A C 1
ATOM 5173 O O . SER A 1 687 ? -30.099 12.717 6.661 1.00 90.44 687 SER A O 1
ATOM 5175 N N . GLY A 1 688 ? -31.496 11.804 5.157 1.00 94.44 688 GLY A N 1
ATOM 5176 C CA . GLY A 1 688 ? -30.510 11.576 4.100 1.00 94.44 688 GLY A CA 1
ATOM 5177 C C . GLY A 1 688 ? -30.508 10.140 3.579 1.00 94.44 688 GLY A C 1
ATOM 5178 O O . GLY A 1 688 ? -31.194 9.258 4.112 1.00 94.44 688 GLY A O 1
ATOM 5179 N N . ASP A 1 689 ? -29.753 9.926 2.508 1.00 96.25 689 ASP A N 1
ATOM 5180 C CA . ASP A 1 689 ? -29.499 8.605 1.939 1.00 96.25 689 ASP A CA 1
ATOM 5181 C C . ASP A 1 689 ? -28.540 7.840 2.845 1.00 96.25 689 ASP A C 1
ATOM 5183 O O . ASP A 1 689 ? -27.577 8.415 3.338 1.00 96.25 689 ASP A O 1
ATOM 5187 N N . ARG A 1 690 ? -28.832 6.568 3.118 1.00 97.06 690 ARG A N 1
ATOM 5188 C CA . ARG A 1 690 ? -28.056 5.745 4.051 1.00 97.06 690 ARG A CA 1
ATOM 5189 C C . ARG A 1 690 ? -27.722 4.397 3.418 1.00 97.06 690 ARG A C 1
ATOM 5191 O O . ARG A 1 690 ? -28.657 3.724 2.967 1.00 97.06 690 ARG A O 1
ATOM 5198 N N . PRO A 1 691 ? -26.455 3.957 3.413 1.00 96.94 691 PRO A N 1
ATOM 5199 C CA . PRO A 1 691 ? -26.114 2.604 2.999 1.00 96.94 691 PRO A CA 1
ATOM 5200 C C . PRO A 1 691 ? -26.639 1.588 4.021 1.00 96.94 691 PRO A C 1
ATOM 5202 O O . PRO A 1 691 ? -26.687 1.845 5.229 1.00 96.94 691 PRO A O 1
ATOM 5205 N N . LYS A 1 692 ? -27.051 0.411 3.553 1.00 97.94 692 LYS A N 1
ATOM 5206 C CA . LYS A 1 692 ? -27.362 -0.724 4.427 1.00 97.94 692 LYS A CA 1
ATOM 5207 C C . LYS A 1 692 ? -26.100 -1.217 5.127 1.00 97.94 692 LYS A C 1
ATOM 5209 O O . LYS A 1 692 ? -25.045 -1.342 4.515 1.00 97.94 692 LYS A O 1
ATOM 5214 N N . ILE A 1 693 ? -26.239 -1.593 6.395 1.00 98.19 693 ILE A N 1
ATOM 5215 C CA . ILE A 1 693 ? -25.200 -2.356 7.086 1.00 98.19 693 ILE A CA 1
ATOM 5216 C C . ILE A 1 693 ? -25.302 -3.807 6.621 1.00 98.19 693 ILE A C 1
ATOM 5218 O O . ILE A 1 693 ? -26.323 -4.477 6.826 1.00 98.19 693 ILE A O 1
ATOM 5222 N N . MET A 1 694 ? -24.229 -4.272 5.991 1.00 98.12 694 MET A N 1
ATOM 5223 C CA . MET A 1 694 ? -24.118 -5.610 5.424 1.00 98.12 694 MET A CA 1
ATOM 5224 C C . MET A 1 694 ? -23.359 -6.540 6.370 1.00 98.12 694 MET A C 1
ATOM 5226 O O . MET A 1 694 ? -22.581 -6.090 7.208 1.00 98.12 694 MET A O 1
ATOM 5230 N N . PHE A 1 695 ? -23.589 -7.844 6.239 1.00 98.44 695 PHE A N 1
ATOM 5231 C CA . PHE A 1 695 ? -23.054 -8.879 7.119 1.00 98.44 695 PHE A CA 1
ATOM 5232 C C . PHE A 1 695 ? -22.572 -10.090 6.326 1.00 98.44 695 PHE A C 1
ATOM 5234 O O . PHE A 1 695 ? -23.112 -10.432 5.273 1.00 98.44 695 PHE A O 1
ATOM 5241 N N . ASP A 1 696 ? -21.585 -10.787 6.872 1.00 97.94 696 ASP A N 1
ATOM 5242 C CA . ASP A 1 696 ? -21.143 -12.079 6.371 1.00 97.94 696 ASP A CA 1
ATOM 5243 C C . ASP A 1 696 ? -22.134 -13.178 6.790 1.00 97.94 696 ASP A C 1
ATOM 5245 O O . ASP A 1 696 ? -22.309 -13.454 7.984 1.00 97.94 696 ASP A O 1
ATOM 5249 N N . PRO A 1 697 ? -22.786 -13.855 5.828 1.00 97.62 697 PRO A N 1
ATOM 5250 C CA . PRO A 1 697 ? -23.808 -14.853 6.118 1.00 97.62 697 PRO A CA 1
ATOM 5251 C C . PRO A 1 697 ? -23.255 -16.158 6.704 1.00 97.62 697 PRO A C 1
ATOM 5253 O O . PRO A 1 697 ? -24.054 -17.048 7.002 1.00 97.62 697 PRO A O 1
ATOM 5256 N N . THR A 1 698 ? -21.935 -16.318 6.819 1.00 95.25 698 THR A N 1
ATOM 5257 C CA . THR A 1 698 ? -21.280 -17.520 7.356 1.00 95.25 698 THR A CA 1
ATOM 5258 C C . THR A 1 698 ? -20.934 -17.391 8.833 1.00 95.25 698 THR A C 1
ATOM 5260 O O . THR A 1 698 ? -20.906 -18.396 9.541 1.00 95.25 698 THR A O 1
ATOM 5263 N N . ASN A 1 699 ? -20.713 -16.168 9.320 1.00 94.19 699 ASN A N 1
ATOM 5264 C CA . ASN A 1 699 ? -20.279 -15.927 10.697 1.00 94.19 699 ASN A CA 1
ATOM 5265 C C . ASN A 1 699 ? -21.053 -14.813 11.424 1.00 94.19 699 ASN A C 1
ATOM 5267 O O . ASN A 1 699 ? -20.816 -14.619 12.618 1.00 94.19 699 ASN A O 1
ATOM 5271 N N . GLY A 1 700 ? -21.952 -14.109 10.729 1.00 95.56 700 GLY A N 1
ATOM 5272 C CA . GLY A 1 700 ? -22.835 -13.081 11.275 1.00 95.56 700 GLY A CA 1
ATOM 5273 C C . GLY A 1 700 ? -22.149 -11.769 11.667 1.00 95.56 700 GLY A C 1
ATOM 5274 O O . GLY A 1 700 ? -22.807 -10.937 12.295 1.00 95.56 700 GLY A O 1
ATOM 5275 N N . ARG A 1 701 ? -20.866 -11.577 11.328 1.00 95.75 701 ARG A N 1
ATOM 5276 C CA . ARG A 1 701 ? -20.134 -10.321 11.555 1.00 95.75 701 ARG A CA 1
ATOM 5277 C C . ARG A 1 701 ? -20.456 -9.289 10.472 1.00 95.75 701 ARG A C 1
ATOM 5279 O O . ARG A 1 701 ? -20.822 -9.699 9.367 1.00 95.75 701 ARG A O 1
ATOM 5286 N N . PRO A 1 702 ? -20.322 -7.978 10.746 1.00 96.88 702 PRO A N 1
ATOM 5287 C CA . PRO A 1 702 ? -20.436 -6.950 9.715 1.00 96.88 702 PRO A CA 1
ATOM 5288 C C . PRO A 1 702 ? -19.540 -7.243 8.504 1.00 96.88 702 PRO A C 1
ATOM 5290 O O . PRO A 1 702 ? -18.506 -7.885 8.621 1.00 96.88 702 PRO A O 1
ATOM 5293 N N . ALA A 1 703 ? -19.918 -6.813 7.312 1.00 97.69 703 ALA A N 1
ATOM 5294 C CA . ALA A 1 703 ? -19.014 -6.821 6.170 1.00 97.69 703 ALA A CA 1
ATOM 5295 C C . ALA A 1 703 ? -18.038 -5.643 6.307 1.00 97.69 703 ALA A C 1
ATOM 5297 O O . ALA A 1 703 ? -18.469 -4.519 6.555 1.00 97.69 703 ALA A O 1
ATOM 5298 N N . TRP A 1 704 ? -16.736 -5.893 6.162 1.00 97.50 704 TRP A N 1
ATOM 5299 C CA . TRP A 1 704 ? -15.736 -4.826 6.181 1.00 97.50 704 TRP A CA 1
ATOM 5300 C C . TRP A 1 704 ? -15.658 -4.108 4.819 1.00 97.50 704 TRP A C 1
ATOM 5302 O O . TRP A 1 704 ? -15.655 -4.806 3.800 1.00 97.50 704 TRP A O 1
ATOM 5312 N N . PRO A 1 705 ? -15.540 -2.762 4.771 1.00 96.25 705 PRO A N 1
ATOM 5313 C CA . PRO A 1 705 ? -15.595 -1.821 5.894 1.00 96.25 705 PRO A CA 1
ATOM 5314 C C . PRO A 1 705 ? -17.022 -1.407 6.291 1.00 96.25 705 PRO A C 1
ATOM 5316 O O . PRO A 1 705 ? -17.924 -1.303 5.454 1.00 96.25 705 PRO A O 1
ATOM 5319 N N . LEU A 1 706 ? -17.207 -1.128 7.587 1.00 94.62 706 LEU A N 1
ATOM 5320 C CA . LEU A 1 706 ? -18.501 -0.754 8.173 1.00 94.62 706 LEU A CA 1
ATOM 5321 C C . LEU A 1 706 ? -18.895 0.707 7.889 1.00 94.62 706 LEU A C 1
ATOM 5323 O O . LEU A 1 706 ? -20.068 0.982 7.649 1.00 94.62 706 LEU A O 1
ATOM 5327 N N . MET A 1 707 ? -17.927 1.626 7.924 1.00 95.75 707 MET A N 1
ATOM 5328 C CA . MET A 1 707 ? -18.149 3.078 7.866 1.00 95.75 707 MET A CA 1
ATOM 5329 C C . MET A 1 707 ? -17.816 3.662 6.485 1.00 95.75 707 MET A C 1
ATOM 5331 O O . MET A 1 707 ? -17.255 2.967 5.631 1.00 95.75 707 MET A O 1
ATOM 5335 N N . ARG A 1 708 ? -18.203 4.923 6.251 1.00 94.44 708 ARG A N 1
ATOM 5336 C CA . ARG A 1 708 ? -17.960 5.691 5.014 1.00 94.44 708 ARG A CA 1
ATOM 5337 C C . ARG A 1 708 ? -17.304 7.038 5.339 1.00 94.44 708 ARG A C 1
ATOM 5339 O O . ARG A 1 708 ? -17.419 7.473 6.483 1.00 94.44 708 ARG A O 1
ATOM 5346 N N . PRO A 1 709 ? -16.640 7.699 4.372 1.00 94.12 709 PRO A N 1
ATOM 5347 C CA . PRO A 1 709 ? -16.023 9.001 4.603 1.00 94.12 709 PRO A CA 1
ATOM 5348 C C . PRO A 1 709 ? -17.024 10.060 5.093 1.00 94.12 709 PRO A C 1
ATOM 5350 O O . PRO A 1 709 ? -18.099 10.199 4.511 1.00 94.12 709 PRO A O 1
ATOM 5353 N N . HIS A 1 710 ? -16.621 10.807 6.121 1.00 93.44 710 HIS A N 1
ATOM 5354 C CA . HIS A 1 710 ? -17.228 12.023 6.667 1.00 93.44 710 HIS A CA 1
ATOM 5355 C C . HIS A 1 710 ? -16.092 13.022 6.892 1.00 93.44 710 HIS A C 1
ATOM 5357 O O . HIS A 1 710 ? -15.338 12.928 7.865 1.00 93.44 710 HIS A O 1
ATOM 5363 N N . ILE A 1 711 ? -15.879 13.909 5.920 1.00 91.06 711 ILE A N 1
ATOM 5364 C CA . ILE A 1 711 ? -14.617 14.646 5.836 1.00 91.06 711 ILE A CA 1
ATOM 5365 C C . ILE A 1 711 ? -14.506 15.674 6.962 1.00 91.06 711 ILE A C 1
ATOM 5367 O O . ILE A 1 711 ? -15.358 16.543 7.107 1.00 91.06 711 ILE A O 1
ATOM 5371 N N . GLY A 1 712 ? -13.422 15.579 7.734 1.00 91.75 712 GLY A N 1
ATOM 5372 C CA . GLY A 1 712 ? -13.168 16.403 8.918 1.00 91.75 712 GLY A CA 1
ATOM 5373 C C . GLY A 1 712 ? -13.752 15.851 10.222 1.00 91.75 712 GLY A C 1
ATOM 5374 O O . GLY A 1 712 ? -13.274 16.233 11.291 1.00 91.75 712 GLY A O 1
ATOM 5375 N N . ASP A 1 713 ? -14.678 14.894 10.151 1.00 92.75 713 ASP A N 1
ATOM 5376 C CA . ASP A 1 713 ? -15.275 14.276 11.332 1.00 92.75 713 ASP A CA 1
ATOM 5377 C C . ASP A 1 713 ? -14.406 13.141 11.881 1.00 92.75 713 ASP A C 1
ATOM 5379 O O . ASP A 1 713 ? -13.693 12.431 11.165 1.00 92.75 713 ASP A O 1
ATOM 5383 N N . ARG A 1 714 ? -14.489 12.945 13.192 1.00 92.56 714 ARG A N 1
ATOM 5384 C CA . ARG A 1 714 ? -13.849 11.856 13.922 1.00 92.56 714 ARG A CA 1
ATOM 5385 C C . ARG A 1 714 ? -14.729 10.597 13.870 1.00 92.56 714 ARG A C 1
ATOM 5387 O O . ARG A 1 714 ? -15.935 10.708 14.089 1.00 92.56 714 ARG A O 1
ATOM 5394 N N . PRO A 1 715 ? -14.168 9.396 13.628 1.00 95.81 715 PRO A N 1
ATOM 5395 C CA . PRO A 1 715 ? -14.955 8.171 13.707 1.00 95.81 715 PRO A CA 1
ATOM 5396 C C . PRO A 1 715 ? -15.398 7.887 15.153 1.00 95.81 715 PRO A C 1
ATOM 5398 O O . PRO A 1 715 ? -14.780 8.367 16.108 1.00 95.81 715 PRO A O 1
ATOM 5401 N N . PRO A 1 716 ? -16.443 7.070 15.353 1.00 95.69 716 PRO A N 1
ATOM 5402 C CA . PRO A 1 716 ? -16.827 6.612 16.678 1.00 95.69 716 PRO A CA 1
ATOM 5403 C C . PRO A 1 716 ? -15.761 5.691 17.290 1.00 95.69 716 PRO A C 1
ATOM 5405 O O . PRO A 1 716 ? -15.041 4.973 16.589 1.00 95.69 716 PRO A O 1
ATOM 5408 N N . PHE A 1 717 ? -15.713 5.637 18.619 1.00 94.75 717 PHE A N 1
ATOM 5409 C CA . PHE A 1 717 ? -15.109 4.527 19.339 1.00 94.75 717 PHE A CA 1
ATOM 5410 C C . PHE A 1 717 ? -15.869 3.233 19.038 1.00 94.75 717 PHE A C 1
ATOM 5412 O O . PHE A 1 717 ? -17.057 3.221 18.698 1.00 94.75 717 PHE A O 1
ATOM 5419 N N . SER A 1 718 ? -15.178 2.111 19.202 1.00 94.44 718 SER A N 1
ATOM 5420 C CA . SER A 1 718 ? -15.777 0.792 19.052 1.00 94.44 718 SER A CA 1
ATOM 5421 C C . SER A 1 718 ? -16.932 0.557 20.042 1.00 94.44 718 SER A C 1
ATOM 5423 O O . SER A 1 718 ? -17.008 1.132 21.135 1.00 94.44 718 SER A O 1
ATOM 5425 N N . GLY A 1 719 ? -17.856 -0.330 19.661 1.00 86.38 719 GLY A N 1
ATOM 5426 C CA . GLY A 1 719 ? -18.983 -0.732 20.506 1.00 86.38 719 GLY A CA 1
ATOM 5427 C C . GLY A 1 719 ? -18.570 -1.431 21.810 1.00 86.38 719 GLY A C 1
ATOM 5428 O O . GLY A 1 719 ? -17.396 -1.647 22.099 1.00 86.38 719 GLY A O 1
ATOM 5429 N N . ASN A 1 720 ? -19.561 -1.818 22.621 1.00 79.25 720 ASN A N 1
ATOM 5430 C CA . ASN A 1 720 ? -19.349 -2.599 23.851 1.00 79.25 720 ASN A CA 1
ATOM 5431 C C . ASN A 1 720 ? -18.363 -1.961 24.864 1.00 79.25 720 ASN A C 1
ATOM 5433 O O . ASN A 1 720 ? -17.544 -2.649 25.470 1.00 79.25 720 ASN A O 1
ATOM 5437 N N . GLY A 1 721 ? -18.448 -0.641 25.061 1.00 78.81 721 GLY A N 1
ATOM 5438 C CA . GLY A 1 721 ? -17.603 0.078 26.022 1.00 78.81 721 GLY A CA 1
ATOM 5439 C C . GLY A 1 721 ? -16.170 0.302 25.540 1.00 78.81 721 GLY A C 1
ATOM 5440 O O . GLY A 1 721 ? -15.248 0.183 26.342 1.00 78.81 721 GLY A O 1
ATOM 5441 N N . HIS A 1 722 ? -16.002 0.615 24.250 1.00 87.81 722 HIS A N 1
ATOM 5442 C CA . HIS A 1 722 ? -14.709 0.872 23.606 1.00 87.81 722 HIS A CA 1
ATOM 5443 C C . HIS A 1 722 ? -13.802 -0.367 23.647 1.00 87.81 722 HIS A C 1
ATOM 5445 O O . HIS A 1 722 ? -12.640 -0.311 24.047 1.00 87.81 722 HIS A O 1
ATOM 5451 N N . THR A 1 723 ? -14.376 -1.520 23.287 1.00 90.94 723 THR A N 1
ATOM 5452 C CA . THR A 1 723 ? -13.669 -2.807 23.211 1.00 90.94 723 THR A CA 1
ATOM 5453 C C . THR A 1 723 ? -12.442 -2.699 22.301 1.00 90.94 723 THR A C 1
ATOM 5455 O O . THR A 1 723 ? -12.511 -2.115 21.217 1.00 90.94 723 THR A O 1
ATOM 5458 N N . GLY A 1 724 ? -11.323 -3.291 22.715 1.00 92.56 724 GLY A N 1
ATOM 5459 C CA . GLY A 1 724 ? -10.112 -3.332 21.899 1.00 92.56 724 GLY A CA 1
ATOM 5460 C C . GLY A 1 724 ? -10.224 -4.311 20.729 1.00 92.56 724 GLY A C 1
ATOM 5461 O O . GLY A 1 724 ? -9.507 -4.177 19.745 1.00 92.56 724 GLY A O 1
ATOM 5462 N N . ALA A 1 725 ? -11.156 -5.268 20.805 1.00 94.31 725 ALA A N 1
ATOM 5463 C CA . ALA A 1 725 ? -11.353 -6.314 19.803 1.00 94.31 725 ALA A CA 1
ATOM 5464 C C . ALA A 1 725 ? -12.779 -6.358 19.210 1.00 94.31 725 ALA A C 1
ATOM 5466 O O . ALA A 1 725 ? -13.476 -7.365 19.376 1.00 94.31 725 ALA A O 1
ATOM 5467 N N . PRO A 1 726 ? -13.251 -5.299 18.523 1.00 94.19 726 PRO A N 1
ATOM 5468 C CA . PRO A 1 726 ? -14.624 -5.220 18.018 1.00 94.19 726 PRO A CA 1
ATOM 5469 C C . PRO A 1 726 ? -14.916 -6.192 16.876 1.00 94.19 726 PRO A C 1
ATOM 5471 O O . PRO A 1 726 ? -16.073 -6.518 16.629 1.00 94.19 726 PRO A O 1
ATOM 5474 N N . TRP A 1 727 ? -13.894 -6.660 16.160 1.00 94.31 727 TRP A N 1
ATOM 5475 C CA . TRP A 1 727 ? -14.062 -7.675 15.134 1.00 94.31 727 TRP A CA 1
ATOM 5476 C C . TRP A 1 727 ? -13.881 -9.068 15.717 1.00 94.31 727 TRP A C 1
ATOM 5478 O O . TRP A 1 727 ? -14.770 -9.912 15.608 1.00 94.31 727 TRP A O 1
ATOM 5488 N N . LEU A 1 728 ? -12.731 -9.327 16.338 1.00 92.81 728 LEU A N 1
ATOM 5489 C CA . LEU A 1 728 ? -12.346 -10.653 16.818 1.00 92.81 728 LEU A CA 1
ATOM 5490 C C . LEU A 1 728 ? -13.168 -11.095 18.036 1.00 92.81 728 LEU A C 1
ATOM 5492 O O . LEU A 1 728 ? -13.506 -12.275 18.151 1.00 92.81 728 LEU A O 1
ATOM 5496 N N . GLY A 1 729 ? -13.535 -10.157 18.907 1.00 92.06 729 GLY A N 1
ATOM 5497 C CA . GLY A 1 729 ? -14.017 -10.410 20.261 1.00 92.06 729 GLY A CA 1
ATOM 5498 C C . GLY A 1 729 ? -12.858 -10.630 21.236 1.00 92.06 729 GLY A C 1
ATOM 5499 O O . GLY A 1 729 ? -11.879 -11.298 20.909 1.00 92.06 729 GLY A O 1
ATOM 5500 N N . GLU A 1 730 ? -12.979 -10.097 22.452 1.00 90.00 730 GLU A N 1
ATOM 5501 C CA . GLU A 1 730 ? -11.906 -10.085 23.465 1.00 90.00 730 GLU A CA 1
ATOM 5502 C C . GLU A 1 730 ? -11.409 -11.490 23.842 1.00 90.00 730 GLU A C 1
ATOM 5504 O O . GLU A 1 730 ? -10.210 -11.760 23.904 1.00 90.00 730 GLU A O 1
ATOM 5509 N N . THR A 1 731 ? -12.339 -12.419 24.073 1.00 88.19 731 THR A N 1
ATOM 5510 C CA . THR A 1 731 ? -12.034 -13.778 24.531 1.00 88.19 731 THR A CA 1
ATOM 5511 C C . THR A 1 731 ? -12.616 -14.809 23.569 1.00 88.19 731 THR A C 1
ATOM 5513 O O . THR A 1 731 ? -13.810 -14.811 23.278 1.00 88.19 731 THR A O 1
ATOM 5516 N N . GLY A 1 732 ? -11.780 -15.729 23.097 1.00 86.12 732 GLY A N 1
ATOM 5517 C CA . GLY A 1 732 ? -12.191 -16.873 22.294 1.00 86.12 732 GLY A CA 1
ATOM 5518 C C . GLY A 1 732 ? -12.795 -17.988 23.145 1.00 86.12 732 GLY A C 1
ATOM 5519 O O . GLY A 1 732 ? -12.393 -18.201 24.283 1.00 86.12 732 GLY A O 1
ATOM 5520 N N . ASN A 1 733 ? -13.726 -18.747 22.573 1.00 83.75 733 ASN A N 1
ATOM 5521 C CA . ASN A 1 733 ? -14.426 -19.894 23.158 1.00 83.75 733 ASN A CA 1
ATOM 5522 C C . ASN A 1 733 ? -15.189 -19.576 24.454 1.00 83.75 733 ASN A C 1
ATOM 5524 O O . ASN A 1 733 ? -15.375 -20.456 25.298 1.00 83.75 733 ASN A O 1
ATOM 5528 N N . VAL A 1 734 ? -15.663 -18.336 24.610 1.00 83.69 734 VAL A N 1
ATOM 5529 C CA . VAL A 1 734 ? -16.600 -17.984 25.686 1.00 83.69 734 VAL A CA 1
ATOM 5530 C C . VAL A 1 734 ? -17.872 -18.829 25.529 1.00 83.69 734 VAL A C 1
ATOM 5532 O O . VAL A 1 734 ? -18.373 -18.941 24.408 1.00 83.69 734 VAL A O 1
ATOM 5535 N N . PRO A 1 735 ? -18.412 -19.441 26.599 1.00 84.31 735 PRO A N 1
ATOM 5536 C CA . PRO A 1 735 ? -19.627 -20.242 26.507 1.00 84.31 735 PRO A CA 1
ATOM 5537 C C . PRO A 1 735 ? -20.800 -19.463 25.910 1.00 84.31 735 PRO A C 1
ATOM 5539 O O . PRO A 1 735 ? -21.009 -18.292 26.229 1.00 84.31 735 PRO A O 1
ATOM 5542 N N . ILE A 1 736 ? -21.594 -20.138 25.079 1.00 82.31 736 ILE A N 1
ATOM 5543 C CA . ILE A 1 736 ? -22.850 -19.589 24.562 1.00 82.31 736 ILE A CA 1
ATOM 5544 C C . ILE A 1 736 ? -23.787 -19.372 25.762 1.00 82.31 736 ILE A C 1
ATOM 5546 O O . ILE A 1 736 ? -24.024 -20.327 26.511 1.00 82.31 736 ILE A O 1
ATOM 5550 N N . PRO A 1 737 ? -24.298 -18.148 25.990 1.00 75.38 737 PRO A N 1
ATOM 5551 C CA . PRO A 1 737 ? -25.190 -17.885 27.111 1.00 75.38 737 PRO A CA 1
ATOM 5552 C C . PRO A 1 737 ? -26.442 -18.772 27.068 1.00 75.38 737 PRO A C 1
ATOM 5554 O O . PRO A 1 737 ? -27.123 -18.859 26.049 1.00 75.38 737 PRO A O 1
ATOM 5557 N N . ASN A 1 738 ? -26.787 -19.390 28.201 1.00 62.09 738 ASN A N 1
ATOM 5558 C CA . ASN A 1 738 ? -28.086 -20.035 28.394 1.00 62.09 738 ASN A CA 1
ATOM 5559 C C . ASN A 1 738 ? -29.085 -18.969 28.875 1.00 62.09 738 ASN A C 1
ATOM 5561 O O . ASN A 1 738 ? -29.205 -18.740 30.078 1.00 62.09 738 ASN A O 1
ATOM 5565 N N . GLY A 1 739 ? -29.766 -18.265 27.967 1.00 64.12 739 GLY A N 1
ATOM 5566 C CA . GLY A 1 739 ? -30.686 -17.192 28.359 1.00 64.12 739 GLY A CA 1
ATOM 5567 C C . GLY A 1 739 ? -31.201 -16.331 27.200 1.00 64.12 739 GLY A C 1
ATOM 5568 O O . GLY A 1 739 ? -30.951 -16.654 26.043 1.00 64.12 739 GLY A O 1
ATOM 5569 N N . PRO A 1 740 ? -31.939 -15.243 27.500 1.00 59.22 740 PRO A N 1
ATOM 5570 C CA . PRO A 1 740 ? -32.576 -14.386 26.495 1.00 59.22 740 PRO A CA 1
ATOM 5571 C C . PRO A 1 740 ? -31.609 -13.435 25.769 1.00 59.22 740 PRO A C 1
ATOM 5573 O O . PRO A 1 740 ? -32.044 -12.727 24.866 1.00 59.22 740 PRO A O 1
ATOM 5576 N N . SER A 1 741 ? -30.327 -13.382 26.155 1.00 70.00 741 SER A N 1
ATOM 5577 C CA . SER A 1 741 ? -29.318 -12.559 25.486 1.00 70.00 741 SER A CA 1
ATOM 5578 C C . SER A 1 741 ? -28.450 -13.399 24.555 1.00 70.00 741 SER A C 1
ATOM 5580 O O . SER A 1 741 ? -27.923 -14.448 24.925 1.00 70.00 741 SER A O 1
ATOM 5582 N N . VAL A 1 742 ? -28.286 -12.906 23.332 1.00 84.00 742 VAL A N 1
ATOM 5583 C CA . VAL A 1 742 ? -27.396 -13.494 22.336 1.00 84.00 742 VAL A CA 1
ATOM 5584 C C . VAL A 1 742 ? -26.076 -12.727 22.327 1.00 84.00 742 VAL A C 1
ATOM 5586 O O . VAL A 1 742 ? -26.104 -11.507 22.404 1.00 84.00 742 VAL A O 1
ATOM 5589 N N . ASN A 1 743 ? -24.937 -13.419 22.233 1.00 87.25 743 ASN A N 1
ATOM 5590 C CA . ASN A 1 743 ? -23.607 -12.809 22.142 1.00 87.25 743 ASN A CA 1
ATOM 5591 C C . ASN A 1 743 ? -22.930 -13.216 20.814 1.00 87.25 743 ASN A C 1
ATOM 5593 O O . ASN A 1 743 ? -22.672 -14.411 20.634 1.00 87.25 743 ASN A O 1
ATOM 5597 N N . PRO A 1 744 ? -22.606 -12.269 19.912 1.00 89.75 744 PRO A N 1
ATOM 5598 C CA . PRO A 1 744 ? -21.995 -12.560 18.614 1.00 89.75 744 PRO A CA 1
ATOM 5599 C C . PRO A 1 744 ? -20.560 -13.100 18.702 1.00 89.75 744 PRO A C 1
ATOM 5601 O O . PRO A 1 744 ? -20.080 -13.725 17.754 1.00 89.75 744 PRO A O 1
ATOM 5604 N N . TYR A 1 745 ? -19.891 -12.929 19.846 1.00 89.81 745 TYR A N 1
ATOM 5605 C CA . TYR A 1 745 ? -18.527 -13.399 20.100 1.00 89.81 745 TYR A CA 1
ATOM 5606 C C . TYR A 1 745 ? -18.471 -14.735 20.859 1.00 89.81 745 TYR A C 1
ATOM 5608 O O . TYR A 1 745 ? -17.402 -15.330 20.991 1.00 89.81 745 TYR A O 1
ATOM 5616 N N . ALA A 1 746 ? -19.601 -15.247 21.356 1.00 88.44 746 ALA A N 1
ATOM 5617 C CA . ALA A 1 746 ? -19.619 -16.514 22.082 1.00 88.44 746 ALA A CA 1
ATOM 5618 C C . ALA A 1 746 ? -19.413 -17.724 21.149 1.00 88.44 746 ALA A C 1
ATOM 5620 O O . ALA A 1 746 ? -19.837 -17.738 19.994 1.00 88.44 746 ALA A O 1
ATOM 5621 N N . GLY A 1 747 ? -18.754 -18.764 21.663 1.00 87.44 747 GLY A N 1
ATOM 5622 C CA . GLY A 1 747 ? -18.481 -20.013 20.945 1.00 87.44 747 GLY A CA 1
ATOM 5623 C C . GLY A 1 747 ? -17.446 -19.897 19.820 1.00 87.44 747 GLY A C 1
ATOM 5624 O O . GLY A 1 747 ? -17.311 -20.824 19.026 1.00 87.44 747 GLY A O 1
ATOM 5625 N N . ARG A 1 748 ? -16.732 -18.771 19.737 1.00 90.00 748 ARG A N 1
ATOM 5626 C CA . ARG A 1 748 ? -15.804 -18.434 18.653 1.00 90.00 748 ARG A CA 1
ATOM 5627 C C . ARG A 1 748 ? -14.364 -18.799 18.966 1.00 90.00 748 ARG A C 1
ATOM 5629 O O . ARG A 1 748 ? -13.792 -18.266 19.908 1.00 90.00 748 ARG A O 1
ATOM 5636 N N . ASN A 1 749 ? -13.738 -19.649 18.162 1.00 88.75 749 ASN A N 1
ATOM 5637 C CA . ASN A 1 749 ? -12.321 -19.983 18.338 1.00 88.75 749 ASN A CA 1
ATOM 5638 C C . ASN A 1 749 ? -11.367 -18.875 17.858 1.00 88.75 749 ASN A C 1
ATOM 5640 O O . ASN A 1 749 ? -10.204 -18.873 18.253 1.00 88.75 749 ASN A O 1
ATOM 5644 N N . ASP A 1 750 ? -11.861 -17.948 17.038 1.00 89.25 750 ASP A N 1
ATOM 5645 C CA . ASP A 1 750 ? -11.145 -16.811 16.459 1.00 89.25 750 ASP A CA 1
ATOM 5646 C C . ASP A 1 750 ? -11.166 -15.549 17.340 1.00 89.25 750 ASP A C 1
ATOM 5648 O O . ASP A 1 750 ? -10.723 -14.494 16.897 1.00 89.25 750 ASP A O 1
ATOM 5652 N N . GLY A 1 751 ? -11.631 -15.646 18.593 1.00 91.19 751 GLY A N 1
ATOM 5653 C CA . GLY A 1 751 ? -11.467 -14.569 19.576 1.00 91.19 751 GLY A CA 1
ATOM 5654 C C . GLY A 1 751 ? -9.997 -14.210 19.807 1.00 91.19 751 GLY A C 1
ATOM 5655 O O . GLY A 1 751 ? -9.106 -15.051 19.640 1.00 91.19 751 GLY A O 1
ATOM 5656 N N . LEU A 1 752 ? -9.736 -12.954 20.174 1.00 91.69 752 LEU A N 1
ATOM 5657 C CA . LEU A 1 752 ? -8.387 -12.408 20.290 1.00 91.69 752 LEU A CA 1
ATOM 5658 C C . LEU A 1 752 ? -7.551 -13.213 21.291 1.00 91.69 752 LEU A C 1
ATOM 5660 O O . LEU A 1 752 ? -6.559 -13.828 20.886 1.00 91.69 752 LEU A O 1
ATOM 5664 N N . CYS A 1 753 ? -7.996 -13.267 22.550 1.00 91.19 753 CYS A N 1
ATOM 5665 C CA . CYS A 1 753 ? -7.335 -14.004 23.620 1.00 91.19 753 CYS A CA 1
ATOM 5666 C C . CYS A 1 753 ? -7.961 -15.392 23.838 1.00 91.19 753 CYS A C 1
ATOM 5668 O O . CYS A 1 753 ? -9.179 -15.498 23.981 1.00 91.19 753 CYS A O 1
ATOM 5670 N N . PRO A 1 754 ? -7.178 -16.481 23.938 1.00 88.50 754 PRO A N 1
ATOM 5671 C CA . PRO A 1 754 ? -7.711 -17.790 24.325 1.00 88.50 754 PRO A CA 1
ATOM 5672 C C . PRO A 1 754 ? -8.432 -17.751 25.688 1.00 88.50 754 PRO A C 1
ATOM 5674 O O . PRO A 1 754 ? -7.939 -17.112 26.610 1.00 88.50 754 PRO A O 1
ATOM 5677 N N . ASN A 1 755 ? -9.530 -18.500 25.876 1.00 85.44 755 ASN A N 1
ATOM 5678 C CA . ASN A 1 755 ? -10.267 -18.540 27.161 1.00 85.44 755 ASN A CA 1
ATOM 5679 C C . ASN A 1 755 ? -9.401 -18.917 28.380 1.00 85.44 755 ASN A C 1
ATOM 5681 O O . ASN A 1 755 ? -9.720 -18.582 29.515 1.00 85.44 755 ASN A O 1
ATOM 5685 N N . SER A 1 756 ? -8.328 -19.679 28.157 1.00 86.44 756 SER A N 1
ATOM 5686 C CA . SER A 1 756 ? -7.401 -20.110 29.205 1.00 86.44 756 SER A CA 1
ATOM 5687 C C . SER A 1 756 ? -6.281 -19.105 29.493 1.00 86.44 756 SER A C 1
ATOM 5689 O O . SER A 1 756 ? -5.487 -19.355 30.397 1.00 86.44 756 SER A O 1
ATOM 5691 N N . ALA A 1 757 ? -6.157 -18.034 28.704 1.00 90.62 757 ALA A N 1
ATOM 5692 C CA . ALA A 1 757 ? -5.096 -17.045 28.858 1.00 90.62 757 ALA A CA 1
ATOM 5693 C C . ALA A 1 757 ? -5.310 -16.228 30.146 1.00 90.62 757 ALA A C 1
ATOM 5695 O O . ALA A 1 757 ? -6.401 -15.685 30.347 1.00 90.62 757 ALA A O 1
ATOM 5696 N N . PRO A 1 758 ? -4.302 -16.110 31.030 1.00 94.25 758 PRO A N 1
ATOM 5697 C CA . PRO A 1 758 ? -4.388 -15.221 32.181 1.00 94.25 758 PRO A CA 1
ATOM 5698 C C . PRO A 1 758 ? -4.564 -13.765 31.737 1.00 94.25 758 PRO A C 1
ATOM 5700 O O . PRO A 1 758 ? -3.740 -13.234 30.998 1.00 94.25 758 PRO A O 1
ATOM 5703 N N . LEU A 1 759 ? -5.629 -13.112 32.208 1.00 94.19 759 LEU A N 1
ATOM 5704 C CA . LEU A 1 759 ? -5.890 -11.703 31.919 1.00 94.19 759 LEU A CA 1
ATOM 5705 C C . LEU A 1 759 ? -5.111 -10.798 32.880 1.00 94.19 759 LEU A C 1
ATOM 5707 O O . LEU A 1 759 ? -5.316 -10.853 34.097 1.00 94.19 759 LEU A O 1
ATOM 5711 N N . ARG A 1 760 ? -4.285 -9.905 32.337 1.00 95.38 760 ARG A N 1
ATOM 5712 C CA . ARG A 1 760 ? -3.643 -8.810 33.069 1.00 95.38 760 ARG A CA 1
ATOM 5713 C C . ARG A 1 760 ? -4.294 -7.493 32.681 1.00 95.38 760 ARG A C 1
ATOM 5715 O O . ARG A 1 760 ? -4.611 -7.273 31.521 1.00 95.38 760 ARG A O 1
ATOM 5722 N N . LYS A 1 761 ? -4.498 -6.614 33.660 1.00 95.81 761 LYS A N 1
ATOM 5723 C CA . LYS A 1 761 ? -5.116 -5.302 33.441 1.00 95.81 761 LYS A CA 1
ATOM 5724 C C . LYS A 1 761 ? -4.135 -4.198 33.789 1.00 95.81 761 LYS A C 1
ATOM 5726 O O . LYS A 1 761 ? -3.577 -4.203 34.888 1.00 95.81 761 LYS A O 1
ATOM 5731 N N . PHE A 1 762 ? -3.978 -3.243 32.885 1.00 96.69 762 PHE A N 1
ATOM 5732 C CA . PHE A 1 762 ? -3.130 -2.075 33.065 1.00 96.69 762 PHE A CA 1
ATOM 5733 C C . PHE A 1 762 ? -3.948 -0.812 32.807 1.00 96.69 762 PHE A C 1
ATOM 5735 O O . PHE A 1 762 ? -4.423 -0.588 31.701 1.00 96.69 762 PHE A O 1
ATOM 5742 N N . ASN A 1 763 ? -4.099 0.024 33.833 1.00 97.06 763 ASN A N 1
ATOM 5743 C CA . ASN A 1 763 ? -4.673 1.358 33.674 1.00 97.06 763 ASN A CA 1
ATOM 5744 C C . ASN A 1 763 ? -3.518 2.331 33.453 1.00 97.06 763 ASN A C 1
ATOM 5746 O O . ASN A 1 763 ? -2.748 2.590 34.384 1.00 97.06 763 ASN A O 1
ATOM 5750 N N . VAL A 1 764 ? -3.382 2.820 32.228 1.00 97.06 764 VAL A N 1
ATOM 5751 C CA . VAL A 1 764 ? -2.305 3.700 31.784 1.00 97.06 764 VAL A CA 1
ATOM 5752 C C . VAL A 1 764 ? -2.848 5.114 31.616 1.00 97.06 764 VAL A C 1
ATOM 5754 O O . VAL A 1 764 ? -3.969 5.326 31.153 1.00 97.06 764 VAL A O 1
ATOM 5757 N N . VAL A 1 765 ? -2.050 6.093 32.024 1.00 96.06 765 VAL A N 1
ATOM 5758 C CA . VAL A 1 765 ? -2.330 7.511 31.813 1.00 96.06 765 VAL A CA 1
ATOM 5759 C C . VAL A 1 765 ? -1.135 8.170 31.131 1.00 96.06 765 VAL A C 1
ATOM 5761 O O . VAL A 1 765 ? 0.007 7.957 31.550 1.00 96.06 765 VAL A O 1
ATOM 5764 N N . ALA A 1 766 ? -1.397 8.932 30.072 1.00 95.19 766 ALA A N 1
ATOM 5765 C CA . ALA A 1 766 ? -0.435 9.862 29.487 1.00 95.19 766 ALA A CA 1
ATOM 5766 C C . ALA A 1 766 ? -0.411 11.151 30.314 1.00 95.19 766 ALA A C 1
ATOM 5768 O O . ALA A 1 766 ? -1.474 11.700 30.626 1.00 95.19 766 ALA A O 1
ATOM 5769 N N . ILE A 1 767 ? 0.781 11.591 30.713 1.00 92.94 767 ILE A N 1
ATOM 5770 C CA . ILE A 1 767 ? 0.973 12.797 31.516 1.00 92.94 767 ILE A CA 1
ATOM 5771 C C . ILE A 1 767 ? 2.090 13.678 30.953 1.00 92.94 767 ILE A C 1
ATOM 5773 O O . ILE A 1 767 ? 3.181 13.192 30.639 1.00 92.94 767 ILE A O 1
ATOM 5777 N N . THR A 1 768 ? 1.857 14.993 30.973 1.00 91.69 768 THR A N 1
ATOM 5778 C CA . THR A 1 768 ? 2.887 16.004 30.719 1.00 91.69 768 THR A CA 1
ATOM 5779 C C . THR A 1 768 ? 3.538 16.457 32.024 1.00 91.69 768 THR A C 1
ATOM 5781 O O . THR A 1 768 ? 2.848 16.808 32.988 1.00 91.69 768 THR A O 1
ATOM 5784 N N . LEU A 1 769 ? 4.869 16.500 32.066 1.00 92.00 769 LEU A N 1
ATOM 5785 C CA . LEU A 1 769 ? 5.646 17.051 33.176 1.00 92.00 769 LEU A CA 1
ATOM 5786 C C . LEU A 1 769 ? 7.079 17.414 32.750 1.00 92.00 769 LEU A C 1
ATOM 5788 O O . LEU A 1 769 ? 7.612 16.816 31.819 1.00 92.00 769 LEU A O 1
ATOM 5792 N N . PRO A 1 770 ? 7.769 18.323 33.462 1.00 92.12 770 PRO A N 1
ATOM 5793 C CA . PRO A 1 770 ? 9.167 18.609 33.167 1.00 92.12 770 PRO A CA 1
ATOM 5794 C C . PRO A 1 770 ? 10.077 17.384 33.372 1.00 92.12 770 PRO A C 1
ATOM 5796 O O . PRO A 1 770 ? 10.168 16.852 34.483 1.00 92.12 770 PRO A O 1
ATOM 5799 N N . ILE A 1 771 ? 10.813 16.974 32.334 1.00 91.38 771 ILE A N 1
ATOM 5800 C CA . ILE A 1 771 ? 11.751 15.841 32.367 1.00 91.38 771 ILE A CA 1
ATOM 5801 C C . ILE A 1 771 ? 13.188 16.357 32.319 1.00 91.38 771 ILE A C 1
ATOM 5803 O O . ILE A 1 771 ? 13.585 17.117 31.438 1.00 91.38 771 ILE A O 1
ATOM 5807 N N . LYS A 1 772 ? 14.016 15.934 33.278 1.00 90.12 772 LYS A N 1
ATOM 5808 C CA . LYS A 1 772 ? 15.448 16.261 33.274 1.00 90.12 772 LYS A CA 1
ATOM 5809 C C . LYS A 1 772 ? 16.199 15.363 32.295 1.00 90.12 772 LYS A C 1
ATOM 5811 O O . LYS A 1 772 ? 16.535 14.232 32.635 1.00 90.12 772 LYS A O 1
ATOM 5816 N N . ASN A 1 773 ? 16.539 15.910 31.131 1.00 88.94 773 ASN A N 1
ATOM 5817 C CA . ASN A 1 773 ? 17.346 15.224 30.118 1.00 88.94 773 ASN A CA 1
ATOM 5818 C C . ASN A 1 773 ? 18.811 15.111 30.555 1.00 88.94 773 ASN A C 1
ATOM 5820 O O . ASN A 1 773 ? 19.468 14.095 30.345 1.00 88.94 773 ASN A O 1
ATOM 5824 N N . THR A 1 774 ? 19.337 16.163 31.191 1.00 91.00 774 THR A N 1
ATOM 5825 C CA . THR A 1 774 ? 20.689 16.175 31.766 1.00 91.00 774 THR A CA 1
ATOM 5826 C C . THR A 1 774 ? 20.700 16.910 33.109 1.00 91.00 774 THR A C 1
ATOM 5828 O O . THR A 1 774 ? 19.669 17.339 33.623 1.00 91.00 774 THR A O 1
ATOM 5831 N N . LYS A 1 775 ? 21.888 17.099 33.702 1.00 91.06 775 LYS A N 1
ATOM 5832 C CA . LYS A 1 775 ? 22.038 17.909 34.924 1.00 91.06 775 LYS A CA 1
ATOM 5833 C C . LYS A 1 775 ? 21.629 19.375 34.734 1.00 91.06 775 LYS A C 1
ATOM 5835 O O . LYS A 1 775 ? 21.320 20.029 35.726 1.00 91.06 775 LYS A O 1
ATOM 5840 N N . THR A 1 776 ? 21.666 19.887 33.504 1.00 95.38 776 THR A N 1
ATOM 5841 C CA . THR A 1 776 ? 21.453 21.310 33.189 1.00 95.38 776 THR A CA 1
ATOM 5842 C C . THR A 1 776 ? 20.356 21.552 32.159 1.00 95.38 776 THR A C 1
ATOM 5844 O O . THR A 1 776 ? 20.000 22.704 31.939 1.00 95.38 776 THR A O 1
ATOM 5847 N N . LEU A 1 777 ? 19.837 20.502 31.518 1.00 96.06 777 LEU A N 1
ATOM 5848 C CA . LEU A 1 777 ? 18.782 20.591 30.513 1.00 96.06 777 LEU A CA 1
ATOM 5849 C C . LEU A 1 777 ? 17.532 19.875 31.011 1.00 96.06 777 LEU A C 1
ATOM 5851 O O . LEU A 1 777 ? 17.600 18.724 31.450 1.00 96.06 777 LEU A O 1
ATOM 5855 N N . THR A 1 778 ? 16.408 20.565 30.888 1.00 93.81 778 THR A N 1
ATOM 5856 C CA . THR A 1 778 ? 15.076 20.064 31.208 1.00 93.81 778 THR A CA 1
ATOM 5857 C C . THR A 1 778 ? 14.215 20.260 29.977 1.00 93.81 778 THR A C 1
ATOM 5859 O O . THR A 1 778 ? 14.173 21.367 29.443 1.00 93.81 778 THR A O 1
ATOM 5862 N N . ASP A 1 779 ? 13.542 19.204 29.549 1.00 92.06 779 ASP A N 1
ATOM 5863 C CA . ASP A 1 779 ? 12.388 19.316 28.673 1.00 92.06 779 ASP A CA 1
ATOM 5864 C C . ASP A 1 779 ? 11.203 19.801 29.524 1.00 92.06 779 ASP A C 1
ATOM 5866 O O . ASP A 1 779 ? 10.793 19.082 30.439 1.00 92.06 779 ASP A O 1
ATOM 5870 N N . PRO A 1 780 ? 10.693 21.027 29.320 1.00 90.62 780 PRO A N 1
ATOM 5871 C CA . PRO A 1 780 ? 9.604 21.566 30.129 1.00 90.62 780 PRO A CA 1
ATOM 5872 C C . PRO A 1 780 ? 8.257 20.878 29.863 1.00 90.62 780 PRO A C 1
ATOM 5874 O O . PRO A 1 780 ? 7.364 20.989 30.702 1.00 90.62 780 PRO A O 1
ATOM 5877 N N . THR A 1 781 ? 8.120 20.185 28.732 1.00 89.44 781 THR A N 1
ATOM 5878 C CA . THR A 1 781 ? 6.871 19.607 28.216 1.00 89.44 781 THR A CA 1
ATOM 5879 C C . THR A 1 781 ? 7.012 18.113 27.940 1.00 89.44 781 THR A C 1
ATOM 5881 O O . THR A 1 781 ? 6.329 17.573 27.076 1.00 89.44 781 THR A O 1
ATOM 5884 N N . GLY A 1 782 ? 7.903 17.439 28.668 1.00 90.31 782 GLY A N 1
ATOM 5885 C CA . GLY A 1 782 ? 8.120 16.009 28.507 1.00 90.31 782 GLY A CA 1
ATOM 5886 C C . GLY A 1 782 ? 6.836 15.211 28.739 1.00 90.31 782 GLY A C 1
ATOM 5887 O O . GLY A 1 782 ? 6.065 15.504 29.654 1.00 90.31 782 GLY A O 1
ATOM 5888 N N . MET A 1 783 ? 6.623 14.187 27.918 1.00 90.94 783 MET A N 1
ATOM 5889 C CA . MET A 1 783 ? 5.442 13.324 27.970 1.00 90.94 783 MET A CA 1
ATOM 5890 C C . MET A 1 783 ? 5.847 11.891 28.285 1.00 90.94 783 MET A C 1
ATOM 5892 O O . MET A 1 783 ? 6.802 11.367 27.706 1.00 90.94 783 MET A O 1
ATOM 5896 N N . ILE A 1 784 ? 5.118 11.240 29.192 1.00 93.44 784 ILE A N 1
ATOM 5897 C CA . ILE A 1 784 ? 5.306 9.816 29.489 1.00 93.44 784 ILE A CA 1
ATOM 5898 C C . ILE A 1 784 ? 3.976 9.110 29.719 1.00 93.44 784 ILE A C 1
ATOM 5900 O O . ILE A 1 784 ? 3.024 9.673 30.257 1.00 93.44 784 ILE A O 1
ATOM 5904 N N . TYR A 1 785 ? 3.969 7.814 29.425 1.00 96.62 785 TYR A N 1
ATOM 5905 C CA . TYR A 1 785 ? 3.006 6.895 30.014 1.00 96.62 785 TYR A CA 1
ATOM 5906 C C . TYR A 1 785 ? 3.409 6.544 31.445 1.00 96.62 785 TYR A C 1
ATOM 5908 O O . TYR A 1 785 ? 4.582 6.307 31.738 1.00 96.62 785 TYR A O 1
ATOM 5916 N N . THR A 1 786 ? 2.426 6.437 32.334 1.00 96.62 786 THR A N 1
ATOM 5917 C CA . THR A 1 786 ? 2.592 5.858 33.670 1.00 96.62 786 THR A CA 1
ATOM 5918 C C . THR A 1 786 ? 1.350 5.069 34.073 1.00 96.62 786 THR A C 1
ATOM 5920 O O . THR A 1 786 ? 0.279 5.218 33.484 1.00 96.62 786 THR A O 1
ATOM 5923 N N . LEU A 1 787 ? 1.469 4.208 35.084 1.00 97.25 787 LEU A N 1
ATOM 5924 C CA . LEU A 1 787 ? 0.294 3.559 35.660 1.00 97.25 787 LEU A CA 1
ATOM 5925 C C . LEU A 1 787 ? -0.545 4.600 36.406 1.00 97.25 787 LEU A C 1
ATOM 5927 O O . LEU A 1 787 ? -0.012 5.412 37.161 1.00 97.25 787 LEU A O 1
ATOM 5931 N N . ALA A 1 788 ? -1.867 4.534 36.266 1.00 96.19 788 ALA A N 1
ATOM 5932 C CA . ALA A 1 788 ? -2.784 5.486 36.891 1.00 96.19 788 ALA A CA 1
ATOM 5933 C C . ALA A 1 788 ? -2.597 5.582 38.418 1.00 96.19 788 ALA A C 1
ATOM 5935 O O . ALA A 1 788 ? -2.678 6.664 38.988 1.00 96.19 788 ALA A O 1
ATOM 5936 N N . GLN A 1 789 ? -2.277 4.462 39.075 1.00 96.25 789 GLN A N 1
ATOM 5937 C CA . GLN A 1 789 ? -2.006 4.394 40.519 1.00 96.25 789 GLN A CA 1
ATOM 5938 C C . GLN A 1 789 ? -0.664 5.031 40.938 1.00 96.25 789 GLN A C 1
ATOM 5940 O O . GLN A 1 789 ? -0.424 5.255 42.123 1.00 96.25 789 GLN A O 1
ATOM 5945 N N . ASP A 1 790 ? 0.216 5.308 39.975 1.00 96.81 790 ASP A N 1
ATOM 5946 C CA . ASP A 1 790 ? 1.563 5.833 40.191 1.00 96.81 790 ASP A CA 1
ATOM 5947 C C . ASP A 1 790 ? 1.677 7.319 39.833 1.00 96.81 790 ASP A C 1
ATOM 5949 O O . ASP A 1 790 ? 2.612 7.973 40.299 1.00 96.81 790 ASP A O 1
ATOM 5953 N N . LYS A 1 791 ? 0.729 7.860 39.055 1.00 95.31 791 LYS A N 1
ATOM 5954 C CA . LYS A 1 791 ? 0.781 9.220 38.496 1.00 95.31 791 LYS A CA 1
ATOM 5955 C C . LYS A 1 791 ? 0.990 10.308 39.552 1.00 95.31 791 LYS A C 1
ATOM 5957 O O . LYS A 1 791 ? 1.866 11.147 39.382 1.00 95.31 791 LYS A O 1
ATOM 5962 N N . ASP A 1 792 ? 0.276 10.246 40.679 1.00 96.00 792 ASP A N 1
ATOM 5963 C CA . ASP A 1 792 ? 0.377 11.258 41.740 1.00 96.00 792 ASP A CA 1
ATOM 5964 C C . ASP A 1 792 ? 1.771 11.231 42.376 1.00 96.00 792 ASP A C 1
ATOM 5966 O O . ASP A 1 792 ? 2.356 12.266 42.694 1.00 96.00 792 ASP A O 1
ATOM 5970 N N . GLY A 1 793 ? 2.343 10.030 42.504 1.00 97.12 793 GLY A N 1
ATOM 5971 C CA . GLY A 1 793 ? 3.704 9.847 42.982 1.00 97.12 793 GLY A CA 1
ATOM 5972 C C . GLY A 1 793 ? 4.745 10.398 42.009 1.00 97.12 793 GLY A C 1
ATOM 5973 O O . GLY A 1 793 ? 5.739 10.971 42.462 1.00 97.12 793 GLY A O 1
ATOM 5974 N N . VAL A 1 794 ? 4.507 10.255 40.700 1.00 95.69 794 VAL A N 1
ATOM 5975 C CA . VAL A 1 794 ? 5.355 10.806 39.633 1.00 95.69 794 VAL A CA 1
ATOM 5976 C C . VAL A 1 794 ? 5.286 12.335 39.620 1.00 95.69 794 VAL A C 1
ATOM 5978 O O . VAL A 1 794 ? 6.331 12.979 39.684 1.00 95.69 794 VAL A O 1
ATOM 5981 N N . TYR A 1 795 ? 4.088 12.927 39.658 1.00 94.44 795 TYR A N 1
ATOM 5982 C CA . TYR A 1 795 ? 3.914 14.381 39.762 1.00 94.44 795 TYR A CA 1
ATOM 5983 C C . TYR A 1 795 ? 4.574 14.963 41.019 1.00 94.44 795 TYR A C 1
ATOM 5985 O O . TYR A 1 795 ? 5.219 16.008 40.957 1.00 94.44 795 TYR A O 1
ATOM 5993 N N . ALA A 1 796 ? 4.464 14.275 42.159 1.00 96.00 796 ALA A N 1
ATOM 5994 C CA . ALA A 1 796 ? 5.089 14.695 43.412 1.00 96.00 796 ALA A CA 1
ATOM 5995 C C . ALA A 1 796 ? 6.610 14.435 43.473 1.00 96.00 796 ALA A C 1
ATOM 5997 O O . ALA A 1 796 ? 7.249 14.791 44.464 1.00 96.00 796 ALA A O 1
ATOM 5998 N N . GLY A 1 797 ? 7.199 13.771 42.470 1.00 93.81 797 GLY A N 1
ATOM 5999 C CA . GLY A 1 797 ? 8.615 13.387 42.454 1.00 93.81 797 GLY A CA 1
ATOM 6000 C C . GLY A 1 797 ? 8.994 12.292 43.461 1.00 93.81 797 GLY A C 1
ATOM 6001 O O . GLY A 1 797 ? 10.175 12.050 43.703 1.00 93.81 797 GLY A O 1
ATOM 6002 N N . THR A 1 798 ? 8.007 11.622 44.060 1.00 96.50 798 THR A N 1
ATOM 6003 C CA . THR A 1 798 ? 8.213 10.472 44.964 1.00 96.50 798 THR A CA 1
ATOM 6004 C C . THR A 1 798 ? 8.409 9.159 44.205 1.00 96.50 798 THR A C 1
ATOM 6006 O O . THR A 1 798 ? 8.982 8.211 44.743 1.00 96.50 798 THR A O 1
ATOM 6009 N N . LYS A 1 799 ? 7.976 9.115 42.940 1.00 95.44 799 LYS A N 1
ATOM 6010 C CA . LYS A 1 799 ? 8.315 8.089 41.952 1.00 95.44 799 LYS A CA 1
ATOM 6011 C C . LYS A 1 799 ? 9.076 8.739 40.792 1.00 95.44 799 LYS A C 1
ATOM 6013 O O . LYS A 1 799 ? 8.789 9.888 40.459 1.00 95.44 799 LYS A O 1
ATOM 6018 N N . PRO A 1 800 ? 10.052 8.044 40.185 1.00 91.12 800 PRO A N 1
ATOM 6019 C CA . PRO A 1 800 ? 10.800 8.596 39.062 1.00 91.12 800 PRO A CA 1
ATOM 6020 C C . PRO A 1 800 ? 9.904 8.759 37.827 1.00 91.12 800 PRO A C 1
ATOM 6022 O O . PRO A 1 800 ? 9.120 7.867 37.507 1.00 91.12 800 PRO A O 1
ATOM 6025 N N . ALA A 1 801 ? 10.072 9.871 37.110 1.00 91.69 801 ALA A N 1
ATOM 6026 C CA . ALA A 1 801 ? 9.534 10.057 35.766 1.00 91.69 801 ALA A CA 1
ATOM 6027 C C . ALA A 1 801 ? 10.400 9.259 34.778 1.00 91.69 801 ALA A C 1
ATOM 6029 O O . ALA A 1 801 ? 11.512 9.669 34.444 1.00 91.69 801 ALA A O 1
ATOM 6030 N N . GLN A 1 802 ? 9.929 8.079 34.386 1.00 91.00 802 GLN A N 1
ATOM 6031 C CA . GLN A 1 802 ? 10.638 7.153 33.503 1.00 91.00 802 GLN A CA 1
ATOM 6032 C C . GLN A 1 802 ? 9.652 6.521 32.513 1.00 91.00 802 GLN A C 1
ATOM 6034 O O . GLN A 1 802 ? 8.465 6.444 32.839 1.00 91.00 802 GLN A O 1
ATOM 6039 N N . PRO A 1 803 ? 10.115 6.032 31.348 1.00 91.38 803 PRO A N 1
ATOM 6040 C CA . PRO A 1 803 ? 9.251 5.320 30.412 1.00 91.38 803 PRO A CA 1
ATOM 6041 C C . PRO A 1 803 ? 8.529 4.140 31.077 1.00 91.38 803 PRO A C 1
ATOM 6043 O O . PRO A 1 803 ? 9.130 3.392 31.858 1.00 91.38 803 PRO A O 1
ATOM 6046 N N . LEU A 1 804 ? 7.244 3.961 30.759 1.00 95.00 804 LEU A N 1
ATOM 6047 C CA . LEU A 1 804 ? 6.463 2.825 31.241 1.00 95.00 804 LEU A CA 1
ATOM 6048 C C . LEU A 1 804 ? 6.999 1.519 30.648 1.00 95.00 804 LEU A C 1
ATOM 6050 O O . LEU A 1 804 ? 7.138 1.381 29.437 1.00 95.00 804 LEU A O 1
ATOM 6054 N N . ALA A 1 805 ? 7.214 0.530 31.509 1.00 93.88 805 ALA A N 1
ATOM 6055 C CA . ALA A 1 805 ? 7.449 -0.848 31.107 1.00 93.88 805 ALA A CA 1
ATOM 6056 C C . ALA A 1 805 ? 6.449 -1.760 31.827 1.00 93.88 805 ALA A C 1
ATOM 6058 O O . ALA A 1 805 ? 6.485 -1.880 33.055 1.00 93.88 805 ALA A O 1
ATOM 6059 N N . ILE A 1 806 ? 5.573 -2.415 31.064 1.00 93.56 806 ILE A N 1
ATOM 6060 C CA . ILE A 1 806 ? 4.697 -3.487 31.555 1.00 93.56 806 ILE A CA 1
ATOM 6061 C C . ILE A 1 806 ? 5.331 -4.854 31.266 1.00 93.56 806 ILE A C 1
ATOM 6063 O O . ILE A 1 806 ? 6.204 -4.979 30.408 1.00 93.56 806 ILE A O 1
ATOM 6067 N N . ARG A 1 807 ? 4.959 -5.883 32.035 1.00 92.75 807 ARG A N 1
ATOM 6068 C CA . ARG A 1 807 ? 5.495 -7.245 31.888 1.00 92.75 807 ARG A CA 1
ATOM 6069 C C . ARG A 1 807 ? 4.381 -8.275 31.956 1.00 92.75 807 ARG A C 1
ATOM 6071 O O . ARG A 1 807 ? 3.589 -8.249 32.903 1.00 92.75 807 ARG A O 1
ATOM 6078 N N . SER A 1 808 ? 4.450 -9.228 31.037 1.00 93.19 808 SER A N 1
ATOM 6079 C CA . SER A 1 808 ? 3.478 -10.306 30.860 1.00 93.19 808 SER A CA 1
ATOM 6080 C C . SER A 1 808 ? 4.203 -11.593 30.479 1.00 93.19 808 SER A C 1
ATOM 6082 O O . SER A 1 808 ? 5.312 -11.551 29.939 1.00 93.19 808 SER A O 1
ATOM 6084 N N . ASN A 1 809 ? 3.622 -12.743 30.809 1.00 92.88 809 ASN A N 1
ATOM 6085 C CA . ASN A 1 809 ? 4.157 -14.031 30.381 1.00 92.88 809 ASN A CA 1
ATOM 6086 C C . ASN A 1 809 ? 3.710 -14.335 28.947 1.00 92.88 809 ASN A C 1
ATOM 6088 O O . ASN A 1 809 ? 2.665 -13.872 28.496 1.00 92.88 809 ASN A O 1
ATOM 6092 N N . ILE A 1 810 ? 4.469 -15.175 28.240 1.00 88.44 810 ILE A N 1
ATOM 6093 C CA . ILE A 1 810 ? 4.013 -15.728 26.960 1.00 88.44 810 ILE A CA 1
ATOM 6094 C C . ILE A 1 810 ? 2.691 -16.472 27.196 1.00 88.44 810 ILE A C 1
ATOM 6096 O O . ILE A 1 810 ? 2.636 -17.387 28.018 1.00 88.44 810 ILE A O 1
ATOM 6100 N N . GLY A 1 811 ? 1.648 -16.084 26.460 1.00 87.75 811 GLY A N 1
ATOM 6101 C CA . GLY A 1 811 ? 0.300 -16.641 26.589 1.00 87.75 811 GLY A CA 1
ATOM 6102 C C . GLY A 1 811 ? -0.628 -15.887 27.548 1.00 87.75 811 GLY A C 1
ATOM 6103 O O . GLY A 1 811 ? -1.789 -16.279 27.656 1.00 87.75 811 GLY A O 1
ATOM 6104 N N . ASP A 1 812 ? -0.156 -14.825 28.213 1.00 92.88 812 ASP A N 1
ATOM 6105 C CA . ASP A 1 812 ? -1.031 -13.877 28.913 1.00 92.88 812 ASP A CA 1
ATOM 6106 C C . ASP A 1 812 ? -1.834 -13.042 27.891 1.00 92.88 812 ASP A C 1
ATOM 6108 O O . ASP A 1 812 ? -1.424 -12.852 26.744 1.00 92.88 812 ASP A O 1
ATOM 6112 N N . CYS A 1 813 ? -2.994 -12.554 28.323 1.00 93.00 813 CYS A N 1
ATOM 6113 C CA . CYS A 1 813 ? -3.811 -11.573 27.615 1.00 93.00 813 CYS A CA 1
ATOM 6114 C C . CYS A 1 813 ? -3.709 -10.240 28.359 1.00 93.00 813 CYS A C 1
ATOM 6116 O O . CYS A 1 813 ? -4.012 -10.189 29.554 1.00 93.00 813 CYS A O 1
ATOM 6118 N N . ASP A 1 814 ? -3.314 -9.171 27.674 1.00 94.00 814 ASP A N 1
ATOM 6119 C CA . ASP A 1 814 ? -3.119 -7.858 28.286 1.00 94.00 814 ASP A CA 1
ATOM 6120 C C . ASP A 1 814 ? -4.232 -6.897 27.873 1.00 94.00 814 ASP A C 1
ATOM 6122 O O . ASP A 1 814 ? -4.348 -6.526 26.711 1.00 94.00 814 ASP A O 1
ATOM 6126 N N . ALA A 1 815 ? -5.035 -6.464 28.844 1.00 94.25 815 ALA A N 1
ATOM 6127 C CA . ALA A 1 815 ? -6.017 -5.403 28.667 1.00 94.25 815 ALA A CA 1
ATOM 6128 C C . ALA A 1 815 ? -5.435 -4.077 29.167 1.00 94.25 815 ALA A C 1
ATOM 6130 O O . ALA A 1 815 ? -5.172 -3.914 30.366 1.00 94.25 815 ALA A O 1
ATOM 6131 N N . VAL A 1 816 ? -5.249 -3.131 28.249 1.00 94.12 816 VAL A N 1
ATOM 6132 C CA . VAL A 1 816 ? -4.736 -1.791 28.539 1.00 94.12 816 VAL A CA 1
ATOM 6133 C C . VAL A 1 816 ? -5.865 -0.779 28.393 1.00 94.12 816 VAL A C 1
ATOM 6135 O O . VAL A 1 816 ? -6.440 -0.636 27.321 1.00 94.12 816 VAL A O 1
ATOM 6138 N N . THR A 1 817 ? -6.158 -0.053 29.467 1.00 94.12 817 THR A N 1
ATOM 6139 C CA . THR A 1 817 ? -7.053 1.108 29.433 1.00 94.12 817 THR A CA 1
ATOM 6140 C C . THR A 1 817 ? -6.196 2.365 29.404 1.00 94.12 817 THR A C 1
ATOM 6142 O O . THR A 1 817 ? -5.487 2.629 30.377 1.00 94.12 817 THR A O 1
ATOM 6145 N N . LEU A 1 818 ? -6.265 3.138 28.320 1.00 94.50 818 LEU A N 1
ATOM 6146 C CA . LEU A 1 818 ? -5.536 4.396 28.165 1.00 94.50 818 LEU A CA 1
ATOM 6147 C C . LEU A 1 818 ? -6.432 5.595 28.494 1.00 94.50 818 LEU A C 1
ATOM 6149 O O . LEU A 1 818 ? -7.551 5.710 28.005 1.00 94.50 818 LEU A O 1
ATOM 6153 N N . THR A 1 819 ? -5.912 6.514 29.301 1.00 94.12 819 THR A N 1
ATOM 6154 C CA . THR A 1 819 ? -6.485 7.850 29.524 1.00 94.12 819 THR A CA 1
ATOM 6155 C C . THR A 1 819 ? -5.404 8.918 29.359 1.00 94.12 819 THR A C 1
ATOM 6157 O O . THR A 1 819 ? -4.214 8.602 29.352 1.00 94.12 819 THR A O 1
ATOM 6160 N N . SER A 1 820 ? -5.794 10.185 29.235 1.00 93.06 820 SER A N 1
ATOM 6161 C CA . SER A 1 820 ? -4.854 11.294 29.054 1.00 93.06 820 SER A CA 1
ATOM 6162 C C . SER A 1 820 ? -5.117 12.433 30.033 1.00 93.06 820 SER A C 1
ATOM 6164 O O . SER A 1 820 ? -6.265 12.828 30.242 1.00 93.06 820 SER A O 1
ATOM 6166 N N . GLU A 1 821 ? -4.049 12.971 30.620 1.00 92.38 821 GLU A N 1
ATOM 6167 C CA . GLU A 1 821 ? -4.020 14.262 31.320 1.00 92.38 821 GLU A CA 1
ATOM 6168 C C . GLU A 1 821 ? -3.099 15.267 30.617 1.00 92.38 821 GLU A C 1
ATOM 6170 O O . GLU A 1 821 ? -2.670 16.245 31.234 1.00 92.38 821 GLU A O 1
ATOM 6175 N N . GLU A 1 822 ? -2.789 15.024 29.342 1.00 89.75 822 GLU A N 1
ATOM 6176 C CA . GLU A 1 822 ? -2.057 15.974 28.509 1.00 89.75 822 GLU A CA 1
ATOM 6177 C C . GLU A 1 822 ? -2.781 17.328 28.448 1.00 89.75 822 GLU A C 1
ATOM 6179 O O . GLU A 1 822 ? -3.968 17.453 28.769 1.00 89.75 822 GLU A O 1
ATOM 6184 N N . THR A 1 823 ? -2.070 18.366 28.019 1.00 85.62 823 THR A N 1
ATOM 6185 C CA . THR A 1 823 ? -2.670 19.688 27.816 1.00 85.62 823 THR A CA 1
ATOM 6186 C C . THR A 1 823 ? -2.533 20.129 26.369 1.00 85.62 823 THR A C 1
ATOM 6188 O O . THR A 1 823 ? -1.491 19.927 25.755 1.00 85.62 823 THR A O 1
ATOM 6191 N N . ASP A 1 824 ? -3.561 20.789 25.838 1.00 87.94 824 ASP A N 1
ATOM 6192 C CA . ASP A 1 824 ? -3.526 21.365 24.487 1.00 87.94 824 ASP A CA 1
ATOM 6193 C C . ASP A 1 824 ? -2.355 22.350 24.320 1.00 87.94 824 ASP A C 1
ATOM 6195 O O . ASP A 1 824 ? -1.675 22.364 23.300 1.00 87.94 824 ASP A O 1
ATOM 6199 N N . ALA A 1 825 ? -2.050 23.114 25.375 1.00 83.69 825 ALA A N 1
ATOM 6200 C CA . ALA A 1 825 ? -0.991 24.123 25.382 1.00 83.69 825 ALA A CA 1
ATOM 6201 C C . ALA A 1 825 ? 0.430 23.566 25.181 1.00 83.69 825 ALA A C 1
ATOM 6203 O O . ALA A 1 825 ? 1.346 24.342 24.912 1.00 83.69 825 ALA A O 1
ATOM 6204 N N . THR A 1 826 ? 0.636 22.259 25.360 1.00 75.88 826 THR A N 1
ATOM 6205 C CA . THR A 1 826 ? 1.955 21.621 25.235 1.00 75.88 826 THR A CA 1
ATOM 6206 C C . THR A 1 826 ? 2.155 20.909 23.902 1.00 75.88 826 THR A C 1
ATOM 6208 O O . THR A 1 826 ? 3.253 20.421 23.657 1.00 75.88 826 THR A O 1
ATOM 6211 N N . GLN A 1 827 ? 1.137 20.874 23.037 1.00 78.44 827 GLN A N 1
ATOM 6212 C CA . GLN A 1 827 ? 1.216 20.250 21.716 1.00 78.44 827 GLN A CA 1
ATOM 6213 C C . GLN A 1 827 ? 1.486 21.282 20.625 1.00 78.44 827 GLN A C 1
ATOM 6215 O O . GLN A 1 827 ? 0.965 22.395 20.673 1.00 78.44 827 GLN A O 1
ATOM 6220 N N . ALA A 1 828 ? 2.271 20.900 19.614 1.00 68.25 828 ALA A N 1
ATOM 6221 C CA . ALA A 1 828 ? 2.604 21.775 18.488 1.00 68.25 828 ALA A CA 1
ATOM 6222 C C . ALA A 1 828 ? 1.357 22.206 17.694 1.00 68.25 828 ALA A C 1
ATOM 6224 O O . ALA A 1 828 ? 1.247 23.368 17.310 1.00 68.25 828 ALA A O 1
ATOM 6225 N N . SER A 1 829 ? 0.391 21.297 17.532 1.00 73.06 829 SER A N 1
ATOM 6226 C CA . SER A 1 829 ? -0.908 21.557 16.902 1.00 73.06 829 SER A CA 1
ATOM 6227 C C . SER A 1 829 ? -1.866 22.376 17.776 1.00 73.06 829 SER A C 1
ATOM 6229 O O . SER A 1 829 ? -2.906 22.824 17.302 1.00 73.06 829 SER A O 1
ATOM 6231 N N . GLY A 1 830 ? -1.550 22.570 19.062 1.00 84.19 830 GLY A N 1
ATOM 6232 C CA . GLY A 1 830 ? -2.474 23.156 20.032 1.00 84.19 830 GLY A CA 1
ATOM 6233 C C . GLY A 1 830 ? -3.668 22.254 20.365 1.00 84.19 830 GLY A C 1
ATOM 6234 O O . GLY A 1 830 ? -4.630 22.738 20.956 1.00 84.19 830 GLY A O 1
ATOM 6235 N N . PHE A 1 831 ? -3.626 20.968 19.989 1.00 88.12 831 PHE A N 1
ATOM 6236 C CA . PHE A 1 831 ? -4.738 20.036 20.157 1.00 88.12 831 PHE A CA 1
ATOM 6237 C C . PHE A 1 831 ? -4.246 18.642 20.575 1.00 88.12 831 PHE A C 1
ATOM 6239 O O . PHE A 1 831 ? -3.694 17.883 19.784 1.00 88.12 831 PHE A O 1
ATOM 6246 N N . ALA A 1 832 ? -4.446 18.282 21.843 1.00 89.19 832 ALA A N 1
ATOM 6247 C CA . ALA A 1 832 ? -3.888 17.070 22.426 1.00 89.19 832 ALA A CA 1
ATOM 6248 C C . ALA A 1 832 ? -4.753 15.825 22.199 1.00 89.19 832 ALA A C 1
ATOM 6250 O O . ALA A 1 832 ? -5.889 15.732 22.665 1.00 89.19 832 ALA A O 1
ATOM 6251 N N . LYS A 1 833 ? -4.154 14.818 21.561 1.00 90.81 833 LYS A N 1
ATOM 6252 C CA . LYS A 1 833 ? -4.638 13.437 21.471 1.00 90.81 833 LYS A CA 1
ATOM 6253 C C . LYS A 1 833 ? -3.459 12.494 21.699 1.00 90.81 833 LYS A C 1
ATOM 6255 O O . LYS A 1 833 ? -2.326 12.822 21.362 1.00 90.81 833 LYS A O 1
ATOM 6260 N N . VAL A 1 834 ? -3.717 11.331 22.288 1.00 91.88 834 VAL A N 1
ATOM 6261 C CA . VAL A 1 834 ? -2.681 10.324 22.558 1.00 91.88 834 VAL A CA 1
ATOM 6262 C C . VAL A 1 834 ? -3.182 8.924 22.230 1.00 91.88 834 VAL A C 1
ATOM 6264 O O . VAL A 1 834 ? -4.364 8.631 22.407 1.00 91.88 834 VAL A O 1
ATOM 6267 N N . ASN A 1 835 ? -2.288 8.064 21.754 1.00 92.88 835 ASN A N 1
ATOM 6268 C CA . ASN A 1 835 ? -2.571 6.694 21.339 1.00 92.88 835 ASN A CA 1
ATOM 6269 C C . ASN A 1 835 ? -1.383 5.762 21.658 1.00 92.88 835 ASN A C 1
ATOM 6271 O O . ASN A 1 835 ? -0.272 6.217 21.916 1.00 92.88 835 ASN A O 1
ATOM 6275 N N . MET A 1 836 ? -1.605 4.447 21.691 1.00 91.50 836 MET A N 1
ATOM 6276 C CA . MET A 1 836 ? -0.570 3.467 22.047 1.00 91.50 836 MET A CA 1
ATOM 6277 C C . MET A 1 836 ? -0.493 2.350 21.012 1.00 91.50 836 MET A C 1
ATOM 6279 O O . MET A 1 836 ? -1.468 1.628 20.841 1.00 91.50 836 MET A O 1
ATOM 6283 N N . HIS A 1 837 ? 0.680 2.171 20.404 1.00 92.88 837 HIS A N 1
ATOM 6284 C CA . HIS A 1 837 ? 0.978 1.090 19.461 1.00 92.88 837 HIS A CA 1
ATOM 6285 C C . HIS A 1 837 ? 2.019 0.116 20.037 1.00 92.88 837 HIS A C 1
ATOM 6287 O O . HIS A 1 837 ? 2.869 0.499 20.849 1.00 92.88 837 HIS A O 1
ATOM 6293 N N . ILE A 1 838 ? 1.958 -1.152 19.624 1.00 90.06 838 ILE A N 1
ATOM 6294 C CA . ILE A 1 838 ? 2.870 -2.211 20.068 1.00 90.06 838 ILE A CA 1
ATOM 6295 C C . ILE A 1 838 ? 3.141 -3.235 18.957 1.00 90.06 838 ILE A C 1
ATOM 6297 O O . ILE A 1 838 ? 2.252 -3.632 18.212 1.00 90.06 838 ILE A O 1
ATOM 6301 N N . HIS A 1 839 ? 4.377 -3.732 18.918 1.00 91.00 839 HIS A N 1
ATOM 6302 C CA . HIS A 1 839 ? 4.855 -4.711 17.943 1.00 91.00 839 HIS A CA 1
ATOM 6303 C C . HIS A 1 839 ? 4.771 -6.155 18.467 1.00 91.00 839 HIS A C 1
ATOM 6305 O O . HIS A 1 839 ? 4.837 -6.409 19.673 1.00 91.00 839 HIS A O 1
ATOM 6311 N N . HIS A 1 840 ? 4.702 -7.125 17.548 1.00 86.00 840 HIS A N 1
ATOM 6312 C CA . HIS A 1 840 ? 4.813 -8.574 17.805 1.00 86.00 840 HIS A CA 1
ATOM 6313 C C . HIS A 1 840 ? 3.819 -9.214 18.807 1.00 86.00 840 HIS A C 1
ATOM 6315 O O . HIS A 1 840 ? 3.987 -10.384 19.181 1.00 86.00 840 HIS A O 1
ATOM 6321 N N . VAL A 1 841 ? 2.739 -8.527 19.178 1.00 88.81 841 VAL A N 1
ATOM 6322 C CA . VAL A 1 841 ? 1.594 -9.091 19.919 1.00 88.81 841 VAL A CA 1
ATOM 6323 C C . VAL A 1 841 ? 0.372 -9.161 19.009 1.00 88.81 841 VAL A C 1
ATOM 6325 O O . VAL A 1 841 ? 0.260 -8.375 18.085 1.00 88.81 841 VAL A O 1
ATOM 6328 N N . GLN A 1 842 ? -0.539 -10.111 19.217 1.00 90.44 842 GLN A N 1
ATOM 6329 C CA . GLN A 1 842 ? -1.782 -10.121 18.439 1.00 90.44 842 GLN A CA 1
ATOM 6330 C C . GLN A 1 842 ? -2.743 -9.074 19.000 1.00 90.44 842 GLN A C 1
ATOM 6332 O O . GLN A 1 842 ? -2.965 -9.046 20.209 1.00 90.44 842 GLN A O 1
ATOM 6337 N N . PHE A 1 843 ? -3.351 -8.286 18.121 1.00 93.12 843 PHE A N 1
ATOM 6338 C CA . PHE A 1 843 ? -4.423 -7.347 18.440 1.00 93.12 843 PHE A CA 1
ATOM 6339 C C . PHE A 1 843 ? -5.443 -7.309 17.295 1.00 93.12 843 PHE A C 1
ATOM 6341 O O . PHE A 1 843 ? -5.244 -7.917 16.240 1.00 93.12 843 PHE A O 1
ATOM 6348 N N . ASP A 1 844 ? -6.569 -6.645 17.529 1.00 94.38 844 ASP A N 1
ATOM 6349 C CA . ASP A 1 844 ? -7.555 -6.354 16.494 1.00 94.38 844 ASP A CA 1
ATOM 6350 C C . ASP A 1 844 ? -7.241 -4.973 15.893 1.00 94.38 844 ASP A C 1
ATOM 6352 O O . ASP A 1 844 ? -7.283 -3.978 16.626 1.00 94.38 844 ASP A O 1
ATOM 6356 N N . PRO A 1 845 ? -6.893 -4.878 14.597 1.00 93.94 845 PRO A N 1
ATOM 6357 C CA . PRO A 1 845 ? -6.464 -3.614 13.994 1.00 93.94 845 PRO A CA 1
ATOM 6358 C C . PRO A 1 845 ? -7.564 -2.547 14.020 1.00 93.94 845 PRO A C 1
ATOM 6360 O O . PRO A 1 845 ? -7.274 -1.354 13.998 1.00 93.94 845 PRO A O 1
ATOM 6363 N N . ASN A 1 846 ? -8.829 -2.960 14.144 1.00 94.38 846 ASN A N 1
ATOM 6364 C CA . ASN A 1 846 ? -9.952 -2.040 14.068 1.00 94.38 846 ASN A CA 1
ATOM 6365 C C . ASN A 1 846 ? -10.064 -1.132 15.306 1.00 94.38 846 ASN A C 1
ATOM 6367 O O . ASN A 1 846 ? -10.719 -0.097 15.205 1.00 94.38 846 ASN A O 1
ATOM 6371 N N . ALA A 1 847 ? -9.482 -1.505 16.459 1.00 94.44 847 ALA A N 1
ATOM 6372 C CA . ALA A 1 847 ? -9.535 -0.691 17.686 1.00 94.44 847 ALA A CA 1
ATOM 6373 C C . ALA A 1 847 ? -8.354 -0.865 18.672 1.00 94.44 847 ALA A C 1
ATOM 6375 O O . ALA A 1 847 ? -8.414 -0.349 19.787 1.00 94.44 847 ALA A O 1
ATOM 6376 N N . SER A 1 848 ? -7.298 -1.610 18.334 1.00 94.12 848 SER A N 1
ATOM 6377 C CA . SER A 1 848 ? -6.130 -1.816 19.217 1.00 94.12 848 SER A CA 1
ATOM 6378 C C . SER A 1 848 ? -4.789 -1.771 18.489 1.00 94.12 848 SER A C 1
ATOM 6380 O O . SER A 1 848 ? -3.797 -2.304 18.979 1.00 94.12 848 SER A O 1
ATOM 6382 N N . ASP A 1 849 ? -4.755 -1.121 17.332 1.00 93.81 849 ASP A N 1
ATOM 6383 C CA . ASP A 1 849 ? -3.519 -0.806 16.628 1.00 93.81 849 ASP A CA 1
ATOM 6384 C C . ASP A 1 849 ? -2.795 0.393 17.260 1.00 93.81 849 ASP A C 1
ATOM 6386 O O . ASP A 1 849 ? -1.575 0.452 17.288 1.00 93.81 849 ASP A O 1
ATOM 6390 N N . GLY A 1 850 ? -3.530 1.355 17.817 1.00 91.31 850 GLY A N 1
ATOM 6391 C CA . GLY A 1 850 ? -2.964 2.612 18.311 1.00 91.31 850 GLY A CA 1
ATOM 6392 C C . GLY A 1 850 ? -2.885 3.708 17.256 1.00 91.31 850 GLY A C 1
ATOM 6393 O O . GLY A 1 850 ? -2.348 4.774 17.523 1.00 91.31 850 GLY A O 1
ATOM 6394 N N . VAL A 1 851 ? -3.440 3.477 16.073 1.00 91.62 851 VAL A N 1
ATOM 6395 C CA . VAL A 1 851 ? -3.599 4.459 14.998 1.00 91.62 851 VAL A CA 1
ATOM 6396 C C . VAL A 1 851 ? -4.935 4.213 14.313 1.00 91.62 851 VAL A C 1
ATOM 6398 O O . VAL A 1 851 ? -5.440 3.092 14.309 1.00 91.62 851 VAL A O 1
ATOM 6401 N N . ILE A 1 852 ? -5.527 5.262 13.748 1.00 95.38 852 ILE A N 1
ATOM 6402 C CA . ILE A 1 852 ? -6.807 5.152 13.057 1.00 95.38 852 ILE A CA 1
ATOM 6403 C C . ILE A 1 852 ? -6.513 4.972 11.577 1.00 95.38 852 ILE A C 1
ATOM 6405 O O . ILE A 1 852 ? -6.311 5.933 10.839 1.00 95.38 852 ILE A O 1
ATOM 6409 N N . THR A 1 853 ? -6.437 3.711 11.170 1.00 95.81 853 THR A N 1
ATOM 6410 C CA . THR A 1 853 ? -6.079 3.327 9.807 1.00 95.81 853 THR A CA 1
ATOM 6411 C C . THR A 1 853 ? -7.324 3.049 8.988 1.00 95.81 853 THR A C 1
ATOM 6413 O O . THR A 1 853 ? -8.154 2.218 9.372 1.00 95.81 853 THR A O 1
ATOM 6416 N N . GLY A 1 854 ? -7.447 3.707 7.836 1.00 96.31 854 GLY A N 1
ATOM 6417 C CA . GLY A 1 854 ? -8.546 3.442 6.919 1.00 96.31 854 GLY A CA 1
ATOM 6418 C C . GLY A 1 854 ? -9.905 3.687 7.582 1.00 96.31 854 GLY A C 1
ATOM 6419 O O . GLY A 1 854 ? -10.144 4.751 8.150 1.00 96.31 854 GLY A O 1
ATOM 6420 N N . MET A 1 855 ? -10.796 2.698 7.539 1.00 96.38 855 MET A N 1
ATOM 6421 C CA . MET A 1 855 ? -12.141 2.770 8.135 1.00 96.38 855 MET A CA 1
ATOM 6422 C C . MET A 1 855 ? -12.217 2.215 9.568 1.00 96.38 855 MET A C 1
ATOM 6424 O O . MET A 1 855 ? -13.283 1.780 10.007 1.00 96.38 855 MET A O 1
ATOM 6428 N N . SER A 1 856 ? -11.095 2.180 10.290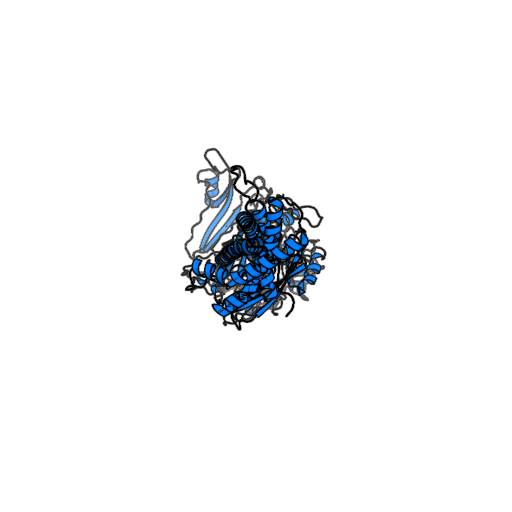 1.00 96.25 856 SER A N 1
ATOM 6429 C CA . SER A 1 856 ? -11.033 1.734 11.690 1.00 96.25 856 SER A CA 1
ATOM 6430 C C . SER A 1 856 ? -11.734 2.692 12.655 1.00 96.25 856 SER A C 1
ATOM 6432 O O . SER A 1 856 ? -11.983 3.854 12.336 1.00 96.25 856 SER A O 1
ATOM 6434 N N . TYR A 1 857 ? -12.061 2.191 13.848 1.00 97.00 857 TYR A N 1
ATOM 6435 C CA . TYR A 1 857 ? -12.638 3.004 14.917 1.00 97.00 857 TYR A CA 1
ATOM 6436 C C . TYR A 1 857 ? -11.613 3.993 15.475 1.00 97.00 857 TYR A C 1
ATOM 6438 O O . TYR A 1 857 ? -10.405 3.859 15.263 1.00 97.00 857 TYR A O 1
ATOM 6446 N N . GLU A 1 858 ? -12.104 4.960 16.244 1.00 95.12 858 GLU A N 1
ATOM 6447 C CA . GLU A 1 858 ? -11.259 5.853 17.024 1.00 95.12 858 GLU A CA 1
ATOM 6448 C C . GLU A 1 858 ? -10.415 5.085 18.055 1.00 95.12 858 GLU A C 1
ATOM 6450 O O . GLU A 1 858 ? -10.908 4.191 18.744 1.00 95.12 858 GLU A O 1
ATOM 6455 N N . GLN A 1 859 ? -9.135 5.447 18.164 1.00 94.31 859 GLN A N 1
ATOM 6456 C CA . GLN A 1 859 ? -8.139 4.785 19.025 1.00 94.31 859 GLN A CA 1
ATOM 6457 C C . GLN A 1 859 ? -7.254 5.774 19.796 1.00 94.31 859 GLN A C 1
ATOM 6459 O O . GLN A 1 859 ? -6.470 5.387 20.662 1.00 94.31 859 GLN A O 1
ATOM 6464 N N . SER A 1 860 ? -7.380 7.061 19.492 1.00 92.94 860 SER A N 1
ATOM 6465 C CA . SER A 1 860 ? -6.776 8.159 20.223 1.00 92.94 860 SER A CA 1
ATOM 6466 C C . SER A 1 860 ? -7.750 8.708 21.262 1.00 92.94 860 SER A C 1
ATOM 6468 O O . SER A 1 860 ? -8.964 8.757 21.054 1.00 92.94 860 SER A O 1
ATOM 6470 N N . VAL A 1 861 ? -7.216 9.137 22.403 1.00 91.12 861 VAL A N 1
ATOM 6471 C CA . VAL A 1 861 ? -7.999 9.732 23.492 1.00 91.12 861 VAL A CA 1
ATOM 6472 C C . VAL A 1 861 ? -7.567 11.174 23.726 1.00 91.12 861 VAL A C 1
ATOM 6474 O O . VAL A 1 861 ? -6.371 11.480 23.737 1.00 91.12 861 VAL A O 1
ATOM 6477 N N . ARG A 1 862 ? -8.539 12.070 23.926 1.00 90.12 862 ARG A N 1
ATOM 6478 C CA . ARG A 1 862 ? -8.269 13.438 24.380 1.00 90.12 862 ARG A CA 1
ATOM 6479 C C . ARG A 1 862 ? -8.085 13.477 25.901 1.00 90.12 862 ARG A C 1
ATOM 6481 O O . ARG A 1 862 ? -8.450 12.527 26.606 1.00 90.12 862 ARG A O 1
ATOM 6488 N N . PRO A 1 863 ? -7.523 14.571 26.441 1.00 89.00 863 PRO A N 1
ATOM 6489 C CA . PRO A 1 863 ? -7.461 14.778 27.874 1.00 89.00 863 PRO A CA 1
ATOM 6490 C C . PRO A 1 863 ? -8.856 14.818 28.495 1.00 89.00 863 PRO A C 1
ATOM 6492 O O . PRO A 1 863 ? -9.663 15.686 28.168 1.00 89.00 863 PRO A O 1
ATOM 6495 N N . TYR A 1 864 ? -9.116 13.952 29.475 1.00 84.25 864 TYR A N 1
ATOM 6496 C CA . TYR A 1 864 ? -10.437 13.865 30.121 1.00 84.25 864 TYR A CA 1
ATOM 6497 C C . TYR A 1 864 ? -10.785 15.096 30.981 1.00 84.25 864 TYR A C 1
ATOM 6499 O O . TYR A 1 864 ? -11.874 15.193 31.538 1.00 84.25 864 TYR A O 1
ATOM 6507 N N . LYS A 1 865 ? -9.824 16.009 31.174 1.00 80.25 865 LYS A N 1
ATOM 6508 C CA . LYS A 1 865 ? -10.034 17.311 31.823 1.00 80.25 865 LYS A CA 1
ATOM 6509 C C . LYS A 1 865 ? -10.426 18.409 30.828 1.00 80.25 865 LYS A C 1
ATOM 6511 O O . LYS A 1 865 ? -10.886 19.458 31.268 1.00 80.25 865 LYS A O 1
ATOM 6516 N N . ALA A 1 866 ? -10.174 18.195 29.535 1.00 77.06 866 ALA A N 1
ATOM 6517 C CA . ALA A 1 866 ? -10.462 19.135 28.453 1.00 77.06 866 ALA A CA 1
ATOM 6518 C C . ALA A 1 866 ? -11.742 18.751 27.697 1.00 77.06 866 ALA A C 1
ATOM 6520 O O . ALA A 1 866 ? -12.526 19.622 27.337 1.00 77.06 866 ALA A O 1
ATOM 6521 N N . GLU A 1 867 ? -11.962 17.454 27.487 1.00 73.88 867 GLU A N 1
ATOM 6522 C CA . GLU A 1 867 ? -13.213 16.898 26.971 1.00 73.88 867 GLU A CA 1
ATOM 6523 C C . GLU A 1 867 ? -14.126 16.557 28.157 1.00 73.88 867 GLU A C 1
ATOM 6525 O O . GLU A 1 867 ? -13.656 15.947 29.116 1.00 73.88 867 GLU A O 1
ATOM 6530 N N . ASP A 1 868 ? -15.402 16.963 28.128 1.00 62.75 868 ASP A N 1
ATOM 6531 C CA . ASP A 1 868 ? -16.384 16.486 29.109 1.00 62.75 868 ASP A CA 1
ATOM 6532 C C . ASP A 1 868 ? -16.700 15.019 28.778 1.00 62.75 868 ASP A C 1
ATOM 6534 O O . ASP A 1 868 ? -17.340 14.751 27.761 1.00 62.75 868 ASP A O 1
ATOM 6538 N N . PRO A 1 869 ? -16.264 14.047 29.600 1.00 56.66 869 PRO A N 1
ATOM 6539 C CA . PRO A 1 869 ? -16.474 12.637 29.300 1.00 56.66 869 PRO A CA 1
ATOM 6540 C C . PRO A 1 869 ? -17.934 12.205 29.518 1.00 56.66 869 PRO A C 1
ATOM 6542 O O . PRO A 1 869 ? -18.250 11.024 29.353 1.00 56.66 869 PRO A O 1
ATOM 6545 N N . THR A 1 870 ? -18.826 13.104 29.960 1.00 56.91 870 THR A N 1
ATOM 6546 C CA . THR A 1 870 ? -20.237 12.787 30.169 1.00 56.91 870 THR A CA 1
ATOM 6547 C C . THR A 1 870 ? -21.061 13.021 28.907 1.00 56.91 870 THR A C 1
ATOM 6549 O O . THR A 1 870 ? -21.149 14.122 28.373 1.00 56.91 870 THR A O 1
ATOM 6552 N N . LEU A 1 871 ? -21.718 11.954 28.446 1.00 54.59 871 LEU A N 1
ATOM 6553 C CA . LEU A 1 871 ? -22.718 12.025 27.385 1.00 54.59 871 LEU A CA 1
ATOM 6554 C C . LEU A 1 871 ? -23.797 13.053 27.761 1.00 54.59 871 LEU A C 1
ATOM 6556 O O . LEU A 1 871 ? -24.504 12.885 28.757 1.00 54.59 871 LEU A O 1
ATOM 6560 N N . THR A 1 872 ? -23.955 14.099 26.950 1.00 49.44 872 THR A N 1
ATOM 6561 C CA . THR A 1 872 ? -24.970 15.146 27.169 1.00 49.44 872 THR A CA 1
ATOM 6562 C C . THR A 1 872 ? -26.401 14.630 26.965 1.00 49.44 872 THR A C 1
ATOM 6564 O O . THR A 1 872 ? -27.354 15.203 27.498 1.00 49.44 872 THR A O 1
ATOM 6567 N N . ALA A 1 873 ? -26.557 13.503 26.263 1.00 54.84 873 ALA A N 1
ATOM 6568 C CA . ALA A 1 873 ? -27.778 12.712 26.165 1.00 54.84 873 ALA A CA 1
ATOM 6569 C C . ALA A 1 873 ? -27.438 11.213 26.147 1.00 54.84 873 ALA A C 1
ATOM 6571 O O . ALA A 1 873 ? -26.422 10.810 25.588 1.00 54.84 873 ALA A O 1
ATOM 6572 N N . ALA A 1 874 ? -28.292 10.370 26.736 1.00 52.44 874 ALA A N 1
ATOM 6573 C CA . ALA A 1 874 ? -28.138 8.925 26.593 1.00 52.44 874 ALA A CA 1
ATOM 6574 C C . ALA A 1 874 ? -28.245 8.542 25.108 1.00 52.44 874 ALA A C 1
ATOM 6576 O O . ALA A 1 874 ? -29.183 8.976 24.434 1.00 52.44 874 ALA A O 1
ATOM 6577 N N . ALA A 1 875 ? -27.311 7.719 24.623 1.00 52.94 875 ALA A N 1
ATOM 6578 C CA . ALA A 1 875 ? -27.440 7.051 23.331 1.00 52.94 875 ALA A CA 1
ATOM 6579 C C . ALA A 1 875 ? -28.818 6.369 23.243 1.00 52.94 875 ALA A C 1
ATOM 6581 O O . ALA A 1 875 ? -29.335 5.885 24.257 1.00 52.94 875 ALA A O 1
ATOM 6582 N N . ALA A 1 876 ? -29.434 6.359 22.059 1.00 51.81 876 ALA A N 1
ATOM 6583 C CA . ALA A 1 876 ? -30.723 5.704 21.871 1.00 51.81 876 ALA A CA 1
ATOM 6584 C C . ALA A 1 876 ? -30.561 4.207 22.189 1.00 51.81 876 ALA A C 1
ATOM 6586 O O . ALA A 1 876 ? -29.867 3.488 21.469 1.00 51.81 876 ALA A O 1
ATOM 6587 N N . VAL A 1 877 ? -31.136 3.775 23.319 1.00 39.28 877 VAL A N 1
ATOM 6588 C CA . VAL A 1 877 ? -31.025 2.397 23.832 1.00 39.28 877 VAL A CA 1
ATOM 6589 C C . VAL A 1 877 ? -31.649 1.415 22.856 1.00 39.28 877 VAL A C 1
ATOM 6591 O O . VAL A 1 877 ? -32.823 1.633 22.477 1.00 39.28 877 VAL A O 1
#